Protein AF-0000000086309058 (afdb_homodimer)

Solvent-accessible surface area (backbone atoms only — not comparable to full-atom values): 75381 Å² total; per-residue (Å²): 137,78,82,68,70,73,54,48,58,54,45,46,50,48,50,49,50,50,54,49,48,40,56,73,66,66,54,76,49,73,66,54,52,53,54,48,50,54,53,50,32,55,50,50,37,69,68,34,66,71,39,37,28,34,67,67,49,37,52,69,58,46,55,52,45,70,68,36,86,83,51,68,81,82,51,60,49,77,54,26,38,40,49,54,39,48,9,33,72,66,66,26,56,67,34,36,52,54,45,43,73,74,41,58,76,58,50,71,47,48,17,72,19,75,52,42,22,34,42,31,33,60,47,42,18,44,71,67,64,36,62,66,53,43,51,53,41,50,73,74,64,40,70,48,55,75,52,44,36,75,11,64,61,42,35,93,46,102,78,48,88,50,61,47,60,30,40,44,61,29,36,22,49,64,74,51,48,65,69,55,39,52,51,41,48,73,66,55,32,60,81,81,50,56,36,98,65,29,41,35,48,64,44,42,36,62,73,43,86,59,56,70,54,31,51,52,47,47,52,54,52,50,55,56,47,57,75,64,63,58,95,66,56,78,71,69,52,47,24,74,85,65,43,23,38,59,42,44,20,41,58,70,24,37,56,68,61,33,50,51,54,51,60,69,62,38,45,78,73,50,56,58,48,45,34,32,36,35,36,36,66,40,72,58,42,43,57,85,88,30,88,79,4,38,53,52,42,38,55,61,46,84,51,72,52,18,55,57,48,50,73,36,88,63,50,34,59,50,51,53,50,50,34,73,74,44,37,58,58,56,50,52,51,51,47,53,53,48,52,52,50,54,49,42,44,50,53,42,57,76,64,52,62,67,36,70,56,61,90,84,54,84,81,41,95,39,50,54,68,47,43,41,78,50,54,72,84,70,46,66,76,52,69,71,30,51,56,42,48,53,37,49,50,51,45,49,52,46,26,52,52,48,48,65,58,50,53,57,53,47,63,68,69,30,65,67,46,31,66,67,30,68,60,62,45,32,68,48,54,48,41,49,46,51,27,28,51,46,50,52,49,46,52,51,35,53,75,69,66,54,90,60,57,62,57,53,50,23,52,35,39,35,38,52,44,56,45,57,60,58,60,35,57,80,35,85,82,43,23,38,52,51,45,47,52,51,50,39,46,70,64,47,46,46,57,49,52,51,54,48,49,54,52,50,51,56,52,36,54,58,51,43,69,59,45,70,78,46,64,54,82,74,41,59,58,50,49,41,71,72,43,27,47,51,42,51,52,37,42,51,74,56,34,41,74,83,90,70,63,82,90,48,94,66,64,67,64,57,55,53,50,52,50,51,46,44,47,49,43,50,53,46,50,47,48,49,46,44,51,53,49,29,53,51,50,53,57,47,62,72,44,33,70,59,47,38,51,45,29,47,50,36,52,41,52,52,49,59,69,72,44,59,62,85,83,54,67,82,80,63,43,66,20,54,90,56,75,63,42,95,41,38,30,42,75,46,77,45,78,49,70,52,70,57,49,55,49,44,48,47,45,45,46,47,50,46,45,61,63,60,49,69,79,70,71,76,77,77,72,79,76,77,78,73,81,72,80,84,80,75,68,91,70,83,133,141,75,82,63,67,72,54,44,60,58,44,48,47,49,48,47,49,49,50,49,49,39,49,74,64,67,54,80,50,72,67,55,52,55,49,48,48,54,48,49,30,55,40,50,36,69,69,35,68,69,39,36,29,34,66,68,50,37,51,69,58,47,55,53,44,70,69,36,86,84,50,67,80,80,50,61,48,79,54,26,38,40,50,53,38,47,8,32,52,66,68,26,56,68,36,36,51,55,45,44,72,74,43,57,74,56,52,73,46,46,17,71,19,75,50,41,20,33,41,30,33,61,48,42,17,44,47,56,65,36,61,68,52,42,51,53,41,51,73,74,63,40,69,49,55,74,52,44,38,73,10,62,63,44,34,90,46,100,79,48,85,49,63,47,62,30,39,44,62,29,37,22,50,62,74,52,47,64,69,55,38,52,50,41,48,73,65,56,34,62,82,81,50,55,37,98,64,29,42,36,48,62,43,41,33,62,72,43,88,58,56,70,54,29,51,53,48,48,51,54,50,50,54,56,47,58,72,65,63,58,96,65,57,78,72,68,50,48,23,73,87,65,42,23,40,58,43,44,19,40,57,71,24,38,55,66,60,33,48,51,56,52,59,69,64,37,43,78,73,52,76,56,85,44,35,34,38,36,37,36,66,40,72,57,43,44,57,86,87,30,89,78,4,38,54,53,42,40,53,61,44,82,52,71,52,19,55,56,50,50,72,33,88,63,50,33,59,50,51,52,49,50,35,74,74,44,37,58,59,56,52,51,51,49,46,52,52,48,52,50,50,53,49,42,44,52,51,42,61,75,65,52,62,68,36,71,55,61,90,84,55,82,79,41,95,84,55,82,78,59,65,38,77,49,55,71,84,72,47,63,76,55,70,70,30,52,55,41,48,52,37,50,50,50,44,50,52,48,25,50,51,49,50,64,55,48,53,58,50,46,64,68,68,31,66,68,47,32,68,65,28,70,61,61,43,32,68,47,54,50,40,48,47,50,26,28,50,45,50,51,49,46,53,51,34,52,75,69,66,53,89,61,55,66,61,52,52,53,53,33,54,54,37,52,60,57,45,56,60,60,58,33,54,79,34,86,82,44,23,40,49,53,46,48,52,52,48,39,46,70,65,48,46,48,55,51,51,53,53,47,50,47,50,48,51,16,49,36,55,20,51,43,58,59,44,71,29,35,49,53,80,76,42,74,59,50,49,41,71,70,44,26,46,51,44,50,54,37,41,53,75,56,78,40,60,66,89,71,64,71,75,40,72,66,64,68,59,59,56,52,51,52,51,51,49,46,46,48,44,47,53,45,49,48,38,48,48,54,29,55,48,50,53,52,51,52,57,48,62,72,44,32,68,62,49,40,51,45,29,46,52,37,52,40,53,52,49,59,69,72,45,59,62,84,83,54,67,83,81,62,44,68,20,55,89,73,74,63,42,95,41,38,31,43,79,45,79,44,77,50,70,56,72,61,54,54,50,46,51,51,48,48,50,50,51,46,49,65,68,61,63,64,84,76,82,75,85,86,79,86,89,84,90,81,84,93,84,96,84,92,86,94,76,88,136

Radius of gyration: 42.12 Å; Cα contacts (8 Å, |Δi|>4): 1662; chains: 2; bounding box: 104×128×110 Å

Sequence (1370 aa):
MALSLSRGAPRDINHWWSKLRCRLQNRKGWNEMFDETFFQQTQKIDETPLFLATKENNVGCIEKLLSCSSSNVFERGVLGETALHIAALNDNLEVAIALMDKVPELINEPMNSEFYQGLTALHIAVMNQNVNLVRELIKRGADVATPRVTGSHFQKWKGALLYYGEHILAFACCVGNEEIVSMVIKGGANIRAQDTFGNTVLHLLILQPMKNIACQMLDLLLSHDEEMEPSLPLDKVPNYRGLTPLKLAAKEGNIVIFQHLVNRRRVVQWNFGPLSSKIYDLTEIDSWSDDLSVLEIIASSQKKESRRILEVTPVQQLINLKWNLYGKYYFTVLLMIYLVYIGIFTLCCLFRPLKDVPVNYTDSPADKTIKIEKTLEESYVTYDDHLRLVGEIISVVGAILILLLEIPDILWVGPKRYFGQSALAGPFHVILIVFATLVIILCALRVSGCRGESDVMAICLVMGWCNCLYFTRGFQSLGPYMIMIQKIIFEDLYKFLWLSFIMIIAFSTGLWVVYMTQEVDSLPSFRSFRVTLFSELELSIGKIDLPVDQSLKTPPIVCVLHICFSVVTCVLLFNLLTATMADTQFRVSQEKDELWRVQVVATTLMLERRLPRRLWPRLGICGFLYGLGERWYLRVEERNDASVHKLRRYAEVFTKKLEEEPEKTDASDSHFSAPEKDRRHWTGHMALSLSRGAPRDINHWWSKLRCRLQNRKGWNEMFDETFFQQTQKIDETPLFLATKENNVGCIEKLLSCSSSNVFERGVLGETALHIAALNDNLEVAIALMDKVPELINEPMNSEFYQGLTALHIAVMNQNVNLVRELIKRGADVATPRVTGSHFQKWKGALLYYGEHILAFACCVGNEEIVSMVIKGGANIRAQDTFGNTVLHLLILQPMKNIACQMLDLLLSHDEEMEPSLPLDKVPNYRGLTPLKLAAKEGNIVIFQHLVNRRRVVQWNFGPLSSKIYDLTEIDSWSDDLSVLEIIASSQKKESRRILEVTPVQQLINLKWNLYGKYYFTVLLMIYLVYIGIFTLCCLFRPLKDVPVNYTDSPADKTIKIEKTLEESYVTYDDHLRLVGEIISVVGAILILLLEIPDILWVGPKRYFGQSALAGPFHVILIVFATLVIILCALRVSGCRGESDVMAICLVMGWCNCLYFTRGFQSLGPYMIMIQKIIFEDLYKFLWLSFIMIIAFSTGLWVVYMTQEVDSLPSFRSFRVTLFSELELSIGKIDLPVDQSLKTPPIVCVLHICFSVVTCVLLFNLLTATMADTQFRVSQEKDELWRVQVVATTLMLERRLPRRLWPRLGICGFLYGLGERWYLRVEERNDASVHKLRRYAEVFTKKLEEEPEKTDASDSHFSAPEKDRRHWTGH

Secondary structure (DSSP, 8-state):
---TTTTHHHHHHHHHHHHHHHHHTTPPPHHHHHHHHHHHHHHHHHH-HHHHHHHTT-HHHHHHHHHSTTS-TT---TTS--HHHHHHHTT-HHHHHHHHHH-GGGTTPPP-SSSSTT--HHHHHHHTT-HHHHHHHHHTT--SSS-B---GGGS--TT-S----SBHHHHHHHHT-HHHHHHHHHTT--TT---TT---HHHHHHTSS-HHHHHHHHHHHHHHHHHT--SS-GGG---TTS--HHHHHHHHT-HHHHHHHHHHH-EEEEEETTEEEEEEE-TTT-TTT-TT-HHHHHHH---HHHHGGGGSTTHHHHHHHHIIIIIHHHHHHHHHHHHHHHHHHHHHHHT--EEEPPTTS---TT--B-EEEPPHHHHS-SHHHHHHHHHHHHHHHHHHHHHHHHHHHHHHH-HHHHHH-GGGTHHHHHHHHHHHHHHHHHHHHHHHT-S-HHHHHHHHHHHHHHGGGGGGGGSTTTHHHHHHHHHIIIIIIHHHHHHHHHHHHHHHHHHHHHHTTS-TTT-GGGSSHHHHHHHHHHHHHT-S-----TTS---HHHHHHHHHHIIIIIIIIHHHHHHHHHHHHHHHHHTHHHHHHHHHHHHHHHHHHHS-TTTSPPPSEEGGGGTS-S-EEEEEEEE--THHHHHHHHHHHHHHHHHHS------------------------/----STTHHHHHHHHHHHHHHHHHTTPPPHHHHHHHHHHHHHHHHHH-HHHHHHHTT-HHHHHHHHHSTT--TT---TTS--HHHHHHHTT-HHHHHHHHHH-GGGTTPPP-SSSSTT--HHHHHHHTT-HHHHHHHHHTT--SSS-B---GGGS--TT-S----SBHHHHHHHHT-HHHHHHHHHTT--TT---TT---HHHHHHTSS-HHHHHHHHHHHHHHHHHT--SS-GGG---TTS--HHHHHHHHT-HHHHHHHHHHH-EEEEEETTEEEEEEE-TTTSTTT-TT-HHHHHHH---HHHHGGGGSTTHHHHHHHHIIIIIHHHHHHHHHHHHHHHHHHHHHHHT--EEEPPTT----TT----EEEPPHHHHS-SHHHHHHHHHHHHHHHHHHHHHHHHHHHHHHH-HHHHHH-GGGTHHHHHHHHHHHHHHHHHHHHHHHT-S-HHHHHHHHHHHHHHGGGGGGGGSTTTHHHHHHHHHIIIIIIHHHHHHHHHHHHHHHHHHHHHHTTB-TTT-GGGSSHHHHHHHHHHHHHT-S-----TTS---HHHHHHHHHHIIIIIIIIHHHHHHHHHHHHHHHHHTHHHHHHHHHHHHHHHHHHHS-TTTSPPPSEEGGGGTS-S-EEEEEEEE--HHHHHHHHHHHHHHHHHHH--S----------------------

InterPro domains:
  IPR002110 Ankyrin repeat [PF12796] (50-145)
  IPR002110 Ankyrin repeat [PF12796] (169-263)
  IPR002110 Ankyrin repeat [PR01415] (80-95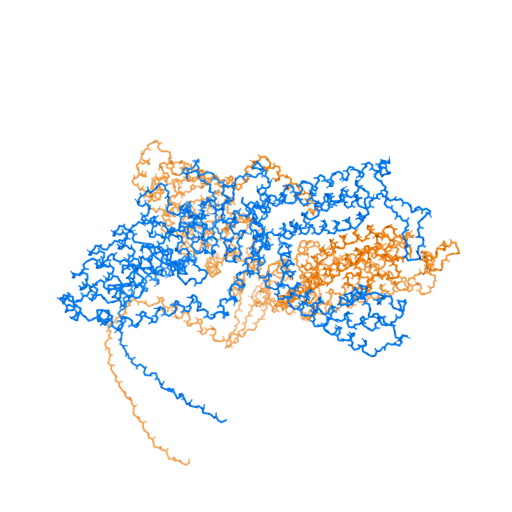)
  IPR002110 Ankyrin repeat [PR01415] (180-194)
  IPR002110 Ankyrin repeat [PS50088] (117-149)
  IPR002110 Ankyrin repeat [PS50088] (164-196)
  IPR002110 Ankyrin repeat [SM00248] (45-75)
  IPR002110 Ankyrin repeat [SM00248] (79-109)
  IPR002110 Ankyrin repeat [SM00248] (117-146)
  IPR002110 Ankyrin repeat [SM00248] (164-193)
  IPR002110 Ankyrin repeat [SM00248] (197-226)
  IPR002110 Ankyrin repeat [SM00248] (241-270)
  IPR008344 Transient receptor potential cation channel subfamily V member 5/6 [PR01765] (76-97)
  IPR008344 Transient receptor potential cation channel subfamily V member 5/6 [PR01765] (98-113)
  IPR008344 Transient receptor potential cation channel subfamily V member 5/6 [PR01765] (203-226)
  IPR008344 Transient receptor potential cation channel subfamily V member 5/6 [PR01765] (289-309)
  IPR008344 Transient receptor potential cation channel subfamily V member 5/6 [PR01765] (342-363)
  IPR008344 Transient receptor potential cation channel subfamily V member 5/6 [PR01765] (422-448)
  IPR008344 Transient receptor potential cation channel subfamily V member 5/6 [PR01765] (616-642)
  IPR024862 Transient receptor potential cation channel subfamily V [PTHR10582] (20-664)

Foldseek 3Di:
DPPCVVCVVVVVVVVVVVVVVCVVVVPDDPVRVVVVLVVQQVVQLCVQQLSVCLLVLPQVSNVVLLPDPPHDQCDATSQQDGSLLSNLLNVNQNNNLSSCVSPVVQLADFRPHLAFGQHGSLLSNLLVVVLNNNLSSLVSPHDQAPGFTPHPQQDDDDPRPHHQATGSLSSNQLSQDPSSNVVSVVSPYDQLDAHPQQDGSLLNLLVHPPVVSSLVSVVVSQVVQVVVVDPDRSQCRATPVRAGSLLSNLLVLVQSVNVSVQVVQKDWDDDDALKTKIKTFCPLQDCQVDVSRSLLSLLLHPDPSSLVNCVDPPNVVVLVCLCVPAVLVVLVVVLVVLVVLLVLLVVLLVPAAKDFDDPPPPDDVVDPDGIDHDAPVPQQDDPVSVVSVVSLVSNLVVLVVLLVLLVVVCVVSDVCSCVSDLLLVNVLSVLSNVLSVLSVVLVVCRNVVDPCSNVSSVSSSVSSVVSSLVSLLSPLVSNLVVSLVVCLVVPQVVVLCVVLVVLLVVLLVVLLVQCVPDDLPPFVCNNDSVSSSVSLVCVLVPNDDDRDDPVDDDDVVNVVSVVVSCCCRVPPSVVVSVVVSVVSVVVSVVCSVSSSSSSSSSSSSSVSVSDDCVSPDDDADQCPVVPPPRTGIDMDMDRHNCVVVVVVVVVVVVVVVVVPPPPPPPPPVPCPDDDPDDPDDPDDD/DDDCVVVPVVVVVVVVVVVVVCVVVVPDDPVRVVVVLVVQQVVVLCVQQLSVCLLVLPQVSNVVLLPDPVHDQCDATSQQDGSLLSNLQNVNQNNNLSSCVSPVVQLADFRPHLAFGQHGSLLSNLLVVVLNNNVSSLVSPHDQAPGFTPHPQQDDDDPRPHHQATGSLSSNQLSLDPSSNVVSVVSPYDQLDAHPQQDGSLLNLLVHPDVVSSLVSVVVSQVVQVVVVDPDRSQCRATPVRAGSLLSNLLVLVLSVNVSVFVVQKDWDDDDALKTKIKTFCPLQDCQVDVSRSLLSLLLHPDPSSLCNCVDPPNVVVLVVLCVPAVLVVLVVVLVVLVVLLVLLVVLLVPAAKDFDDPPPPDDVVDPDGIDHDAPVVQQDDPVSVVSVVSLVSNLVVLVVLCVLLVVVCVVSDVCSLVSDLLLVNVLSVLSNLLSVLSVVLVVCRNVVHPDSNVSSVSSSVSSVVSSLVSLLSPLVSNLVVSLVVCLVVPQVVVLVVVLVVLLVVLLVVLLVQCVPDDLPPFVCNNDSVSSSVSLVCVLVPNDDDRDDPVDDDDVVNVVSVVVSCCCRVVPSVVVSVVVSVVSVVVSVVCSVSSSSSSSSSSSSSVSVSDDCVSPDDDADQCPVVPPPRTGIDMDMDRRNCVVVVVVVVVVCVVVCVVPPDPCPDDDDDDDDDDDDDDDDDDDD

pLDDT: mean 84.38, std 16.3, range [17.42, 97.75]

Organism: NCBI:txid299321

Structure (mmCIF, N/CA/C/O backbone):
data_AF-0000000086309058-model_v1
#
loop_
_entity.id
_entity.type
_entity.pdbx_description
1 polymer 'Ion transport domain-containing protein'
#
loop_
_atom_site.group_PDB
_atom_site.id
_atom_site.type_symbol
_atom_site.label_atom_id
_atom_site.label_alt_id
_atom_site.label_comp_id
_atom_site.label_asym_id
_atom_site.label_entity_id
_atom_site.label_seq_id
_atom_site.pdbx_PDB_ins_code
_atom_site.Cartn_x
_atom_site.Cartn_y
_atom_site.Cartn_z
_atom_site.occupancy
_atom_site.B_iso_or_equiv
_atom_site.auth_seq_id
_atom_site.auth_comp_id
_atom_site.auth_asym_id
_atom_site.auth_atom_id
_atom_site.pdbx_PDB_model_num
ATOM 1 N N . MET A 1 1 ? -33.844 -5.328 22.656 1 24.88 1 MET A N 1
ATOM 2 C CA . MET A 1 1 ? -33.688 -4.484 21.469 1 24.88 1 MET A CA 1
ATOM 3 C C . MET A 1 1 ? -34 -5.258 20.203 1 24.88 1 MET A C 1
ATOM 5 O O . MET A 1 1 ? -33.219 -6.098 19.766 1 24.88 1 MET A O 1
ATOM 9 N N . ALA A 1 2 ? -35.406 -5.625 19.906 1 27.77 2 ALA A N 1
ATOM 10 C CA . ALA A 1 2 ? -36.094 -6.438 18.922 1 27.77 2 ALA A CA 1
ATOM 11 C C . ALA A 1 2 ? -35.656 -6.059 17.5 1 27.77 2 ALA A C 1
ATOM 13 O O . ALA A 1 2 ? -35.312 -4.902 17.234 1 27.77 2 ALA A O 1
ATOM 14 N N . LEU A 1 3 ? -35.219 -7.125 16.781 1 32.59 3 LEU A N 1
ATOM 15 C CA . LEU A 1 3 ? -34.719 -7.223 15.422 1 32.59 3 LEU A CA 1
ATOM 16 C C . LEU A 1 3 ? -35.562 -6.406 14.453 1 32.59 3 LEU A C 1
ATOM 18 O O . LEU A 1 3 ? -36.688 -6.758 14.172 1 32.59 3 LEU A O 1
ATOM 22 N N . SER A 1 4 ? -35.5 -5.09 14.539 1 35.72 4 SER A N 1
ATOM 23 C CA . SER A 1 4 ? -36.094 -4.086 13.648 1 35.72 4 SER A CA 1
ATOM 24 C C . SER A 1 4 ? -35.656 -4.336 12.203 1 35.72 4 SER A C 1
ATOM 26 O O . SER A 1 4 ? -35.812 -3.459 11.344 1 35.72 4 SER A O 1
ATOM 28 N N . LEU A 1 5 ? -34.906 -5.379 11.992 1 37.62 5 LEU A N 1
ATOM 29 C CA . LEU A 1 5 ? -34.438 -5.582 10.625 1 37.62 5 LEU A CA 1
ATOM 30 C C . LEU A 1 5 ? -35.625 -5.781 9.672 1 37.62 5 LEU A C 1
ATOM 32 O O . LEU A 1 5 ? -35.531 -5.434 8.484 1 37.62 5 LEU A O 1
ATOM 36 N N . SER A 1 6 ? -36.594 -6.559 10.062 1 40.53 6 SER A N 1
ATOM 37 C CA . SER A 1 6 ? -37.562 -7.051 9.102 1 40.53 6 SER A CA 1
ATOM 38 C C . SER A 1 6 ? -38.5 -5.926 8.617 1 40.53 6 SER A C 1
ATOM 40 O O . SER A 1 6 ? -39.312 -6.129 7.723 1 40.53 6 SER A O 1
ATOM 42 N N . ARG A 1 7 ? -38.562 -4.82 9.352 1 43.72 7 ARG A N 1
ATOM 43 C CA . ARG A 1 7 ? -39.625 -3.844 9.109 1 43.72 7 ARG A CA 1
ATOM 44 C C . ARG A 1 7 ? -39.219 -2.861 8.016 1 43.72 7 ARG A C 1
ATOM 46 O O . ARG A 1 7 ? -39.938 -1.905 7.734 1 43.72 7 ARG A O 1
ATOM 53 N N . GLY A 1 8 ? -38 -3.074 7.457 1 49.78 8 GLY A N 1
ATOM 54 C CA . GLY A 1 8 ? -37.625 -2.072 6.477 1 49.78 8 GLY A CA 1
ATOM 55 C C . GLY A 1 8 ? -38.344 -2.219 5.152 1 49.78 8 GLY A C 1
ATOM 56 O O . GLY A 1 8 ? -38.812 -1.23 4.586 1 49.78 8 GLY A O 1
ATOM 57 N N . ALA A 1 9 ? -38.469 -3.439 4.727 1 57.59 9 ALA A N 1
ATOM 58 C CA . ALA A 1 9 ? -39.094 -3.617 3.418 1 57.59 9 ALA A CA 1
ATOM 59 C C . ALA A 1 9 ? -40.562 -3.23 3.457 1 57.59 9 ALA A C 1
ATOM 61 O O . ALA A 1 9 ? -41.031 -2.5 2.586 1 57.59 9 ALA A O 1
ATOM 62 N N . PRO A 1 10 ? -41.125 -3.795 4.441 1 61.03 10 PRO A N 1
ATOM 63 C CA . PRO A 1 10 ? -42.531 -3.4 4.445 1 61.03 10 PRO A CA 1
ATOM 64 C C . PRO A 1 10 ? -42.719 -1.905 4.684 1 61.03 10 PRO A C 1
ATOM 66 O O . PRO A 1 10 ? -43.625 -1.298 4.117 1 61.03 10 PRO A O 1
ATOM 69 N N . ARG A 1 11 ? -41.844 -1.464 5.457 1 61.16 11 ARG A N 1
ATOM 70 C CA . ARG A 1 11 ? -41.969 -0.028 5.688 1 61.16 11 ARG A CA 1
ATOM 71 C C . ARG A 1 11 ? -41.656 0.76 4.422 1 61.16 11 ARG A C 1
ATOM 73 O O . ARG A 1 11 ? -42.312 1.763 4.129 1 61.16 11 ARG A O 1
ATOM 80 N N . ASP A 1 12 ? -40.719 0.145 3.773 1 69.31 12 ASP A N 1
ATOM 81 C CA . ASP A 1 12 ? -40.406 0.828 2.52 1 69.31 12 ASP A CA 1
ATOM 82 C C . ASP A 1 12 ? -41.562 0.684 1.528 1 69.31 12 ASP A C 1
ATOM 84 O O . ASP A 1 12 ? -41.906 1.629 0.809 1 69.31 12 ASP A O 1
ATOM 88 N N . ILE A 1 13 ? -42.125 -0.488 1.584 1 69.81 13 ILE A N 1
ATOM 89 C CA . ILE A 1 13 ? -43.281 -0.697 0.693 1 69.81 13 ILE A CA 1
ATOM 90 C C . ILE A 1 13 ? -44.438 0.194 1.122 1 69.81 13 ILE A C 1
ATOM 92 O O . ILE A 1 13 ? -45.125 0.778 0.279 1 69.81 13 ILE A O 1
ATOM 96 N N . ASN A 1 14 ? -44.562 0.19 2.373 1 71.38 14 ASN A N 1
ATOM 97 C CA . ASN A 1 14 ? -45.656 1.048 2.859 1 71.38 14 ASN A CA 1
ATOM 98 C C . ASN A 1 14 ? -45.375 2.52 2.559 1 71.38 14 ASN A C 1
ATOM 100 O O . ASN A 1 14 ? -46.281 3.273 2.227 1 71.38 14 ASN A O 1
ATOM 104 N N . HIS A 1 15 ? -44.188 2.869 2.73 1 75.44 15 HIS A N 1
ATOM 105 C CA . HIS A 1 15 ? -43.812 4.238 2.381 1 75.44 15 HIS A CA 1
ATOM 106 C C . HIS A 1 15 ? -44.031 4.5 0.893 1 75.44 15 HIS A C 1
ATOM 108 O O . HIS A 1 15 ? -44.531 5.551 0.508 1 75.44 15 HIS A O 1
ATOM 114 N N . TRP A 1 16 ? -43.719 3.504 0.163 1 74.12 16 TRP A N 1
ATOM 115 C CA . TRP A 1 16 ? -43.906 3.615 -1.277 1 74.12 16 TRP A CA 1
ATOM 116 C C . TRP A 1 16 ? -45.406 3.711 -1.608 1 74.12 16 TRP A C 1
ATOM 118 O O . TRP A 1 16 ? -45.812 4.523 -2.443 1 74.12 16 TRP A O 1
ATOM 128 N N . TRP A 1 17 ? -46.125 2.85 -0.936 1 74.5 17 TRP A N 1
ATOM 129 C CA . TRP A 1 17 ? -47.562 2.85 -1.176 1 74.5 17 TRP A CA 1
ATOM 130 C C . TRP A 1 17 ? -48.188 4.172 -0.739 1 74.5 17 TRP A C 1
ATOM 132 O O . TRP A 1 17 ? -49.062 4.707 -1.427 1 74.5 17 TRP A O 1
ATOM 142 N N . SER A 1 18 ? -47.781 4.711 0.276 1 76.81 18 SER A N 1
ATOM 143 C CA . SER A 1 18 ? -48.312 5.98 0.758 1 76.81 18 SER A CA 1
ATOM 144 C C . SER A 1 18 ? -47.938 7.129 -0.176 1 76.81 18 SER A C 1
ATOM 146 O O . SER A 1 18 ? -48.781 8.008 -0.436 1 76.81 18 SER A O 1
ATOM 148 N N . LYS A 1 19 ? -46.781 7.074 -0.676 1 75.69 19 LYS A N 1
ATOM 149 C CA . LYS A 1 19 ? -46.375 8.109 -1.618 1 75.69 19 LYS A CA 1
ATOM 150 C C . LYS A 1 19 ? -47.156 8.023 -2.916 1 75.69 19 LYS A C 1
ATOM 152 O O . LYS A 1 19 ? -47.531 9.055 -3.498 1 75.69 19 LYS A O 1
ATOM 157 N N . LEU A 1 20 ? -47.438 6.82 -3.25 1 77.5 20 LEU A N 1
ATOM 158 C CA . LEU A 1 20 ? -48.25 6.633 -4.453 1 77.5 20 LEU A CA 1
ATOM 159 C C . LEU A 1 20 ? -49.688 7.113 -4.227 1 77.5 20 LEU A C 1
ATOM 161 O O . LEU A 1 20 ? -50.281 7.73 -5.113 1 77.5 20 LEU A O 1
ATOM 165 N N . ARG A 1 21 ? -50.125 6.836 -3.127 1 75.5 21 ARG A N 1
ATOM 166 C CA . ARG A 1 21 ? -51.469 7.273 -2.787 1 75.5 21 ARG A CA 1
ATOM 167 C C . ARG A 1 21 ? -51.562 8.797 -2.725 1 75.5 21 ARG A C 1
ATOM 169 O O . ARG A 1 21 ? -52.531 9.391 -3.207 1 75.5 21 ARG A O 1
ATOM 176 N N . CYS A 1 22 ? -50.594 9.383 -2.125 1 76.75 22 CYS A N 1
ATOM 177 C CA . CYS A 1 22 ? -50.594 10.844 -2.031 1 76.75 22 CYS A CA 1
ATOM 178 C C . CYS A 1 22 ? -50.531 11.477 -3.416 1 76.75 22 CYS A C 1
ATOM 180 O O . CYS A 1 22 ? -51.156 12.508 -3.66 1 76.75 22 CYS A O 1
ATOM 182 N N . ARG A 1 23 ? -49.875 10.867 -4.324 1 73.12 23 ARG A N 1
ATOM 183 C CA . ARG A 1 23 ? -49.781 11.391 -5.684 1 73.12 23 ARG A CA 1
ATOM 184 C C . ARG A 1 23 ? -51.094 11.242 -6.441 1 73.12 23 ARG A C 1
ATOM 186 O O . ARG A 1 23 ? -51.438 12.109 -7.238 1 73.12 23 ARG A O 1
ATOM 193 N N . LEU A 1 24 ? -51.656 10.156 -6.066 1 75.69 24 LEU A N 1
ATOM 194 C CA . LEU A 1 24 ? -52.938 9.945 -6.723 1 75.69 24 LEU A CA 1
ATOM 195 C C . LEU A 1 24 ? -53.969 10.953 -6.227 1 75.69 24 LEU A C 1
ATOM 197 O O . LEU A 1 24 ? -54.844 11.367 -6.988 1 75.69 24 LEU A O 1
ATOM 201 N N . GLN A 1 25 ? -53.781 11.336 -5.027 1 80.12 25 GLN A N 1
ATOM 202 C CA . GLN A 1 25 ? -54.719 12.305 -4.465 1 80.12 25 GLN A CA 1
ATOM 203 C C . GLN A 1 25 ? -54.281 13.734 -4.746 1 80.12 25 GLN A C 1
ATOM 205 O O . GLN A 1 25 ? -54.969 14.688 -4.41 1 80.12 25 GLN A O 1
ATOM 210 N N . ASN A 1 26 ? -53.344 13.969 -5.598 1 72.62 26 ASN A N 1
ATOM 211 C CA . ASN A 1 26 ? -52.812 15.266 -6.008 1 72.62 26 ASN A CA 1
ATOM 212 C C . ASN A 1 26 ? -52.5 16.156 -4.809 1 72.62 26 ASN A C 1
ATOM 214 O O . ASN A 1 26 ? -52.812 17.344 -4.805 1 72.62 26 ASN A O 1
ATOM 218 N N . ARG A 1 27 ? -52.219 15.57 -3.752 1 71.88 27 ARG A N 1
ATOM 219 C CA . ARG A 1 27 ? -51.812 16.359 -2.594 1 71.88 27 ARG A CA 1
ATOM 220 C C . ARG A 1 27 ? -50.438 16.953 -2.789 1 71.88 27 ARG A C 1
ATOM 222 O O . ARG A 1 27 ? -49.562 16.312 -3.387 1 71.88 27 ARG A O 1
ATOM 229 N N . LYS A 1 28 ? -50.375 18.234 -2.584 1 73.62 28 LYS A N 1
ATOM 230 C CA . LYS A 1 28 ? -49.094 18.906 -2.738 1 73.62 28 LYS A CA 1
ATOM 231 C C . LYS A 1 28 ? -48.062 18.328 -1.785 1 73.62 28 LYS A C 1
ATOM 233 O O . LYS A 1 28 ? -48.375 17.953 -0.656 1 73.62 28 LYS A O 1
ATOM 238 N N . GLY A 1 29 ? -46.938 18.031 -2.311 1 70.31 29 GLY A N 1
ATOM 239 C CA . GLY A 1 29 ? -45.844 17.531 -1.497 1 70.31 29 GLY A CA 1
ATOM 240 C C . GLY A 1 29 ? -45.312 18.562 -0.522 1 70.31 29 GLY A C 1
ATOM 241 O O . GLY A 1 29 ? -45.562 19.75 -0.668 1 70.31 29 GLY A O 1
ATOM 242 N N . TRP A 1 30 ? -44.75 18.188 0.478 1 73 30 TRP A N 1
ATOM 243 C CA . TRP A 1 30 ? -44.156 19.047 1.516 1 73 30 TRP A CA 1
ATOM 244 C C . TRP A 1 30 ? -43.25 20.094 0.909 1 73 30 TRP A C 1
ATOM 246 O O . TRP A 1 30 ? -43.25 21.266 1.31 1 73 30 TRP A O 1
ATOM 256 N N . ASN A 1 31 ? -42.562 19.75 -0.087 1 77.5 31 ASN A N 1
ATOM 257 C CA . ASN A 1 31 ? -41.656 20.688 -0.715 1 77.5 31 ASN A CA 1
ATOM 258 C C . ASN A 1 31 ? -42.375 21.781 -1.485 1 77.5 31 ASN A C 1
ATOM 260 O O . ASN A 1 31 ? -41.969 22.922 -1.509 1 77.5 31 ASN A O 1
ATOM 264 N N . GLU A 1 32 ? -43.438 21.328 -2.049 1 78.94 32 GLU A N 1
ATOM 265 C CA . GLU A 1 32 ? -44.219 22.312 -2.793 1 78.94 32 GLU A CA 1
ATOM 266 C C . GLU A 1 32 ? -44.875 23.312 -1.852 1 78.94 32 GLU A C 1
ATOM 268 O O . GLU A 1 32 ? -44.938 24.5 -2.145 1 78.94 32 GLU A O 1
ATOM 273 N N . MET A 1 33 ? -45.375 22.812 -0.767 1 78.81 33 MET A N 1
ATOM 274 C CA . MET A 1 33 ? -45.969 23.688 0.233 1 78.81 33 MET A CA 1
ATOM 275 C C . MET A 1 33 ? -44.938 24.625 0.823 1 78.81 33 MET A C 1
ATOM 277 O O . MET A 1 33 ? -45.25 25.797 1.086 1 78.81 33 MET A O 1
ATOM 281 N N . PHE A 1 34 ? -43.844 24.172 0.978 1 81.12 34 PHE A N 1
ATOM 282 C CA . PHE A 1 34 ? -42.75 24.969 1.505 1 81.12 34 PHE A CA 1
ATOM 283 C C . PHE A 1 34 ? -42.375 26.078 0.532 1 81.12 34 PHE A C 1
ATOM 285 O O . PHE A 1 34 ? -42.188 27.234 0.937 1 81.12 34 PHE A O 1
ATOM 292 N N . ASP A 1 35 ? -42.375 25.781 -0.684 1 85.56 35 ASP A N 1
ATOM 293 C CA . ASP A 1 35 ? -42.031 26.781 -1.688 1 85.56 35 ASP A CA 1
ATOM 294 C C . ASP A 1 35 ? -43.125 27.844 -1.778 1 85.56 35 ASP A C 1
ATOM 296 O O . ASP A 1 35 ? -42.844 29.031 -1.963 1 85.56 35 ASP A O 1
ATOM 300 N N . GLU A 1 36 ? -44.312 27.375 -1.609 1 87 36 GLU A N 1
ATOM 301 C CA . GLU A 1 36 ? -45.438 28.297 -1.678 1 87 36 GLU A CA 1
ATOM 302 C C . GLU A 1 36 ? -45.406 29.281 -0.51 1 87 36 GLU A C 1
ATOM 304 O O . GLU A 1 36 ? -45.781 30.453 -0.663 1 87 36 GLU A O 1
ATOM 309 N N . THR A 1 37 ? -45 28.812 0.592 1 87 37 THR A N 1
ATOM 310 C CA . THR A 1 37 ? -44.906 29.672 1.771 1 87 37 THR A CA 1
ATOM 311 C C . THR A 1 37 ? -43.938 30.828 1.537 1 87 37 THR A C 1
ATOM 313 O O . THR A 1 37 ? -44.188 31.938 2.008 1 87 37 THR A O 1
ATOM 316 N N . PHE A 1 38 ? -42.969 30.641 0.806 1 88.62 38 PHE A N 1
ATOM 317 C CA . PHE A 1 38 ? -42 31.703 0.545 1 88.62 38 PHE A CA 1
ATOM 318 C C . PHE A 1 38 ? -42.531 32.719 -0.455 1 88.62 38 PHE A C 1
ATOM 320 O O . PHE A 1 38 ? -42.219 33.906 -0.381 1 88.62 38 PHE A O 1
ATOM 327 N N . PHE A 1 39 ? -43.438 32.188 -1.306 1 90 39 PHE A N 1
ATOM 328 C CA . PHE A 1 39 ? -44.094 33.125 -2.213 1 90 39 PHE A CA 1
ATOM 329 C C . PHE A 1 39 ? -45.094 34 -1.457 1 90 39 PHE A C 1
ATOM 331 O O . PHE A 1 39 ? -45.188 35.188 -1.719 1 90 39 PHE A O 1
ATOM 338 N N . GLN A 1 40 ? -45.656 33.406 -0.538 1 91.62 40 GLN A N 1
ATOM 339 C CA . GLN A 1 40 ? -46.594 34.156 0.304 1 91.62 40 GLN A CA 1
ATOM 340 C C . GLN A 1 40 ? -45.844 35.156 1.181 1 91.62 40 GLN A C 1
ATOM 342 O O . GLN A 1 40 ? -46.344 36.25 1.441 1 91.62 40 GLN A O 1
ATOM 347 N N . GLN A 1 41 ? -44.688 34.812 1.594 1 91 41 GLN A N 1
ATOM 348 C CA . GLN A 1 41 ? -43.875 35.719 2.412 1 91 41 GLN A CA 1
ATOM 349 C C . GLN A 1 41 ? -43.5 36.969 1.641 1 91 41 GLN A C 1
ATOM 351 O O . GLN A 1 41 ? -43.625 38.094 2.166 1 91 41 GLN A O 1
ATOM 356 N N . THR A 1 42 ? -43.094 36.781 0.424 1 91.06 42 THR A N 1
ATOM 357 C CA . THR A 1 42 ? -42.719 37.906 -0.406 1 91.06 42 THR A CA 1
ATOM 358 C C . THR A 1 42 ? -43.906 38.812 -0.671 1 91.06 42 THR A C 1
ATOM 360 O O . THR A 1 42 ? -43.781 40.031 -0.661 1 91.06 42 THR A O 1
ATOM 363 N N . GLN A 1 43 ? -45 38.219 -0.842 1 92.19 43 GLN A N 1
ATOM 364 C CA . GLN A 1 43 ? -46.219 38.969 -1.085 1 92.19 43 GLN A CA 1
ATOM 365 C C . GLN A 1 43 ? -46.625 39.781 0.151 1 92.19 43 GLN A C 1
ATOM 367 O O . GLN A 1 43 ? -46.969 40.938 0.051 1 92.19 43 GLN A O 1
ATOM 372 N N . LYS A 1 44 ? -46.562 39.219 1.233 1 92.75 44 LYS A N 1
ATOM 373 C CA . LYS A 1 44 ? -46.938 39.875 2.479 1 92.75 44 LYS A CA 1
ATOM 374 C C . LYS A 1 44 ? -46 41 2.818 1 92.75 44 LYS A C 1
ATOM 376 O O . LYS A 1 44 ? -46.406 42.031 3.352 1 92.75 44 LYS A O 1
ATOM 381 N N . ILE A 1 45 ? -44.719 40.875 2.574 1 92.06 45 ILE A N 1
ATOM 382 C CA . ILE A 1 45 ? -43.719 41.906 2.855 1 92.06 45 ILE A CA 1
ATOM 383 C C . ILE A 1 45 ? -43.969 43.125 1.975 1 92.06 45 ILE A C 1
ATOM 385 O O . ILE A 1 45 ? -43.844 44.281 2.43 1 92.06 45 ILE A O 1
ATOM 389 N N . ASP A 1 46 ? -44.5 42.875 0.779 1 91.31 46 ASP A N 1
ATOM 390 C CA . ASP A 1 46 ? -44.75 43.969 -0.16 1 91.31 46 ASP A CA 1
ATOM 391 C C . ASP A 1 46 ? -46.062 44.656 0.124 1 91.31 46 ASP A C 1
ATOM 393 O O . ASP A 1 46 ? -46.25 45.812 -0.206 1 91.31 46 ASP A O 1
ATOM 397 N N . GLU A 1 47 ? -46.969 43.938 0.761 1 91.12 47 GLU A N 1
ATOM 398 C CA . GLU A 1 47 ? -48.312 44.469 0.985 1 91.12 47 GLU A CA 1
ATOM 399 C C . GLU A 1 47 ? -48.406 45.188 2.332 1 91.12 47 GLU A C 1
ATOM 401 O O . GLU A 1 47 ? -49.25 46.062 2.521 1 91.12 47 GLU A O 1
ATOM 406 N N . THR A 1 48 ? -47.531 44.844 3.289 1 91.56 48 THR A N 1
ATOM 407 C CA . THR A 1 48 ? -47.562 45.469 4.609 1 91.56 48 THR A CA 1
ATOM 408 C C . THR A 1 48 ? -46.688 46.688 4.641 1 91.56 48 THR A C 1
ATOM 410 O O . THR A 1 48 ? -45.469 46.594 4.461 1 91.56 48 THR A O 1
ATOM 413 N N . PRO A 1 49 ? -47.188 47.875 4.926 1 89.62 49 PRO A N 1
ATOM 414 C CA . PRO A 1 49 ? -46.406 49.125 4.867 1 89.62 49 PRO A CA 1
ATOM 415 C C . PRO A 1 49 ? -45.188 49.094 5.777 1 89.62 49 PRO A C 1
ATOM 417 O O . PRO A 1 49 ? -44.125 49.562 5.379 1 89.62 49 PRO A O 1
ATOM 420 N N . LEU A 1 50 ? -45.375 48.625 7.012 1 91.88 50 LEU A N 1
ATOM 421 C CA . LEU A 1 50 ? -44.25 48.594 7.945 1 91.88 50 LEU A CA 1
ATOM 422 C C . LEU A 1 50 ? -43.094 47.719 7.391 1 91.88 50 LEU A C 1
ATOM 424 O O . LEU A 1 50 ? -41.938 48.125 7.457 1 91.88 50 LEU A O 1
ATOM 428 N N . PHE A 1 51 ? -43.406 46.625 6.848 1 94.19 51 PHE A N 1
ATOM 429 C CA . PHE A 1 51 ? -42.438 45.688 6.301 1 94.19 51 PHE A CA 1
ATOM 430 C C . PHE A 1 51 ? -41.781 46.281 5.039 1 94.19 51 PHE A C 1
ATOM 432 O O . PHE A 1 51 ? -40.594 46.156 4.844 1 94.19 51 PHE A O 1
ATOM 439 N N . LEU A 1 52 ? -42.562 46.875 4.207 1 92.69 52 LEU A N 1
ATOM 440 C CA . LEU A 1 52 ? -42.031 47.469 2.979 1 92.69 52 LEU A CA 1
ATOM 441 C C . LEU A 1 52 ? -41.094 48.625 3.293 1 92.69 52 LEU A C 1
ATOM 443 O O . LEU A 1 52 ? -40.031 48.75 2.658 1 92.69 52 LEU A O 1
ATOM 447 N N . ALA A 1 53 ? -41.469 49.406 4.238 1 93.06 53 ALA A N 1
ATOM 448 C CA . ALA A 1 53 ? -40.594 50.5 4.641 1 93.06 53 ALA A CA 1
ATOM 449 C C . ALA A 1 53 ? -39.281 50 5.203 1 93.06 53 ALA A C 1
ATOM 451 O O . ALA A 1 53 ? -38.219 50.625 4.996 1 93.06 53 ALA A O 1
ATOM 452 N N . THR A 1 54 ? -39.406 49 5.988 1 93.75 54 THR A N 1
ATOM 453 C CA . THR A 1 54 ? -38.188 48.375 6.559 1 93.75 54 THR A CA 1
ATOM 454 C C . THR A 1 54 ? -37.312 47.812 5.457 1 93.75 54 THR A C 1
ATOM 456 O O . THR A 1 54 ? -36.094 47.969 5.492 1 93.75 54 THR A O 1
ATOM 459 N N . LYS A 1 55 ? -37.906 47.125 4.473 1 93.81 55 LYS A N 1
ATOM 460 C CA . LYS A 1 55 ? -37.156 46.531 3.354 1 93.81 55 LYS A CA 1
ATOM 461 C C . LYS A 1 55 ? -36.469 47.594 2.516 1 93.81 55 LYS A C 1
ATOM 463 O O . LYS A 1 55 ? -35.344 47.406 2.064 1 93.81 55 LYS A O 1
ATOM 468 N N . GLU A 1 56 ? -37.062 48.719 2.363 1 93.44 56 GLU A N 1
ATOM 469 C CA . GLU A 1 56 ? -36.562 49.812 1.55 1 93.44 56 GLU A CA 1
ATOM 470 C C . GLU A 1 56 ? -35.656 50.719 2.371 1 93.44 56 GLU A C 1
ATOM 472 O O . GLU A 1 56 ? -35.094 51.688 1.851 1 93.44 56 GLU A O 1
ATOM 477 N N . ASN A 1 57 ? -35.406 50.406 3.576 1 93.69 57 ASN A N 1
ATOM 478 C CA . ASN A 1 57 ? -34.531 51.156 4.492 1 93.69 57 ASN A CA 1
ATOM 479 C C . ASN A 1 57 ? -34.969 52.594 4.629 1 93.69 57 ASN A C 1
ATOM 481 O O . ASN A 1 57 ? -34.125 53.5 4.602 1 93.69 57 ASN A O 1
ATOM 485 N N . ASN A 1 58 ? -36.281 52.812 4.629 1 92.88 58 ASN A N 1
ATOM 486 C CA . ASN A 1 58 ? -36.812 54.156 4.77 1 92.88 58 ASN A CA 1
ATOM 487 C C . ASN A 1 58 ? -37.062 54.531 6.234 1 92.88 58 ASN A C 1
ATOM 489 O O . ASN A 1 58 ? -38.125 54.219 6.777 1 92.88 58 ASN A O 1
ATOM 493 N N . VAL A 1 59 ? -36.188 55.312 6.863 1 93.62 59 VAL A N 1
ATOM 494 C CA . VAL A 1 59 ? -36.219 55.625 8.289 1 93.62 59 VAL A CA 1
ATOM 495 C C . VAL A 1 59 ? -37.375 56.594 8.562 1 93.62 59 VAL A C 1
ATOM 497 O O . VAL A 1 59 ? -38.094 56.469 9.57 1 93.62 59 VAL A O 1
ATOM 500 N N . GLY A 1 60 ? -37.625 57.531 7.711 1 91.88 60 GLY A N 1
ATOM 501 C CA . GLY A 1 60 ? -38.688 58.5 7.875 1 91.88 60 GLY A CA 1
ATOM 502 C C . GLY A 1 60 ? -40.062 57.875 7.918 1 91.88 60 GLY A C 1
ATOM 503 O O . GLY A 1 60 ? -40.875 58.188 8.789 1 91.88 60 GLY A O 1
ATOM 504 N N . CYS A 1 61 ? -40.219 57 6.977 1 91.19 61 CYS A N 1
ATOM 505 C CA . CYS A 1 61 ? -41.5 56.312 6.906 1 91.19 61 CYS A CA 1
ATOM 506 C C . CYS A 1 61 ? -41.75 55.438 8.141 1 91.19 61 CYS A C 1
ATOM 508 O O . CYS A 1 61 ? -42.875 55.344 8.633 1 91.19 61 CYS A O 1
ATOM 510 N N . ILE A 1 62 ? -40.781 54.844 8.695 1 91 62 ILE A N 1
ATOM 511 C CA . ILE A 1 62 ? -40.875 53.969 9.867 1 91 62 ILE A CA 1
ATOM 512 C C . ILE A 1 62 ? -41.25 54.812 11.094 1 91 62 ILE A C 1
ATOM 514 O O . ILE A 1 62 ? -42.094 54.406 11.891 1 91 62 ILE A O 1
ATOM 518 N N . GLU A 1 63 ? -40.688 56.031 11.258 1 90.12 63 GLU A N 1
ATOM 519 C CA . GLU A 1 63 ? -40.969 56.906 12.391 1 90.12 63 GLU A CA 1
ATOM 520 C C . GLU A 1 63 ? -42.438 57.375 12.359 1 90.12 63 GLU A C 1
ATOM 522 O O . GLU A 1 63 ? -43.094 57.469 13.398 1 90.12 63 GLU A O 1
ATOM 527 N N . LYS A 1 64 ? -42.844 57.562 11.164 1 89.44 64 LYS A N 1
ATOM 528 C CA . LYS A 1 64 ? -44.219 58 11.008 1 89.44 64 LYS A CA 1
ATOM 529 C C . LYS A 1 64 ? -45.188 56.875 11.328 1 89.44 64 LYS A C 1
ATOM 531 O O . LYS A 1 64 ? -46.188 57.062 11.992 1 89.44 64 LYS A O 1
ATOM 536 N N . LEU A 1 65 ? -44.844 55.781 10.859 1 89.88 65 LEU A N 1
ATOM 537 C CA . LEU A 1 65 ? -45.719 54.625 11.039 1 89.88 65 LEU A CA 1
ATOM 538 C C . LEU A 1 65 ? -45.75 54.188 12.5 1 89.88 65 LEU A C 1
ATOM 540 O O . LEU A 1 65 ? -46.781 53.719 13 1 89.88 65 LEU A O 1
ATOM 544 N N . LEU A 1 66 ? -44.656 54.312 13.25 1 87.69 66 LEU A N 1
ATOM 545 C CA . LEU A 1 66 ? -44.562 53.875 14.641 1 87.69 66 LEU A CA 1
ATOM 546 C C . LEU A 1 66 ? -45.281 54.875 15.555 1 87.69 66 LEU A C 1
ATOM 548 O O . LEU A 1 66 ? -45.688 54.5 16.656 1 87.69 66 LEU A O 1
ATOM 552 N N . SER A 1 67 ? -45.375 56.156 15.055 1 84.75 67 SER A N 1
ATOM 553 C CA . SER A 1 67 ? -46.062 57.156 15.852 1 84.75 67 SER A CA 1
ATOM 554 C C . SER A 1 67 ? -47.562 57.062 15.68 1 84.75 67 SER A C 1
ATOM 556 O O . SER A 1 67 ? -48.344 57.562 16.516 1 84.75 67 SER A O 1
ATOM 558 N N . CYS A 1 68 ? -47.844 56.406 14.594 1 81.88 68 CYS A N 1
ATOM 559 C CA . CYS A 1 68 ? -49.281 56.25 14.344 1 81.88 68 CYS A CA 1
ATOM 560 C C . CYS A 1 68 ? -49.875 55.156 15.203 1 81.88 68 CYS A C 1
ATOM 562 O O . CYS A 1 68 ? -49.312 54.062 15.289 1 81.88 68 CYS A O 1
ATOM 564 N N . SER A 1 69 ? -50.844 55.406 16.062 1 76.12 69 SER A N 1
ATOM 565 C CA . SER A 1 69 ? -51.5 54.469 17 1 76.12 69 SER A CA 1
ATOM 566 C C . SER A 1 69 ? -52.156 53.312 16.266 1 76.12 69 SER A C 1
ATOM 568 O O . SER A 1 69 ? -52.375 52.25 16.828 1 76.12 69 SER A O 1
ATOM 570 N N . SER A 1 70 ? -52.375 53.406 15.016 1 75.94 70 SER A N 1
ATOM 571 C CA . SER A 1 70 ? -53.125 52.375 14.289 1 75.94 70 SER A CA 1
ATOM 572 C C . SER A 1 70 ? -52.219 51.312 13.742 1 75.94 70 SER A C 1
ATOM 574 O O . SER A 1 70 ? -52.656 50.219 13.359 1 75.94 70 SER A O 1
ATOM 576 N N . SER A 1 71 ? -50.969 51.5 13.891 1 79.25 71 SER A N 1
ATOM 577 C CA . SER A 1 71 ? -50.031 50.531 13.297 1 79.25 71 SER A CA 1
ATOM 578 C C . SER A 1 71 ? -49.594 49.5 14.32 1 79.25 71 SER A C 1
ATOM 580 O O . SER A 1 71 ? -49.219 49.844 15.438 1 79.25 71 SER A O 1
ATOM 582 N N . ASN A 1 72 ? -49.906 48.281 14.047 1 84.69 72 ASN A N 1
ATOM 583 C CA . ASN A 1 72 ? -49.438 47.188 14.891 1 84.69 72 ASN A CA 1
ATOM 584 C C . ASN A 1 72 ? -47.969 46.875 14.68 1 84.69 72 ASN A C 1
ATOM 586 O O . ASN A 1 72 ? -47.594 46.281 13.68 1 84.69 72 ASN A O 1
ATOM 590 N N . VAL A 1 73 ? -47.188 47.312 15.609 1 84.69 73 VAL A N 1
ATOM 591 C CA . VAL A 1 73 ? -45.719 47.188 15.523 1 84.69 73 VAL A CA 1
ATOM 592 C C . VAL A 1 73 ? -45.312 45.719 15.68 1 84.69 73 VAL A C 1
ATOM 594 O O . VAL A 1 73 ? -44.25 45.312 15.203 1 84.69 73 VAL A O 1
ATOM 597 N N . PHE A 1 74 ? -46.125 44.875 16.219 1 85.94 74 PHE A N 1
ATOM 598 C CA . PHE A 1 74 ? -45.781 43.5 16.469 1 85.94 74 PHE A CA 1
ATOM 599 C C . PHE A 1 74 ? -46.406 42.594 15.43 1 85.94 74 PHE A C 1
ATOM 601 O O . PHE A 1 74 ? -46.594 41.375 15.664 1 85.94 74 PHE A O 1
ATOM 608 N N . GLU A 1 75 ? -46.719 43.219 14.281 1 88.06 75 GLU A N 1
ATOM 609 C CA . GLU A 1 75 ? -47.25 42.406 13.18 1 88.06 75 GLU A CA 1
ATOM 610 C C . GLU A 1 75 ? -46.219 41.406 12.688 1 88.06 75 GLU A C 1
ATOM 612 O O . GLU A 1 75 ? -45.031 41.719 12.586 1 88.06 75 GLU A O 1
ATOM 617 N N . ARG A 1 76 ? -46.688 40.125 12.492 1 91.5 76 ARG A N 1
ATOM 618 C CA . ARG A 1 76 ? -45.812 39.062 12.086 1 91.5 76 ARG A CA 1
ATOM 619 C C . ARG A 1 76 ? -46.031 38.688 10.625 1 91.5 76 ARG A C 1
ATOM 621 O O . ARG A 1 76 ? -47.156 38.781 10.125 1 91.5 76 ARG A O 1
ATOM 628 N N . GLY A 1 77 ? -45 38.375 9.992 1 91.31 77 GLY A N 1
ATOM 629 C CA . GLY A 1 77 ? -45.062 37.875 8.633 1 91.31 77 GLY A CA 1
ATOM 630 C C . GLY A 1 77 ? -45.531 36.406 8.555 1 91.31 77 GLY A C 1
ATOM 631 O O . GLY A 1 77 ? -46 35.844 9.547 1 91.31 77 GLY A O 1
ATOM 632 N N . VAL A 1 78 ? -45.406 35.844 7.371 1 91.19 78 VAL A N 1
ATOM 633 C CA . VAL A 1 78 ? -45.875 34.5 7.117 1 91.19 78 VAL A CA 1
ATOM 634 C C . VAL A 1 78 ? -45 33.5 7.875 1 91.19 78 VAL A C 1
ATOM 636 O O . VAL A 1 78 ? -45.469 32.469 8.359 1 91.19 78 VAL A O 1
ATOM 639 N N . LEU A 1 79 ? -43.75 33.781 7.953 1 91.5 79 LEU A N 1
ATOM 640 C CA . LEU A 1 79 ? -42.812 32.906 8.633 1 91.5 79 LEU A CA 1
ATOM 641 C C . LEU A 1 79 ? -42.656 33.312 10.094 1 91.5 79 LEU A C 1
ATOM 643 O O . LEU A 1 79 ? -41.781 32.781 10.789 1 91.5 79 LEU A O 1
ATOM 647 N N . GLY A 1 80 ? -43.406 34.25 10.5 1 91.06 80 GLY A N 1
ATOM 648 C CA . GLY A 1 80 ? -43.312 34.719 11.875 1 91.06 80 GLY A CA 1
ATOM 649 C C . GLY A 1 80 ? -42.281 35.781 12.07 1 91.06 80 GLY A C 1
ATOM 650 O O . GLY A 1 80 ? -41.844 36.031 13.195 1 91.06 80 GLY A O 1
ATOM 651 N N . GLU A 1 81 ? -41.844 36.375 11 1 93.81 81 GLU A N 1
ATOM 652 C CA . GLU A 1 81 ? -40.812 37.406 11.094 1 93.81 81 GLU A CA 1
ATOM 653 C C . GLU A 1 81 ? -41.375 38.75 11.508 1 93.81 81 GLU A C 1
ATOM 655 O O . GLU A 1 81 ? -42.531 39.031 11.195 1 93.81 81 GLU A O 1
ATOM 660 N N . THR A 1 82 ? -40.688 39.438 12.289 1 94.75 82 THR A N 1
ATOM 661 C CA . THR A 1 82 ? -41.031 40.812 12.664 1 94.75 82 THR A CA 1
ATOM 662 C C . THR A 1 82 ? -40.312 41.812 11.758 1 94.75 82 THR A C 1
ATOM 664 O O . THR A 1 82 ? -39.531 41.406 10.883 1 94.75 82 THR A O 1
ATOM 667 N N . ALA A 1 83 ? -40.656 43.062 11.969 1 94.19 83 ALA A N 1
ATOM 668 C CA . ALA A 1 83 ? -40.031 44.125 11.172 1 94.19 83 ALA A CA 1
ATOM 669 C C . ALA A 1 83 ? -38.5 44.156 11.391 1 94.19 83 ALA A C 1
ATOM 671 O O . ALA A 1 83 ? -37.75 44.406 10.461 1 94.19 83 ALA A O 1
ATOM 672 N N . LEU A 1 84 ? -38.094 43.844 12.625 1 95.5 84 LEU A N 1
ATOM 673 C CA . LEU A 1 84 ? -36.656 43.844 12.93 1 95.5 84 LEU A CA 1
ATOM 674 C C . LEU A 1 84 ? -35.938 42.719 12.203 1 95.5 84 LEU A C 1
ATOM 676 O O . LEU A 1 84 ? -34.812 42.875 11.75 1 95.5 84 LEU A O 1
ATOM 680 N N . HIS A 1 85 ? -36.562 41.562 12.094 1 96.25 85 HIS A N 1
ATOM 681 C CA . HIS A 1 85 ? -36 40.469 11.328 1 96.25 85 HIS A CA 1
ATOM 682 C C . HIS A 1 85 ? -35.781 40.844 9.867 1 96.25 85 HIS A C 1
ATOM 684 O O . HIS A 1 85 ? -34.75 40.531 9.281 1 96.25 85 HIS A O 1
ATOM 690 N N . ILE A 1 86 ? -36.75 41.5 9.305 1 94.75 86 ILE A N 1
ATOM 691 C CA . ILE A 1 86 ? -36.688 41.938 7.914 1 94.75 86 ILE A CA 1
ATOM 692 C C . ILE A 1 86 ? -35.562 42.969 7.738 1 94.75 86 ILE A C 1
ATOM 694 O O . ILE A 1 86 ? -34.812 42.938 6.742 1 94.75 86 ILE A O 1
ATOM 698 N N . ALA A 1 87 ? -35.406 43.812 8.703 1 95.88 87 ALA A N 1
ATOM 699 C CA . ALA A 1 87 ? -34.344 44.781 8.656 1 95.88 87 ALA A CA 1
ATOM 700 C C . ALA A 1 87 ? -32.969 44.062 8.688 1 95.88 87 ALA A C 1
ATOM 702 O O . ALA A 1 87 ? -32.062 44.438 7.93 1 95.88 87 ALA A O 1
ATOM 703 N N . ALA A 1 88 ? -32.812 43.156 9.555 1 95.94 88 ALA A N 1
ATOM 704 C CA . ALA A 1 88 ? -31.578 42.406 9.672 1 95.94 88 ALA A CA 1
ATOM 705 C C . ALA A 1 88 ? -31.312 41.562 8.414 1 95.94 88 ALA A C 1
ATOM 707 O O . ALA A 1 88 ? -30.172 41.5 7.957 1 95.94 88 ALA A O 1
ATOM 708 N N . LEU A 1 89 ? -32.344 40.969 7.82 1 95.19 89 LEU A N 1
ATOM 709 C CA . LEU A 1 89 ? -32.219 40.156 6.613 1 95.19 89 LEU A CA 1
ATOM 710 C C . LEU A 1 89 ? -31.719 41 5.445 1 95.19 89 LEU A C 1
ATOM 712 O O . LEU A 1 89 ? -30.953 40.5 4.613 1 95.19 89 LEU A O 1
ATOM 716 N N . ASN A 1 90 ? -32.125 42.188 5.438 1 94.44 90 ASN A N 1
ATOM 717 C CA . ASN A 1 90 ? -31.734 43.094 4.348 1 94.44 90 ASN A CA 1
ATOM 718 C C . ASN A 1 90 ? -30.547 43.969 4.734 1 94.44 90 ASN A C 1
ATOM 720 O O . ASN A 1 90 ? -30.188 44.875 4.008 1 94.44 90 ASN A O 1
ATOM 724 N N . ASP A 1 91 ? -29.938 43.75 5.848 1 94.44 91 ASP A N 1
ATOM 725 C CA . ASP A 1 91 ? -28.734 44.406 6.336 1 94.44 91 ASP A CA 1
ATOM 726 C C . ASP A 1 91 ? -28.938 45.906 6.453 1 94.44 91 ASP A C 1
ATOM 728 O O . ASP A 1 91 ? -28.062 46.719 6.094 1 94.44 91 ASP A O 1
ATOM 732 N N . ASN A 1 92 ? -30.156 46.281 6.785 1 94.88 92 ASN A N 1
ATOM 733 C CA . ASN A 1 92 ? -30.469 47.688 6.969 1 94.88 92 ASN A CA 1
ATOM 734 C C . ASN A 1 92 ? -30.203 48.125 8.398 1 94.88 92 ASN A C 1
ATOM 736 O O . ASN A 1 92 ? -31.062 47.969 9.281 1 94.88 92 ASN A O 1
ATOM 740 N N . LEU A 1 93 ? -29.094 48.75 8.617 1 95.94 93 LEU A N 1
ATOM 741 C CA . LEU A 1 93 ? -28.641 49.125 9.953 1 95.94 93 LEU A CA 1
ATOM 742 C C . LEU A 1 93 ? -29.453 50.281 10.5 1 95.94 93 LEU A C 1
ATOM 744 O O . LEU A 1 93 ? -29.891 50.281 11.656 1 95.94 93 LEU A O 1
ATOM 748 N N . GLU A 1 94 ? -29.781 51.312 9.672 1 95.38 94 GLU A N 1
ATOM 749 C CA . GLU A 1 94 ? -30.438 52.531 10.125 1 95.38 94 GLU A CA 1
ATOM 750 C C . GLU A 1 94 ? -31.859 52.25 10.586 1 95.38 94 GLU A C 1
ATOM 752 O O . GLU A 1 94 ? -32.25 52.688 11.672 1 95.38 94 GLU A O 1
ATOM 757 N N . VAL A 1 95 ? -32.531 51.562 9.727 1 95.56 95 VAL A N 1
ATOM 758 C CA . VAL A 1 95 ? -33.906 51.25 10.07 1 95.56 95 VAL A CA 1
ATOM 759 C C . VAL A 1 95 ? -33.938 50.344 11.289 1 95.56 95 VAL A C 1
ATOM 761 O O . VAL A 1 95 ? -34.844 50.469 12.125 1 95.56 95 VAL A O 1
ATOM 764 N N . ALA A 1 96 ? -33.031 49.438 11.422 1 96.56 96 ALA A N 1
ATOM 765 C CA . ALA A 1 96 ? -32.969 48.531 12.57 1 96.56 96 ALA A CA 1
ATOM 766 C C . ALA A 1 96 ? -32.75 49.312 13.867 1 96.56 96 ALA A C 1
ATOM 768 O O . ALA A 1 96 ? -33.406 49 14.875 1 96.56 96 ALA A O 1
ATOM 769 N N . ILE A 1 97 ? -31.875 50.344 13.82 1 95.56 97 ILE A N 1
ATOM 770 C CA . ILE A 1 97 ? -31.609 51.156 15 1 95.56 97 ILE A CA 1
ATOM 771 C C . ILE A 1 97 ? -32.875 51.938 15.383 1 95.56 97 ILE A C 1
ATOM 773 O O . ILE A 1 97 ? -33.25 52 16.562 1 95.56 97 ILE A O 1
ATOM 777 N N . ALA A 1 98 ? -33.562 52.438 14.383 1 93.81 98 ALA A N 1
ATOM 778 C CA . ALA A 1 98 ? -34.781 53.219 14.625 1 93.81 98 ALA A CA 1
ATOM 779 C C . ALA A 1 98 ? -35.844 52.312 15.266 1 93.81 98 ALA A C 1
ATOM 781 O O . ALA A 1 98 ? -36.531 52.75 16.203 1 93.81 98 ALA A O 1
ATOM 782 N N . LEU A 1 99 ? -35.938 51.188 14.805 1 94.31 99 LEU A N 1
ATOM 783 C CA . LEU A 1 99 ? -36.906 50.25 15.32 1 94.31 99 LEU A CA 1
ATOM 784 C C . LEU A 1 99 ? -36.594 49.844 16.75 1 94.31 99 LEU A C 1
ATOM 786 O O . LEU A 1 99 ? -37.469 49.781 17.609 1 94.31 99 LEU A O 1
ATOM 790 N N . MET A 1 100 ? -35.344 49.562 17.109 1 95.19 100 MET A N 1
ATOM 791 C CA . MET A 1 100 ? -34.938 49.125 18.422 1 95.19 100 MET A CA 1
ATOM 792 C C . MET A 1 100 ? -35.062 50.25 19.453 1 95.19 100 MET A C 1
ATOM 794 O O . MET A 1 100 ? -35.375 49.969 20.625 1 95.19 100 MET A O 1
ATOM 798 N N . ASP A 1 101 ? -34.875 51.531 19 1 92.94 101 ASP A N 1
ATOM 799 C CA . ASP A 1 101 ? -35.031 52.656 19.906 1 92.94 101 ASP A CA 1
ATOM 800 C C . ASP A 1 101 ? -36.469 52.906 20.281 1 92.94 101 ASP A C 1
ATOM 802 O O . ASP A 1 101 ? -36.781 53.219 21.422 1 92.94 101 ASP A O 1
ATOM 806 N N . LYS A 1 102 ? -37.344 52.656 19.312 1 90.75 102 LYS A N 1
ATOM 807 C CA . LYS A 1 102 ? -38.75 52.938 19.547 1 90.75 102 LYS A CA 1
ATOM 808 C C . LYS A 1 102 ? -39.438 51.781 20.219 1 90.75 102 LYS A C 1
ATOM 810 O O . LYS A 1 102 ? -40.344 51.969 21.047 1 90.75 102 LYS A O 1
ATOM 815 N N . VAL A 1 103 ? -39.094 50.531 19.797 1 92.88 103 VAL A N 1
ATOM 816 C CA . VAL A 1 103 ? -39.719 49.344 20.344 1 92.88 103 VAL A CA 1
ATOM 817 C C . VAL A 1 103 ? -38.656 48.344 20.766 1 92.88 103 VAL A C 1
ATOM 819 O O . VAL A 1 103 ? -38.438 47.344 20.078 1 92.88 103 VAL A O 1
ATOM 822 N N . PRO A 1 104 ? -38.094 48.438 21.938 1 93.19 104 PRO A N 1
ATOM 823 C CA . PRO A 1 104 ? -37 47.562 22.375 1 93.19 104 PRO A CA 1
ATOM 824 C C . PRO A 1 104 ? -37.469 46.125 22.578 1 93.19 104 PRO A C 1
ATOM 826 O O . PRO A 1 104 ? -36.656 45.219 22.594 1 93.19 104 PRO A O 1
ATOM 829 N N . GLU A 1 105 ? -38.75 45.906 22.656 1 92.06 105 GLU A N 1
ATOM 830 C CA . GLU A 1 105 ? -39.281 44.562 22.875 1 92.06 105 GLU A CA 1
ATOM 831 C C . GLU A 1 105 ? -39.062 43.656 21.656 1 92.06 105 GLU A C 1
ATOM 833 O O . GLU A 1 105 ? -39.094 42.438 21.75 1 92.06 105 GLU A O 1
ATOM 838 N N . LEU A 1 106 ? -38.75 44.25 20.547 1 94 106 LEU A N 1
ATOM 839 C CA . LEU A 1 106 ? -38.562 43.5 19.297 1 94 106 LEU A CA 1
ATOM 840 C C . LEU A 1 106 ? -37.188 42.844 19.266 1 94 106 LEU A C 1
ATOM 842 O O . LEU A 1 106 ? -36.938 41.938 18.469 1 94 106 LEU A O 1
ATOM 846 N N . ILE A 1 107 ? -36.281 43.25 20.094 1 95.06 107 ILE A N 1
ATOM 847 C CA . ILE A 1 107 ? -34.875 42.875 20.047 1 95.06 107 ILE A CA 1
ATOM 848 C C . ILE A 1 107 ? -34.75 41.375 20.281 1 95.06 107 ILE A C 1
ATOM 850 O O . ILE A 1 107 ? -34.031 40.688 19.562 1 95.06 107 ILE A O 1
ATOM 854 N N . ASN A 1 108 ? -35.438 40.75 21.188 1 94.44 108 ASN A N 1
ATOM 855 C CA . ASN A 1 108 ? -35.281 39.344 21.547 1 94.44 108 ASN A CA 1
ATOM 856 C C . ASN A 1 108 ? -36.5 38.531 21.109 1 94.44 108 ASN A C 1
ATOM 858 O O . ASN A 1 108 ? -36.688 37.406 21.578 1 94.44 108 ASN A O 1
ATOM 862 N N . GLU A 1 109 ? -37.312 39.031 20.172 1 93.5 109 GLU A N 1
ATOM 863 C CA . GLU A 1 109 ? -38.469 38.281 19.672 1 93.5 109 GLU A CA 1
ATOM 864 C C . GLU A 1 109 ? -38.031 37.281 18.609 1 93.5 109 GLU A C 1
ATOM 866 O O . GLU A 1 109 ? -37.438 37.656 17.594 1 93.5 109 GLU A O 1
ATOM 871 N N . PRO A 1 110 ? -38.281 35.938 18.828 1 94.31 110 PRO A N 1
ATOM 872 C CA . PRO A 1 110 ? -37.938 34.938 17.844 1 94.31 110 PRO A CA 1
ATOM 873 C C . PRO A 1 110 ? -39 34.75 16.766 1 94.31 110 PRO A C 1
ATOM 875 O O . PRO A 1 110 ? -40.156 35.219 16.938 1 94.31 110 PRO A O 1
ATOM 878 N N . MET A 1 111 ? -38.594 34.219 15.68 1 94.12 111 MET A N 1
ATOM 879 C CA . MET A 1 111 ? -39.562 33.844 14.664 1 94.12 111 MET A CA 1
ATOM 880 C C . MET A 1 111 ? -40.406 32.656 15.125 1 94.12 111 MET A C 1
ATOM 882 O O . MET A 1 111 ? -39.906 31.797 15.867 1 94.12 111 MET A O 1
ATOM 886 N N . ASN A 1 112 ? -41.688 32.594 14.82 1 88.62 112 ASN A N 1
ATOM 887 C CA . ASN A 1 112 ? -42.562 31.578 15.375 1 88.62 112 ASN A CA 1
ATOM 888 C C . ASN A 1 112 ? -43.062 30.609 14.305 1 88.62 112 ASN A C 1
ATOM 890 O O . ASN A 1 112 ? -44.031 29.859 14.531 1 88.62 112 ASN A O 1
ATOM 894 N N . SER A 1 113 ? -42.375 30.531 13.227 1 88.19 113 SER A N 1
ATOM 895 C CA . SER A 1 113 ? -42.781 29.547 12.219 1 88.19 113 SER A CA 1
ATOM 896 C C . SER A 1 113 ? -42.094 28.203 12.461 1 88.19 113 SER A C 1
ATOM 898 O O . SER A 1 113 ? -41.031 28.141 13.102 1 88.19 113 SER A O 1
ATOM 900 N N . GLU A 1 114 ? -42.688 27.188 12 1 86.31 114 GLU A N 1
ATOM 901 C CA . GLU A 1 114 ? -42.156 25.844 12.172 1 86.31 114 GLU A CA 1
ATOM 902 C C . GLU A 1 114 ? -40.812 25.688 11.5 1 86.31 114 GLU A C 1
ATOM 904 O O . GLU A 1 114 ? -39.938 24.984 12.008 1 86.31 114 GLU A O 1
ATOM 909 N N . PHE A 1 115 ? -40.5 26.484 10.523 1 85.19 115 PHE A N 1
ATOM 910 C CA . PHE A 1 115 ? -39.281 26.359 9.742 1 85.19 115 PHE A CA 1
ATOM 911 C C . PHE A 1 115 ? -38.156 27.172 10.367 1 85.19 115 PHE A C 1
ATOM 913 O O . PHE A 1 115 ? -37 26.781 10.297 1 85.19 115 PHE A O 1
ATOM 920 N N . TYR A 1 116 ? -38.594 28.266 10.945 1 90.19 116 TYR A N 1
ATOM 921 C CA . TYR A 1 116 ? -37.562 29.172 11.445 1 90.19 116 TYR A CA 1
ATOM 922 C C . TYR A 1 116 ? -37.75 29.453 12.93 1 90.19 116 TYR A C 1
ATOM 924 O O . TYR A 1 116 ? -37.375 30.531 13.414 1 90.19 116 TYR A O 1
ATOM 932 N N . GLN A 1 117 ? -38.219 28.438 13.602 1 91.81 117 GLN A N 1
ATOM 933 C CA . GLN A 1 117 ? -38.531 28.609 15.016 1 91.81 117 GLN A CA 1
ATOM 934 C C . GLN A 1 117 ? -37.281 28.938 15.82 1 91.81 117 GLN A C 1
ATOM 936 O O . GLN A 1 117 ? -36.25 28.266 15.68 1 91.81 117 GLN A O 1
ATOM 941 N N . GLY A 1 118 ? -37.344 30.062 16.562 1 92.81 118 GLY A N 1
ATOM 942 C CA . GLY A 1 118 ? -36.281 30.391 17.469 1 92.81 118 GLY A CA 1
ATOM 943 C C . GLY A 1 118 ? -35.281 31.375 16.891 1 92.81 118 GLY A C 1
ATOM 944 O O . GLY A 1 118 ? -34.406 31.891 17.609 1 92.81 118 GLY A O 1
ATOM 945 N N . LEU A 1 119 ? -35.406 31.703 15.594 1 94.56 119 LEU A N 1
ATOM 946 C CA . LEU A 1 119 ? -34.5 32.594 14.922 1 94.56 119 LEU A CA 1
ATOM 947 C C . LEU A 1 119 ? -34.688 34.031 15.383 1 94.56 119 LEU A C 1
ATOM 949 O O . LEU A 1 119 ? -35.812 34.562 15.367 1 94.56 119 LEU A O 1
ATOM 953 N N . THR A 1 120 ? -33.656 34.625 15.898 1 96 120 THR A N 1
ATOM 954 C CA . THR A 1 120 ? -33.719 36.031 16.344 1 96 120 THR A CA 1
ATOM 955 C C . THR A 1 120 ? -33 36.938 15.359 1 96 120 THR A C 1
ATOM 957 O O . THR A 1 120 ? -32.312 36.469 14.438 1 96 120 THR A O 1
ATOM 960 N N . ALA A 1 121 ? -33.188 38.219 15.562 1 96.25 121 ALA A N 1
ATOM 961 C CA . ALA A 1 121 ? -32.562 39.219 14.695 1 96.25 121 ALA A CA 1
ATOM 962 C C . ALA A 1 121 ? -31.031 39.125 14.828 1 96.25 121 ALA A C 1
ATOM 964 O O . ALA A 1 121 ? -30.297 39.375 13.859 1 96.25 121 ALA A O 1
ATOM 965 N N . LEU A 1 122 ? -30.594 38.75 16.016 1 96.44 122 LEU A N 1
ATOM 966 C CA . LEU A 1 122 ? -29.156 38.625 16.25 1 96.44 122 LEU A CA 1
ATOM 967 C C . LEU A 1 122 ? -28.578 37.469 15.438 1 96.44 122 LEU A C 1
ATOM 969 O O . LEU A 1 122 ? -27.5 37.594 14.859 1 96.44 122 LEU A O 1
ATOM 973 N N . HIS A 1 123 ? -29.266 36.344 15.383 1 96.31 123 HIS A N 1
ATOM 974 C CA . HIS A 1 123 ? -28.844 35.219 14.547 1 96.31 123 HIS A CA 1
ATOM 975 C C . HIS A 1 123 ? -28.625 35.656 13.109 1 96.31 123 HIS A C 1
ATOM 977 O O . HIS A 1 123 ? -27.625 35.312 12.484 1 96.31 123 HIS A O 1
ATOM 983 N N . ILE A 1 124 ? -29.547 36.406 12.594 1 96 124 ILE A N 1
ATOM 984 C CA . ILE A 1 124 ? -29.531 36.844 11.203 1 96 124 ILE A CA 1
ATOM 985 C C . ILE A 1 124 ? -28.359 37.781 10.984 1 96 124 ILE A C 1
ATOM 987 O O . ILE A 1 124 ? -27.641 37.688 9.992 1 96 124 ILE A O 1
ATOM 991 N N . ALA A 1 125 ? -28.219 38.688 11.891 1 97 125 ALA A N 1
ATOM 992 C CA . ALA A 1 125 ? -27.125 39.656 11.781 1 97 125 ALA A CA 1
ATOM 993 C C . ALA A 1 125 ? -25.766 38.969 11.789 1 97 125 ALA A C 1
ATOM 995 O O . ALA A 1 125 ? -24.859 39.344 11.055 1 97 125 ALA A O 1
ATOM 996 N N . VAL A 1 126 ? -25.625 38 12.625 1 96.12 126 VAL A N 1
ATOM 997 C CA . VAL A 1 126 ? -24.391 37.219 12.711 1 96.12 126 VAL A CA 1
ATOM 998 C C . VAL A 1 126 ? -24.156 36.469 11.406 1 96.12 126 VAL A C 1
ATOM 1000 O O . VAL A 1 126 ? -23.047 36.469 10.875 1 96.12 126 VAL A O 1
ATOM 1003 N N . MET A 1 127 ? -25.156 35.844 10.852 1 94.5 127 MET A N 1
ATOM 1004 C CA . MET A 1 127 ? -25.062 35.094 9.609 1 94.5 127 MET A CA 1
ATOM 1005 C C . MET A 1 127 ? -24.688 35.969 8.438 1 94.5 127 MET A C 1
ATOM 1007 O O . MET A 1 127 ? -23.922 35.562 7.562 1 94.5 127 MET A O 1
ATOM 1011 N N . ASN A 1 128 ? -25.219 37.188 8.5 1 95.88 128 ASN A N 1
ATOM 1012 C CA . ASN A 1 128 ? -24.922 38.125 7.434 1 95.88 128 ASN A CA 1
ATOM 1013 C C . ASN A 1 128 ? -23.609 38.844 7.668 1 95.88 128 ASN A C 1
ATOM 1015 O O . ASN A 1 128 ? -23.188 39.688 6.855 1 95.88 128 ASN A O 1
ATOM 1019 N N . GLN A 1 129 ? -22.969 38.656 8.758 1 94.75 129 GLN A N 1
ATOM 1020 C CA . GLN A 1 129 ? -21.672 39.188 9.117 1 94.75 129 GLN A CA 1
ATOM 1021 C C . GLN A 1 129 ? -21.703 40.719 9.164 1 94.75 129 GLN A C 1
ATOM 1023 O O . GLN A 1 129 ? -20.797 41.375 8.68 1 94.75 129 GLN A O 1
ATOM 1028 N N . ASN A 1 130 ? -22.859 41.188 9.547 1 96.12 130 ASN A N 1
ATOM 1029 C CA . ASN A 1 130 ? -22.984 42.625 9.773 1 96.12 130 ASN A CA 1
ATOM 1030 C C . ASN A 1 130 ? -22.484 43.031 11.156 1 96.12 130 ASN A C 1
ATOM 1032 O O . ASN A 1 130 ? -23.25 43.031 12.125 1 96.12 1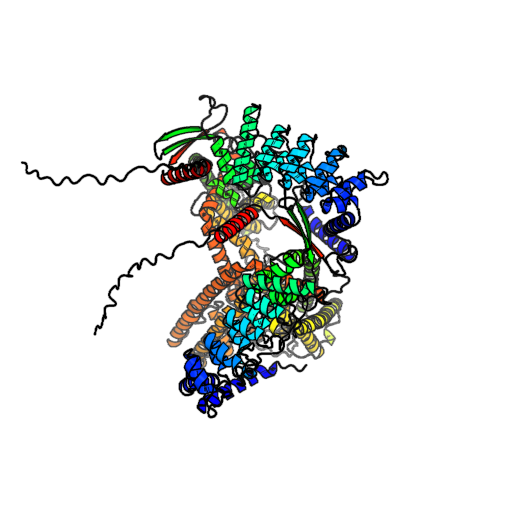30 ASN A O 1
ATOM 1036 N N . VAL A 1 131 ? -21.234 43.406 11.258 1 96.75 131 VAL A N 1
ATOM 1037 C CA . VAL A 1 131 ? -20.531 43.656 12.516 1 96.75 131 VAL A CA 1
ATOM 1038 C C . VAL A 1 131 ? -21.219 44.812 13.266 1 96.75 131 VAL A C 1
ATOM 1040 O O . VAL A 1 131 ? -21.422 44.719 14.477 1 96.75 131 VAL A O 1
ATOM 1043 N N . ASN A 1 132 ? -21.656 45.812 12.531 1 96.75 132 ASN A N 1
ATOM 1044 C CA . ASN A 1 132 ? -22.266 47 13.148 1 96.75 132 ASN A CA 1
ATOM 1045 C C . ASN A 1 132 ? -23.625 46.656 13.758 1 96.75 132 ASN A C 1
ATOM 1047 O O . ASN A 1 132 ? -23.938 47.094 14.875 1 96.75 132 ASN A O 1
ATOM 1051 N N . LEU A 1 133 ? -24.391 46 13.008 1 97.06 133 LEU A N 1
ATOM 1052 C CA . LEU A 1 133 ? -25.703 45.625 13.523 1 97.06 133 LEU A CA 1
ATOM 1053 C C . LEU A 1 133 ? -25.578 44.719 14.742 1 97.06 133 LEU A C 1
ATOM 1055 O O . LEU A 1 133 ? -26.344 44.844 15.695 1 97.06 133 LEU A O 1
ATOM 1059 N N . VAL A 1 134 ? -24.625 43.781 14.766 1 97.5 134 VAL A N 1
ATOM 1060 C CA . VAL A 1 134 ? -24.391 42.875 15.891 1 97.5 134 VAL A CA 1
ATOM 1061 C C . VAL A 1 134 ? -24 43.688 17.125 1 97.5 134 VAL A C 1
ATOM 1063 O O . VAL A 1 134 ? -24.516 43.438 18.219 1 97.5 134 VAL A O 1
ATOM 1066 N N . ARG A 1 135 ? -23.172 44.656 16.875 1 96.75 135 ARG A N 1
ATOM 1067 C CA . ARG A 1 135 ? -22.719 45.5 17.969 1 96.75 135 ARG A CA 1
ATOM 1068 C C . ARG A 1 135 ? -23.875 46.281 18.578 1 96.75 135 ARG A C 1
ATOM 1070 O O . ARG A 1 135 ? -24.031 46.344 19.797 1 96.75 135 ARG A O 1
ATOM 1077 N N . GLU A 1 136 ? -24.75 46.875 17.766 1 96.81 136 GLU A N 1
ATOM 1078 C CA . GLU A 1 136 ? -25.875 47.688 18.219 1 96.81 136 GLU A CA 1
ATOM 1079 C C . GLU A 1 136 ? -26.906 46.812 18.938 1 96.81 136 GLU A C 1
ATOM 1081 O O . GLU A 1 136 ? -27.5 47.219 19.938 1 96.81 136 GLU A O 1
ATOM 1086 N N . LEU A 1 137 ? -27.094 45.625 18.453 1 97.31 137 LEU A N 1
ATOM 1087 C CA . LEU A 1 137 ? -28.047 44.719 19.078 1 97.31 137 LEU A CA 1
ATOM 1088 C C . LEU A 1 137 ? -27.578 44.312 20.469 1 97.31 137 LEU A C 1
ATOM 1090 O O . LEU A 1 137 ? -28.344 44.375 21.438 1 97.31 137 LEU A O 1
ATOM 1094 N N . ILE A 1 138 ? -26.312 43.938 20.625 1 96.38 138 ILE A N 1
ATOM 1095 C CA . ILE A 1 138 ? -25.766 43.5 21.906 1 96.38 138 ILE A CA 1
ATOM 1096 C C . ILE A 1 138 ? -25.766 44.656 22.891 1 96.38 138 ILE A C 1
ATOM 1098 O O . ILE A 1 138 ? -26.141 44.5 24.062 1 96.38 138 ILE A O 1
ATOM 1102 N N . LYS A 1 139 ? -25.438 45.875 22.375 1 95.06 139 LYS A N 1
ATOM 1103 C CA . LYS A 1 139 ? -25.422 47.062 23.219 1 95.06 139 LYS A CA 1
ATOM 1104 C C . LYS A 1 139 ? -26.812 47.406 23.75 1 95.06 139 LYS A C 1
ATOM 1106 O O . LYS A 1 139 ? -26.953 47.906 24.859 1 95.06 139 LYS A O 1
ATOM 1111 N N . ARG A 1 140 ? -27.875 47.125 23 1 95.81 140 ARG A N 1
ATOM 1112 C CA . ARG A 1 140 ? -29.25 47.5 23.359 1 95.81 140 ARG A CA 1
ATOM 1113 C C . ARG A 1 140 ? -29.953 46.344 24.078 1 95.81 140 ARG A C 1
ATOM 1115 O O . ARG A 1 140 ? -31.172 46.375 24.25 1 95.81 140 ARG A O 1
ATOM 1122 N N . GLY A 1 141 ? -29.141 45.25 24.438 1 92.88 141 GLY A N 1
ATOM 1123 C CA . GLY A 1 141 ? -29.672 44.25 25.344 1 92.88 141 GLY A CA 1
ATOM 1124 C C . GLY A 1 141 ? -30.062 42.938 24.641 1 92.88 141 GLY A C 1
ATOM 1125 O O . GLY A 1 141 ? -30.891 42.188 25.141 1 92.88 141 GLY A O 1
ATOM 1126 N N . ALA A 1 142 ? -29.609 42.688 23.516 1 95.31 142 ALA A N 1
ATOM 1127 C CA . ALA A 1 142 ? -29.891 41.406 22.859 1 95.31 142 ALA A CA 1
ATOM 1128 C C . ALA A 1 142 ? -29.328 40.25 23.672 1 95.31 142 ALA A C 1
ATOM 1130 O O . ALA A 1 142 ? -28.203 40.312 24.203 1 95.31 142 ALA A O 1
ATOM 1131 N N . ASP A 1 143 ? -30.094 39.188 23.828 1 94 143 ASP A N 1
ATOM 1132 C CA . ASP A 1 143 ? -29.656 38 24.562 1 94 143 ASP A CA 1
ATOM 1133 C C . ASP A 1 143 ? -28.766 37.125 23.688 1 94 143 ASP A C 1
ATOM 1135 O O . ASP A 1 143 ? -29.234 36.562 22.688 1 94 143 ASP A O 1
ATOM 1139 N N . VAL A 1 144 ? -27.625 36.938 24.047 1 93.88 144 VAL A N 1
ATOM 1140 C CA . VAL A 1 144 ? -26.656 36.219 23.234 1 93.88 144 VAL A CA 1
ATOM 1141 C C . VAL A 1 144 ? -26.594 34.781 23.688 1 93.88 144 VAL A C 1
ATOM 1143 O O . VAL A 1 144 ? -26.203 33.875 22.922 1 93.88 144 VAL A O 1
ATOM 1146 N N . ALA A 1 145 ? -27.031 34.312 24.844 1 91 145 ALA A N 1
ATOM 1147 C CA . ALA A 1 145 ? -26.75 33.031 25.453 1 91 145 ALA A CA 1
ATOM 1148 C C . ALA A 1 145 ? -27.953 32.094 25.312 1 91 145 ALA A C 1
ATOM 1150 O O . ALA A 1 145 ? -27.797 30.906 25.031 1 91 145 ALA A O 1
ATOM 1151 N N . THR A 1 146 ? -29.141 32.531 25.281 1 88.94 146 THR A N 1
ATOM 1152 C CA . THR A 1 146 ? -30.297 31.672 25.531 1 88.94 146 THR A CA 1
ATOM 1153 C C . THR A 1 146 ? -31 31.312 24.234 1 88.94 146 THR A C 1
ATOM 1155 O O . THR A 1 146 ? -31.547 30.203 24.094 1 88.94 146 THR A O 1
ATOM 1158 N N . PRO A 1 147 ? -30.984 32.219 23.25 1 92.31 147 PRO A N 1
ATOM 1159 C CA . PRO A 1 147 ? -31.766 31.891 22.047 1 92.31 147 PRO A CA 1
ATOM 1160 C C . PRO A 1 147 ? -31.219 30.672 21.312 1 92.31 147 PRO A C 1
ATOM 1162 O O . PRO A 1 147 ? -30.016 30.531 21.156 1 92.31 147 PRO A O 1
ATOM 1165 N N . ARG A 1 148 ? -32.219 29.734 20.906 1 93.19 148 ARG A N 1
ATOM 1166 C CA . ARG A 1 148 ? -31.906 28.5 20.188 1 93.19 148 ARG A CA 1
ATOM 1167 C C . ARG A 1 148 ? -32.781 28.359 18.953 1 93.19 148 ARG A C 1
ATOM 1169 O O . ARG A 1 148 ? -34 28.547 19.016 1 93.19 148 ARG A O 1
ATOM 1176 N N . VAL A 1 149 ? -32.156 28.141 17.859 1 92.94 149 VAL A N 1
ATOM 1177 C CA . VAL A 1 149 ? -32.906 27.922 16.641 1 92.94 149 VAL A CA 1
ATOM 1178 C C . VAL A 1 149 ? -33.25 26.438 16.5 1 92.94 149 VAL A C 1
ATOM 1180 O O . VAL A 1 149 ? -32.344 25.594 16.359 1 92.94 149 VAL A O 1
ATOM 1183 N N . THR A 1 150 ? -34.438 26.016 16.562 1 89.62 150 THR A N 1
ATOM 1184 C CA . THR A 1 150 ? -34.875 24.625 16.531 1 89.62 150 THR A CA 1
ATOM 1185 C C . THR A 1 150 ? -35.75 24.359 15.312 1 89.62 150 THR A C 1
ATOM 1187 O O . THR A 1 150 ? -36.344 23.281 15.18 1 89.62 150 THR A O 1
ATOM 1190 N N . GLY A 1 151 ? -35.812 25.344 14.414 1 86.62 151 GLY A N 1
ATOM 1191 C CA . GLY A 1 151 ? -36.625 25.172 13.219 1 86.62 151 GLY A CA 1
ATOM 1192 C C . GLY A 1 151 ? -36.156 24.016 12.344 1 86.62 151 GLY A C 1
ATOM 1193 O O . GLY A 1 151 ? -35 23.656 12.367 1 86.62 151 GLY A O 1
ATOM 1194 N N . SER A 1 152 ? -36.938 23.469 11.562 1 82.88 152 SER A N 1
ATOM 1195 C CA . SER A 1 152 ? -36.656 22.281 10.75 1 82.88 152 SER A CA 1
ATOM 1196 C C . SER A 1 152 ? -35.656 22.609 9.641 1 82.88 152 SER A C 1
ATOM 1198 O O . SER A 1 152 ? -34.938 21.719 9.172 1 82.88 152 SER A O 1
ATOM 1200 N N . HIS A 1 153 ? -35.531 23.844 9.336 1 81.69 153 HIS A N 1
ATOM 1201 C CA . HIS A 1 153 ? -34.656 24.234 8.258 1 81.69 153 HIS A CA 1
ATOM 1202 C C . HIS A 1 153 ? -33.188 24.203 8.711 1 81.69 153 HIS A C 1
ATOM 1204 O O . HIS A 1 153 ? -32.281 24.141 7.879 1 81.69 153 HIS A O 1
ATOM 1210 N N . PHE A 1 154 ? -33.062 24.203 9.969 1 82.75 154 PHE A N 1
ATOM 1211 C CA . PHE A 1 154 ? -31.703 24.281 10.492 1 82.75 154 PHE A CA 1
ATOM 1212 C C . PHE A 1 154 ? -31.281 22.953 11.109 1 82.75 154 PHE A C 1
ATOM 1214 O O . PHE A 1 154 ? -30.219 22.844 11.711 1 82.75 154 PHE A O 1
ATOM 1221 N N . GLN A 1 155 ? -32.094 22 10.977 1 79.88 155 GLN A N 1
ATOM 1222 C CA . GLN A 1 155 ? -31.781 20.688 11.516 1 79.88 155 GLN A CA 1
ATOM 1223 C C . GLN A 1 155 ? -31.047 19.828 10.492 1 79.88 155 GLN A C 1
ATOM 1225 O O . GLN A 1 155 ? -31.047 20.141 9.297 1 79.88 155 GLN A O 1
ATOM 1230 N N . LYS A 1 156 ? -30.312 18.875 11.094 1 71.75 156 LYS A N 1
ATOM 1231 C CA . LYS A 1 156 ? -29.5 18 10.242 1 71.75 156 LYS A CA 1
ATOM 1232 C C . LYS A 1 156 ? -30.375 16.984 9.508 1 71.75 156 LYS A C 1
ATOM 1234 O O . LYS A 1 156 ? -31.016 16.141 10.133 1 71.75 156 LYS A O 1
ATOM 1239 N N . TRP A 1 157 ? -30.875 17.312 8.312 1 66.06 157 TRP A N 1
ATOM 1240 C CA . TRP A 1 157 ? -31.594 16.344 7.492 1 66.06 157 TRP A CA 1
ATOM 1241 C C . TRP A 1 157 ? -30.875 16.125 6.168 1 66.06 157 TRP A C 1
ATOM 1243 O O . TRP A 1 157 ? -29.984 16.891 5.793 1 66.06 157 TRP A O 1
ATOM 1253 N N . LYS A 1 158 ? -31.297 14.844 5.645 1 65.12 158 LYS A N 1
ATOM 1254 C CA . LYS A 1 158 ? -30.719 14.484 4.352 1 65.12 158 LYS A CA 1
ATOM 1255 C C . LYS A 1 158 ? -31.062 15.516 3.285 1 65.12 158 LYS A C 1
ATOM 1257 O O . LYS A 1 158 ? -32.25 15.812 3.064 1 65.12 158 LYS A O 1
ATOM 1262 N N . GLY A 1 159 ? -30.234 16.625 3.102 1 64.88 159 GLY A N 1
ATOM 1263 C CA . GLY A 1 159 ? -30.406 17.641 2.072 1 64.88 159 GLY A CA 1
ATOM 1264 C C . GLY A 1 159 ? -30.266 19.047 2.6 1 64.88 159 GLY A C 1
ATOM 1265 O O . GLY A 1 159 ? -30.422 20.016 1.851 1 64.88 159 GLY A O 1
ATOM 1266 N N . ALA A 1 160 ? -30.125 18.938 3.959 1 71.38 160 ALA A N 1
ATOM 1267 C CA . ALA A 1 160 ? -29.953 20.266 4.523 1 71.38 160 ALA A CA 1
ATOM 1268 C C . ALA A 1 160 ? -28.672 20.922 4.012 1 71.38 160 ALA A C 1
ATOM 1270 O O . ALA A 1 160 ? -27.641 20.266 3.881 1 71.38 160 ALA A O 1
ATOM 1271 N N . LEU A 1 161 ? -28.812 22.078 3.584 1 74.56 161 LEU A N 1
ATOM 1272 C CA . LEU A 1 161 ? -27.688 22.797 2.994 1 74.56 161 LEU A CA 1
ATOM 1273 C C . LEU A 1 161 ? -26.766 23.344 4.078 1 74.56 161 LEU A C 1
ATOM 1275 O O . LEU A 1 161 ? -25.578 23.547 3.832 1 74.56 161 LEU A O 1
ATOM 1279 N N . LEU A 1 162 ? -27.484 23.625 5.262 1 81.5 162 LEU A N 1
ATOM 1280 C CA . LEU A 1 162 ? -26.672 24.25 6.301 1 81.5 162 LEU A CA 1
ATOM 1281 C C . LEU A 1 162 ? -26.969 23.641 7.664 1 81.5 162 LEU A C 1
ATOM 1283 O O . LEU A 1 162 ? -28.125 23.359 7.988 1 81.5 162 LEU A O 1
ATOM 1287 N N . TYR A 1 163 ? -25.969 23.266 8.359 1 85.69 163 TYR A N 1
ATOM 1288 C CA . TYR A 1 163 ? -26.109 22.844 9.75 1 85.69 163 TYR A CA 1
ATOM 1289 C C . TYR A 1 163 ? -25.109 23.562 10.648 1 85.69 163 TYR A C 1
ATOM 1291 O O . TYR A 1 163 ? -23.953 23.172 10.742 1 85.69 163 TYR A O 1
ATOM 1299 N N . TYR A 1 164 ? -25.625 24.641 11.289 1 89.69 164 TYR A N 1
ATOM 1300 C CA . TYR A 1 164 ? -24.766 25.484 12.109 1 89.69 164 TYR A CA 1
ATOM 1301 C C . TYR A 1 164 ? -25.094 25.328 13.594 1 89.69 164 TYR A C 1
ATOM 1303 O O . TYR A 1 164 ? -24.672 26.141 14.414 1 89.69 164 TYR A O 1
ATOM 1311 N N . GLY A 1 165 ? -25.875 24.297 13.891 1 90.06 165 GLY A N 1
ATOM 1312 C CA . GLY A 1 165 ? -26.281 24.156 15.281 1 90.06 165 GLY A CA 1
ATOM 1313 C C . GLY A 1 165 ? -27.469 25.016 15.641 1 90.06 165 GLY A C 1
ATOM 1314 O O . GLY A 1 165 ? -28.312 25.328 14.789 1 90.06 165 GLY A O 1
ATOM 1315 N N . GLU A 1 166 ? -27.578 25.453 17.031 1 92.56 166 GLU A N 1
ATOM 1316 C CA . GLU A 1 166 ? -28.781 26.156 17.484 1 92.56 166 GLU A CA 1
ATOM 1317 C C . GLU A 1 166 ? -28.438 27.484 18.125 1 92.56 166 GLU A C 1
ATOM 1319 O O . GLU A 1 166 ? -29.234 28.438 18.094 1 92.56 166 GLU A O 1
ATOM 1324 N N . HIS A 1 167 ? -27.266 27.625 18.609 1 94.81 167 HIS A N 1
ATOM 1325 C CA . HIS A 1 167 ? -26.906 28.812 19.391 1 94.81 167 HIS A CA 1
ATOM 1326 C C . HIS A 1 167 ? -26.25 29.875 18.531 1 94.81 167 HIS A C 1
ATOM 1328 O O . HIS A 1 167 ? -25.703 29.562 17.469 1 94.81 167 HIS A O 1
ATOM 1334 N N . ILE A 1 168 ? -26.297 31.125 19.016 1 95.94 168 ILE A N 1
ATOM 1335 C CA . ILE A 1 168 ? -25.797 32.281 18.266 1 95.94 168 ILE A CA 1
ATOM 1336 C C . ILE A 1 168 ? -24.297 32.156 18.078 1 95.94 168 ILE A C 1
ATOM 1338 O O . ILE A 1 168 ? -23.766 32.406 16.984 1 95.94 168 ILE A O 1
ATOM 1342 N N . LEU A 1 169 ? -23.625 31.703 19.109 1 95.88 169 LEU A N 1
ATOM 1343 C CA . LEU A 1 169 ? -22.188 31.547 19.031 1 95.88 169 LEU A CA 1
ATOM 1344 C C . LEU A 1 169 ? -21.797 30.531 17.953 1 95.88 169 LEU A C 1
ATOM 1346 O O . LEU A 1 169 ? -20.812 30.734 17.234 1 95.88 169 LEU A O 1
ATOM 1350 N N . ALA A 1 170 ? -22.531 29.469 17.859 1 95.38 170 ALA A N 1
ATOM 1351 C CA . ALA A 1 170 ? -22.266 28.453 16.844 1 95.38 170 ALA A CA 1
ATOM 1352 C C . ALA A 1 170 ? -22.391 29.031 15.445 1 95.38 170 ALA A C 1
ATOM 1354 O O . ALA A 1 170 ? -21.562 28.766 14.578 1 95.38 170 ALA A O 1
ATOM 1355 N N . PHE A 1 171 ? -23.391 29.844 15.266 1 94.94 171 PHE A N 1
ATOM 1356 C CA . PHE A 1 171 ? -23.578 30.5 13.977 1 94.94 171 PHE A CA 1
ATOM 1357 C C . PHE A 1 171 ? -22.391 31.406 13.656 1 94.94 171 PHE A C 1
ATOM 1359 O O . PHE A 1 171 ? -21.875 31.391 12.531 1 94.94 171 PHE A O 1
ATOM 1366 N N . ALA A 1 172 ? -22.016 32.125 14.617 1 96.25 172 ALA A N 1
ATOM 1367 C CA . ALA A 1 172 ? -20.922 33.062 14.438 1 96.25 172 ALA A CA 1
ATOM 1368 C C . ALA A 1 172 ? -19.625 32.312 14.094 1 96.25 172 ALA A C 1
ATOM 1370 O O . ALA A 1 172 ? -18.891 32.719 13.188 1 96.25 172 ALA A O 1
ATOM 1371 N N . CYS A 1 173 ? -19.359 31.266 14.75 1 95.88 173 CYS A N 1
ATOM 1372 C CA . CYS A 1 173 ? -18.141 30.5 14.547 1 95.88 173 CYS A CA 1
ATOM 1373 C C . CYS A 1 173 ? -18.141 29.828 13.18 1 95.88 173 CYS A C 1
ATOM 1375 O O . CYS A 1 173 ? -17.094 29.734 12.523 1 95.88 173 CYS A O 1
ATOM 1377 N N . CYS A 1 174 ? -19.219 29.297 12.781 1 94.31 174 CYS A N 1
ATOM 1378 C CA . CYS A 1 174 ? -19.297 28.594 11.5 1 94.31 174 CYS A CA 1
ATOM 1379 C C . CYS A 1 174 ? -19.125 29.547 10.336 1 94.31 174 CYS A C 1
ATOM 1381 O O . CYS A 1 174 ? -18.562 29.188 9.305 1 94.31 174 CYS A O 1
ATOM 1383 N N . VAL A 1 175 ? -19.578 30.734 10.5 1 93.19 175 VAL A N 1
ATOM 1384 C CA . VAL A 1 175 ? -19.391 31.75 9.469 1 93.19 175 VAL A CA 1
ATOM 1385 C C . VAL A 1 175 ? -17.938 32.219 9.453 1 93.19 175 VAL A C 1
ATOM 1387 O O . VAL A 1 175 ? -17.375 32.469 8.383 1 93.19 175 VAL A O 1
ATOM 1390 N N . GLY A 1 176 ? -17.25 32.344 10.625 1 92.12 176 GLY A N 1
ATOM 1391 C CA . GLY A 1 176 ? -15.805 32.5 10.68 1 92.12 176 GLY A CA 1
ATOM 1392 C C . GLY A 1 176 ? -15.367 33.938 10.875 1 92.12 176 GLY A C 1
ATOM 1393 O O . GLY A 1 176 ? -14.234 34.281 10.539 1 92.12 176 GLY A O 1
ATOM 1394 N N . ASN A 1 177 ? -16.297 34.844 11.289 1 93.38 177 ASN A N 1
ATOM 1395 C CA . ASN A 1 177 ? -15.898 36.219 11.578 1 93.38 177 ASN A CA 1
ATOM 1396 C C . ASN A 1 177 ? -15.383 36.344 13.008 1 93.38 177 ASN A C 1
ATOM 1398 O O . ASN A 1 177 ? -16.156 36.312 13.961 1 93.38 177 ASN A O 1
ATOM 1402 N N . GLU A 1 178 ? -14.07 36.594 13.188 1 94.56 178 GLU A N 1
ATOM 1403 C CA . GLU A 1 178 ? -13.414 36.594 14.492 1 94.56 178 GLU A CA 1
ATOM 1404 C C . GLU A 1 178 ? -13.906 37.75 15.344 1 94.56 178 GLU A C 1
ATOM 1406 O O . GLU A 1 178 ? -14.055 37.625 16.562 1 94.56 178 GLU A O 1
ATOM 1411 N N . GLU A 1 179 ? -14.188 38.875 14.664 1 95.69 179 GLU A N 1
ATOM 1412 C CA . GLU A 1 179 ? -14.664 40.062 15.398 1 95.69 179 GLU A CA 1
ATOM 1413 C C . GLU A 1 179 ? -16.031 39.781 16.031 1 95.69 179 GLU A C 1
ATOM 1415 O O . GLU A 1 179 ? -16.25 40.094 17.188 1 95.69 179 GLU A O 1
ATOM 1420 N N . ILE A 1 180 ? -16.922 39.25 15.289 1 96.75 180 ILE A N 1
ATOM 1421 C CA . ILE A 1 180 ? -18.25 38.938 15.773 1 96.75 180 ILE A CA 1
ATOM 1422 C C . ILE A 1 180 ? -18.188 37.875 16.875 1 96.75 180 ILE A C 1
ATOM 1424 O O . ILE A 1 180 ? -18.875 37.969 17.891 1 96.75 180 ILE A O 1
ATOM 1428 N N . VAL A 1 181 ? -17.312 36.875 16.75 1 96.62 181 VAL A N 1
ATOM 1429 C CA . VAL A 1 181 ? -17.156 35.812 17.734 1 96.62 181 VAL A CA 1
ATOM 1430 C C . VAL A 1 181 ? -16.672 36.406 19.062 1 96.62 181 VAL A C 1
ATOM 1432 O O . VAL A 1 181 ? -17.203 36.062 20.109 1 96.62 181 VAL A O 1
ATOM 1435 N N . SER A 1 182 ? -15.711 37.281 18.938 1 95.12 182 SER A N 1
ATOM 1436 C CA . SER A 1 182 ? -15.188 37.906 20.156 1 95.12 182 SER A CA 1
ATOM 1437 C C . SER A 1 182 ? -16.25 38.75 20.859 1 95.12 182 SER A C 1
ATOM 1439 O O . SER A 1 182 ? -16.359 38.719 22.078 1 95.12 182 SER A O 1
ATOM 1441 N N . MET A 1 183 ? -17.156 39.438 20.062 1 95.75 183 MET A N 1
ATOM 1442 C CA . MET A 1 183 ? -18.219 40.25 20.625 1 95.75 183 MET A CA 1
ATOM 1443 C C . MET A 1 183 ? -19.266 39.406 21.328 1 95.75 183 MET A C 1
ATOM 1445 O O . MET A 1 183 ? -19.75 39.75 22.391 1 95.75 183 MET A O 1
ATOM 1449 N N . VAL A 1 184 ? -19.547 38.312 20.688 1 96.25 184 VAL A N 1
ATOM 1450 C CA . VAL A 1 184 ? -20.562 37.406 21.234 1 96.25 184 VAL A CA 1
ATOM 1451 C C . VAL A 1 184 ? -20.062 36.75 22.516 1 96.25 184 VAL A C 1
ATOM 1453 O O . VAL A 1 184 ? -20.812 36.594 23.484 1 96.25 184 VAL A O 1
ATOM 1456 N N . ILE A 1 185 ? -18.797 36.375 22.625 1 95.25 185 ILE A N 1
ATOM 1457 C CA . ILE A 1 185 ? -18.203 35.781 23.812 1 95.25 185 ILE A CA 1
ATOM 1458 C C . ILE A 1 185 ? -18.156 36.812 24.938 1 95.25 185 ILE A C 1
ATOM 1460 O O . ILE A 1 185 ? -18.516 36.5 26.078 1 95.25 185 ILE A O 1
ATOM 1464 N N . LYS A 1 186 ? -17.75 38.062 24.547 1 93.5 186 LYS A N 1
ATOM 1465 C CA . LYS A 1 186 ? -17.703 39.125 25.531 1 93.5 186 LYS A CA 1
ATOM 1466 C C . LYS A 1 186 ? -19.109 39.438 26.031 1 93.5 186 LYS A C 1
ATOM 1468 O O . LYS A 1 186 ? -19.281 39.906 27.172 1 93.5 186 LYS A O 1
ATOM 1473 N N . GLY A 1 187 ? -20.125 39.219 25.156 1 93.69 187 GLY A N 1
ATOM 1474 C CA . GLY A 1 187 ? -21.516 39.469 25.516 1 93.69 187 GLY A CA 1
ATOM 1475 C C . GLY A 1 187 ? -22.078 38.406 26.469 1 93.69 187 GLY A C 1
ATOM 1476 O O . GLY A 1 187 ? -23.188 38.562 26.969 1 93.69 187 GLY A O 1
ATOM 1477 N N . GLY A 1 188 ? -21.328 37.312 26.703 1 92.25 188 GLY A N 1
ATOM 1478 C CA . GLY A 1 188 ? -21.734 36.344 27.703 1 92.25 188 GLY A CA 1
ATOM 1479 C C . GLY A 1 188 ? -22.188 35.031 27.078 1 92.25 188 GLY A C 1
ATOM 1480 O O . GLY A 1 188 ? -22.938 34.281 27.703 1 92.25 188 GLY A O 1
ATOM 1481 N N . ALA A 1 189 ? -21.875 34.812 25.922 1 94.62 189 ALA A N 1
ATOM 1482 C CA . ALA A 1 189 ? -22.25 33.562 25.266 1 94.62 189 ALA A CA 1
ATOM 1483 C C . ALA A 1 189 ? -21.578 32.375 25.938 1 94.62 189 ALA A C 1
ATOM 1485 O O . ALA A 1 189 ? -20.438 32.469 26.391 1 94.62 189 ALA A O 1
ATOM 1486 N N . ASN A 1 190 ? -22.328 31.234 26.031 1 92.81 190 ASN A N 1
ATOM 1487 C CA . ASN A 1 190 ? -21.797 30 26.609 1 92.81 190 ASN A CA 1
ATOM 1488 C C . ASN A 1 190 ? -21 29.219 25.578 1 92.81 190 ASN A C 1
ATOM 1490 O O . ASN A 1 190 ? -21.562 28.641 24.656 1 92.81 190 ASN A O 1
ATOM 1494 N N . ILE A 1 191 ? -19.797 29.141 25.766 1 93.44 191 ILE A N 1
ATOM 1495 C CA . ILE A 1 191 ? -18.891 28.484 24.828 1 93.44 191 ILE A CA 1
ATOM 1496 C C . ILE A 1 191 ? -19.109 26.969 24.875 1 93.44 191 ILE A C 1
ATOM 1498 O O . ILE A 1 191 ? -18.812 26.281 23.891 1 93.44 191 ILE A O 1
ATOM 1502 N N . ARG A 1 192 ? -19.672 26.422 25.922 1 93.69 192 ARG A N 1
ATOM 1503 C CA . ARG A 1 192 ? -19.828 24.984 26.109 1 93.69 192 ARG A CA 1
ATOM 1504 C C . ARG A 1 192 ? -21.266 24.547 25.812 1 93.69 192 ARG A C 1
ATOM 1506 O O . ARG A 1 192 ? -21.641 23.406 26.109 1 93.69 192 ARG A O 1
ATOM 1513 N N . ALA A 1 193 ? -22.031 25.406 25.25 1 93.5 193 ALA A N 1
ATOM 1514 C CA . ALA A 1 193 ? -23.438 25.078 24.953 1 93.5 193 ALA A CA 1
ATOM 1515 C C . ALA A 1 193 ? -23.531 23.953 23.938 1 93.5 193 ALA A C 1
ATOM 1517 O O . ALA A 1 193 ? -22.734 23.906 22.984 1 93.5 193 ALA A O 1
ATOM 1518 N N . GLN A 1 194 ? -24.422 22.984 24.141 1 94.12 194 GLN A N 1
ATOM 1519 C CA . GLN A 1 194 ? -24.656 21.875 23.219 1 94.12 194 GLN A CA 1
ATOM 1520 C C . GLN A 1 194 ? -26.016 21.969 22.562 1 94.12 194 GLN A C 1
ATOM 1522 O O . GLN A 1 194 ? -26.969 22.453 23.172 1 94.12 194 GLN A O 1
ATOM 1527 N N . ASP A 1 195 ? -26.094 21.547 21.359 1 91.62 195 ASP A N 1
ATOM 1528 C CA . ASP A 1 195 ? -27.375 21.578 20.656 1 91.62 195 ASP A CA 1
ATOM 1529 C C . ASP A 1 195 ? -28.219 20.359 20.984 1 91.62 195 ASP A C 1
ATOM 1531 O O . ASP A 1 195 ? -27.922 19.625 21.922 1 91.62 195 ASP A O 1
ATOM 1535 N N . THR A 1 196 ? -29.344 20.125 20.25 1 89.88 196 THR A N 1
ATOM 1536 C CA . THR A 1 196 ? -30.328 19.078 20.516 1 89.88 196 THR A CA 1
ATOM 1537 C C . THR A 1 196 ? -29.703 17.703 20.312 1 89.88 196 THR A C 1
ATOM 1539 O O . THR A 1 196 ? -30.109 16.734 20.969 1 89.88 196 THR A O 1
ATOM 1542 N N . PHE A 1 197 ? -28.672 17.656 19.547 1 91.19 197 PHE A N 1
ATOM 1543 C CA . PHE A 1 197 ? -28.016 16.391 19.281 1 91.19 197 PHE A CA 1
ATOM 1544 C C . PHE A 1 197 ? -26.75 16.234 20.125 1 91.19 197 PHE A C 1
ATOM 1546 O O . PHE A 1 197 ? -26.031 15.242 20 1 91.19 197 PHE A O 1
ATOM 1553 N N . GLY A 1 198 ? -26.5 17.219 20.953 1 93.25 198 GLY A N 1
ATOM 1554 C CA . GLY A 1 198 ? -25.344 17.172 21.859 1 93.25 198 GLY A CA 1
ATOM 1555 C C . GLY A 1 198 ? -24.078 17.719 21.219 1 93.25 198 GLY A C 1
ATOM 1556 O O . GLY A 1 198 ? -22.984 17.547 21.766 1 93.25 198 GLY A O 1
ATOM 1557 N N . ASN A 1 199 ? -24.188 18.344 20.078 1 94.81 199 ASN A N 1
ATOM 1558 C CA . ASN A 1 199 ? -23.016 18.875 19.406 1 94.81 199 ASN A CA 1
ATOM 1559 C C . ASN A 1 199 ? -22.562 20.203 20.016 1 94.81 199 ASN A C 1
ATOM 1561 O O . ASN A 1 199 ? -23.391 21.094 20.266 1 94.81 199 ASN A O 1
ATOM 1565 N N . THR A 1 200 ? -21.328 20.25 20.359 1 96.56 200 THR A N 1
ATOM 1566 C CA . THR A 1 200 ? -20.734 21.516 20.75 1 96.56 200 THR A CA 1
ATOM 1567 C C . THR A 1 200 ? -20.328 22.312 19.516 1 96.56 200 THR A C 1
ATOM 1569 O O . THR A 1 200 ? -20.453 21.844 18.391 1 96.56 200 THR A O 1
ATOM 1572 N N . VAL A 1 201 ? -19.891 23.516 19.734 1 95.81 201 VAL A N 1
ATOM 1573 C CA . VAL A 1 201 ? -19.469 24.375 18.641 1 95.81 201 VAL A CA 1
ATOM 1574 C C . VAL A 1 201 ? -18.297 23.734 17.906 1 95.81 201 VAL A C 1
ATOM 1576 O O . VAL A 1 201 ? -18.172 23.859 16.672 1 95.81 201 VAL A O 1
ATOM 1579 N N . LEU A 1 202 ? -17.5 22.922 18.641 1 96.88 202 LEU A N 1
ATOM 1580 C CA . LEU A 1 202 ? -16.359 22.266 18.031 1 96.88 202 LEU A CA 1
ATOM 1581 C C . LEU A 1 202 ? -16.812 21.203 17.047 1 96.88 202 LEU A C 1
ATOM 1583 O O . LEU A 1 202 ? -16.25 21.062 15.961 1 96.88 202 LEU A O 1
ATOM 1587 N N . HIS A 1 203 ? -17.797 20.484 17.391 1 96.81 203 HIS A N 1
ATOM 1588 C CA . HIS A 1 203 ? -18.344 19.484 16.484 1 96.81 203 HIS A CA 1
ATOM 1589 C C . HIS A 1 203 ? -18.844 20.125 15.195 1 96.81 203 HIS A C 1
ATOM 1591 O O . HIS A 1 203 ? -18.609 19.594 14.102 1 96.81 203 HIS A O 1
ATOM 1597 N N . LEU A 1 204 ? -19.484 21.203 15.336 1 95.31 204 LEU A N 1
ATOM 1598 C CA . LEU A 1 204 ? -20.078 21.891 14.195 1 95.31 204 LEU A CA 1
ATOM 1599 C C . LEU A 1 204 ? -19 22.438 13.266 1 95.31 204 LEU A C 1
ATOM 1601 O O . LEU A 1 204 ? -19.172 22.453 12.047 1 95.31 204 LEU A O 1
ATOM 1605 N N . LEU A 1 205 ? -17.969 22.906 13.836 1 95.88 205 LEU A N 1
ATOM 1606 C CA . LEU A 1 205 ? -16.859 23.438 13.047 1 95.88 205 LEU A CA 1
ATOM 1607 C C . LEU A 1 205 ? -16.234 22.344 12.188 1 95.88 205 LEU A C 1
ATOM 1609 O O . LEU A 1 205 ? -15.75 22.609 11.086 1 95.88 205 LEU A O 1
ATOM 1613 N N . ILE A 1 206 ? -16.219 21.141 12.664 1 95.19 206 ILE A N 1
ATOM 1614 C CA . ILE A 1 206 ? -15.648 20.016 11.961 1 95.19 206 ILE A CA 1
ATOM 1615 C C . ILE A 1 206 ? -16.469 19.719 10.703 1 95.19 206 ILE A C 1
ATOM 1617 O O . ILE A 1 206 ? -15.922 19.266 9.695 1 95.19 206 ILE A O 1
ATOM 1621 N N . LEU A 1 207 ? -17.703 20.031 10.75 1 92.44 207 LEU A N 1
ATOM 1622 C CA . LEU A 1 207 ? -18.625 19.719 9.656 1 92.44 207 LEU A CA 1
ATOM 1623 C C . LEU A 1 207 ? -18.594 20.812 8.594 1 92.44 207 LEU A C 1
ATOM 1625 O O . LEU A 1 207 ? -19.219 20.688 7.543 1 92.44 207 LEU A O 1
ATOM 1629 N N . GLN A 1 208 ? -17.812 21.797 8.852 1 91.94 208 GLN A N 1
ATOM 1630 C CA . GLN A 1 208 ? -17.797 22.922 7.914 1 91.94 208 GLN A CA 1
ATOM 1631 C C . GLN A 1 208 ? -16.812 22.672 6.777 1 91.94 208 GLN A C 1
ATOM 1633 O O . GLN A 1 208 ? -15.805 21.969 6.961 1 91.94 208 GLN A O 1
ATOM 1638 N N . PRO A 1 209 ? -17 23.25 5.633 1 88.5 209 PRO A N 1
ATOM 1639 C CA . PRO A 1 209 ? -16.156 23 4.461 1 88.5 209 PRO A CA 1
ATOM 1640 C C . PRO A 1 209 ? -14.844 23.781 4.504 1 88.5 209 PRO A C 1
ATOM 1642 O O . PRO A 1 209 ? -13.828 23.328 3.959 1 88.5 209 PRO A O 1
ATOM 1645 N N . MET A 1 210 ? -14.906 24.953 5.137 1 90.81 210 MET A N 1
ATOM 1646 C CA . MET A 1 210 ? -13.695 25.75 5.207 1 90.81 210 MET A CA 1
ATOM 1647 C C . MET A 1 210 ? -12.836 25.344 6.395 1 90.81 210 MET A C 1
ATOM 1649 O O . MET A 1 210 ? -12.969 25.891 7.492 1 90.81 210 MET A O 1
ATOM 1653 N N . LYS A 1 211 ? -11.883 24.609 6.145 1 91.88 211 LYS A N 1
ATOM 1654 C CA . LYS A 1 211 ? -11.125 23.922 7.199 1 91.88 211 LYS A CA 1
ATOM 1655 C C . LYS A 1 211 ? -10.156 24.891 7.883 1 91.88 211 LYS A C 1
ATOM 1657 O O . LYS A 1 211 ? -9.977 24.828 9.102 1 91.88 211 LYS A O 1
ATOM 1662 N N . ASN A 1 212 ? -9.539 25.781 7.176 1 91.25 212 ASN A N 1
ATOM 1663 C CA . ASN A 1 212 ? -8.562 26.703 7.758 1 91.25 212 ASN A CA 1
ATOM 1664 C C . ASN A 1 212 ? -9.219 27.656 8.75 1 91.25 212 ASN A C 1
ATOM 1666 O O . ASN A 1 212 ? -8.68 27.906 9.828 1 91.25 212 ASN A O 1
ATOM 1670 N N . ILE A 1 213 ? -10.391 28.125 8.359 1 92.81 213 ILE A N 1
ATOM 1671 C CA . ILE A 1 213 ? -11.125 29.031 9.234 1 92.81 213 ILE A CA 1
ATOM 1672 C C . ILE A 1 213 ? -11.625 28.266 10.461 1 92.81 213 ILE A C 1
ATOM 1674 O O . ILE A 1 213 ? -11.617 28.797 11.578 1 92.81 213 ILE A O 1
ATOM 1678 N N . ALA A 1 214 ? -12 27.094 10.219 1 95.06 214 ALA A N 1
ATOM 1679 C CA . ALA A 1 214 ? -12.477 26.25 11.32 1 95.06 214 ALA A CA 1
ATOM 1680 C C . ALA A 1 214 ? -11.367 26.016 12.336 1 95.06 214 ALA A C 1
ATOM 1682 O O . ALA A 1 214 ? -11.609 26.031 13.547 1 95.06 214 ALA A O 1
ATOM 1683 N N . CYS A 1 215 ? -10.18 25.828 11.867 1 95 215 CYS A N 1
ATOM 1684 C CA . CYS A 1 215 ? -9.055 25.609 12.766 1 95 215 CYS A CA 1
ATOM 1685 C C . CYS A 1 215 ? -8.75 26.844 13.586 1 95 215 CYS A C 1
ATOM 1687 O O . CYS A 1 215 ? -8.469 26.75 14.789 1 95 215 CYS A O 1
ATOM 1689 N N . GLN A 1 216 ? -8.852 27.984 12.961 1 94.56 216 GLN A N 1
ATOM 1690 C CA . GLN A 1 216 ? -8.617 29.25 13.664 1 94.56 216 GLN A CA 1
ATOM 1691 C C . GLN A 1 216 ? -9.656 29.469 14.758 1 94.56 216 GLN A C 1
ATOM 1693 O O . GLN A 1 216 ? -9.32 29.844 15.875 1 94.56 216 GLN A O 1
ATOM 1698 N N . MET A 1 217 ? -10.883 29.188 14.398 1 95.56 217 MET A N 1
ATOM 1699 C CA . MET A 1 217 ? -11.961 29.359 15.367 1 95.56 217 MET A CA 1
ATOM 1700 C C . MET A 1 217 ? -11.82 28.359 16.516 1 95.56 217 MET A C 1
ATOM 1702 O O . MET A 1 217 ? -12.117 28.672 17.672 1 95.56 217 MET A O 1
ATOM 1706 N N . LEU A 1 218 ? -11.406 27.203 16.156 1 95.94 218 LEU A N 1
ATOM 1707 C CA . LEU A 1 218 ? -11.188 26.172 17.172 1 95.94 218 LEU A CA 1
ATOM 1708 C C . LEU A 1 218 ? -10.133 26.609 18.172 1 95.94 218 LEU A C 1
ATOM 1710 O O . LEU A 1 218 ? -10.336 26.484 19.391 1 95.94 218 LEU A O 1
ATOM 1714 N N . ASP A 1 219 ? -9.055 27.156 17.688 1 94.75 219 ASP A N 1
ATOM 1715 C CA . ASP A 1 219 ? -7.98 27.609 18.562 1 94.75 219 ASP A CA 1
ATOM 1716 C C . ASP A 1 219 ? -8.453 28.75 19.469 1 94.75 219 ASP A C 1
ATOM 1718 O O . ASP A 1 219 ? -8.109 28.797 20.656 1 94.75 219 ASP A O 1
ATOM 1722 N N . LEU A 1 220 ? -9.258 29.625 18.906 1 94.5 220 LEU A N 1
ATOM 1723 C CA . LEU A 1 220 ? -9.797 30.75 19.672 1 94.5 220 LEU A CA 1
ATOM 1724 C C . LEU A 1 220 ? -10.688 30.25 20.812 1 94.5 220 LEU A C 1
ATOM 1726 O O . LEU A 1 220 ? -10.547 30.703 21.953 1 94.5 220 LEU A O 1
ATOM 1730 N N . LEU A 1 221 ? -11.539 29.328 20.531 1 95.56 221 LEU A N 1
ATOM 1731 C CA . LEU A 1 221 ? -12.477 28.812 21.516 1 95.56 221 LEU A CA 1
ATOM 1732 C C . LEU A 1 221 ? -11.742 28.016 22.594 1 95.56 221 LEU A C 1
ATOM 1734 O O . LEU A 1 221 ? -12.062 28.125 23.781 1 95.56 221 LEU A O 1
ATOM 1738 N N . LEU A 1 222 ? -10.805 27.25 22.172 1 94.75 222 LEU A N 1
ATOM 1739 C CA . LEU A 1 222 ? -10.07 26.438 23.125 1 94.75 222 LEU A CA 1
ATOM 1740 C C . LEU A 1 222 ? -9.219 27.297 24.047 1 94.75 222 LEU A C 1
ATOM 1742 O O . LEU A 1 222 ? -9.047 26.984 25.219 1 94.75 222 LEU A O 1
ATOM 1746 N N . SER A 1 223 ? -8.641 28.375 23.484 1 93.06 223 SER A N 1
ATOM 1747 C CA . SER A 1 223 ? -7.887 29.297 24.312 1 93.06 223 SER A CA 1
ATOM 1748 C C . SER A 1 223 ? -8.773 29.922 25.375 1 93.06 223 SER A C 1
ATOM 1750 O O . SER A 1 223 ? -8.375 30.047 26.547 1 93.06 223 SER A O 1
ATOM 1752 N N . HIS A 1 224 ? -10.039 30.266 25.047 1 92.81 224 HIS A N 1
ATOM 1753 C CA . HIS A 1 224 ? -10.984 30.844 26 1 92.81 224 HIS A CA 1
ATOM 1754 C C . HIS A 1 224 ? -11.422 29.797 27.016 1 92.81 224 HIS A C 1
ATOM 1756 O O . HIS A 1 224 ? -11.625 30.125 28.188 1 92.81 224 HIS A O 1
ATOM 1762 N N . ASP A 1 225 ? -11.594 28.594 26.562 1 94.06 225 ASP A N 1
ATOM 1763 C CA . ASP A 1 225 ? -11.992 27.516 27.453 1 94.06 225 ASP A CA 1
ATOM 1764 C C . ASP A 1 225 ? -10.906 27.234 28.484 1 94.06 225 ASP A C 1
ATOM 1766 O O . ASP A 1 225 ? -11.211 26.969 29.656 1 94.06 225 ASP A O 1
ATOM 1770 N N . GLU A 1 226 ? -9.664 27.219 28.094 1 91 226 GLU A N 1
ATOM 1771 C CA . GLU A 1 226 ? -8.547 26.969 29 1 91 226 GLU A CA 1
ATOM 1772 C C . GLU A 1 226 ? -8.469 28.016 30.109 1 91 226 GLU A C 1
ATOM 1774 O O . GLU A 1 226 ? -8.133 27.703 31.25 1 91 226 GLU A O 1
ATOM 1779 N N . GLU A 1 227 ? -8.805 29.219 29.719 1 90.44 227 GLU A N 1
ATOM 1780 C CA . GLU A 1 227 ? -8.781 30.297 30.688 1 90.44 227 GLU A CA 1
ATOM 1781 C C . GLU A 1 227 ? -9.812 30.078 31.797 1 90.44 227 GLU A C 1
ATOM 1783 O O . GLU A 1 227 ? -9.602 30.469 32.938 1 90.44 227 GLU A O 1
ATOM 1788 N N . MET A 1 228 ? -10.805 29.359 31.484 1 89.94 228 MET A N 1
ATOM 1789 C CA . MET A 1 228 ? -11.875 29.109 32.438 1 89.94 228 MET A CA 1
ATOM 1790 C C . MET A 1 228 ? -11.555 27.891 33.312 1 89.94 228 MET A C 1
ATOM 1792 O O . MET A 1 228 ? -12.227 27.641 34.312 1 89.94 228 MET A O 1
ATOM 1796 N N . GLU A 1 229 ? -10.453 27.125 33.062 1 85.44 229 GLU A N 1
ATOM 1797 C CA . GLU A 1 229 ? -9.961 25.953 33.781 1 85.44 229 GLU A CA 1
ATOM 1798 C C . GLU A 1 229 ? -11.109 25.016 34.125 1 85.44 229 GLU A C 1
ATOM 1800 O O . GLU A 1 229 ? -11.352 24.734 35.312 1 85.44 229 GLU A O 1
ATOM 1805 N N . PRO A 1 230 ? -11.766 24.578 33.125 1 86.75 230 PRO A N 1
ATOM 1806 C CA . PRO A 1 230 ? -12.859 23.641 33.406 1 86.75 230 PRO A CA 1
ATOM 1807 C C . PRO A 1 230 ? -12.367 22.266 33.844 1 86.75 230 PRO A C 1
ATOM 1809 O O . PRO A 1 230 ? -11.188 21.953 33.688 1 86.75 230 PRO A O 1
ATOM 1812 N N . SER A 1 231 ? -13.234 21.406 34.375 1 87.44 231 SER A N 1
ATOM 1813 C CA . SER A 1 231 ? -12.906 20.047 34.812 1 87.44 231 SER A CA 1
ATOM 1814 C C . SER A 1 231 ? -12.664 19.141 33.594 1 87.44 231 SER A C 1
ATOM 1816 O O . SER A 1 231 ? -11.742 18.328 33.594 1 87.44 231 SER A O 1
ATOM 1818 N N . LEU A 1 232 ? -13.562 19.359 32.562 1 91.19 232 LEU A N 1
ATOM 1819 C CA . LEU A 1 232 ? -13.422 18.625 31.328 1 91.19 232 LEU A CA 1
ATOM 1820 C C . LEU A 1 232 ? -13.188 19.578 30.156 1 91.19 232 LEU A C 1
ATOM 1822 O O . LEU A 1 232 ? -14.031 20.438 29.875 1 91.19 232 LEU A O 1
ATOM 1826 N N . PRO A 1 233 ? -12.055 19.422 29.609 1 91.56 233 PRO A N 1
ATOM 1827 C CA . PRO A 1 233 ? -11.789 20.297 28.469 1 91.56 233 PRO A CA 1
ATOM 1828 C C . PRO A 1 233 ? -12.828 20.172 27.359 1 91.56 233 PRO A C 1
ATOM 1830 O O . PRO A 1 233 ? -13.391 19.094 27.156 1 91.56 233 PRO A O 1
ATOM 1833 N N . LEU A 1 234 ? -13.102 21.234 26.641 1 94.25 234 LEU A N 1
ATOM 1834 C CA . LEU A 1 234 ? -14.148 21.344 25.625 1 94.25 234 LEU A CA 1
ATOM 1835 C C . LEU A 1 234 ? -13.906 20.359 24.5 1 94.25 234 LEU A C 1
ATOM 1837 O O . LEU A 1 234 ? -14.852 19.859 23.875 1 94.25 234 LEU A O 1
ATOM 1841 N N . ASP A 1 235 ? -12.664 20.016 24.234 1 93.25 235 ASP A N 1
ATOM 1842 C CA . ASP A 1 235 ? -12.32 19.125 23.125 1 93.25 235 ASP A CA 1
ATOM 1843 C C . ASP A 1 235 ? -12.586 17.672 23.484 1 93.25 235 ASP A C 1
ATOM 1845 O O . ASP A 1 235 ? -12.523 16.781 22.609 1 93.25 235 ASP A O 1
ATOM 1849 N N . LYS A 1 236 ? -13.008 17.359 24.781 1 92.88 236 LYS A N 1
ATOM 1850 C CA . LYS A 1 236 ? -13.258 15.984 25.219 1 92.88 236 LYS A CA 1
ATOM 1851 C C . LYS A 1 236 ? -14.734 15.773 25.547 1 92.88 236 LYS A C 1
ATOM 1853 O O . LYS A 1 236 ? -15.125 14.695 26.016 1 92.88 236 LYS A O 1
ATOM 1858 N N . VAL A 1 237 ? -15.508 16.781 25.297 1 94.88 237 VAL A N 1
ATOM 1859 C CA . VAL A 1 237 ? -16.938 16.672 25.547 1 94.88 237 VAL A CA 1
ATOM 1860 C C . VAL A 1 237 ? -17.594 15.891 24.406 1 94.88 237 VAL A C 1
ATOM 1862 O O . VAL A 1 237 ? -17.516 16.297 23.234 1 94.88 237 VAL A O 1
ATOM 1865 N N . PRO A 1 238 ? -18.203 14.75 24.672 1 95.25 238 PRO A N 1
ATOM 1866 C CA . PRO A 1 238 ? -18.859 13.953 23.625 1 95.25 238 PRO A CA 1
ATOM 1867 C C . PRO A 1 238 ? -20.266 14.445 23.312 1 95.25 238 PRO A C 1
ATOM 1869 O O . PRO A 1 238 ? -20.891 15.133 24.125 1 95.25 238 PRO A O 1
ATOM 1872 N N . ASN A 1 239 ? -20.672 14.234 22.156 1 95.44 239 ASN A N 1
ATOM 1873 C CA . ASN A 1 239 ? -22.062 14.469 21.828 1 95.44 239 ASN A CA 1
ATOM 1874 C C . ASN A 1 239 ? -22.953 13.312 22.297 1 95.44 239 ASN A C 1
ATOM 1876 O O . ASN A 1 239 ? -22.5 12.422 23.016 1 95.44 239 ASN A O 1
ATOM 1880 N N . TYR A 1 240 ? -24.156 13.328 21.984 1 93.5 240 TYR A N 1
ATOM 1881 C CA . TYR A 1 240 ? -25.094 12.328 22.5 1 93.5 240 TYR A CA 1
ATOM 1882 C C . TYR A 1 240 ? -24.859 10.977 21.844 1 93.5 240 TYR A C 1
ATOM 1884 O O . TYR A 1 240 ? -25.312 9.945 22.359 1 93.5 240 TYR A O 1
ATOM 1892 N N . ARG A 1 241 ? -24.141 10.977 20.781 1 92.12 241 ARG A N 1
ATOM 1893 C CA . ARG A 1 241 ? -23.766 9.711 20.141 1 92.12 241 ARG A CA 1
ATOM 1894 C C . ARG A 1 241 ? -22.453 9.188 20.688 1 92.12 241 ARG A C 1
ATOM 1896 O O . ARG A 1 241 ? -21.938 8.164 20.234 1 92.12 241 ARG A O 1
ATOM 1903 N N . GLY A 1 242 ? -21.875 9.938 21.562 1 92.75 242 GLY A N 1
ATOM 1904 C CA . GLY A 1 242 ? -20.641 9.5 22.219 1 92.75 242 GLY A CA 1
ATOM 1905 C C . GLY A 1 242 ? -19.391 9.883 21.438 1 92.75 242 GLY A C 1
ATOM 1906 O O . GLY A 1 242 ? -18.312 9.367 21.703 1 92.75 242 GLY A O 1
ATOM 1907 N N . LEU A 1 243 ? -19.5 10.828 20.531 1 95.69 243 LEU A N 1
ATOM 1908 C CA . LEU A 1 243 ? -18.359 11.211 19.703 1 95.69 243 LEU A CA 1
ATOM 1909 C C . LEU A 1 243 ? -17.75 12.523 20.188 1 95.69 243 LEU A C 1
ATOM 1911 O O . LEU A 1 243 ? -18.453 13.531 20.312 1 95.69 243 LEU A O 1
ATOM 1915 N N . THR A 1 244 ? -16.531 12.469 20.5 1 96.62 244 THR A N 1
ATOM 1916 C CA . THR A 1 244 ? -15.797 13.695 20.781 1 96.62 244 THR A CA 1
ATOM 1917 C C . THR A 1 244 ? -15.43 14.406 19.484 1 96.62 244 THR A C 1
ATOM 1919 O O . THR A 1 244 ? -15.57 13.844 18.391 1 96.62 244 THR A O 1
ATOM 1922 N N . PRO A 1 245 ? -15.039 15.648 19.531 1 96.56 245 PRO A N 1
ATOM 1923 C CA . PRO A 1 245 ? -14.641 16.359 18.297 1 96.56 245 PRO A CA 1
ATOM 1924 C C . PRO A 1 245 ? -13.547 15.625 17.531 1 96.56 245 PRO A C 1
ATOM 1926 O O . PRO A 1 245 ? -13.602 15.562 16.297 1 96.56 245 PRO A O 1
ATOM 1929 N N . LEU A 1 246 ? -12.648 15.008 18.219 1 96.56 246 LEU A N 1
ATOM 1930 C CA . LEU A 1 246 ? -11.594 14.242 17.562 1 96.56 246 LEU A CA 1
ATOM 1931 C C . LEU A 1 246 ? -12.164 13.031 16.844 1 96.56 246 LEU A C 1
ATOM 1933 O O . LEU A 1 246 ? -11.812 12.758 15.688 1 96.56 246 LEU A O 1
ATOM 1937 N N . LYS A 1 247 ? -13.031 12.352 17.484 1 96.44 247 LYS A N 1
ATOM 1938 C CA . LYS A 1 247 ? -13.656 11.164 16.906 1 96.44 247 LYS A CA 1
ATOM 1939 C C . LYS A 1 247 ? -14.547 11.539 15.727 1 96.44 247 LYS A C 1
ATOM 1941 O O . LYS A 1 247 ? -14.602 10.82 14.727 1 96.44 247 LYS A O 1
ATOM 1946 N N . LEU A 1 248 ? -15.219 12.625 15.852 1 96.31 248 LEU A N 1
ATOM 1947 C CA . LEU A 1 248 ? -16.078 13.07 14.758 1 96.31 248 LEU A CA 1
ATOM 1948 C C . LEU A 1 248 ? -15.25 13.461 13.539 1 96.31 248 LEU A C 1
ATOM 1950 O O . LEU A 1 248 ? -15.641 13.188 12.406 1 96.31 248 LEU A O 1
ATOM 1954 N N . ALA A 1 249 ? -14.172 14.18 13.781 1 96.38 249 ALA A N 1
ATOM 1955 C CA . ALA A 1 249 ? -13.281 14.539 12.68 1 96.38 249 ALA A CA 1
ATOM 1956 C C . ALA A 1 249 ? -12.797 13.305 11.938 1 96.38 249 ALA A C 1
ATOM 1958 O O . ALA A 1 249 ? -12.695 13.312 10.711 1 96.38 249 ALA A O 1
ATOM 1959 N N . ALA A 1 250 ? -12.523 12.281 12.68 1 95.62 250 ALA A N 1
ATOM 1960 C CA . ALA A 1 250 ? -12.086 11.016 12.086 1 95.62 250 ALA A CA 1
ATOM 1961 C C . ALA A 1 250 ? -13.219 10.359 11.297 1 95.62 250 ALA A C 1
ATOM 1963 O O . ALA A 1 250 ? -13.008 9.867 10.188 1 95.62 250 ALA A O 1
ATOM 1964 N N . LYS A 1 251 ? -14.352 10.352 11.875 1 94.19 251 LYS A N 1
ATOM 1965 C CA . LYS A 1 251 ? -15.5 9.734 11.227 1 94.19 251 LYS A CA 1
ATOM 1966 C C . LYS A 1 251 ? -15.836 10.43 9.906 1 94.19 251 LYS A C 1
ATOM 1968 O O . LYS A 1 251 ? -16.125 9.773 8.906 1 94.19 251 LYS A O 1
ATOM 1973 N N . GLU A 1 252 ? -15.703 11.797 9.898 1 93.12 252 GLU A N 1
ATOM 1974 C CA . GLU A 1 252 ? -16.047 12.586 8.719 1 93.12 252 GLU A CA 1
ATOM 1975 C C . GLU A 1 252 ? -14.891 12.625 7.723 1 93.12 252 GLU A C 1
ATOM 1977 O O . GLU A 1 252 ? -15.055 13.055 6.582 1 93.12 252 GLU A O 1
ATOM 1982 N N . GLY A 1 253 ? -13.758 12.164 8.148 1 93.38 253 GLY A N 1
ATOM 1983 C CA . GLY A 1 253 ? -12.602 12.125 7.266 1 93.38 253 GLY A CA 1
ATOM 1984 C C . GLY A 1 253 ? -11.945 13.477 7.074 1 93.38 253 GLY A C 1
ATOM 1985 O O . GLY A 1 253 ? -11.438 13.781 5.992 1 93.38 253 GLY A O 1
ATOM 1986 N N . ASN A 1 254 ? -12.164 14.359 7.992 1 94.56 254 ASN A N 1
ATOM 1987 C CA . ASN A 1 254 ? -11.492 15.656 7.945 1 94.56 254 ASN A CA 1
ATOM 1988 C C . ASN A 1 254 ? -10.078 15.57 8.508 1 94.56 254 ASN A C 1
ATOM 1990 O O . ASN A 1 254 ? -9.867 15.781 9.703 1 94.56 254 ASN A O 1
ATOM 1994 N N . ILE A 1 255 ? -9.117 15.383 7.648 1 94 255 ILE A N 1
ATOM 1995 C CA . ILE A 1 255 ? -7.738 15.109 8.031 1 94 255 ILE A CA 1
ATOM 1996 C C . ILE A 1 255 ? -7.109 16.375 8.617 1 94 255 ILE A C 1
ATOM 1998 O O . ILE A 1 255 ? -6.336 16.297 9.578 1 94 255 ILE A O 1
ATOM 2002 N N . VAL A 1 256 ? -7.496 17.5 8.109 1 94.69 256 VAL A N 1
ATOM 2003 C CA . VAL A 1 256 ? -6.879 18.766 8.508 1 94.69 256 VAL A CA 1
ATOM 2004 C C . VAL A 1 256 ? -7.223 19.078 9.969 1 94.69 256 VAL A C 1
ATOM 2006 O O . VAL A 1 256 ? -6.332 19.328 10.781 1 94.69 256 VAL A O 1
ATOM 2009 N N . ILE A 1 257 ? -8.492 19.016 10.266 1 95.88 257 ILE A N 1
ATOM 2010 C CA . ILE A 1 257 ? -8.914 19.328 11.633 1 95.88 257 ILE A CA 1
ATOM 2011 C C . ILE A 1 257 ? -8.438 18.219 12.578 1 95.88 257 ILE A C 1
ATOM 2013 O O . ILE A 1 257 ? -8.062 18.5 13.719 1 95.88 257 ILE A O 1
ATOM 2017 N N . PHE A 1 258 ? -8.43 17.031 12.117 1 96.5 258 PHE A N 1
ATOM 2018 C CA . PHE A 1 258 ? -7.945 15.914 12.93 1 96.5 258 PHE A CA 1
ATOM 2019 C C . PHE A 1 258 ? -6.488 16.125 13.32 1 96.5 258 PHE A C 1
ATOM 2021 O O . PHE A 1 258 ? -6.137 16.016 14.5 1 96.5 258 PHE A O 1
ATOM 2028 N N . GLN A 1 259 ? -5.684 16.391 12.352 1 94.81 259 GLN A N 1
ATOM 2029 C CA . GLN A 1 259 ? -4.266 16.609 12.609 1 94.81 259 GLN A CA 1
ATOM 2030 C C . GLN A 1 259 ? -4.055 17.828 13.508 1 94.81 259 GLN A C 1
ATOM 2032 O O . GLN A 1 259 ? -3.17 17.828 14.367 1 94.81 259 GLN A O 1
ATOM 2037 N N . HIS A 1 260 ? -4.895 18.797 13.289 1 94.69 260 HIS A N 1
ATOM 2038 C CA . HIS A 1 260 ? -4.793 20 14.109 1 94.69 260 HIS A CA 1
ATOM 2039 C C . HIS A 1 260 ? -5.066 19.688 15.578 1 94.69 260 HIS A C 1
ATOM 2041 O O . HIS A 1 260 ? -4.34 20.172 16.453 1 94.69 260 HIS A O 1
ATOM 2047 N N . LEU A 1 261 ? -6.031 18.875 15.828 1 95.38 261 LEU A N 1
ATOM 2048 C CA . LEU A 1 261 ? -6.398 18.516 17.188 1 95.38 261 LEU A CA 1
ATOM 2049 C C . LEU A 1 261 ? -5.336 17.625 17.828 1 95.38 261 LEU A C 1
ATOM 2051 O O . LEU A 1 261 ? -4.988 17.797 19 1 95.38 261 LEU A O 1
ATOM 2055 N N . VAL A 1 262 ? -4.836 16.734 17.062 1 95.38 262 VAL A N 1
ATOM 2056 C CA . VAL A 1 262 ? -3.809 15.828 17.562 1 95.38 262 VAL A CA 1
ATOM 2057 C C . VAL A 1 262 ? -2.533 16.609 17.875 1 95.38 262 VAL A C 1
ATOM 2059 O O . VAL A 1 262 ? -1.883 16.375 18.891 1 95.38 262 VAL A O 1
ATOM 2062 N N . ASN A 1 263 ? -2.199 17.562 16.984 1 92.06 263 ASN A N 1
ATOM 2063 C CA . ASN A 1 263 ? -0.985 18.344 17.172 1 92.06 263 ASN A CA 1
ATOM 2064 C C . ASN A 1 263 ? -1.097 19.297 18.359 1 92.06 263 ASN A C 1
ATOM 2066 O O . ASN A 1 263 ? -0.091 19.625 18.984 1 92.06 263 ASN A O 1
ATOM 2070 N N . ARG A 1 264 ? -2.279 19.656 18.656 1 91.44 264 ARG A N 1
ATOM 2071 C CA . ARG A 1 264 ? -2.477 20.531 19.812 1 91.44 264 ARG A CA 1
ATOM 2072 C C . ARG A 1 264 ? -2.242 19.781 21.125 1 91.44 264 ARG A C 1
ATOM 2074 O O . ARG A 1 264 ? -1.808 20.359 22.109 1 91.44 264 ARG A O 1
ATOM 2081 N N . ARG A 1 265 ? -2.479 18.484 21.094 1 90.44 265 ARG A N 1
ATOM 2082 C CA . ARG A 1 265 ? -2.363 17.672 22.297 1 90.44 265 ARG A CA 1
ATOM 2083 C C . ARG A 1 265 ? -0.965 17.062 22.422 1 90.44 265 ARG A C 1
ATOM 2085 O O . ARG A 1 265 ? -0.628 16.469 23.453 1 90.44 265 ARG A O 1
ATOM 2092 N N . ARG A 1 266 ? -0.18 17.344 21.484 1 90.88 266 ARG A N 1
ATOM 2093 C CA . ARG A 1 266 ? 1.132 16.703 21.484 1 90.88 266 ARG A CA 1
ATOM 2094 C C . ARG A 1 266 ? 2.115 17.469 22.359 1 90.88 266 ARG A C 1
ATOM 2096 O O . ARG A 1 266 ? 1.934 18.672 22.594 1 90.88 266 ARG A O 1
ATOM 2103 N N . VAL A 1 267 ? 3.09 16.75 22.891 1 88.75 267 VAL A N 1
ATOM 2104 C CA . VAL A 1 267 ? 4.176 17.344 23.656 1 88.75 267 VAL A CA 1
ATOM 2105 C C . VAL A 1 267 ? 5.488 17.203 22.891 1 88.75 267 VAL A C 1
ATOM 2107 O O . VAL A 1 267 ? 5.879 16.094 22.531 1 88.75 267 VAL A O 1
ATOM 2110 N N . VAL A 1 268 ? 6.109 18.359 22.641 1 88.25 268 VAL A N 1
ATOM 2111 C CA . VAL A 1 268 ? 7.383 18.328 21.938 1 88.25 268 VAL A CA 1
ATOM 2112 C C . VAL A 1 268 ? 8.523 18.109 22.938 1 88.25 268 VAL A C 1
ATOM 2114 O O . VAL A 1 268 ? 8.672 18.859 23.891 1 88.25 268 VAL A O 1
ATOM 2117 N N . GLN A 1 269 ? 9.227 17.109 22.734 1 87 269 GLN A N 1
ATOM 2118 C CA . GLN A 1 269 ? 10.336 16.812 23.625 1 87 269 GLN A CA 1
ATOM 2119 C C . GLN A 1 269 ? 11.586 17.594 23.234 1 87 269 GLN A C 1
ATOM 2121 O O . GLN A 1 269 ? 12.125 18.344 24.047 1 87 269 GLN A O 1
ATOM 2126 N N . TRP A 1 270 ? 12.047 17.375 22.062 1 85.12 270 TRP A N 1
ATOM 2127 C CA . TRP A 1 270 ? 13.227 18.094 21.609 1 85.12 270 TRP A CA 1
ATOM 2128 C C . TRP A 1 270 ? 13.227 18.234 20.094 1 85.12 270 TRP A C 1
ATOM 2130 O O . TRP A 1 270 ? 12.5 17.531 19.391 1 85.12 270 TRP A O 1
ATOM 2140 N N . ASN A 1 271 ? 13.898 19.266 19.672 1 86.88 271 ASN A N 1
ATOM 2141 C CA . ASN A 1 271 ? 14.188 19.5 18.266 1 86.88 271 ASN A CA 1
ATOM 2142 C C . ASN A 1 271 ? 15.688 19.469 17.984 1 86.88 271 ASN A C 1
ATOM 2144 O O . ASN A 1 271 ? 16.469 20.141 18.672 1 86.88 271 ASN A O 1
ATOM 2148 N N . PHE A 1 272 ? 16.047 18.531 17.156 1 88 272 PHE A N 1
ATOM 2149 C CA . PHE A 1 272 ? 17.438 18.312 16.766 1 88 272 PHE A CA 1
ATOM 2150 C C . PHE A 1 272 ? 17.609 18.469 15.258 1 88 272 PHE A C 1
ATOM 2152 O O . PHE A 1 272 ? 17.562 17.484 14.516 1 88 272 PHE A O 1
ATOM 2159 N N . GLY A 1 273 ? 17.719 19.828 14.836 1 86 273 GLY A N 1
ATOM 2160 C CA . GLY A 1 273 ? 17.797 20.078 13.406 1 86 273 GLY A CA 1
ATOM 2161 C C . GLY A 1 273 ? 16.531 19.656 12.672 1 86 273 GLY A C 1
ATOM 2162 O O . GLY A 1 273 ? 15.438 20.141 12.969 1 86 273 GLY A O 1
ATOM 2163 N N . PRO A 1 274 ? 16.766 18.734 11.719 1 86.88 274 PRO A N 1
ATOM 2164 C CA . PRO A 1 274 ? 15.586 18.266 10.992 1 86.88 274 PRO A CA 1
ATOM 2165 C C . PRO A 1 274 ? 14.82 17.188 11.758 1 86.88 274 PRO A C 1
ATOM 2167 O O . PRO A 1 274 ? 13.711 16.812 11.359 1 86.88 274 PRO A O 1
ATOM 2170 N N . LEU A 1 275 ? 15.359 16.766 12.852 1 88 275 LEU A N 1
ATOM 2171 C CA . LEU A 1 275 ? 14.719 15.711 13.641 1 88 275 LEU A CA 1
ATOM 2172 C C . LEU A 1 275 ? 13.953 16.297 14.82 1 88 275 LEU A C 1
ATOM 2174 O O . LEU A 1 275 ? 14.414 17.25 15.453 1 88 275 LEU A O 1
ATOM 2178 N N . SER A 1 276 ? 12.773 15.828 14.891 1 89.81 276 SER A N 1
ATOM 2179 C CA . SER A 1 276 ? 11.992 16.219 16.062 1 89.81 276 SER A CA 1
ATOM 2180 C C . SER A 1 276 ? 11.359 15.008 16.734 1 89.81 276 SER A C 1
ATOM 2182 O O . SER A 1 276 ? 11.016 14.031 16.062 1 89.81 276 SER A O 1
ATOM 2184 N N . SER A 1 277 ? 11.445 15.023 18.031 1 90.75 277 SER A N 1
ATOM 2185 C CA . SER A 1 277 ? 10.789 13.984 18.812 1 90.75 277 SER A CA 1
ATOM 2186 C C . SER A 1 277 ? 9.547 14.523 19.5 1 90.75 277 SER A C 1
ATOM 2188 O O . SER A 1 277 ? 9.617 15.516 20.234 1 90.75 277 SER A O 1
ATOM 2190 N N . LYS A 1 278 ? 8.445 13.883 19.219 1 92.25 278 LYS A N 1
ATOM 2191 C CA . LYS A 1 278 ? 7.168 14.32 19.766 1 92.25 278 LYS A CA 1
ATOM 2192 C C . LYS A 1 278 ? 6.449 13.164 20.469 1 92.25 278 LYS A C 1
ATOM 2194 O O . LYS A 1 278 ? 6.582 12.008 20.062 1 92.25 278 LYS A O 1
ATOM 2199 N N . ILE A 1 279 ? 5.785 13.484 21.562 1 92.75 279 ILE A N 1
ATOM 2200 C CA . ILE A 1 279 ? 4.977 12.523 22.297 1 92.75 279 ILE A CA 1
ATOM 2201 C C . ILE A 1 279 ? 3.496 12.773 22.016 1 92.75 279 ILE A C 1
ATOM 2203 O O . ILE A 1 279 ? 2.996 13.883 22.203 1 92.75 279 ILE A O 1
ATOM 2207 N N . TYR A 1 280 ? 2.826 11.734 21.531 1 94 280 TYR A N 1
ATOM 2208 C CA . TYR A 1 280 ? 1.418 11.852 21.172 1 94 280 TYR A CA 1
ATOM 2209 C C . TYR A 1 280 ? 0.533 11.109 22.172 1 94 280 TYR A C 1
ATOM 2211 O O . TYR A 1 280 ? 0.878 10.016 22.625 1 94 280 TYR A O 1
ATOM 2219 N N . ASP A 1 281 ? -0.537 11.797 22.531 1 92.81 281 ASP A N 1
ATOM 2220 C CA . ASP A 1 281 ? -1.552 11.203 23.391 1 92.81 281 ASP A CA 1
ATOM 2221 C C . ASP A 1 281 ? -2.41 10.203 22.625 1 92.81 281 ASP A C 1
ATOM 2223 O O . ASP A 1 281 ? -3.012 10.547 21.609 1 92.81 281 ASP A O 1
ATOM 2227 N N . LEU A 1 282 ? -2.49 8.969 23.156 1 92.88 282 LEU A N 1
ATOM 2228 C CA . LEU A 1 282 ? -3.217 7.914 22.469 1 92.88 282 LEU A CA 1
ATOM 2229 C C . LEU A 1 282 ? -4.641 7.793 23 1 92.88 282 LEU A C 1
ATOM 2231 O O . LEU A 1 282 ? -5.41 6.949 22.531 1 92.88 282 LEU A O 1
ATOM 2235 N N . THR A 1 283 ? -4.969 8.758 23.797 1 91.12 283 THR A N 1
ATOM 2236 C CA . THR A 1 283 ? -6.316 8.695 24.344 1 91.12 283 THR A CA 1
ATOM 2237 C C . THR A 1 283 ? -7.363 8.875 23.25 1 91.12 283 THR A C 1
ATOM 2239 O O . THR A 1 283 ? -7.242 9.766 22.406 1 91.12 283 THR A O 1
ATOM 2242 N N . GLU A 1 284 ? -8.359 8.109 23.047 1 93.25 284 GLU A N 1
ATOM 2243 C CA . GLU A 1 284 ? -9.469 8.117 22.109 1 93.25 284 GLU A CA 1
ATOM 2244 C C . GLU A 1 284 ? -9.07 7.469 20.781 1 93.25 284 GLU A C 1
ATOM 2246 O O . GLU A 1 284 ? -9.93 7.172 19.953 1 93.25 284 GLU A O 1
ATOM 2251 N N . ILE A 1 285 ? -7.699 7.406 20.531 1 93.88 285 ILE A N 1
ATOM 2252 C CA . ILE A 1 285 ? -7.234 6.84 19.266 1 93.88 285 ILE A CA 1
ATOM 2253 C C . ILE A 1 285 ? -7.125 5.32 19.391 1 93.88 285 ILE A C 1
ATOM 2255 O O . ILE A 1 285 ? -7.594 4.582 18.531 1 93.88 285 ILE A O 1
ATOM 2259 N N . ASP A 1 286 ? -6.57 4.891 20.469 1 92.69 286 ASP A N 1
ATOM 2260 C CA . ASP A 1 286 ? -6.316 3.467 20.672 1 92.69 286 ASP A CA 1
ATOM 2261 C C . ASP A 1 286 ? -7.602 2.721 21.016 1 92.69 286 ASP A C 1
ATOM 2263 O O . ASP A 1 286 ? -8.477 3.26 21.703 1 92.69 286 ASP A O 1
ATOM 2267 N N . SER A 1 287 ? -7.699 1.506 20.609 1 89.12 287 SER A N 1
ATOM 2268 C CA . SER A 1 287 ? -8.898 0.689 20.781 1 89.12 287 SER A CA 1
ATOM 2269 C C . SER A 1 287 ? -8.852 -0.089 22.094 1 89.12 287 SER A C 1
ATOM 2271 O O . SER A 1 287 ? -9.867 -0.613 22.547 1 89.12 287 SER A O 1
ATOM 2273 N N . TRP A 1 288 ? -7.836 -0.123 22.812 1 83.69 288 TRP A N 1
ATOM 2274 C CA . TRP A 1 288 ? -7.688 -0.96 24 1 83.69 288 TRP A CA 1
ATOM 2275 C C . TRP A 1 288 ? -8.594 -0.473 25.125 1 83.69 288 TRP A C 1
ATOM 2277 O O . TRP A 1 288 ? -9.219 -1.277 25.812 1 83.69 288 TRP A O 1
ATOM 2287 N N . SER A 1 289 ? -8.672 0.818 25.281 1 80.12 289 SER A N 1
ATOM 2288 C CA . SER A 1 289 ? -9.422 1.338 26.422 1 80.12 289 SER A CA 1
ATOM 2289 C C . SER A 1 289 ? -10.797 1.84 26 1 80.12 289 SER A C 1
ATOM 2291 O O . SER A 1 289 ? -11.719 1.903 26.812 1 80.12 289 SER A O 1
ATOM 2293 N N . ASP A 1 290 ? -10.93 2.17 24.656 1 85.31 290 ASP A N 1
ATOM 2294 C CA . ASP A 1 290 ? -12.141 2.818 24.172 1 85.31 290 ASP A CA 1
ATOM 2295 C C . ASP A 1 290 ? -12.82 1.985 23.094 1 85.31 290 ASP A C 1
ATOM 2297 O O . ASP A 1 290 ? -12.219 1.716 22.047 1 85.31 290 ASP A O 1
ATOM 2301 N N . ASP A 1 291 ? -14.094 1.668 23.312 1 83.75 291 ASP A N 1
ATOM 2302 C CA . ASP A 1 291 ? -14.836 0.867 22.344 1 83.75 291 ASP A CA 1
ATOM 2303 C C . ASP A 1 291 ? -15.203 1.692 21.109 1 83.75 291 ASP A C 1
ATOM 2305 O O . ASP A 1 291 ? -15.469 1.139 20.047 1 83.75 291 ASP A O 1
ATOM 2309 N N . LEU A 1 292 ? -15.297 3 21.312 1 89.81 292 LEU A N 1
ATOM 2310 C CA . LEU A 1 292 ? -15.57 3.887 20.188 1 89.81 292 LEU A CA 1
ATOM 2311 C C . LEU A 1 292 ? -14.344 4.715 19.844 1 89.81 292 LEU A C 1
ATOM 2313 O O . LEU A 1 292 ? -14.43 5.934 19.688 1 89.81 292 LEU A O 1
ATOM 2317 N N . SER A 1 293 ? -13.281 3.982 19.719 1 93.62 293 SER A N 1
ATOM 2318 C CA . SER A 1 293 ? -12.023 4.652 19.391 1 93.62 293 SER A CA 1
ATOM 2319 C C . SER A 1 293 ? -11.977 5.059 17.922 1 93.62 293 SER A C 1
ATOM 2321 O O . SER A 1 293 ? -12.812 4.637 17.125 1 93.62 293 SER A O 1
ATOM 2323 N N . VAL A 1 294 ? -11.039 5.906 17.609 1 95.31 294 VAL A N 1
ATOM 2324 C CA . VAL A 1 294 ? -10.844 6.395 16.25 1 95.31 294 VAL A CA 1
ATOM 2325 C C . VAL A 1 294 ? -10.586 5.219 15.312 1 95.31 294 VAL A C 1
ATOM 2327 O O . VAL A 1 294 ? -11.109 5.184 14.195 1 95.31 294 VAL A O 1
ATOM 2330 N N . LEU A 1 295 ? -9.891 4.199 15.75 1 93.56 295 LEU A N 1
ATOM 2331 C CA . LEU A 1 295 ? -9.586 3.031 14.93 1 93.56 295 LEU A CA 1
ATOM 2332 C C . LEU A 1 295 ? -10.859 2.242 14.625 1 93.56 295 LEU A C 1
ATOM 2334 O O . LEU A 1 295 ? -11.07 1.809 13.484 1 93.56 295 LEU A O 1
ATOM 2338 N N . GLU A 1 296 ? -11.719 2.107 15.578 1 91.31 296 GLU A N 1
ATOM 2339 C CA . GLU A 1 296 ? -12.969 1.388 15.375 1 91.31 296 GLU A CA 1
ATOM 2340 C C . GLU A 1 296 ? -13.898 2.15 14.438 1 91.31 296 GLU A C 1
ATOM 2342 O O . GLU A 1 296 ? -14.586 1.547 13.602 1 91.31 296 GLU A O 1
ATOM 2347 N N . ILE A 1 297 ? -13.859 3.432 14.586 1 92.12 297 ILE A N 1
ATOM 2348 C CA . ILE A 1 297 ? -14.727 4.273 13.766 1 92.12 297 ILE A CA 1
ATOM 2349 C C . ILE A 1 297 ? -14.281 4.207 12.305 1 92.12 297 ILE A C 1
ATOM 2351 O O . ILE A 1 297 ? -15.117 4.086 11.406 1 92.12 297 ILE A O 1
ATOM 2355 N N . ILE A 1 298 ? -13.023 4.262 12.086 1 91.62 298 ILE A N 1
ATOM 2356 C CA . ILE A 1 298 ? -12.508 4.258 10.719 1 91.62 298 ILE A CA 1
ATOM 2357 C C . ILE A 1 298 ? -12.727 2.883 10.094 1 91.62 298 ILE A C 1
ATOM 2359 O O . ILE A 1 298 ? -13.039 2.781 8.906 1 91.62 298 ILE A O 1
ATOM 2363 N N . ALA A 1 299 ? -12.57 1.824 10.867 1 88.25 299 ALA A N 1
ATOM 2364 C CA . ALA A 1 299 ? -12.758 0.466 10.359 1 88.25 299 ALA A CA 1
ATOM 2365 C C . ALA A 1 299 ? -14.195 0.238 9.914 1 88.25 299 ALA A C 1
ATOM 2367 O O . ALA A 1 299 ? -14.453 -0.515 8.977 1 88.25 299 ALA A O 1
ATOM 2368 N N . SER A 1 300 ? -15.102 0.905 10.508 1 84.81 300 SER A N 1
ATOM 2369 C CA . SER A 1 300 ? -16.516 0.695 10.203 1 84.81 300 SER A CA 1
ATOM 2370 C C . SER A 1 300 ? -17.047 1.774 9.266 1 84.81 300 SER A C 1
ATOM 2372 O O . SER A 1 300 ? -18.188 1.702 8.812 1 84.81 300 SER A O 1
ATOM 2374 N N . SER A 1 301 ? -16.188 2.752 8.953 1 85.56 301 SER A N 1
ATOM 2375 C CA . SER A 1 301 ? -16.656 3.857 8.125 1 85.56 301 SER A CA 1
ATOM 2376 C C . SER A 1 301 ? -16.641 3.484 6.645 1 85.56 301 SER A C 1
ATOM 2378 O O . SER A 1 301 ? -15.773 2.744 6.191 1 85.56 301 SER A O 1
ATOM 2380 N N . GLN A 1 302 ? -17.625 3.953 5.891 1 82.12 302 GLN A N 1
ATOM 2381 C CA . GLN A 1 302 ? -17.734 3.693 4.461 1 82.12 302 GLN A CA 1
ATOM 2382 C C . GLN A 1 302 ? -17.141 4.844 3.65 1 82.12 302 GLN A C 1
ATOM 2384 O O . GLN A 1 302 ? -16.984 4.738 2.432 1 82.12 302 GLN A O 1
ATOM 2389 N N . LYS A 1 303 ? -16.734 5.875 4.367 1 85.81 303 LYS A N 1
ATOM 2390 C CA . LYS A 1 303 ? -16.203 7.035 3.662 1 85.81 303 LYS A CA 1
ATOM 2391 C C . LYS A 1 303 ? -14.742 6.828 3.285 1 85.81 303 LYS A C 1
ATOM 2393 O O . LYS A 1 303 ? -13.93 6.422 4.125 1 85.81 303 LYS A O 1
ATOM 2398 N N . LYS A 1 304 ? -14.398 7.074 2.084 1 86.19 304 LYS A N 1
ATOM 2399 C CA . LYS A 1 304 ? -13.031 6.922 1.585 1 86.19 304 LYS A CA 1
ATOM 2400 C C . LYS A 1 304 ? -12.086 7.918 2.256 1 86.19 304 LYS A C 1
ATOM 2402 O O . LYS A 1 304 ? -10.922 7.605 2.504 1 86.19 304 LYS A O 1
ATOM 2407 N N . GLU A 1 305 ? -12.602 9.07 2.664 1 88.94 305 GLU A N 1
ATOM 2408 C CA . GLU A 1 305 ? -11.773 10.117 3.252 1 88.94 305 GLU A CA 1
ATOM 2409 C C . GLU A 1 305 ? -11.312 9.727 4.652 1 88.94 305 GLU A C 1
ATOM 2411 O O . GLU A 1 305 ? -10.25 10.164 5.102 1 88.94 305 GLU A O 1
ATOM 2416 N N . SER A 1 306 ? -12.133 8.906 5.238 1 91 306 SER A N 1
ATOM 2417 C CA . SER A 1 306 ? -11.773 8.492 6.59 1 91 306 SER A CA 1
ATOM 2418 C C . SER A 1 306 ? -10.586 7.531 6.578 1 91 306 SER A C 1
ATOM 2420 O O . SER A 1 306 ? -9.82 7.465 7.543 1 91 306 SER A O 1
ATOM 2422 N N . ARG A 1 307 ? -10.383 6.875 5.496 1 90.94 307 ARG A N 1
ATOM 2423 C CA . ARG A 1 307 ? -9.297 5.91 5.391 1 90.94 307 ARG A CA 1
ATOM 2424 C C . ARG A 1 307 ? -7.941 6.617 5.355 1 90.94 307 ARG A C 1
ATOM 2426 O O . ARG A 1 307 ? -6.93 6.059 5.781 1 90.94 307 ARG A O 1
ATOM 2433 N N . ARG A 1 308 ? -7.965 7.816 4.957 1 92 308 ARG A N 1
ATOM 2434 C CA . ARG A 1 308 ? -6.723 8.57 4.824 1 92 308 ARG A CA 1
ATOM 2435 C C . ARG A 1 308 ? -6.164 8.953 6.191 1 92 308 ARG A C 1
ATOM 2437 O O . ARG A 1 308 ? -4.98 9.273 6.316 1 92 308 ARG A O 1
ATOM 2444 N N . ILE A 1 309 ? -7.016 8.875 7.168 1 94.81 309 ILE A N 1
ATOM 2445 C CA . ILE A 1 309 ? -6.594 9.219 8.523 1 94.81 309 ILE A CA 1
ATOM 2446 C C . ILE A 1 309 ? -5.602 8.172 9.031 1 94.81 309 ILE A C 1
ATOM 2448 O O . ILE A 1 309 ? -4.773 8.461 9.898 1 94.81 309 ILE A O 1
ATOM 2452 N N . LEU A 1 310 ? -5.625 6.992 8.406 1 93.88 310 LEU A N 1
ATOM 2453 C CA . LEU A 1 310 ? -4.758 5.906 8.844 1 93.88 310 LEU A CA 1
ATOM 2454 C C . LEU A 1 310 ? -3.314 6.16 8.422 1 93.88 310 LEU A C 1
ATOM 2456 O O . LEU A 1 310 ? -2.393 5.527 8.945 1 93.88 310 LEU A O 1
ATOM 2460 N N . GLU A 1 311 ? -3.125 7.137 7.582 1 92.38 311 GLU A N 1
ATOM 2461 C CA . GLU A 1 311 ? -1.775 7.449 7.121 1 92.38 311 GLU A CA 1
ATOM 2462 C C . GLU A 1 311 ? -1.161 8.578 7.941 1 92.38 311 GLU A C 1
ATOM 2464 O O . GLU A 1 311 ? 0.035 8.859 7.828 1 92.38 311 GLU A O 1
ATOM 2469 N N . VAL A 1 312 ? -1.914 9.102 8.789 1 92.94 312 VAL A N 1
ATOM 2470 C CA . VAL A 1 312 ? -1.446 10.258 9.547 1 92.94 312 VAL A CA 1
ATOM 2471 C C . VAL A 1 312 ? -0.778 9.797 10.836 1 92.94 312 VAL A C 1
ATOM 2473 O O . VAL A 1 312 ? -1.139 8.75 11.391 1 92.94 312 VAL A O 1
ATOM 2476 N N . THR A 1 313 ? 0.225 10.555 11.328 1 92.88 313 THR A N 1
ATOM 2477 C CA . THR A 1 313 ? 0.88 10.32 12.609 1 92.88 313 THR A CA 1
ATOM 2478 C C . THR A 1 313 ? 0.013 10.828 13.758 1 92.88 313 THR A C 1
ATOM 2480 O O . THR A 1 313 ? -0.581 11.906 13.664 1 92.88 313 THR A O 1
ATOM 2483 N N . PRO A 1 314 ? -0.172 10.016 14.695 1 94.62 314 PRO A N 1
ATOM 2484 C CA . PRO A 1 314 ? 0.509 8.812 15.188 1 94.62 314 PRO A CA 1
ATOM 2485 C C . PRO A 1 314 ? -0.276 7.535 14.914 1 94.62 314 PRO A C 1
ATOM 2487 O O . PRO A 1 314 ? 0.082 6.465 15.414 1 94.62 314 PRO A O 1
ATOM 2490 N N . VAL A 1 315 ? -1.338 7.66 14.141 1 95.06 315 VAL A N 1
ATOM 2491 C CA . VAL A 1 315 ? -2.221 6.52 13.914 1 95.06 315 VAL A CA 1
ATOM 2492 C C . VAL A 1 315 ? -1.484 5.441 13.125 1 95.06 315 VAL A C 1
ATOM 2494 O O . VAL A 1 315 ? -1.556 4.258 13.453 1 95.06 315 VAL A O 1
ATOM 2497 N N . GLN A 1 316 ? -0.762 5.855 12.156 1 94.12 316 GLN A N 1
ATOM 2498 C CA . GLN A 1 316 ? -0.031 4.914 11.32 1 94.12 316 GLN A CA 1
ATOM 2499 C C . GLN A 1 316 ? 0.992 4.129 12.133 1 94.12 316 GLN A C 1
ATOM 2501 O O . GLN A 1 316 ? 1.111 2.912 11.984 1 94.12 316 GLN A O 1
ATOM 2506 N N . GLN A 1 317 ? 1.727 4.816 12.977 1 92.44 317 GLN A N 1
ATOM 2507 C CA . GLN A 1 317 ? 2.748 4.168 13.789 1 92.44 317 GLN A CA 1
ATOM 2508 C C . GLN A 1 317 ? 2.119 3.199 14.789 1 92.44 317 GLN A C 1
ATOM 2510 O O . GLN A 1 317 ? 2.674 2.133 15.062 1 92.44 317 GLN A O 1
ATOM 2515 N N . LEU A 1 318 ? 1.022 3.641 15.297 1 93.25 318 LEU A N 1
ATOM 2516 C CA . LEU A 1 318 ? 0.336 2.775 16.25 1 93.25 318 LEU A CA 1
ATOM 2517 C C . LEU A 1 318 ? -0.115 1.48 15.586 1 93.25 318 LEU A C 1
ATOM 2519 O O . LEU A 1 318 ? 0.072 0.395 16.141 1 93.25 318 LEU A O 1
ATOM 2523 N N . ILE A 1 319 ? -0.658 1.556 14.43 1 93.62 319 ILE A N 1
ATOM 2524 C CA . ILE A 1 319 ? -1.157 0.383 13.727 1 93.62 319 ILE A CA 1
ATOM 2525 C C . ILE A 1 319 ? 0.01 -0.523 13.336 1 93.62 319 ILE A C 1
ATOM 2527 O O . ILE A 1 319 ? -0.082 -1.747 13.453 1 93.62 319 ILE A O 1
ATOM 2531 N N . ASN A 1 320 ? 1.051 0.068 12.844 1 91.06 320 ASN A N 1
ATOM 2532 C CA . ASN A 1 320 ? 2.223 -0.72 12.477 1 91.06 320 ASN A CA 1
ATOM 2533 C C . ASN A 1 320 ? 2.814 -1.44 13.688 1 91.06 320 ASN A C 1
ATOM 2535 O O . ASN A 1 320 ? 3.242 -2.592 13.578 1 91.06 320 ASN A O 1
ATOM 2539 N N . LEU A 1 321 ? 2.768 -0.76 14.805 1 90.25 321 LEU A N 1
ATOM 2540 C CA . LEU A 1 321 ? 3.285 -1.37 16.031 1 90.25 321 LEU A CA 1
ATOM 2541 C C . LEU A 1 321 ? 2.395 -2.523 16.469 1 90.25 321 LEU A C 1
ATOM 2543 O O . LEU A 1 321 ? 2.891 -3.604 16.812 1 90.25 321 LEU A O 1
ATOM 2547 N N . LYS A 1 322 ? 1.125 -2.336 16.5 1 91 322 LYS A N 1
ATOM 2548 C CA . LYS A 1 322 ? 0.193 -3.381 16.922 1 91 322 LYS A CA 1
ATOM 2549 C C . LYS A 1 322 ? 0.271 -4.59 15.992 1 91 322 LYS A C 1
ATOM 2551 O O . LYS A 1 322 ? 0.221 -5.734 16.453 1 91 322 LYS A O 1
ATOM 2556 N N . TRP A 1 323 ? 0.377 -4.375 14.711 1 91.69 323 TRP A N 1
ATOM 2557 C CA . TRP A 1 323 ? 0.386 -5.453 13.727 1 91.69 323 TRP A CA 1
ATOM 2558 C C . TRP A 1 323 ? 1.701 -6.223 13.773 1 91.69 323 TRP A C 1
ATOM 2560 O O . TRP A 1 323 ? 1.705 -7.457 13.773 1 91.69 323 TRP A O 1
ATOM 2570 N N . ASN A 1 324 ? 2.844 -5.555 13.891 1 87.06 324 ASN A N 1
ATOM 2571 C CA . ASN A 1 324 ? 4.152 -6.199 13.82 1 87.06 324 ASN A CA 1
ATOM 2572 C C . ASN A 1 324 ? 4.496 -6.902 15.133 1 87.06 324 ASN A C 1
ATOM 2574 O O . ASN A 1 324 ? 5.227 -7.895 15.133 1 87.06 324 ASN A O 1
ATOM 2578 N N . LEU A 1 325 ? 3.912 -6.391 16.188 1 85.38 325 LEU A N 1
ATOM 2579 C CA . LEU A 1 325 ? 4.234 -7 17.484 1 85.38 325 LEU A CA 1
ATOM 2580 C C . LEU A 1 325 ? 3.287 -8.156 17.781 1 85.38 325 LEU A C 1
ATOM 2582 O O . LEU A 1 325 ? 3.707 -9.18 18.328 1 85.38 325 LEU A O 1
ATOM 2586 N N . TYR A 1 326 ? 1.981 -8.008 17.438 1 86.94 326 TYR A N 1
ATOM 2587 C CA . TYR A 1 326 ? 1.018 -9.016 17.875 1 86.94 326 TYR A CA 1
ATOM 2588 C C . TYR A 1 326 ? 0.207 -9.539 16.703 1 86.94 326 TYR A C 1
ATOM 2590 O O . TYR A 1 326 ? 0.162 -10.75 16.453 1 86.94 326 TYR A O 1
ATOM 2598 N N . GLY A 1 327 ? -0.332 -8.711 15.922 1 88.75 327 GLY A N 1
ATOM 2599 C CA . GLY A 1 327 ? -1.302 -9.062 14.898 1 88.75 327 GLY A CA 1
ATOM 2600 C C . GLY A 1 327 ? -0.784 -10.102 13.922 1 88.75 327 GLY A C 1
ATOM 2601 O O . GLY A 1 327 ? -1.45 -11.109 13.672 1 88.75 327 GLY A O 1
ATOM 2602 N N . LYS A 1 328 ? 0.36 -9.938 13.414 1 88.44 328 LYS A N 1
ATOM 2603 C CA . LYS A 1 328 ? 0.923 -10.82 12.398 1 88.44 328 LYS A CA 1
ATOM 2604 C C . LYS A 1 328 ? 1.125 -12.227 12.938 1 88.44 328 LYS A C 1
ATOM 2606 O O . LYS A 1 328 ? 0.815 -13.211 12.266 1 88.44 328 LYS A O 1
ATOM 2611 N N . TYR A 1 329 ? 1.473 -12.398 14.188 1 86.62 329 TYR A N 1
ATOM 2612 C CA . TYR A 1 329 ? 1.783 -13.703 14.766 1 86.62 329 TYR A CA 1
ATOM 2613 C C . TYR A 1 329 ? 0.509 -14.438 15.164 1 86.62 329 TYR A C 1
ATOM 2615 O O . TYR A 1 329 ? 0.346 -15.617 14.852 1 86.62 329 TYR A O 1
ATOM 2623 N N . TYR A 1 330 ? -0.337 -13.766 15.82 1 89.19 330 TYR A N 1
ATOM 2624 C CA . TYR A 1 330 ? -1.576 -14.414 16.234 1 89.19 330 TYR A CA 1
ATOM 2625 C C . TYR A 1 330 ? -2.414 -14.805 15.023 1 89.19 330 TYR A C 1
ATOM 2627 O O . TYR A 1 330 ? -3.082 -15.844 15.031 1 89.19 330 TYR A O 1
ATOM 2635 N N . PHE A 1 331 ? -2.35 -14.086 14.016 1 92.44 331 PHE A N 1
ATOM 2636 C CA . PHE A 1 331 ? -3.123 -14.398 12.82 1 92.44 331 PHE A CA 1
ATOM 2637 C C . PHE A 1 331 ? -2.539 -15.602 12.102 1 92.44 331 PHE A C 1
ATOM 2639 O O . PHE A 1 331 ? -3.279 -16.438 11.562 1 92.44 331 PHE A O 1
ATOM 2646 N N . THR A 1 332 ? -1.238 -15.68 12.07 1 90.44 332 THR A N 1
ATOM 2647 C CA . THR A 1 332 ? -0.591 -16.844 11.461 1 90.44 332 THR A CA 1
ATOM 2648 C C . THR A 1 332 ? -0.888 -18.109 12.25 1 90.44 332 THR A C 1
ATOM 2650 O O . THR A 1 332 ? -1.072 -19.172 11.672 1 90.44 332 THR A O 1
ATOM 2653 N N . VAL A 1 333 ? -0.961 -17.938 13.57 1 90.19 333 VAL A N 1
ATOM 2654 C CA . VAL A 1 333 ? -1.311 -19.094 14.406 1 90.19 333 VAL A CA 1
ATOM 2655 C C . VAL A 1 333 ? -2.754 -19.5 14.133 1 90.19 333 VAL A C 1
ATOM 2657 O O . VAL A 1 333 ? -3.059 -20.703 14.047 1 90.19 333 VAL A O 1
ATOM 2660 N N . LEU A 1 334 ? -3.578 -18.547 13.945 1 92.62 334 LEU A N 1
ATOM 2661 C CA . LEU A 1 334 ? -4.973 -18.844 13.617 1 92.62 334 LEU A CA 1
ATOM 2662 C C . LEU A 1 334 ? -5.082 -19.547 12.273 1 92.62 334 LEU A C 1
ATOM 2664 O O . LEU A 1 334 ? -5.902 -20.453 12.109 1 92.62 334 LEU A O 1
ATOM 2668 N N . LEU A 1 335 ? -4.305 -19.188 11.305 1 93.94 335 LEU A N 1
ATOM 2669 C CA . LEU A 1 335 ? -4.277 -19.844 9.992 1 93.94 335 LEU A CA 1
ATOM 2670 C C . LEU A 1 335 ? -3.852 -21.297 10.117 1 93.94 335 LEU A C 1
ATOM 2672 O O . LEU A 1 335 ? -4.48 -22.188 9.531 1 93.94 335 LEU A O 1
ATOM 2676 N N . MET A 1 336 ? -2.854 -21.531 10.938 1 93.75 336 MET A N 1
ATOM 2677 C CA . MET A 1 336 ? -2.357 -22.891 11.109 1 93.75 336 MET A CA 1
ATOM 2678 C C . MET A 1 336 ? -3.396 -23.766 11.797 1 93.75 336 MET A C 1
ATOM 2680 O O . MET A 1 336 ? -3.604 -24.922 11.406 1 93.75 336 MET A O 1
ATOM 2684 N N . ILE A 1 337 ? -4.047 -23.156 12.75 1 94.56 337 ILE A N 1
ATOM 2685 C CA . ILE A 1 337 ? -5.086 -23.906 13.453 1 94.56 337 ILE A CA 1
ATOM 2686 C C . ILE A 1 337 ? -6.227 -24.234 12.492 1 94.56 337 ILE A C 1
ATOM 2688 O O . ILE A 1 337 ? -6.746 -25.344 12.492 1 94.56 337 ILE A O 1
ATOM 2692 N N . TYR A 1 338 ? -6.582 -23.344 11.68 1 95.38 338 TYR A N 1
ATOM 2693 C CA . TYR A 1 338 ? -7.676 -23.562 10.734 1 95.38 338 TYR A CA 1
ATOM 2694 C C . TYR A 1 338 ? -7.293 -24.594 9.688 1 95.38 338 TYR A C 1
ATOM 2696 O O . TYR A 1 338 ? -8.109 -25.438 9.312 1 95.38 338 TYR A O 1
ATOM 2704 N N . LEU A 1 339 ? -6.074 -24.547 9.211 1 94.62 339 LEU A N 1
ATOM 2705 C CA . LEU A 1 339 ? -5.617 -25.5 8.203 1 94.62 339 LEU A CA 1
ATOM 2706 C C . LEU A 1 339 ? -5.617 -26.922 8.766 1 94.62 339 LEU A C 1
ATOM 2708 O O . LEU A 1 339 ? -5.98 -27.859 8.07 1 94.62 339 LEU A O 1
ATOM 2712 N N . VAL A 1 340 ? -5.25 -27.031 10.039 1 95.81 340 VAL A N 1
ATOM 2713 C CA . VAL A 1 340 ? -5.285 -28.344 10.68 1 95.81 340 VAL A CA 1
ATOM 2714 C C . VAL A 1 340 ? -6.734 -28.797 10.844 1 95.81 340 VAL A C 1
ATOM 2716 O O . VAL A 1 340 ? -7.062 -29.953 10.562 1 95.81 340 VAL A O 1
ATOM 2719 N N . TYR A 1 341 ? -7.57 -27.906 11.203 1 96.38 341 TYR A N 1
ATOM 2720 C CA . TYR A 1 341 ? -8.977 -28.234 11.398 1 96.38 341 TYR A CA 1
ATOM 2721 C C . TYR A 1 341 ? -9.625 -28.672 10.086 1 96.38 341 TYR A C 1
ATOM 2723 O O . TYR A 1 341 ? -10.281 -29.719 10.031 1 96.38 341 TYR A O 1
ATOM 2731 N N . ILE A 1 342 ? -9.438 -27.938 9 1 95 342 ILE A N 1
ATOM 2732 C CA . ILE A 1 342 ? -10.07 -28.266 7.73 1 95 342 ILE A CA 1
ATOM 2733 C C . ILE A 1 342 ? -9.43 -29.516 7.141 1 95 342 ILE A C 1
ATOM 2735 O O . ILE A 1 342 ? -10.094 -30.297 6.457 1 95 342 ILE A O 1
ATOM 2739 N N . GLY A 1 343 ? -8.086 -29.703 7.461 1 94.5 343 GLY A N 1
ATOM 2740 C CA . GLY A 1 343 ? -7.438 -30.938 7.051 1 94.5 343 GLY A CA 1
ATOM 2741 C C . GLY A 1 343 ? -8.031 -32.188 7.699 1 94.5 343 GLY A C 1
ATOM 2742 O O . GLY A 1 343 ? -8.266 -33.188 7.031 1 94.5 343 GLY A O 1
ATOM 2743 N N . ILE A 1 344 ? -8.344 -32.062 8.945 1 95.25 344 ILE A N 1
ATOM 2744 C CA . ILE A 1 344 ? -8.961 -33.188 9.672 1 95.25 344 ILE A CA 1
ATOM 2745 C C . ILE A 1 344 ? -10.367 -33.438 9.133 1 95.25 344 ILE A C 1
ATOM 2747 O O . ILE A 1 344 ? -10.758 -34.594 8.914 1 95.25 344 ILE A O 1
ATOM 2751 N N . PHE A 1 345 ? -11.117 -32.375 8.906 1 95.62 345 PHE A N 1
ATOM 2752 C CA . PHE A 1 345 ? -12.469 -32.5 8.367 1 95.62 345 PHE A CA 1
ATOM 2753 C C . PHE A 1 345 ? -12.438 -33.156 6.996 1 95.62 345 PHE A C 1
ATOM 2755 O O . PHE A 1 345 ? -13.258 -34.031 6.707 1 95.62 345 PHE A O 1
ATOM 2762 N N . THR A 1 346 ? -11.516 -32.75 6.137 1 94 346 THR A N 1
ATOM 2763 C CA . THR A 1 346 ? -11.398 -33.312 4.793 1 94 346 THR A CA 1
ATOM 2764 C C . THR A 1 346 ? -11.039 -34.781 4.848 1 94 346 THR A C 1
ATOM 2766 O O . THR A 1 346 ? -11.594 -35.594 4.102 1 94 346 THR A O 1
ATOM 2769 N N . LEU A 1 347 ? -10.188 -35.188 5.773 1 92.56 347 LEU A N 1
ATOM 2770 C CA . LEU A 1 347 ? -9.797 -36.594 5.895 1 92.56 347 LEU A CA 1
ATOM 2771 C C . LEU A 1 347 ? -10.953 -37.438 6.395 1 92.56 347 LEU A C 1
ATOM 2773 O O . LEU A 1 347 ? -11.117 -38.594 5.965 1 92.56 347 LEU A O 1
ATOM 2777 N N . CYS A 1 348 ? -11.781 -36.875 7.281 1 92.88 348 CYS A N 1
ATOM 2778 C CA . CYS A 1 348 ? -12.945 -37.594 7.77 1 92.88 348 CYS A CA 1
ATOM 2779 C C . CYS A 1 348 ? -13.945 -37.844 6.641 1 92.88 348 CYS A C 1
ATOM 2781 O O . CYS A 1 348 ? -14.586 -38.906 6.59 1 92.88 348 CYS A O 1
ATOM 2783 N N . CYS A 1 349 ? -14.078 -36.906 5.715 1 91.31 349 CYS A N 1
ATOM 2784 C CA . CYS A 1 349 ? -15.023 -37.062 4.609 1 91.31 349 CYS A CA 1
ATOM 2785 C C . CYS A 1 349 ? -14.477 -38 3.553 1 91.31 349 CYS A C 1
ATOM 2787 O O . CYS A 1 349 ? -15.234 -38.75 2.938 1 91.31 349 CYS A O 1
ATOM 2789 N N . LEU A 1 350 ? -13.164 -38.031 3.348 1 89.62 350 LEU A N 1
ATOM 2790 C CA . LEU A 1 350 ? -12.562 -38.906 2.344 1 89.62 350 LEU A CA 1
ATOM 2791 C C . LEU A 1 350 ? -12.617 -40.375 2.779 1 89.62 350 LEU A C 1
ATOM 2793 O O . LEU A 1 350 ? -12.719 -41.281 1.941 1 89.62 350 LEU A O 1
ATOM 2797 N N . PHE A 1 351 ? -12.633 -40.562 4.117 1 89.94 351 PHE A N 1
ATOM 2798 C CA . PHE A 1 351 ? -12.688 -41.938 4.629 1 89.94 351 PHE A CA 1
ATOM 2799 C C . PHE A 1 351 ? -14.039 -42.219 5.262 1 89.94 351 PHE A C 1
ATOM 2801 O O . PHE A 1 351 ? -14.125 -42.969 6.25 1 89.94 351 PHE A O 1
ATOM 2808 N N . ARG A 1 352 ? -15.047 -41.688 4.629 1 89.5 352 ARG A N 1
ATOM 2809 C CA . ARG A 1 352 ? -16.391 -41.938 5.152 1 89.5 352 ARG A CA 1
ATOM 2810 C C . ARG A 1 352 ? -16.75 -43.406 5.102 1 89.5 352 ARG A C 1
ATOM 2812 O O . ARG A 1 352 ? -16.281 -44.125 4.23 1 89.5 352 ARG A O 1
ATOM 2819 N N . PRO A 1 353 ? -17.516 -43.875 6.102 1 89 353 PRO A N 1
ATOM 2820 C CA . PRO A 1 353 ? -17.891 -45.281 6.156 1 89 353 PRO A CA 1
ATOM 2821 C C . PRO A 1 353 ? -18.938 -45.656 5.094 1 89 353 PRO A C 1
ATOM 2823 O O . PRO A 1 353 ? -20.047 -45.125 5.098 1 89 353 PRO A O 1
ATOM 2826 N N . LEU A 1 354 ? -18.531 -46.562 4.117 1 89.38 354 LEU A N 1
ATOM 2827 C CA . LEU A 1 354 ? -19.391 -47.031 3.027 1 89.38 354 LEU A CA 1
ATOM 2828 C C . LEU A 1 354 ? -19.5 -48.531 3.008 1 89.38 354 LEU A C 1
ATOM 2830 O O . LEU A 1 354 ? -18.594 -49.219 3.482 1 89.38 354 LEU A O 1
ATOM 2834 N N . LYS A 1 355 ? -20.656 -49.031 2.648 1 87.5 355 LYS A N 1
ATOM 2835 C CA . LYS A 1 355 ? -20.875 -50.469 2.475 1 87.5 355 LYS A CA 1
ATOM 2836 C C . LYS A 1 355 ? -21.391 -50.781 1.068 1 87.5 355 LYS A C 1
ATOM 2838 O O . LYS A 1 355 ? -21.844 -49.875 0.355 1 87.5 355 LYS A O 1
ATOM 2843 N N . ASP A 1 356 ? -21.188 -51.969 0.563 1 87.75 356 ASP A N 1
ATOM 2844 C CA . ASP A 1 356 ? -21.641 -52.375 -0.758 1 87.75 356 ASP A CA 1
ATOM 2845 C C . ASP A 1 356 ? -23.156 -52.469 -0.812 1 87.75 356 ASP A C 1
ATOM 2847 O O . ASP A 1 356 ? -23.812 -52.719 0.208 1 87.75 356 ASP A O 1
ATOM 2851 N N . VAL A 1 357 ? -23.75 -52.156 -1.986 1 87.06 357 VAL A N 1
ATOM 2852 C CA . VAL A 1 357 ? -25.188 -52.188 -2.18 1 87.06 357 VAL A CA 1
ATOM 2853 C C . VAL A 1 357 ? -25.719 -53.594 -1.881 1 87.06 357 VAL A C 1
ATOM 2855 O O . VAL A 1 357 ? -25.094 -54.594 -2.248 1 87.06 357 VAL A O 1
ATOM 2858 N N . PRO A 1 358 ? -26.859 -53.469 -1.184 1 82.5 358 PRO A N 1
ATOM 2859 C CA . PRO A 1 358 ? -27.453 -54.781 -0.907 1 82.5 358 PRO A CA 1
ATOM 2860 C C . PRO A 1 358 ? -27.984 -55.469 -2.168 1 82.5 358 PRO A C 1
ATOM 2862 O O . PRO A 1 358 ? -28.125 -54.844 -3.213 1 82.5 358 PRO A O 1
ATOM 2865 N N . VAL A 1 359 ? -28.188 -56.719 -2.207 1 80.56 359 VAL A N 1
ATOM 2866 C CA . VAL A 1 359 ? -28.594 -57.562 -3.322 1 80.56 359 VAL A CA 1
ATOM 2867 C C . VAL A 1 359 ? -29.938 -57.094 -3.855 1 80.56 359 VAL A C 1
ATOM 2869 O O . VAL A 1 359 ? -30.203 -57.156 -5.059 1 80.56 359 VAL A O 1
ATOM 2872 N N . ASN A 1 360 ? -30.844 -56.438 -3.049 1 75.56 360 ASN A N 1
ATOM 2873 C CA . ASN A 1 360 ? -32.188 -56.031 -3.459 1 75.56 360 ASN A CA 1
ATOM 2874 C C . ASN A 1 360 ? -32.188 -54.625 -4.062 1 75.56 360 ASN A C 1
ATOM 2876 O O . ASN A 1 360 ? -33.25 -54.062 -4.262 1 75.56 360 ASN A O 1
ATOM 2880 N N . TYR A 1 361 ? -31.062 -54.188 -4.402 1 73.31 361 TYR A N 1
ATOM 2881 C CA . TYR A 1 361 ? -30.984 -52.844 -4.945 1 73.31 361 TYR A CA 1
ATOM 2882 C C . TYR A 1 361 ? -31.469 -52.812 -6.387 1 73.31 361 TYR A C 1
ATOM 2884 O O . TYR A 1 361 ? -31.156 -53.688 -7.18 1 73.31 361 TYR A O 1
ATOM 2892 N N . THR A 1 362 ? -32.562 -51.969 -6.664 1 68.62 362 THR A N 1
ATOM 2893 C CA . THR A 1 362 ? -33.156 -51.844 -7.988 1 68.62 362 THR A CA 1
ATOM 2894 C C . THR A 1 362 ? -32.094 -51.5 -9.031 1 68.62 362 THR A C 1
ATOM 2896 O O . THR A 1 362 ? -31.406 -50.5 -8.922 1 68.62 362 THR A O 1
ATOM 2899 N N . ASP A 1 363 ? -31.672 -52.5 -9.797 1 66.56 363 ASP A N 1
ATOM 2900 C CA . ASP A 1 363 ? -30.656 -52.375 -10.836 1 66.56 363 ASP A CA 1
ATOM 2901 C C . ASP A 1 363 ? -31.188 -51.625 -12.062 1 66.56 363 ASP A C 1
ATOM 2903 O O . ASP A 1 363 ? -32.031 -52.156 -12.781 1 66.56 363 ASP A O 1
ATOM 2907 N N . SER A 1 364 ? -31.344 -50.281 -11.953 1 73.5 364 SER A N 1
ATOM 2908 C CA . SER A 1 364 ? -31.656 -49.562 -13.18 1 73.5 364 SER A CA 1
ATOM 2909 C C . SER A 1 364 ? -30.391 -49.281 -13.977 1 73.5 364 SER A C 1
ATOM 2911 O O . SER A 1 364 ? -29.328 -49.031 -13.398 1 73.5 364 SER A O 1
ATOM 2913 N N . PRO A 1 365 ? -30.438 -49.5 -15.266 1 74.56 365 PRO A N 1
ATOM 2914 C CA . PRO A 1 365 ? -29.266 -49.25 -16.109 1 74.56 365 PRO A CA 1
ATOM 2915 C C . PRO A 1 365 ? -28.719 -47.812 -15.961 1 74.56 365 PRO A C 1
ATOM 2917 O O . PRO A 1 365 ? -27.531 -47.594 -16.156 1 74.56 365 PRO A O 1
ATOM 2920 N N . ALA A 1 366 ? -29.625 -47.031 -15.445 1 77.31 366 ALA A N 1
ATOM 2921 C CA . ALA A 1 366 ? -29.188 -45.625 -15.336 1 77.31 366 ALA A CA 1
ATOM 2922 C C . ALA A 1 366 ? -28.531 -45.375 -13.992 1 77.31 366 ALA A C 1
ATOM 2924 O O . ALA A 1 366 ? -27.781 -44.406 -13.844 1 77.31 366 ALA A O 1
ATOM 2925 N N . ASP A 1 367 ? -28.719 -46.312 -13.039 1 77.12 367 ASP A N 1
ATOM 2926 C CA . ASP A 1 367 ? -28.188 -46.094 -11.703 1 77.12 367 ASP A CA 1
ATOM 2927 C C . ASP A 1 367 ? -26.953 -46.969 -11.461 1 77.12 367 ASP A C 1
ATOM 2929 O O . ASP A 1 367 ? -27.047 -48.188 -11.32 1 77.12 367 ASP A O 1
ATOM 2933 N N . LYS A 1 368 ? -25.828 -46.469 -11.461 1 79.56 368 LYS A N 1
ATOM 2934 C CA . LYS A 1 368 ? -24.562 -47.188 -11.328 1 79.56 368 LYS A CA 1
ATOM 2935 C C . LYS A 1 368 ? -24 -47.031 -9.914 1 79.56 368 LYS A C 1
ATOM 2937 O O . LYS A 1 368 ? -22.781 -47.031 -9.727 1 79.56 368 LYS A O 1
ATOM 2942 N N . THR A 1 369 ? -24.891 -46.969 -8.906 1 81.12 369 THR A N 1
ATOM 2943 C CA . THR A 1 369 ? -24.438 -46.875 -7.523 1 81.12 369 THR A CA 1
ATOM 2944 C C . THR A 1 369 ? -23.984 -48.219 -7.004 1 81.12 369 THR A C 1
ATOM 2946 O O . THR A 1 369 ? -24.719 -49.219 -7.109 1 81.12 369 THR A O 1
ATOM 2949 N N . ILE A 1 370 ? -22.703 -48.375 -6.527 1 84.25 370 ILE A N 1
ATOM 2950 C CA . ILE A 1 370 ? -22.172 -49.625 -6.039 1 84.25 370 ILE A CA 1
ATOM 2951 C C . ILE A 1 370 ? -22.047 -49.594 -4.52 1 84.25 370 ILE A C 1
ATOM 2953 O O . ILE A 1 370 ? -22.062 -50.625 -3.859 1 84.25 370 ILE A O 1
ATOM 2957 N N . LYS A 1 371 ? -21.906 -48.375 -3.941 1 86.94 371 LYS A N 1
ATOM 2958 C CA . LYS A 1 371 ? -21.734 -48.281 -2.496 1 86.94 371 LYS A CA 1
ATOM 2959 C C . LYS A 1 371 ? -22.766 -47.344 -1.883 1 86.94 371 LYS A C 1
ATOM 2961 O O . LYS A 1 371 ? -23.172 -46.344 -2.51 1 86.94 371 LYS A O 1
ATOM 2966 N N . ILE A 1 372 ? -23.172 -47.719 -0.742 1 84.69 372 ILE A N 1
ATOM 2967 C CA . ILE A 1 372 ? -24.125 -46.875 -0.005 1 84.69 372 ILE A CA 1
ATOM 2968 C C . ILE A 1 372 ? -23.578 -46.594 1.392 1 84.69 372 ILE A C 1
ATOM 2970 O O . ILE A 1 372 ? -22.609 -47.219 1.826 1 84.69 372 ILE A O 1
ATOM 2974 N N . GLU A 1 373 ? -24.109 -45.562 2.092 1 88 373 GLU A N 1
ATOM 2975 C CA . GLU A 1 373 ? -23.672 -45.125 3.412 1 88 373 GLU A CA 1
ATOM 2976 C C . GLU A 1 373 ? -24.031 -46.156 4.484 1 88 373 GLU A C 1
ATOM 2978 O O . GLU A 1 373 ? -25.094 -46.781 4.438 1 88 373 GLU A O 1
ATOM 2983 N N . LYS A 1 374 ? -23.094 -46.438 5.344 1 88 374 LYS A N 1
ATOM 2984 C CA . LYS A 1 374 ? -23.344 -47.344 6.473 1 88 374 LYS A CA 1
ATOM 2985 C C . LYS A 1 374 ? -24.203 -46.656 7.535 1 88 374 LYS A C 1
ATOM 2987 O O . LYS A 1 374 ? -24.188 -45.438 7.656 1 88 374 LYS A O 1
ATOM 2992 N N . THR A 1 375 ? -24.922 -47.438 8.258 1 84.56 375 THR A N 1
ATOM 2993 C CA . THR A 1 375 ? -25.703 -46.906 9.383 1 84.56 375 THR A CA 1
ATOM 2994 C C . THR A 1 375 ? -24.781 -46.625 10.562 1 84.56 375 THR A C 1
ATOM 2996 O O . THR A 1 375 ? -23.609 -47 10.57 1 84.56 375 THR A O 1
ATOM 2999 N N . LEU A 1 376 ? -25.219 -45.844 11.578 1 85.12 376 LEU A N 1
ATOM 3000 C CA . LEU A 1 376 ? -24.453 -45.375 12.734 1 85.12 376 LEU A CA 1
ATOM 3001 C C . LEU A 1 376 ? -23.891 -46.562 13.531 1 85.12 376 LEU A C 1
ATOM 3003 O O . LEU A 1 376 ? -22.766 -46.5 14.016 1 85.12 376 LEU A O 1
ATOM 3007 N N . GLU A 1 377 ? -24.641 -47.656 13.602 1 83.56 377 GLU A N 1
ATOM 3008 C CA . GLU A 1 377 ? -24.266 -48.812 14.422 1 83.56 377 GLU A CA 1
ATOM 3009 C C . GLU A 1 377 ? -23.141 -49.594 13.773 1 83.56 377 GLU A C 1
ATOM 3011 O O . GLU A 1 377 ? -22.25 -50.125 14.461 1 83.56 377 GLU A O 1
ATOM 3016 N N . GLU A 1 378 ? -23.125 -49.531 12.492 1 86.25 378 GLU A N 1
ATOM 3017 C CA . GLU A 1 378 ? -22.156 -50.344 11.766 1 86.25 378 GLU A CA 1
ATOM 3018 C C . GLU A 1 378 ? -20.875 -49.562 11.484 1 86.25 378 GLU A C 1
ATOM 3020 O O . GLU A 1 378 ? -19.875 -50.125 11.062 1 86.25 378 GLU A O 1
ATOM 3025 N N . SER A 1 379 ? -20.875 -48.312 11.781 1 86.44 379 SER A N 1
ATOM 3026 C CA . SER A 1 379 ? -19.812 -47.438 11.281 1 86.44 379 SER A CA 1
ATOM 3027 C C . SER A 1 379 ? -18.609 -47.438 12.219 1 86.44 379 SER A C 1
ATOM 3029 O O . SER A 1 379 ? -17.484 -47.156 11.805 1 86.44 379 SER A O 1
ATOM 3031 N N . TYR A 1 380 ? -18.719 -47.812 13.461 1 87.88 380 TYR A N 1
ATOM 3032 C CA . TYR A 1 380 ? -17.609 -47.625 14.391 1 87.88 380 TYR A CA 1
ATOM 3033 C C . TYR A 1 380 ? -17.203 -48.969 15.023 1 87.88 380 TYR A C 1
ATOM 3035 O O . TYR A 1 380 ? -17.375 -49.156 16.219 1 87.88 380 TYR A O 1
ATOM 3043 N N . VAL A 1 381 ? -16.594 -49.875 14.211 1 87.5 381 VAL A N 1
ATOM 3044 C CA . VAL A 1 381 ? -16.25 -51.219 14.664 1 87.5 381 VAL A CA 1
ATOM 3045 C C . VAL A 1 381 ? -14.734 -51.406 14.664 1 87.5 381 VAL A C 1
ATOM 3047 O O . VAL A 1 381 ? -14.156 -51.875 15.648 1 87.5 381 VAL A O 1
ATOM 3050 N N . THR A 1 382 ? -13.992 -50.969 13.711 1 89.19 382 THR A N 1
ATOM 3051 C CA . THR A 1 382 ? -12.562 -51.188 13.547 1 89.19 382 THR A CA 1
ATOM 3052 C C . THR A 1 382 ? -11.766 -50.062 14.156 1 89.19 382 THR A C 1
ATOM 3054 O O . THR A 1 382 ? -12.328 -49.031 14.578 1 89.19 382 THR A O 1
ATOM 3057 N N . TYR A 1 383 ? -10.445 -50.188 14.297 1 88.75 383 TYR A N 1
ATOM 3058 C CA . TYR A 1 383 ? -9.539 -49.188 14.82 1 88.75 383 TYR A CA 1
ATOM 3059 C C . TYR A 1 383 ? -9.562 -47.938 13.961 1 88.75 383 TYR A C 1
ATOM 3061 O O . TYR A 1 383 ? -9.562 -46.812 14.477 1 88.75 383 TYR A O 1
ATOM 3069 N N . ASP A 1 384 ? -9.547 -48.188 12.68 1 89.25 384 ASP A N 1
ATOM 3070 C CA . ASP A 1 384 ? -9.602 -47.031 11.773 1 89.25 384 ASP A CA 1
ATOM 3071 C C . ASP A 1 384 ? -10.883 -46.219 11.969 1 89.25 384 ASP A C 1
ATOM 3073 O O . ASP A 1 384 ? -10.875 -45 11.836 1 89.25 384 ASP A O 1
ATOM 3077 N N . ASP A 1 385 ? -11.867 -46.875 12.469 1 91.38 385 ASP A N 1
ATOM 3078 C CA . ASP A 1 385 ? -13.141 -46.219 12.703 1 91.38 385 ASP A CA 1
ATOM 3079 C C . ASP A 1 385 ? -13.078 -45.344 13.961 1 91.38 385 ASP A C 1
ATOM 3081 O O . ASP A 1 385 ? -13.672 -44.281 14.008 1 91.38 385 ASP A O 1
ATOM 3085 N N . HIS A 1 386 ? -12.273 -45.812 14.898 1 91.44 386 HIS A N 1
ATOM 3086 C CA . HIS A 1 386 ? -12.164 -45.031 16.125 1 91.44 386 HIS A CA 1
ATOM 3087 C C . HIS A 1 386 ? -11.336 -43.75 15.883 1 91.44 386 HIS A C 1
ATOM 3089 O O . HIS A 1 386 ? -11.609 -42.719 16.469 1 91.44 386 HIS A O 1
ATOM 3095 N N . LEU A 1 387 ? -10.297 -43.906 15.055 1 91.69 387 LEU A N 1
ATOM 3096 C CA . LEU A 1 387 ? -9.523 -42.719 14.695 1 91.69 387 LEU A CA 1
ATOM 3097 C C . LEU A 1 387 ? -10.391 -41.719 13.953 1 91.69 387 LEU A C 1
ATOM 3099 O O . LEU A 1 387 ? -10.289 -40.5 14.195 1 91.69 387 LEU A O 1
ATOM 3103 N N . ARG A 1 388 ? -11.188 -42.156 13.07 1 93.44 388 ARG A N 1
ATOM 3104 C CA . ARG A 1 388 ? -12.117 -41.312 12.352 1 93.44 388 ARG A CA 1
ATOM 3105 C C . ARG A 1 388 ? -13.125 -40.656 13.305 1 93.44 388 ARG A C 1
ATOM 3107 O O . ARG A 1 388 ? -13.5 -39.5 13.141 1 93.44 388 ARG A O 1
ATOM 3114 N N . LEU A 1 389 ? -13.5 -41.438 14.32 1 92.81 389 LEU A N 1
ATOM 3115 C CA . LEU A 1 389 ? -14.438 -40.906 15.297 1 92.81 389 LEU A CA 1
ATOM 3116 C C . LEU A 1 389 ? -13.828 -39.719 16.062 1 92.81 389 LEU A C 1
ATOM 3118 O O . LEU A 1 389 ? -14.516 -38.75 16.328 1 92.81 389 LEU A O 1
ATOM 3122 N N . VAL A 1 390 ? -12.531 -39.844 16.422 1 94.25 390 VAL A N 1
ATOM 3123 C CA . VAL A 1 390 ? -11.859 -38.75 17.078 1 94.25 390 VAL A CA 1
ATOM 3124 C C . VAL A 1 390 ? -11.859 -37.5 16.172 1 94.25 390 VAL A C 1
ATOM 3126 O O . VAL A 1 390 ? -12.102 -36.375 16.625 1 94.25 390 VAL A O 1
ATOM 3129 N N . GLY A 1 391 ? -11.602 -37.719 14.914 1 95.25 391 GLY A N 1
ATOM 3130 C CA . GLY A 1 391 ? -11.641 -36.625 13.969 1 95.25 391 GLY A CA 1
ATOM 3131 C C . GLY A 1 391 ? -13.016 -36 13.836 1 95.25 391 GLY A C 1
ATOM 3132 O O . GLY A 1 391 ? -13.141 -34.781 13.711 1 95.25 391 GLY A O 1
ATOM 3133 N N . GLU A 1 392 ? -14.016 -36.812 13.836 1 95 392 GLU A N 1
ATOM 3134 C CA . GLU A 1 392 ? -15.383 -36.312 13.727 1 95 392 GLU A CA 1
ATOM 3135 C C . GLU A 1 392 ? -15.773 -35.5 14.961 1 95 392 GLU A C 1
ATOM 3137 O O . GLU A 1 392 ? -16.453 -34.5 14.852 1 95 392 GLU A O 1
ATOM 3142 N N . ILE A 1 393 ? -15.289 -35.938 16.078 1 94.75 393 ILE A N 1
ATOM 3143 C CA . ILE A 1 393 ? -15.578 -35.188 17.297 1 94.75 393 ILE A CA 1
ATOM 3144 C C . ILE A 1 393 ? -14.875 -33.844 17.266 1 94.75 393 ILE A C 1
ATOM 3146 O O . ILE A 1 393 ? -15.461 -32.812 17.625 1 94.75 393 ILE A O 1
ATOM 3150 N N . ILE A 1 394 ? -13.68 -33.844 16.828 1 95.38 394 ILE A N 1
ATOM 3151 C CA . ILE A 1 394 ? -12.93 -32.594 16.719 1 95.38 394 ILE A CA 1
ATOM 3152 C C . ILE A 1 394 ? -13.641 -31.656 15.742 1 95.38 394 ILE A C 1
ATOM 3154 O O . ILE A 1 394 ? -13.695 -30.438 15.969 1 95.38 394 ILE A O 1
ATOM 3158 N N . SER A 1 395 ? -14.164 -32.219 14.641 1 96.25 395 SER A N 1
ATOM 3159 C CA . SER A 1 395 ? -14.852 -31.406 13.641 1 96.25 395 SER A CA 1
ATOM 3160 C C . SER A 1 395 ? -16.125 -30.797 14.203 1 96.25 395 SER A C 1
ATOM 3162 O O . SER A 1 395 ? -16.438 -29.625 13.953 1 96.25 395 SER A O 1
ATOM 3164 N N . VAL A 1 396 ? -16.828 -31.531 14.984 1 96.12 396 VAL A N 1
ATOM 3165 C CA . VAL A 1 396 ? -18.094 -31.031 15.531 1 96.12 396 VAL A CA 1
ATOM 3166 C C . VAL A 1 396 ? -17.797 -30.031 16.656 1 96.12 396 VAL A C 1
ATOM 3168 O O . VAL A 1 396 ? -18.438 -28.969 16.719 1 96.12 396 VAL A O 1
ATOM 3171 N N . VAL A 1 397 ? -16.844 -30.281 17.516 1 96.19 397 VAL A N 1
ATOM 3172 C CA . VAL A 1 397 ? -16.484 -29.344 18.562 1 96.19 397 VAL A CA 1
ATOM 3173 C C . VAL A 1 397 ? -15.938 -28.062 17.953 1 96.19 397 VAL A C 1
ATOM 3175 O O . VAL A 1 397 ? -16.25 -26.953 18.422 1 96.19 397 VAL A O 1
ATOM 3178 N N . GLY A 1 398 ? -15.148 -28.281 17 1 95.81 398 GLY A N 1
ATOM 3179 C CA . GLY A 1 398 ? -14.656 -27.109 16.297 1 95.81 398 GLY A CA 1
ATOM 3180 C C . GLY A 1 398 ? -15.758 -26.25 15.695 1 95.81 398 GLY A C 1
ATOM 3181 O O . GLY A 1 398 ? -15.695 -25.031 15.742 1 95.81 398 GLY A O 1
ATOM 3182 N N . ALA A 1 399 ? -16.688 -26.859 15.086 1 96.94 399 ALA A N 1
ATOM 3183 C CA . ALA A 1 399 ? -17.812 -26.141 14.5 1 96.94 399 ALA A CA 1
ATOM 3184 C C . ALA A 1 399 ? -18.578 -25.359 15.578 1 96.94 399 ALA A C 1
ATOM 3186 O O . ALA A 1 399 ? -18.984 -24.219 15.359 1 96.94 399 ALA A O 1
ATOM 3187 N N . ILE A 1 400 ? -18.75 -25.922 16.719 1 95.81 400 ILE A N 1
ATOM 3188 C CA . ILE A 1 400 ? -19.438 -25.266 17.828 1 95.81 400 ILE A CA 1
ATOM 3189 C C . ILE A 1 400 ? -18.625 -24.078 18.312 1 95.81 400 ILE A C 1
ATOM 3191 O O . ILE A 1 400 ? -19.172 -23 18.547 1 95.81 400 ILE A O 1
ATOM 3195 N N . LEU A 1 401 ? -17.359 -24.25 18.422 1 93.88 401 LEU A N 1
ATOM 3196 C CA . LEU A 1 401 ? -16.484 -23.156 18.859 1 93.88 401 LEU A CA 1
ATOM 3197 C C . LEU A 1 401 ? -16.516 -22.016 17.844 1 93.88 401 LEU A C 1
ATOM 3199 O O . LEU A 1 401 ? -16.484 -20.844 18.234 1 93.88 401 LEU A O 1
ATOM 3203 N N . ILE A 1 402 ? -16.562 -22.375 16.594 1 94.19 402 ILE A N 1
ATOM 3204 C CA . ILE A 1 402 ? -16.625 -21.359 15.562 1 94.19 402 ILE A CA 1
ATOM 3205 C C . ILE A 1 402 ? -17.906 -20.547 15.695 1 94.19 402 ILE A C 1
ATOM 3207 O O . ILE A 1 402 ? -17.906 -19.328 15.602 1 94.19 402 ILE A O 1
ATOM 3211 N N . LEU A 1 403 ? -19 -21.172 15.922 1 94.19 403 LEU A N 1
ATOM 3212 C CA . LEU A 1 403 ? -20.281 -20.5 16.047 1 94.19 403 LEU A CA 1
ATOM 3213 C C . LEU A 1 403 ? -20.312 -19.625 17.297 1 94.19 403 LEU A C 1
ATOM 3215 O O . LEU A 1 403 ? -20.844 -18.5 17.281 1 94.19 403 LEU A O 1
ATOM 3219 N N . LEU A 1 404 ? -19.672 -20.031 18.359 1 92.19 404 LEU A N 1
ATOM 3220 C CA . LEU A 1 404 ? -19.641 -19.266 19.609 1 92.19 404 LEU A CA 1
ATOM 3221 C C . LEU A 1 404 ? -18.781 -18.016 19.469 1 92.19 404 LEU A C 1
ATOM 3223 O O . LEU A 1 404 ? -19.047 -17 20.109 1 92.19 404 LEU A O 1
ATOM 3227 N N . LEU A 1 405 ? -17.859 -18.109 18.641 1 88.44 405 LEU A N 1
ATOM 3228 C CA . LEU A 1 405 ? -16.953 -16.969 18.484 1 88.44 405 LEU A CA 1
ATOM 3229 C C . LEU A 1 405 ? -17.469 -16.016 17.406 1 88.44 405 LEU A C 1
ATOM 3231 O O . LEU A 1 405 ? -17.344 -14.797 17.547 1 88.44 405 LEU A O 1
ATOM 3235 N N . GLU A 1 406 ? -18.094 -16.516 16.359 1 88.94 406 GLU A N 1
ATOM 3236 C CA . GLU A 1 406 ? -18.438 -15.711 15.195 1 88.94 406 GLU A CA 1
ATOM 3237 C C . GLU A 1 406 ? -19.781 -15 15.398 1 88.94 406 GLU A C 1
ATOM 3239 O O . GLU A 1 406 ? -19.938 -13.844 14.992 1 88.94 406 GLU A O 1
ATOM 3244 N N . ILE A 1 407 ? -20.703 -15.562 16.016 1 86.75 407 ILE A N 1
ATOM 3245 C CA . ILE A 1 407 ? -22.047 -15.008 16.094 1 86.75 407 ILE A CA 1
ATOM 3246 C C . ILE A 1 407 ? -22.031 -13.75 16.969 1 86.75 407 ILE A C 1
ATOM 3248 O O . ILE A 1 407 ? -22.547 -12.703 16.578 1 86.75 407 ILE A O 1
ATOM 3252 N N . PRO A 1 408 ? -21.328 -13.727 18.109 1 83.75 408 PRO A N 1
ATOM 3253 C CA . PRO A 1 408 ? -21.297 -12.484 18.891 1 83.75 408 PRO A CA 1
ATOM 3254 C C . PRO A 1 408 ? -20.547 -11.359 18.172 1 83.75 408 PRO A C 1
ATOM 3256 O O . PRO A 1 408 ? -20.891 -10.188 18.312 1 83.75 408 PRO A O 1
ATOM 3259 N N . ASP A 1 409 ? -19.594 -11.68 17.469 1 81.31 409 ASP A N 1
ATOM 3260 C CA . ASP A 1 409 ? -18.828 -10.68 16.734 1 81.31 409 ASP A CA 1
ATOM 3261 C C . ASP A 1 409 ? -19.688 -9.977 15.695 1 81.31 409 ASP A C 1
ATOM 3263 O O . ASP A 1 409 ? -19.594 -8.758 15.523 1 81.31 409 ASP A O 1
ATOM 3267 N N . ILE A 1 410 ? -20.5 -10.688 14.977 1 81.19 410 ILE A N 1
ATOM 3268 C CA . ILE A 1 410 ? -21.359 -10.102 13.961 1 81.19 410 ILE A CA 1
ATOM 3269 C C . ILE A 1 410 ? -22.422 -9.234 14.625 1 81.19 410 ILE A C 1
ATOM 3271 O O . ILE A 1 410 ? -22.812 -8.188 14.086 1 81.19 410 ILE A O 1
ATOM 3275 N N . LEU A 1 411 ? -22.812 -9.656 15.781 1 80.25 411 LEU A N 1
ATOM 3276 C CA . LEU A 1 411 ? -23.828 -8.906 16.5 1 80.25 411 LEU A CA 1
ATOM 3277 C C . LEU A 1 411 ? -23.25 -7.629 17.094 1 80.25 411 LEU A C 1
ATOM 3279 O O . LEU A 1 411 ? -23.938 -6.613 17.203 1 80.25 411 LEU A O 1
ATOM 3283 N N . TRP A 1 412 ? -22.031 -7.68 17.422 1 75.75 412 TRP A N 1
ATOM 3284 C CA . TRP A 1 412 ? -21.359 -6.516 17.984 1 75.75 412 TRP A CA 1
ATOM 3285 C C . TRP A 1 412 ? -21.156 -5.434 16.938 1 75.75 412 TRP A C 1
ATOM 3287 O O . TRP A 1 412 ? -21.422 -4.258 17.188 1 75.75 412 TRP A O 1
ATOM 3297 N N . VAL A 1 413 ? -20.688 -5.73 15.789 1 75.06 413 VAL A N 1
ATOM 3298 C CA . VAL A 1 413 ? -20.406 -4.754 14.742 1 75.06 413 VAL A CA 1
ATOM 3299 C C . VAL A 1 413 ? -21.688 -4.383 14.023 1 75.06 413 VAL A C 1
ATOM 3301 O O . VAL A 1 413 ? -21.859 -3.242 13.578 1 75.06 413 VAL A O 1
ATOM 3304 N N . GLY A 1 414 ? -22.672 -5.133 13.953 1 74.12 414 GLY A N 1
ATOM 3305 C CA . GLY A 1 414 ? -23.891 -4.898 13.195 1 74.12 414 GLY A CA 1
ATOM 3306 C C . GLY A 1 414 ? -23.844 -5.453 11.781 1 74.12 414 GLY A C 1
ATOM 3307 O O . GLY A 1 414 ? -22.828 -5.301 11.094 1 74.12 414 GLY A O 1
ATOM 3308 N N . PRO A 1 415 ? -24.797 -6.113 11.352 1 75.44 415 PRO A N 1
ATOM 3309 C CA . PRO A 1 415 ? -24.797 -6.762 10.039 1 75.44 415 PRO A CA 1
ATOM 3310 C C . PRO A 1 415 ? -24.688 -5.766 8.891 1 75.44 415 PRO A C 1
ATOM 3312 O O . PRO A 1 415 ? -24.062 -6.062 7.867 1 75.44 415 PRO A O 1
ATOM 3315 N N . LYS A 1 416 ? -25.219 -4.531 9.109 1 73.25 416 LYS A N 1
ATOM 3316 C CA . LYS A 1 416 ? -25.172 -3.549 8.031 1 73.25 416 LYS A CA 1
ATOM 3317 C C . LYS A 1 416 ? -23.734 -3.055 7.805 1 73.25 416 LYS A C 1
ATOM 3319 O O . LYS A 1 416 ? -23.312 -2.881 6.664 1 73.25 416 LYS A O 1
ATOM 3324 N N . ARG A 1 417 ? -23.094 -2.98 8.852 1 74.31 417 ARG A N 1
ATOM 3325 C CA . ARG A 1 417 ? -21.719 -2.516 8.75 1 74.31 417 ARG A CA 1
ATOM 3326 C C . ARG A 1 417 ? -20.797 -3.633 8.273 1 74.31 417 ARG A C 1
ATOM 3328 O O . ARG A 1 417 ? -19.875 -3.393 7.492 1 74.31 417 ARG A O 1
ATOM 3335 N N . TYR A 1 418 ? -21.234 -4.723 8.586 1 74 418 TYR A N 1
ATOM 3336 C CA . TYR A 1 418 ? -20.406 -5.879 8.281 1 74 418 TYR A CA 1
ATOM 3337 C C . TYR A 1 418 ? -20.438 -6.195 6.789 1 74 418 TYR A C 1
ATOM 3339 O O . TYR A 1 418 ? -19.422 -6.559 6.203 1 74 418 TYR A O 1
ATOM 3347 N N . PHE A 1 419 ? -21.531 -5.98 6.152 1 73.19 419 PHE A N 1
ATOM 3348 C CA . PHE A 1 419 ? -21.672 -6.309 4.738 1 73.19 419 PHE A CA 1
ATOM 3349 C C . PHE A 1 419 ? -21.453 -5.07 3.875 1 73.19 419 PHE A C 1
ATOM 3351 O O . PHE A 1 419 ? -21.25 -5.184 2.664 1 73.19 419 PHE A O 1
ATOM 3358 N N . GLY A 1 420 ? -21.469 -4.008 4.582 1 69.56 420 GLY A N 1
ATOM 3359 C CA . GLY A 1 420 ? -21.312 -2.781 3.818 1 69.56 420 GLY A CA 1
ATOM 3360 C C . GLY A 1 420 ? -19.859 -2.445 3.52 1 69.56 420 GLY A C 1
ATOM 3361 O O . GLY A 1 420 ? -19.562 -1.789 2.52 1 69.56 420 GLY A O 1
ATOM 3362 N N . GLN A 1 421 ? -19 -2.959 4.371 1 76.69 421 GLN A N 1
ATOM 3363 C CA . GLN A 1 421 ? -17.578 -2.664 4.18 1 76.69 421 GLN A CA 1
ATOM 3364 C C . GLN A 1 421 ? -16.797 -3.918 3.783 1 76.69 421 GLN A C 1
ATOM 3366 O O . GLN A 1 421 ? -16.719 -4.875 4.555 1 76.69 421 GLN A O 1
ATOM 3371 N N . SER A 1 422 ? -16.312 -3.896 2.613 1 76.88 422 SER A N 1
ATOM 3372 C CA . SER A 1 422 ? -15.594 -5.051 2.074 1 76.88 422 SER A CA 1
ATOM 3373 C C . SER A 1 422 ? -14.344 -5.355 2.887 1 76.88 422 SER A C 1
ATOM 3375 O O . SER A 1 422 ? -13.891 -6.5 2.928 1 76.88 422 SER A O 1
ATOM 3377 N N . ALA A 1 423 ? -13.906 -4.309 3.545 1 78.5 423 ALA A N 1
ATOM 3378 C CA . ALA A 1 423 ? -12.664 -4.504 4.285 1 78.5 423 ALA A CA 1
ATOM 3379 C C . ALA A 1 423 ? -12.898 -5.324 5.551 1 78.5 423 ALA A C 1
ATOM 3381 O O . ALA A 1 423 ? -11.961 -5.883 6.121 1 78.5 423 ALA A O 1
ATOM 3382 N N . LEU A 1 424 ? -14.133 -5.426 6.016 1 77.06 424 LEU A N 1
ATOM 3383 C CA . LEU A 1 424 ? -14.445 -6.184 7.223 1 77.06 424 LEU A CA 1
ATOM 3384 C C . LEU A 1 424 ? -14.664 -7.66 6.898 1 77.06 424 LEU A C 1
ATOM 3386 O O . LEU A 1 424 ? -14.75 -8.492 7.805 1 77.06 424 LEU A O 1
ATOM 3390 N N . ALA A 1 425 ? -14.547 -8.078 5.652 1 79.88 425 ALA A N 1
ATOM 3391 C CA . ALA A 1 425 ? -14.641 -9.477 5.227 1 79.88 425 ALA A CA 1
ATOM 3392 C C . ALA A 1 425 ? -15.945 -10.102 5.695 1 79.88 425 ALA A C 1
ATOM 3394 O O . ALA A 1 425 ? -15.953 -11.227 6.211 1 79.88 425 ALA A O 1
ATOM 3395 N N . GLY A 1 426 ? -17.078 -9.422 5.504 1 79.81 426 GLY A N 1
ATOM 3396 C CA . GLY A 1 426 ? -18.391 -9.914 5.922 1 79.81 426 GLY A CA 1
ATOM 3397 C C . GLY A 1 426 ? -18.75 -11.234 5.273 1 79.81 426 GLY A C 1
ATOM 3398 O O . GLY A 1 426 ? -19.172 -12.172 5.957 1 79.81 426 GLY A O 1
ATOM 3399 N N . PRO A 1 427 ? -18.469 -11.391 3.979 1 85.94 427 PRO A N 1
ATOM 3400 C CA . PRO A 1 427 ? -18.859 -12.633 3.293 1 85.94 427 PRO A CA 1
ATOM 3401 C C . PRO A 1 427 ? -18.094 -13.852 3.818 1 85.94 427 PRO A C 1
ATOM 3403 O O . PRO A 1 427 ? -18.656 -14.945 3.883 1 85.94 427 PRO A O 1
ATOM 3406 N N . PHE A 1 428 ? -16.938 -13.75 4.266 1 88.44 428 PHE A N 1
ATOM 3407 C CA . PHE A 1 428 ? -16.172 -14.891 4.754 1 88.44 428 PHE A CA 1
ATOM 3408 C C . PHE A 1 428 ? -16.688 -15.344 6.117 1 88.44 428 PHE A C 1
ATOM 3410 O O . PHE A 1 428 ? -16.688 -16.531 6.418 1 88.44 428 PHE A O 1
ATOM 3417 N N . HIS A 1 429 ? -17.094 -14.352 6.848 1 88.56 429 HIS A N 1
ATOM 3418 C CA . HIS A 1 429 ? -17.672 -14.734 8.133 1 88.56 429 HIS A CA 1
ATOM 3419 C C . HIS A 1 429 ? -19 -15.461 7.949 1 88.56 429 HIS A C 1
ATOM 3421 O O . HIS A 1 429 ? -19.312 -16.391 8.695 1 88.56 429 HIS A O 1
ATOM 3427 N N . VAL A 1 430 ? -19.688 -15.094 6.949 1 88.56 430 VAL A N 1
ATOM 3428 C CA . VAL A 1 430 ? -20.938 -15.789 6.656 1 88.56 430 VAL A CA 1
ATOM 3429 C C . VAL A 1 430 ? -20.656 -17.188 6.148 1 88.56 430 VAL A C 1
ATOM 3431 O O . VAL A 1 430 ? -21.328 -18.156 6.527 1 88.56 430 VAL A O 1
ATOM 3434 N N . ILE A 1 431 ? -19.656 -17.344 5.281 1 91.81 431 ILE A N 1
ATOM 3435 C CA . ILE A 1 431 ? -19.266 -18.656 4.762 1 91.81 431 ILE A CA 1
ATOM 3436 C C . ILE A 1 431 ? -18.844 -19.562 5.914 1 91.81 431 ILE A C 1
ATOM 3438 O O . ILE A 1 431 ? -19.188 -20.75 5.938 1 91.81 431 ILE A O 1
ATOM 3442 N N . LEU A 1 432 ? -18.203 -18.984 6.883 1 92.56 432 LEU A N 1
ATOM 3443 C CA . LEU A 1 432 ? -17.734 -19.75 8.023 1 92.56 432 LEU A CA 1
ATOM 3444 C C . LEU A 1 432 ? -18.891 -20.188 8.906 1 92.56 432 LEU A C 1
ATOM 3446 O O . LEU A 1 432 ? -18.922 -21.312 9.398 1 92.56 432 LEU A O 1
ATOM 3450 N N . ILE A 1 433 ? -19.828 -19.312 9.047 1 92.25 433 ILE A N 1
ATOM 3451 C CA . ILE A 1 433 ? -21 -19.625 9.844 1 92.25 433 ILE A CA 1
ATOM 3452 C C . ILE A 1 433 ? -21.828 -20.703 9.141 1 92.25 433 ILE A C 1
ATOM 3454 O O . ILE A 1 433 ? -22.312 -21.641 9.773 1 92.25 433 ILE A O 1
ATOM 3458 N N . VAL A 1 434 ? -22 -20.531 7.863 1 94.38 434 VAL A N 1
ATOM 3459 C CA . VAL A 1 434 ? -22.75 -21.531 7.094 1 94.38 434 VAL A CA 1
ATOM 3460 C C . VAL A 1 434 ? -22.031 -22.875 7.148 1 94.38 434 VAL A C 1
ATOM 3462 O O . VAL A 1 434 ? -22.672 -23.922 7.324 1 94.38 434 VAL A O 1
ATOM 3465 N N . PHE A 1 435 ? -20.75 -22.875 7 1 95.56 435 PHE A N 1
ATOM 3466 C CA . PHE A 1 435 ? -19.969 -24.094 7.086 1 95.56 435 PHE A CA 1
ATOM 3467 C C . PHE A 1 435 ? -20.172 -24.781 8.43 1 95.56 435 PHE A C 1
ATOM 3469 O O . PHE A 1 435 ? -20.453 -25.984 8.492 1 95.56 435 PHE A O 1
ATOM 3476 N N . ALA A 1 436 ? -20.047 -23.984 9.555 1 96.06 436 ALA A N 1
ATOM 3477 C CA . ALA A 1 436 ? -20.172 -24.547 10.891 1 96.06 436 ALA A CA 1
ATOM 3478 C C . ALA A 1 436 ? -21.578 -25.078 11.133 1 96.06 436 ALA A C 1
ATOM 3480 O O . ALA A 1 436 ? -21.75 -26.141 11.742 1 96.06 436 ALA A O 1
ATOM 3481 N N . THR A 1 437 ? -22.562 -24.406 10.609 1 95.94 437 THR A N 1
ATOM 3482 C CA . THR A 1 437 ? -23.938 -24.875 10.758 1 95.94 437 THR A CA 1
ATOM 3483 C C . THR A 1 437 ? -24.156 -26.156 9.961 1 95.94 437 THR A C 1
ATOM 3485 O O . THR A 1 437 ? -24.844 -27.062 10.422 1 95.94 437 THR A O 1
ATOM 3488 N N . LEU A 1 438 ? -23.578 -26.203 8.773 1 96.06 438 LEU A N 1
ATOM 3489 C CA . LEU A 1 438 ? -23.734 -27.391 7.938 1 96.06 438 LEU A CA 1
ATOM 3490 C C . LEU A 1 438 ? -23.047 -28.594 8.578 1 96.06 438 LEU A C 1
ATOM 3492 O O . LEU A 1 438 ? -23.516 -29.719 8.438 1 96.06 438 LEU A O 1
ATOM 3496 N N . VAL A 1 439 ? -21.984 -28.391 9.297 1 96 439 VAL A N 1
ATOM 3497 C CA . VAL A 1 439 ? -21.297 -29.484 9.984 1 96 439 VAL A CA 1
ATOM 3498 C C . VAL A 1 439 ? -22.188 -30.031 11.102 1 96 439 VAL A C 1
ATOM 3500 O O . VAL A 1 439 ? -22.266 -31.25 11.297 1 96 439 VAL A O 1
ATOM 3503 N N . ILE A 1 440 ? -22.891 -29.141 11.773 1 95.38 440 ILE A N 1
ATOM 3504 C CA . ILE A 1 440 ? -23.797 -29.562 12.836 1 95.38 440 ILE A CA 1
ATOM 3505 C C . ILE A 1 440 ? -24.984 -30.312 12.234 1 95.38 440 ILE A C 1
ATOM 3507 O O . ILE A 1 440 ? -25.438 -31.328 12.766 1 95.38 440 ILE A O 1
ATOM 3511 N N . ILE A 1 441 ? -25.469 -29.797 11.109 1 95.25 441 ILE A N 1
ATOM 3512 C CA . ILE A 1 441 ? -26.562 -30.469 10.422 1 95.25 441 ILE A CA 1
ATOM 3513 C C . ILE A 1 441 ? -26.109 -31.844 9.938 1 95.25 441 ILE A C 1
ATOM 3515 O O . ILE A 1 441 ? -26.875 -32.812 9.977 1 95.25 441 ILE A O 1
ATOM 3519 N N . LEU A 1 442 ? -24.891 -31.891 9.445 1 94.88 442 LEU A N 1
ATOM 3520 C CA . LEU A 1 442 ? -24.328 -33.156 9.008 1 94.88 442 LEU A CA 1
ATOM 3521 C C . LEU A 1 442 ? -24.297 -34.188 10.156 1 94.88 442 LEU A C 1
ATOM 3523 O O . LEU A 1 442 ? -24.625 -35.344 9.961 1 94.88 442 LEU A O 1
ATOM 3527 N N . CYS A 1 443 ? -23.984 -33.719 11.367 1 92.62 443 CYS A N 1
ATOM 3528 C CA . CYS A 1 443 ? -23.984 -34.594 12.547 1 92.62 443 CYS A CA 1
ATOM 3529 C C . CYS A 1 443 ? -25.406 -35.031 12.883 1 92.62 443 CYS A C 1
ATOM 3531 O O . CYS A 1 443 ? -25.625 -36.219 13.172 1 92.62 443 CYS A O 1
ATOM 3533 N N . ALA A 1 444 ? -26.359 -34.188 12.719 1 93.12 444 ALA A N 1
ATOM 3534 C CA . ALA A 1 444 ? -27.766 -34.531 13 1 93.12 444 ALA A CA 1
ATOM 3535 C C . ALA A 1 444 ? -28.297 -35.531 11.977 1 93.12 444 ALA A C 1
ATOM 3537 O O . ALA A 1 444 ? -29.047 -36.438 12.328 1 93.12 444 ALA A O 1
ATOM 3538 N N . LEU A 1 445 ? -27.859 -35.312 10.75 1 92.25 445 LEU A N 1
ATOM 3539 C CA . LEU A 1 445 ? -28.312 -36.219 9.703 1 92.25 445 LEU A CA 1
ATOM 3540 C C . LEU A 1 445 ? -27.703 -37.594 9.906 1 92.25 445 LEU A C 1
ATOM 3542 O O . LEU A 1 445 ? -28.375 -38.625 9.672 1 92.25 445 LEU A O 1
ATOM 3546 N N . ARG A 1 446 ? -26.531 -37.688 10.336 1 90.38 446 ARG A N 1
ATOM 3547 C CA . ARG A 1 446 ? -25.875 -38.969 10.578 1 90.38 446 ARG A CA 1
ATOM 3548 C C . ARG A 1 446 ? -26.531 -39.719 11.75 1 90.38 446 ARG A C 1
ATOM 3550 O O . ARG A 1 446 ? -26.719 -40.938 11.688 1 90.38 446 ARG A O 1
ATOM 3557 N N . VAL A 1 447 ? -26.938 -39 12.797 1 89.62 447 VAL A N 1
ATOM 3558 C CA . VAL A 1 447 ? -27.531 -39.594 13.977 1 89.62 447 VAL A CA 1
ATOM 3559 C C . VAL A 1 447 ? -28.969 -40.031 13.656 1 89.62 447 VAL A C 1
ATOM 3561 O O . VAL A 1 447 ? -29.406 -41.094 14.109 1 89.62 447 VAL A O 1
ATOM 3564 N N . SER A 1 448 ? -29.672 -39.312 12.766 1 89.81 448 SER A N 1
ATOM 3565 C CA . SER A 1 448 ? -31.062 -39.656 12.438 1 89.81 448 SER A CA 1
ATOM 3566 C C . SER A 1 448 ? -31.141 -40.719 11.352 1 89.81 448 SER A C 1
ATOM 3568 O O . SER A 1 448 ? -32.188 -41.344 11.172 1 89.81 448 SER A O 1
ATOM 3570 N N . GLY A 1 449 ? -30.109 -40.938 10.539 1 84.25 449 GLY A N 1
ATOM 3571 C CA . GLY A 1 449 ? -30.094 -41.938 9.477 1 84.25 449 GLY A CA 1
ATOM 3572 C C . GLY A 1 449 ? -30.828 -41.469 8.219 1 84.25 449 GLY A C 1
ATOM 3573 O O . GLY A 1 449 ? -31.25 -42.312 7.418 1 84.25 449 GLY A O 1
ATOM 3574 N N . CYS A 1 450 ? -31.062 -40.219 8.086 1 82.81 450 CYS A N 1
ATOM 3575 C CA . CYS A 1 450 ? -31.766 -39.688 6.922 1 82.81 450 CYS A CA 1
ATOM 3576 C C . CYS A 1 450 ? -30.844 -39.625 5.707 1 82.81 450 CYS A C 1
ATOM 3578 O O . CYS A 1 450 ? -29.625 -39.594 5.852 1 82.81 450 CYS A O 1
ATOM 3580 N N . ARG A 1 451 ? -31.516 -39.656 4.504 1 84.12 451 ARG A N 1
ATOM 3581 C CA . ARG A 1 451 ? -30.766 -39.594 3.246 1 84.12 451 ARG A CA 1
ATOM 3582 C C . ARG A 1 451 ? -30.281 -38.156 2.959 1 84.12 451 ARG A C 1
ATOM 3584 O O . ARG A 1 451 ? -30.844 -37.188 3.461 1 84.12 451 ARG A O 1
ATOM 3591 N N . GLY A 1 452 ? -29.078 -37.938 2.361 1 86.88 452 GLY A N 1
ATOM 3592 C CA . GLY A 1 452 ? -28.578 -36.625 1.942 1 86.88 452 GLY A CA 1
ATOM 3593 C C . GLY A 1 452 ? -27.297 -36.25 2.625 1 86.88 452 GLY A C 1
ATOM 3594 O O . GLY A 1 452 ? -26.922 -35.062 2.621 1 86.88 452 GLY A O 1
ATOM 3595 N N . GLU A 1 453 ? -26.688 -37.156 3.293 1 88.81 453 GLU A N 1
ATOM 3596 C CA . GLU A 1 453 ? -25.422 -36.875 3.98 1 88.81 453 GLU A CA 1
ATOM 3597 C C . GLU A 1 453 ? -24.328 -36.5 2.99 1 88.81 453 GLU A C 1
ATOM 3599 O O . GLU A 1 453 ? -23.531 -35.594 3.254 1 88.81 453 GLU A O 1
ATOM 3604 N N . SER A 1 454 ? -24.328 -37.156 1.854 1 88.94 454 SER A N 1
ATOM 3605 C CA . SER A 1 454 ? -23.281 -36.938 0.871 1 88.94 454 SER A CA 1
ATOM 3606 C C . SER A 1 454 ? -23.391 -35.531 0.259 1 88.94 454 SER A C 1
ATOM 3608 O O . SER A 1 454 ? -22.375 -34.875 0 1 88.94 454 SER A O 1
ATOM 3610 N N . ASP A 1 455 ? -24.625 -35.062 0.091 1 90.81 455 ASP A N 1
ATOM 3611 C CA . ASP A 1 455 ? -24.844 -33.75 -0.496 1 90.81 455 ASP A CA 1
ATOM 3612 C C . ASP A 1 455 ? -24.359 -32.656 0.446 1 90.81 455 ASP A C 1
ATOM 3614 O O . ASP A 1 455 ? -23.672 -31.719 0.02 1 90.81 455 ASP A O 1
ATOM 3618 N N . VAL A 1 456 ? -24.672 -32.781 1.686 1 92.12 456 VAL A N 1
ATOM 3619 C CA . VAL A 1 456 ? -24.297 -31.781 2.668 1 92.12 456 VAL A CA 1
ATOM 3620 C C . VAL A 1 456 ? -22.781 -31.797 2.877 1 92.12 456 VAL A C 1
ATOM 3622 O O . VAL A 1 456 ? -22.156 -30.75 3.041 1 92.12 456 VAL A O 1
ATOM 3625 N N . MET A 1 457 ? -22.172 -33 2.84 1 93.31 457 MET A N 1
ATOM 3626 C CA . MET A 1 457 ? -20.719 -33.125 2.98 1 93.31 457 MET A CA 1
ATOM 3627 C C . MET A 1 457 ? -20 -32.406 1.848 1 93.31 457 MET A C 1
ATOM 3629 O O . MET A 1 457 ? -19 -31.719 2.078 1 93.31 457 MET A O 1
ATOM 3633 N N . ALA A 1 458 ? -20.531 -32.562 0.634 1 92.31 458 ALA A N 1
ATOM 3634 C CA . ALA A 1 458 ? -19.906 -31.906 -0.524 1 92.31 458 ALA A CA 1
ATOM 3635 C C . ALA A 1 458 ? -19.953 -30.391 -0.396 1 92.31 458 ALA A C 1
ATOM 3637 O O . ALA A 1 458 ? -18.953 -29.719 -0.658 1 92.31 458 ALA A O 1
ATOM 3638 N N . ILE A 1 459 ? -21 -29.844 0.073 1 93.12 459 ILE A N 1
ATOM 3639 C CA . ILE A 1 459 ? -21.125 -28.391 0.216 1 93.12 459 ILE A CA 1
ATOM 3640 C C . ILE A 1 459 ? -20.219 -27.906 1.351 1 93.12 459 ILE A C 1
ATOM 3642 O O . ILE A 1 459 ? -19.625 -26.844 1.256 1 93.12 459 ILE A O 1
ATOM 3646 N N . CYS A 1 460 ? -20.109 -28.672 2.406 1 94 460 CYS A N 1
ATOM 3647 C CA . CYS A 1 460 ? -19.25 -28.312 3.533 1 94 460 CYS A CA 1
ATOM 3648 C C . CYS A 1 460 ? -17.797 -28.219 3.102 1 94 460 CYS A C 1
ATOM 3650 O O . CYS A 1 460 ? -17.078 -27.297 3.506 1 94 460 CYS A O 1
ATOM 3652 N N . LEU A 1 461 ? -17.406 -29.156 2.295 1 93 461 LEU A N 1
ATOM 3653 C CA . LEU A 1 461 ? -16.016 -29.156 1.86 1 93 461 LEU A CA 1
ATOM 3654 C C . LEU A 1 461 ? -15.711 -27.938 0.988 1 93 461 LEU A C 1
ATOM 3656 O O . LEU A 1 461 ? -14.664 -27.312 1.14 1 93 461 LEU A O 1
ATOM 3660 N N . VAL A 1 462 ? -16.641 -27.641 0.106 1 92.88 462 VAL A N 1
ATOM 3661 C CA . VAL A 1 462 ? -16.438 -26.484 -0.76 1 92.88 462 VAL A CA 1
ATOM 3662 C C . VAL A 1 462 ? -16.391 -25.203 0.08 1 92.88 462 VAL A C 1
ATOM 3664 O O . VAL A 1 462 ? -15.492 -24.375 -0.081 1 92.88 462 VAL A O 1
ATOM 3667 N N . MET A 1 463 ? -17.281 -25.094 0.981 1 93.38 463 MET A N 1
ATOM 3668 C CA . MET A 1 463 ? -17.344 -23.891 1.806 1 93.38 463 MET A CA 1
ATOM 3669 C C . MET A 1 463 ? -16.156 -23.828 2.762 1 93.38 463 MET A C 1
ATOM 3671 O O . MET A 1 463 ? -15.617 -22.75 3.01 1 93.38 463 MET A O 1
ATOM 3675 N N . GLY A 1 464 ? -15.797 -24.953 3.332 1 93.75 464 GLY A N 1
ATOM 3676 C CA . GLY A 1 464 ? -14.672 -24.984 4.25 1 93.75 464 GLY A CA 1
ATOM 3677 C C . GLY A 1 464 ? -13.367 -24.562 3.602 1 93.75 464 GLY A C 1
ATOM 3678 O O . GLY A 1 464 ? -12.617 -23.766 4.168 1 93.75 464 GLY A O 1
ATOM 3679 N N . TRP A 1 465 ? -13.07 -25.016 2.49 1 92.44 465 TRP A N 1
ATOM 3680 C CA . TRP A 1 465 ? -11.828 -24.672 1.803 1 92.44 465 TRP A CA 1
ATOM 3681 C C . TRP A 1 465 ? -11.883 -23.25 1.253 1 92.44 465 TRP A C 1
ATOM 3683 O O . TRP A 1 465 ? -10.859 -22.562 1.186 1 92.44 465 TRP A O 1
ATOM 3693 N N . CYS A 1 466 ? -13.016 -22.797 0.839 1 90.38 466 CYS A N 1
ATOM 3694 C CA . CYS A 1 466 ? -13.156 -21.422 0.368 1 90.38 466 CYS A CA 1
ATOM 3695 C C . CYS A 1 466 ? -12.828 -20.438 1.479 1 90.38 466 CYS A C 1
ATOM 3697 O O . CYS A 1 466 ? -12.344 -19.328 1.214 1 90.38 466 CYS A O 1
ATOM 3699 N N . ASN A 1 467 ? -13.039 -20.875 2.688 1 92.38 467 ASN A N 1
ATOM 3700 C CA . ASN A 1 467 ? -12.766 -19.984 3.807 1 92.38 467 ASN A CA 1
ATOM 3701 C C . ASN A 1 467 ? -11.266 -19.797 4.035 1 92.38 467 ASN A C 1
ATOM 3703 O O . ASN A 1 467 ? -10.852 -18.922 4.785 1 92.38 467 ASN A O 1
ATOM 3707 N N . CYS A 1 468 ? -10.469 -20.562 3.432 1 90.88 468 CYS A N 1
ATOM 3708 C CA . CYS A 1 468 ? -9.023 -20.359 3.506 1 90.88 468 CYS A CA 1
ATOM 3709 C C . CYS A 1 468 ? -8.625 -19.031 2.885 1 90.88 468 CYS A C 1
ATOM 3711 O O . CYS A 1 468 ? -7.59 -18.469 3.238 1 90.88 468 CYS A O 1
ATOM 3713 N N . LEU A 1 469 ? -9.523 -18.547 2.055 1 90.06 469 LEU A N 1
ATOM 3714 C CA . LEU A 1 469 ? -9.258 -17.266 1.399 1 90.06 469 LEU A CA 1
ATOM 3715 C C . LEU A 1 469 ? -9.336 -16.125 2.396 1 90.06 469 LEU A C 1
ATOM 3717 O O . LEU A 1 469 ? -8.766 -15.055 2.166 1 90.06 469 LEU A O 1
ATOM 3721 N N . TYR A 1 470 ? -10.008 -16.312 3.529 1 91.56 470 TYR A N 1
ATOM 3722 C CA . TYR A 1 470 ? -10.078 -15.305 4.578 1 91.56 470 TYR A CA 1
ATOM 3723 C C . TYR A 1 470 ? -8.68 -14.938 5.078 1 91.56 470 TYR A C 1
ATOM 3725 O O . TYR A 1 470 ? -8.406 -13.773 5.379 1 91.56 470 TYR A O 1
ATOM 3733 N N . PHE A 1 471 ? -7.801 -15.859 5.094 1 91.75 471 PHE A N 1
ATOM 3734 C CA . PHE A 1 471 ? -6.508 -15.68 5.742 1 91.75 471 PHE A CA 1
ATOM 3735 C C . PHE A 1 471 ? -5.516 -15.016 4.797 1 91.75 471 PHE A C 1
ATOM 3737 O O . PHE A 1 471 ? -4.387 -14.719 5.184 1 91.75 471 PHE A O 1
ATOM 3744 N N . THR A 1 472 ? -5.891 -14.812 3.584 1 89.12 472 THR A N 1
ATOM 3745 C CA . THR A 1 472 ? -5.035 -14.047 2.686 1 89.12 472 THR A CA 1
ATOM 3746 C C . THR A 1 472 ? -4.93 -12.594 3.146 1 89.12 472 THR A C 1
ATOM 3748 O O . THR A 1 472 ? -4.023 -11.867 2.73 1 89.12 472 THR A O 1
ATOM 3751 N N . ARG A 1 473 ? -5.75 -12.211 4.09 1 89.06 473 ARG A N 1
ATOM 3752 C CA . ARG A 1 473 ? -5.789 -10.852 4.625 1 89.06 473 ARG A CA 1
ATOM 3753 C C . ARG A 1 473 ? -4.527 -10.547 5.422 1 89.06 473 ARG A C 1
ATOM 3755 O O . ARG A 1 473 ? -4.227 -9.383 5.695 1 89.06 473 ARG A O 1
ATOM 3762 N N . GLY A 1 474 ? -3.803 -11.555 5.82 1 87.81 474 GLY A N 1
ATOM 3763 C CA . GLY A 1 474 ? -2.598 -11.359 6.613 1 87.81 474 GLY A CA 1
ATOM 3764 C C . GLY A 1 474 ? -1.379 -11.023 5.773 1 87.81 474 GLY A C 1
ATOM 3765 O O . GLY A 1 474 ? -0.337 -10.641 6.309 1 87.81 474 GLY A O 1
ATOM 3766 N N . PHE A 1 475 ? -1.642 -11.086 4.445 1 89 475 PHE A N 1
ATOM 3767 C CA . PHE A 1 475 ? -0.508 -10.852 3.557 1 89 475 PHE A CA 1
ATOM 3768 C C . PHE A 1 475 ? -0.718 -9.578 2.738 1 89 475 PHE A C 1
ATOM 3770 O O . PHE A 1 475 ? -1.796 -9.367 2.18 1 89 475 PHE A O 1
ATOM 3777 N N . GLN A 1 476 ? 0.292 -8.805 2.686 1 87.25 476 GLN A N 1
ATOM 3778 C CA . GLN A 1 476 ? 0.194 -7.5 2.047 1 87.25 476 GLN A CA 1
ATOM 3779 C C . GLN A 1 476 ? -0.076 -7.641 0.551 1 87.25 476 GLN A C 1
ATOM 3781 O O . GLN A 1 476 ? -0.768 -6.809 -0.04 1 87.25 476 GLN A O 1
ATOM 3786 N N . SER A 1 477 ? 0.399 -8.711 -0.1 1 85.31 477 SER A N 1
ATOM 3787 C CA . SER A 1 477 ? 0.236 -8.859 -1.542 1 85.31 477 SER A CA 1
ATOM 3788 C C . SER A 1 477 ? -1.115 -9.477 -1.884 1 85.31 477 SER A C 1
ATOM 3790 O O . SER A 1 477 ? -1.702 -9.164 -2.922 1 85.31 477 SER A O 1
ATOM 3792 N N . LEU A 1 478 ? -1.707 -10.219 -0.981 1 88 478 LEU A N 1
ATOM 3793 C CA . LEU A 1 478 ? -2.922 -10.969 -1.29 1 88 478 LEU A CA 1
ATOM 3794 C C . LEU A 1 478 ? -4.145 -10.297 -0.674 1 88 478 LEU A C 1
ATOM 3796 O O . LEU A 1 478 ? -5.266 -10.469 -1.161 1 88 478 LEU A O 1
ATOM 3800 N N . GLY A 1 479 ? -3.908 -9.531 0.307 1 86.88 479 GLY A N 1
ATOM 3801 C CA . GLY A 1 479 ? -5.035 -8.93 1.003 1 86.88 479 GLY A CA 1
ATOM 3802 C C . GLY A 1 479 ? -5.902 -8.07 0.102 1 86.88 479 GLY A C 1
ATOM 3803 O O . GLY A 1 479 ? -7.082 -8.367 -0.099 1 86.88 479 GLY A O 1
ATOM 3804 N N . PRO A 1 480 ? -5.32 -7.051 -0.454 1 87.38 480 PRO A N 1
ATOM 3805 C CA . PRO A 1 480 ? -6.113 -6.199 -1.34 1 87.38 480 PRO A CA 1
ATOM 3806 C C . PRO A 1 480 ? -6.656 -6.953 -2.553 1 87.38 480 PRO A C 1
ATOM 3808 O O . PRO A 1 480 ? -7.699 -6.582 -3.098 1 87.38 480 PRO A O 1
ATOM 3811 N N . TYR A 1 481 ? -5.992 -8.039 -2.932 1 87.94 481 TYR A N 1
ATOM 3812 C CA . TYR A 1 481 ? -6.457 -8.867 -4.043 1 87.94 481 TYR A CA 1
ATOM 3813 C C . TYR A 1 481 ? -7.785 -9.531 -3.705 1 87.94 481 TYR A C 1
ATOM 3815 O O . TYR A 1 481 ? -8.656 -9.664 -4.566 1 87.94 481 TYR A O 1
ATOM 3823 N N . MET A 1 482 ? -7.926 -9.945 -2.562 1 90.12 482 MET A N 1
ATOM 3824 C CA . MET A 1 482 ? -9.172 -10.57 -2.135 1 90.12 482 MET A CA 1
ATOM 3825 C C . MET A 1 482 ? -10.305 -9.547 -2.086 1 90.12 482 MET A C 1
ATOM 3827 O O . MET A 1 482 ? -11.453 -9.867 -2.398 1 90.12 482 MET A O 1
ATOM 3831 N N . ILE A 1 483 ? -9.938 -8.305 -1.634 1 89 483 ILE A N 1
ATOM 3832 C CA . ILE A 1 483 ? -10.953 -7.254 -1.648 1 89 483 ILE A CA 1
ATOM 3833 C C . ILE A 1 483 ? -11.375 -6.969 -3.086 1 89 483 ILE A C 1
ATOM 3835 O O . ILE A 1 483 ? -12.555 -6.723 -3.354 1 89 483 ILE A O 1
ATOM 3839 N N . MET A 1 484 ? -10.422 -7.023 -3.979 1 89.88 484 MET A N 1
ATOM 3840 C CA . MET A 1 484 ? -10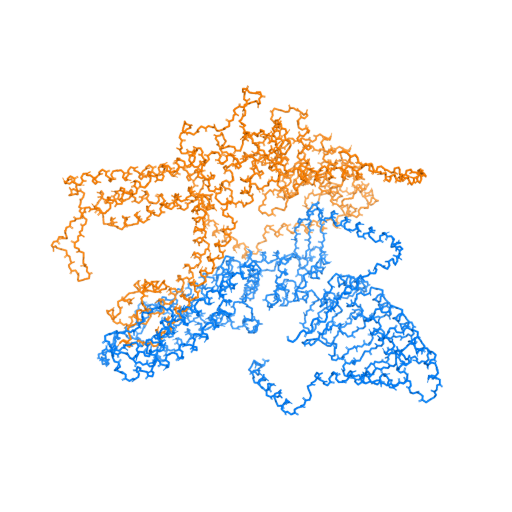.719 -6.848 -5.398 1 89.88 484 MET A CA 1
ATOM 3841 C C . MET A 1 484 ? -11.688 -7.914 -5.887 1 89.88 484 MET A C 1
ATOM 3843 O O . MET A 1 484 ? -12.664 -7.605 -6.578 1 89.88 484 MET A O 1
ATOM 3847 N N . ILE A 1 485 ? -11.477 -9.148 -5.516 1 89.31 485 ILE A N 1
ATOM 3848 C CA . ILE A 1 485 ? -12.336 -10.258 -5.922 1 89.31 485 ILE A CA 1
ATOM 3849 C C . ILE A 1 485 ? -13.734 -10.055 -5.352 1 89.31 485 ILE A C 1
ATOM 3851 O O . ILE A 1 485 ? -14.734 -10.258 -6.051 1 89.31 485 ILE A O 1
ATOM 3855 N N . GLN A 1 486 ? -13.812 -9.648 -4.168 1 88.81 486 GLN A N 1
ATOM 3856 C CA . GLN A 1 486 ? -15.109 -9.414 -3.541 1 88.81 486 GLN A CA 1
ATOM 3857 C C . GLN A 1 486 ? -15.859 -8.289 -4.242 1 88.81 486 GLN A C 1
ATOM 3859 O O . GLN A 1 486 ? -17.062 -8.398 -4.496 1 88.81 486 GLN A O 1
ATOM 3864 N N . LYS A 1 487 ? -15.172 -7.219 -4.5 1 88.5 487 LYS A N 1
ATOM 3865 C CA . LYS A 1 487 ? -15.812 -6.105 -5.191 1 88.5 487 LYS A CA 1
ATOM 3866 C C . LYS A 1 487 ? -16.281 -6.516 -6.582 1 88.5 487 LYS A C 1
ATOM 3868 O O . LYS A 1 487 ? -17.359 -6.105 -7.031 1 88.5 487 LYS A O 1
ATOM 3873 N N . ILE A 1 488 ? -15.5 -7.293 -7.262 1 91.06 488 ILE A N 1
ATOM 3874 C CA . ILE A 1 488 ? -15.852 -7.762 -8.594 1 91.06 488 ILE A CA 1
ATOM 3875 C C . ILE A 1 488 ? -17.094 -8.656 -8.523 1 91.06 488 ILE A C 1
ATOM 3877 O O . ILE A 1 488 ? -17.969 -8.586 -9.391 1 91.06 488 ILE A O 1
ATOM 3881 N N . ILE A 1 489 ? -17.188 -9.492 -7.512 1 89.12 489 ILE A N 1
ATOM 3882 C CA . ILE A 1 489 ? -18.328 -10.391 -7.352 1 89.12 489 ILE A CA 1
ATOM 3883 C C . ILE A 1 489 ? -19.594 -9.578 -7.102 1 89.12 489 ILE A C 1
ATOM 3885 O O . ILE A 1 489 ? -20.625 -9.828 -7.715 1 89.12 489 ILE A O 1
ATOM 3889 N N . PHE A 1 490 ? -19.547 -8.484 -6.328 1 87.25 490 PHE A N 1
ATOM 3890 C CA . PHE A 1 490 ? -20.75 -7.766 -5.895 1 87.25 490 PHE A CA 1
ATOM 3891 C C . PHE A 1 490 ? -21.094 -6.652 -6.879 1 87.25 490 PHE A C 1
ATOM 3893 O O . PHE A 1 490 ? -22.25 -6.234 -6.965 1 87.25 490 PHE A O 1
ATOM 3900 N N . GLU A 1 491 ? -20.125 -6.199 -7.602 1 87 491 GLU A N 1
ATOM 3901 C CA . GLU A 1 491 ? -20.422 -5.07 -8.484 1 87 491 GLU A CA 1
ATOM 3902 C C . GLU A 1 491 ? -20.531 -5.523 -9.938 1 87 491 GLU A C 1
ATOM 3904 O O . GLU A 1 491 ? -21.391 -5.027 -10.68 1 87 491 GLU A O 1
ATOM 3909 N N . ASP A 1 492 ? -19.703 -6.473 -10.297 1 89.88 492 ASP A N 1
ATOM 3910 C CA . ASP A 1 492 ? -19.641 -6.816 -11.711 1 89.88 492 ASP A CA 1
ATOM 3911 C C . ASP A 1 492 ? -20.281 -8.172 -11.984 1 89.88 492 ASP A C 1
ATOM 3913 O O . ASP A 1 492 ? -21.188 -8.281 -12.82 1 89.88 492 ASP A O 1
ATOM 3917 N N . LEU A 1 493 ? -19.906 -9.195 -11.266 1 90.12 493 LEU A N 1
ATOM 3918 C CA . LEU A 1 493 ? -20.359 -10.562 -11.531 1 90.12 493 LEU A CA 1
ATOM 3919 C C . LEU A 1 493 ? -21.859 -10.695 -11.312 1 90.12 493 LEU A C 1
ATOM 3921 O O . LEU A 1 493 ? -22.531 -11.43 -12.047 1 90.12 493 LEU A O 1
ATOM 3925 N N . TYR A 1 494 ? -22.328 -9.984 -10.328 1 89.44 494 TYR A N 1
ATOM 3926 C CA . TYR A 1 494 ? -23.75 -10.094 -10.047 1 89.44 494 TYR A CA 1
ATOM 3927 C C . TYR A 1 494 ? -24.578 -9.578 -11.219 1 89.44 494 TYR A C 1
ATOM 3929 O O . TYR A 1 494 ? -25.594 -10.172 -11.586 1 89.44 494 TYR A O 1
ATOM 3937 N N . LYS A 1 495 ? -24.312 -8.461 -11.828 1 88.81 495 LYS A N 1
ATOM 3938 C CA . LYS A 1 495 ? -25 -7.949 -13 1 88.81 495 LYS A CA 1
ATOM 3939 C C . LYS A 1 495 ? -24.922 -8.93 -14.164 1 88.81 495 LYS A C 1
ATOM 3941 O O . LYS A 1 495 ? -25.906 -9.156 -14.867 1 88.81 495 LYS A O 1
ATOM 3946 N N . PHE A 1 496 ? -23.766 -9.484 -14.297 1 90.69 496 PHE A N 1
ATOM 3947 C CA . PHE A 1 496 ? -23.547 -10.453 -15.367 1 90.69 496 PHE A CA 1
ATOM 3948 C C . PHE A 1 496 ? -24.406 -11.688 -15.164 1 90.69 496 PHE A C 1
ATOM 3950 O O . PHE A 1 496 ? -25.016 -12.188 -16.109 1 90.69 496 PHE A O 1
ATOM 3957 N N . LEU A 1 497 ? -24.406 -12.242 -13.898 1 90.06 497 LEU A N 1
ATOM 3958 C CA . LEU A 1 497 ? -25.188 -13.445 -13.602 1 90.06 497 LEU A CA 1
ATOM 3959 C C . LEU A 1 497 ? -26.672 -13.195 -13.812 1 90.06 497 LEU A C 1
ATOM 3961 O O . LEU A 1 497 ? -27.391 -14.07 -14.297 1 90.06 497 LEU A O 1
ATOM 3965 N N . TRP A 1 498 ? -27.062 -11.969 -13.484 1 88.56 498 TRP A N 1
ATOM 3966 C CA . TRP A 1 498 ? -28.469 -11.625 -13.664 1 88.56 498 TRP A CA 1
ATOM 3967 C C . TRP A 1 498 ? -28.828 -11.547 -15.141 1 88.56 498 TRP A C 1
ATOM 3969 O O . TRP A 1 498 ? -29.828 -12.109 -15.578 1 88.56 498 TRP A O 1
ATOM 3979 N N . LEU A 1 499 ? -28.062 -10.867 -15.875 1 88.56 499 LEU A N 1
ATOM 3980 C CA . LEU A 1 499 ? -28.297 -10.758 -17.312 1 88.56 499 LEU A CA 1
ATOM 3981 C C . LEU A 1 499 ? -28.203 -12.125 -17.984 1 88.56 499 LEU A C 1
ATOM 3983 O O . LEU A 1 499 ? -29 -12.445 -18.859 1 88.56 499 LEU A O 1
ATOM 3987 N N . SER A 1 500 ? -27.25 -12.984 -17.578 1 90.81 500 SER A N 1
ATOM 3988 C CA . SER A 1 500 ? -27.094 -14.328 -18.141 1 90.81 500 SER A CA 1
ATOM 3989 C C . SER A 1 500 ? -28.297 -15.211 -17.781 1 90.81 500 SER A C 1
ATOM 3991 O O . SER A 1 500 ? -28.734 -16.031 -18.594 1 90.81 500 SER A O 1
ATOM 3993 N N . PHE A 1 501 ? -28.75 -14.992 -16.531 1 91.12 501 PHE A N 1
ATOM 3994 C CA . PHE A 1 501 ? -29.891 -15.781 -16.094 1 91.12 501 PHE A CA 1
ATOM 3995 C C . PHE A 1 501 ? -31.109 -15.492 -16.969 1 91.12 501 PHE A C 1
ATOM 3997 O O . PHE A 1 501 ? -31.812 -16.422 -17.391 1 91.12 501 PHE A O 1
ATOM 4004 N N . ILE A 1 502 ? -31.328 -14.258 -17.266 1 89 502 ILE A N 1
ATOM 4005 C CA . ILE A 1 502 ? -32.469 -13.867 -18.109 1 89 502 ILE A CA 1
ATOM 4006 C C . ILE A 1 502 ? -32.281 -14.438 -19.516 1 89 502 ILE A C 1
ATOM 4008 O O . ILE A 1 502 ? -33.219 -14.984 -20.094 1 89 502 ILE A O 1
ATOM 4012 N N . MET A 1 503 ? -31.109 -14.32 -20.047 1 90.69 503 MET A N 1
ATOM 4013 C CA . MET A 1 503 ? -30.859 -14.797 -21.406 1 90.69 503 MET A CA 1
ATOM 4014 C C . MET A 1 503 ? -30.938 -16.312 -21.469 1 90.69 503 MET A C 1
ATOM 4016 O O . MET A 1 503 ? -31.469 -16.875 -22.438 1 90.69 503 MET A O 1
ATOM 4020 N N . ILE A 1 504 ? -30.469 -17.047 -20.438 1 92.12 504 ILE A N 1
ATOM 4021 C CA . ILE A 1 504 ? -30.484 -18.5 -20.438 1 92.12 504 ILE A CA 1
ATOM 4022 C C . ILE A 1 504 ? -31.922 -19 -20.328 1 92.12 504 ILE A C 1
ATOM 4024 O O . ILE A 1 504 ? -32.312 -19.969 -21 1 92.12 504 ILE A O 1
ATOM 4028 N N . ILE A 1 505 ? -32.688 -18.281 -19.516 1 90.5 505 ILE A N 1
ATOM 4029 C CA . ILE A 1 505 ? -34.094 -18.672 -19.391 1 90.5 505 ILE A CA 1
ATOM 4030 C C . ILE A 1 505 ? -34.812 -18.422 -20.719 1 90.5 505 ILE A C 1
ATOM 4032 O O . ILE A 1 505 ? -35.594 -19.25 -21.188 1 90.5 505 ILE A O 1
ATOM 4036 N N . ALA A 1 506 ? -34.625 -17.266 -21.359 1 89.44 506 ALA A N 1
ATOM 4037 C CA . ALA A 1 506 ? -35.25 -16.906 -22.609 1 89.44 506 ALA A CA 1
ATOM 40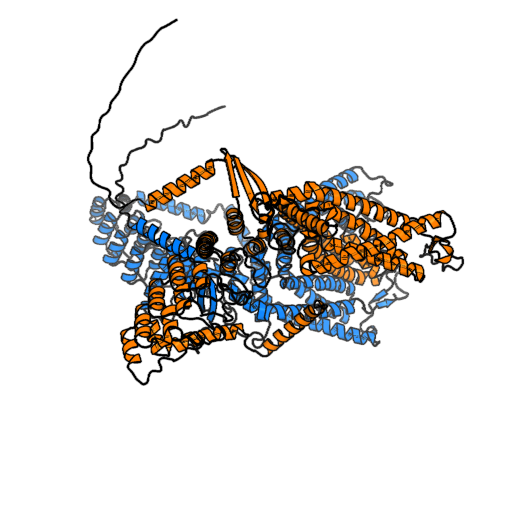38 C C . ALA A 1 506 ? -34.938 -17.922 -23.703 1 89.44 506 ALA A C 1
ATOM 4040 O O . ALA A 1 506 ? -35.844 -18.453 -24.344 1 89.44 506 ALA A O 1
ATOM 4041 N N . PHE A 1 507 ? -33.688 -18.359 -23.859 1 91 507 PHE A N 1
ATOM 4042 C CA . PHE A 1 507 ? -33.281 -19.234 -24.953 1 91 507 PHE A CA 1
ATOM 4043 C C . PHE A 1 507 ? -33.562 -20.688 -24.625 1 91 507 PHE A C 1
ATOM 4045 O O . PHE A 1 507 ? -33.875 -21.484 -25.516 1 91 507 PHE A O 1
ATOM 4052 N N . SER A 1 508 ? -33.469 -21.062 -23.297 1 92.12 508 SER A N 1
ATOM 4053 C CA . SER A 1 508 ? -33.781 -22.422 -22.922 1 92.12 508 SER A CA 1
ATOM 4054 C C . SER A 1 508 ? -35.281 -22.734 -23.141 1 92.12 508 SER A C 1
ATOM 4056 O O . SER A 1 508 ? -35.625 -23.828 -23.594 1 92.12 508 SER A O 1
ATOM 4058 N N . THR A 1 509 ? -36.094 -21.75 -22.828 1 90.75 509 THR A N 1
ATOM 4059 C CA . THR A 1 509 ? -37.531 -21.953 -23.047 1 90.75 509 THR A CA 1
ATOM 4060 C C . THR A 1 509 ? -37.844 -22.016 -24.547 1 90.75 509 THR A C 1
ATOM 4062 O O . THR A 1 509 ? -38.656 -22.812 -24.984 1 90.75 509 THR A O 1
ATOM 4065 N N . GLY A 1 510 ? -37.188 -21.172 -25.297 1 87.88 510 GLY A N 1
ATOM 4066 C CA . GLY A 1 510 ? -37.375 -21.219 -26.734 1 87.88 510 GLY A CA 1
ATOM 4067 C C . GLY A 1 510 ? -36.938 -22.531 -27.359 1 87.88 510 GLY A C 1
ATOM 4068 O O . GLY A 1 510 ? -37.625 -23.078 -28.203 1 87.88 510 GLY A O 1
ATOM 4069 N N . LEU A 1 511 ? -35.812 -23.094 -26.984 1 89.25 511 LEU A N 1
ATOM 4070 C CA . LEU A 1 511 ? -35.281 -24.344 -27.516 1 89.25 511 LEU A CA 1
ATOM 4071 C C . LEU A 1 511 ? -36.125 -25.531 -27.031 1 89.25 511 LEU A C 1
ATOM 4073 O O . LEU A 1 511 ? -36.344 -26.5 -27.766 1 89.25 511 LEU A O 1
ATOM 4077 N N . TRP A 1 512 ? -36.562 -25.391 -25.766 1 88.69 512 TRP A N 1
ATOM 4078 C CA . TRP A 1 512 ? -37.312 -26.5 -25.188 1 88.69 512 TRP A CA 1
ATOM 4079 C C . TRP A 1 512 ? -38.656 -26.703 -25.922 1 88.69 512 TRP A C 1
ATOM 4081 O O . TRP A 1 512 ? -39.094 -27.844 -26.062 1 88.69 512 TRP A O 1
ATOM 4091 N N . VAL A 1 513 ? -39.25 -25.656 -26.453 1 86 513 VAL A N 1
ATOM 4092 C CA . VAL A 1 513 ? -40.5 -25.766 -27.188 1 86 513 VAL A CA 1
ATOM 4093 C C . VAL A 1 513 ? -40.344 -26.656 -28.406 1 86 513 VAL A C 1
ATOM 4095 O O . VAL A 1 513 ? -41.25 -27.406 -28.781 1 86 513 VAL A O 1
ATOM 4098 N N . VAL A 1 514 ? -39.156 -26.703 -28.938 1 82.31 514 VAL A N 1
ATOM 4099 C CA . VAL A 1 514 ? -38.875 -27.516 -30.109 1 82.31 514 VAL A CA 1
ATOM 4100 C C . VAL A 1 514 ? -38.531 -28.938 -29.688 1 82.31 514 VAL A C 1
ATOM 4102 O O . VAL A 1 514 ? -39.062 -29.906 -30.219 1 82.31 514 VAL A O 1
ATOM 4105 N N . TYR A 1 515 ? -37.719 -29.109 -28.688 1 85.56 515 TYR A N 1
ATOM 4106 C CA . TYR A 1 515 ? -37.156 -30.406 -28.328 1 85.56 515 TYR A CA 1
ATOM 4107 C C . TYR A 1 515 ? -38.156 -31.219 -27.5 1 85.56 515 TYR A C 1
ATOM 4109 O O . TYR A 1 515 ? -38 -32.438 -27.359 1 85.56 515 TYR A O 1
ATOM 4117 N N . MET A 1 516 ? -39.188 -30.547 -27.031 1 84.38 516 MET A N 1
ATOM 4118 C CA . MET A 1 516 ? -40.188 -31.281 -26.281 1 84.38 516 MET A CA 1
ATOM 4119 C C . MET A 1 516 ? -40.938 -32.25 -27.188 1 84.38 516 MET A C 1
ATOM 4121 O O . MET A 1 516 ? -41.531 -33.219 -26.703 1 84.38 516 MET A O 1
ATOM 4125 N N . THR A 1 517 ? -40.812 -32.031 -28.531 1 81.5 517 THR A N 1
ATOM 4126 C CA . THR A 1 517 ? -41.531 -32.875 -29.484 1 81.5 517 THR A CA 1
ATOM 4127 C C . THR A 1 517 ? -40.656 -34 -30 1 81.5 517 THR A C 1
ATOM 4129 O O . THR A 1 517 ? -41.094 -34.875 -30.719 1 81.5 517 THR A O 1
ATOM 4132 N N . GLN A 1 518 ? -39.438 -34.031 -29.594 1 80.44 518 GLN A N 1
ATOM 4133 C CA . GLN A 1 518 ? -38.5 -35.031 -30.078 1 80.44 518 GLN A CA 1
ATOM 4134 C C . GLN A 1 518 ? -38.375 -36.188 -29.094 1 80.44 518 GLN A C 1
ATOM 4136 O O . GLN A 1 518 ? -38.844 -36.094 -27.953 1 80.44 518 GLN A O 1
ATOM 4141 N N . GLU A 1 519 ? -37.75 -37.219 -29.609 1 80.25 519 GLU A N 1
ATOM 4142 C CA . GLU A 1 519 ? -37.531 -38.375 -28.75 1 80.25 519 GLU A CA 1
ATOM 4143 C C . GLU A 1 519 ? -36.562 -38.062 -27.625 1 80.25 519 GLU A C 1
ATOM 4145 O O . GLU A 1 519 ? -35.531 -37.438 -27.844 1 80.25 519 GLU A O 1
ATOM 4150 N N . VAL A 1 520 ? -36.875 -38.531 -26.453 1 77.5 520 VAL A N 1
ATOM 4151 C CA . VAL A 1 520 ? -36.156 -38.219 -25.219 1 77.5 520 VAL A CA 1
ATOM 4152 C C . VAL A 1 520 ? -34.719 -38.688 -25.312 1 77.5 520 VAL A C 1
ATOM 4154 O O . VAL A 1 520 ? -33.812 -38 -24.828 1 77.5 520 VAL A O 1
ATOM 4157 N N . ASP A 1 521 ? -34.406 -39.75 -26 1 76.75 521 ASP A N 1
ATOM 4158 C CA . ASP A 1 521 ? -33.062 -40.344 -25.953 1 76.75 521 ASP A CA 1
ATOM 4159 C C . ASP A 1 521 ? -32.25 -39.938 -27.203 1 76.75 521 ASP A C 1
ATOM 4161 O O . ASP A 1 521 ? -31.109 -40.375 -27.344 1 76.75 521 ASP A O 1
ATOM 4165 N N . SER A 1 522 ? -32.844 -39.031 -27.984 1 76.75 522 SER A N 1
ATOM 4166 C CA . SER A 1 522 ? -32.125 -38.656 -29.188 1 76.75 522 SER A CA 1
ATOM 4167 C C . SER A 1 522 ? -30.984 -37.719 -28.875 1 76.75 522 SER A C 1
ATOM 4169 O O . SER A 1 522 ? -29.875 -37.875 -29.406 1 76.75 522 SER A O 1
ATOM 4171 N N . LEU A 1 523 ? -31.328 -36.812 -28.031 1 81.25 523 LEU A N 1
ATOM 4172 C CA . LEU A 1 523 ? -30.297 -35.906 -27.578 1 81.25 523 LEU A CA 1
ATOM 4173 C C . LEU A 1 523 ? -30.297 -35.781 -26.062 1 81.25 523 LEU A C 1
ATOM 4175 O O . LEU A 1 523 ? -31.109 -35.062 -25.5 1 81.25 523 LEU A O 1
ATOM 4179 N N . PRO A 1 524 ? -29.266 -36.406 -25.5 1 82.25 524 PRO A N 1
ATOM 4180 C CA . PRO A 1 524 ? -29.234 -36.469 -24.047 1 82.25 524 PRO A CA 1
ATOM 4181 C C . PRO A 1 524 ? -29.125 -35.062 -23.406 1 82.25 524 PRO A C 1
ATOM 4183 O O . PRO A 1 524 ? -29.562 -34.875 -22.281 1 82.25 524 PRO A O 1
ATOM 4186 N N . SER A 1 525 ? -28.75 -34.094 -24.109 1 85.44 525 SER A N 1
ATOM 4187 C CA . SER A 1 525 ? -28.562 -32.75 -23.562 1 85.44 525 SER A CA 1
ATOM 4188 C C . SER A 1 525 ? -29.875 -32 -23.484 1 85.44 525 SER A C 1
ATOM 4190 O O . SER A 1 525 ? -29.953 -30.953 -22.828 1 85.44 525 SER A O 1
ATOM 4192 N N . PHE A 1 526 ? -30.969 -32.531 -24.172 1 84.5 526 PHE A N 1
ATOM 4193 C CA . PHE A 1 526 ? -32.281 -31.859 -24.172 1 84.5 526 PHE A CA 1
ATOM 4194 C C . PHE A 1 526 ? -33.375 -32.812 -23.734 1 84.5 526 PHE A C 1
ATOM 4196 O O . PHE A 1 526 ? -34.5 -32.75 -24.234 1 84.5 526 PHE A O 1
ATOM 4203 N N . ARG A 1 527 ? -33 -33.781 -22.812 1 84.56 527 ARG A N 1
ATOM 4204 C CA . ARG A 1 527 ? -33.938 -34.812 -22.375 1 84.56 527 ARG A CA 1
ATOM 4205 C C . ARG A 1 527 ? -35.062 -34.188 -21.516 1 84.56 527 ARG A C 1
ATOM 4207 O O . ARG A 1 527 ? -36.219 -34.594 -21.625 1 84.56 527 ARG A O 1
ATOM 4214 N N . SER A 1 528 ? -34.719 -33.344 -20.641 1 86.38 528 SER A N 1
ATOM 4215 C CA . SER A 1 528 ? -35.656 -32.625 -19.781 1 86.38 528 SER A CA 1
ATOM 4216 C C . SER A 1 528 ? -35.344 -31.141 -19.734 1 86.38 528 SER A C 1
ATOM 4218 O O . SER A 1 528 ? -34.312 -30.703 -20.203 1 86.38 528 SER A O 1
ATOM 4220 N N . PHE A 1 529 ? -36.375 -30.406 -19.312 1 87.56 529 PHE A N 1
ATOM 4221 C CA . PHE A 1 529 ? -36.188 -28.969 -19.25 1 87.56 529 PHE A CA 1
ATOM 4222 C C . PHE A 1 529 ? -35.031 -28.625 -18.297 1 87.56 529 PHE A C 1
ATOM 4224 O O . PHE A 1 529 ? -34.281 -27.703 -18.562 1 87.56 529 PHE A O 1
ATOM 4231 N N . ARG A 1 530 ? -34.938 -29.328 -17.172 1 86.5 530 ARG A N 1
ATOM 4232 C CA . ARG A 1 530 ? -33.875 -29.094 -16.219 1 86.5 530 ARG A CA 1
ATOM 4233 C C . ARG A 1 530 ? -32.5 -29.344 -16.875 1 86.5 530 ARG A C 1
ATOM 4235 O O . ARG A 1 530 ? -31.562 -28.562 -16.688 1 86.5 530 ARG A O 1
ATOM 4242 N N . VAL A 1 531 ? -32.406 -30.359 -17.656 1 88.38 531 VAL A N 1
ATOM 4243 C CA . VAL A 1 531 ? -31.156 -30.703 -18.328 1 88.38 531 VAL A CA 1
ATOM 4244 C C . VAL A 1 531 ? -30.859 -29.688 -19.422 1 88.38 531 VAL A C 1
ATOM 4246 O O . VAL A 1 531 ? -29.703 -29.359 -19.672 1 88.38 531 VAL A O 1
ATOM 4249 N N . THR A 1 532 ? -32.031 -29.219 -20.078 1 87.19 532 THR A N 1
ATOM 4250 C CA . THR A 1 532 ? -31.844 -28.188 -21.094 1 87.19 532 THR A CA 1
ATOM 4251 C C . THR A 1 532 ? -31.266 -26.922 -20.484 1 87.19 532 THR A C 1
ATOM 4253 O O . THR A 1 532 ? -30.375 -26.297 -21.062 1 87.19 532 THR A O 1
ATOM 4256 N N . LEU A 1 533 ? -31.766 -26.562 -19.328 1 89.31 533 LEU A N 1
ATOM 4257 C CA . LEU A 1 533 ? -31.266 -25.375 -18.625 1 89.31 533 LEU A CA 1
ATOM 4258 C C . LEU A 1 533 ? -29.797 -25.547 -18.266 1 89.31 533 LEU A C 1
ATOM 4260 O O . LEU A 1 533 ? -29 -24.625 -18.438 1 89.31 533 LEU A O 1
ATOM 4264 N N . PHE A 1 534 ? -29.406 -26.688 -17.812 1 88.75 534 PHE A N 1
ATOM 4265 C CA . PHE A 1 534 ? -28.031 -26.984 -17.406 1 88.75 534 PHE A CA 1
ATOM 4266 C C . PHE A 1 534 ? -27.109 -26.984 -18.625 1 88.75 534 PHE A C 1
ATOM 4268 O O . PHE A 1 534 ? -26.016 -26.422 -18.578 1 88.75 534 PHE A O 1
ATOM 4275 N N . SER A 1 535 ? -27.547 -27.578 -19.672 1 88.12 535 SER A N 1
ATOM 4276 C CA . SER A 1 535 ? -26.734 -27.641 -20.875 1 88.12 535 SER A CA 1
ATOM 4277 C C . SER A 1 535 ? -26.516 -26.25 -21.469 1 88.12 535 SER A C 1
ATOM 4279 O O . SER A 1 535 ? -25.422 -25.938 -21.953 1 88.12 535 SER A O 1
ATOM 4281 N N . GLU A 1 536 ? -27.594 -25.453 -21.438 1 88.56 536 GLU A N 1
ATOM 4282 C CA . GLU A 1 536 ? -27.453 -24.109 -21.969 1 88.56 536 GLU A CA 1
ATOM 4283 C C . GLU A 1 536 ? -26.516 -23.266 -21.094 1 88.56 536 GLU A C 1
ATOM 4285 O O . GLU A 1 536 ? -25.781 -22.406 -21.609 1 88.56 536 GLU A O 1
ATOM 4290 N N . LEU A 1 537 ? -26.547 -23.438 -19.828 1 88.19 537 LEU A N 1
ATOM 4291 C CA . LEU A 1 537 ? -25.641 -22.734 -18.938 1 88.19 537 LEU A CA 1
ATOM 4292 C C . LEU A 1 537 ? -24.188 -23.125 -19.203 1 88.19 537 LEU A C 1
ATOM 4294 O O . LEU A 1 537 ? -23.312 -22.266 -19.297 1 88.19 537 LEU A O 1
ATOM 4298 N N . GLU A 1 538 ? -23.938 -24.406 -19.375 1 88.19 538 GLU A N 1
ATOM 4299 C CA . GLU A 1 538 ? -22.578 -24.891 -19.625 1 88.19 538 GLU A CA 1
ATOM 4300 C C . GLU A 1 538 ? -22.094 -24.469 -21.016 1 88.19 538 GLU A C 1
ATOM 4302 O O . GLU A 1 538 ? -20.906 -24.234 -21.219 1 88.19 538 GLU A O 1
ATOM 4307 N N . LEU A 1 539 ? -23.031 -24.422 -21.891 1 86.38 539 LEU A N 1
ATOM 4308 C CA . LEU A 1 539 ? -22.672 -23.938 -23.219 1 86.38 539 LEU A CA 1
ATOM 4309 C C . LEU A 1 539 ? -22.281 -22.469 -23.188 1 86.38 539 LEU A C 1
ATOM 4311 O O . LEU A 1 539 ? -21.344 -22.047 -23.859 1 86.38 539 LEU A O 1
ATOM 4315 N N . SER A 1 540 ? -22.984 -21.766 -22.391 1 86.31 540 SER A N 1
ATOM 4316 C CA . SER A 1 540 ? -22.719 -20.328 -22.297 1 86.31 540 SER A CA 1
ATOM 4317 C C . SER A 1 540 ? -21.328 -20.062 -21.719 1 86.31 540 SER A C 1
ATOM 4319 O O . SER A 1 540 ? -20.672 -19.109 -22.109 1 86.31 540 SER A O 1
ATOM 4321 N N . ILE A 1 541 ? -20.891 -20.953 -20.844 1 86.38 541 ILE A N 1
ATOM 4322 C CA . ILE A 1 541 ? -19.578 -20.766 -20.219 1 86.38 541 ILE A CA 1
ATOM 4323 C C . ILE A 1 541 ? -18.5 -21.391 -21.094 1 86.38 541 ILE A C 1
ATOM 4325 O O . ILE A 1 541 ? -17.312 -21.062 -20.984 1 86.38 541 ILE A O 1
ATOM 4329 N N . GLY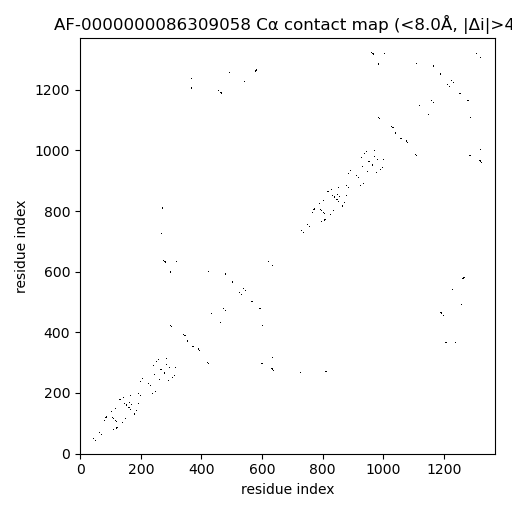 A 1 542 ? -18.844 -22.156 -22.031 1 78.19 542 GLY A N 1
ATOM 4330 C CA . GLY A 1 542 ? -17.922 -22.734 -22.984 1 78.19 542 GLY A CA 1
ATOM 4331 C C . GLY A 1 542 ? -17.344 -24.062 -22.547 1 78.19 542 GLY A C 1
ATOM 4332 O O . GLY A 1 542 ? -16.25 -24.453 -22.953 1 78.19 542 GLY A O 1
ATOM 4333 N N . LYS A 1 543 ? -18.062 -24.781 -21.688 1 81.56 543 LYS A N 1
ATOM 4334 C CA . LYS A 1 543 ? -17.531 -26.016 -21.141 1 81.56 543 LYS A CA 1
ATOM 4335 C C . LYS A 1 543 ? -18 -27.234 -21.953 1 81.56 543 LYS A C 1
ATOM 4337 O O . LYS A 1 543 ? -17.469 -28.328 -21.797 1 81.56 543 LYS A O 1
ATOM 4342 N N . ILE A 1 544 ? -19.031 -27.047 -22.703 1 80.62 544 ILE A N 1
ATOM 4343 C CA . ILE A 1 544 ? -19.484 -28.125 -23.562 1 80.62 544 ILE A CA 1
ATOM 4344 C C . ILE A 1 544 ? -19.562 -27.641 -25.016 1 80.62 544 ILE A C 1
ATOM 4346 O O . ILE A 1 544 ? -19.656 -26.438 -25.266 1 80.62 544 ILE A O 1
ATOM 4350 N N . ASP A 1 545 ? -19.391 -28.625 -25.875 1 78.56 545 ASP A N 1
ATOM 4351 C CA . ASP A 1 545 ? -19.594 -28.312 -27.281 1 78.56 545 ASP A CA 1
ATOM 4352 C C . ASP A 1 545 ? -21.078 -28.25 -27.641 1 78.56 545 ASP A C 1
ATOM 4354 O O . ASP A 1 545 ? -21.922 -28.781 -26.906 1 78.56 545 ASP A O 1
ATOM 4358 N N . LEU A 1 546 ? -21.375 -27.375 -28.594 1 76.56 546 LEU A N 1
ATOM 4359 C CA . LEU A 1 546 ? -22.766 -27.266 -29.047 1 76.56 546 LEU A CA 1
ATOM 4360 C C . LEU A 1 546 ? -23.359 -28.641 -29.344 1 76.56 546 LEU A C 1
ATOM 4362 O O . LEU A 1 546 ? -22.844 -29.375 -30.172 1 76.56 546 LEU A O 1
ATOM 4366 N N . PRO A 1 547 ? -24.359 -29 -28.406 1 80.56 547 PRO A N 1
ATOM 4367 C CA . PRO A 1 547 ? -24.953 -30.328 -28.562 1 80.56 547 PRO A CA 1
ATOM 4368 C C . PRO A 1 547 ? -25.891 -30.422 -29.766 1 80.56 547 PRO A C 1
ATOM 4370 O O . PRO A 1 547 ? -27.109 -30.484 -29.594 1 80.56 547 PRO A O 1
ATOM 4373 N N . VAL A 1 548 ? -25.469 -30.172 -30.906 1 72.06 548 VAL A N 1
ATOM 4374 C CA . VAL A 1 548 ? -26.266 -30.328 -32.125 1 72.06 548 VAL A CA 1
ATOM 4375 C C . VAL A 1 548 ? -25.734 -31.5 -32.938 1 72.06 548 VAL A C 1
ATOM 4377 O O . VAL A 1 548 ? -24.531 -31.578 -33.219 1 72.06 548 VAL A O 1
ATOM 4380 N N . ASP A 1 549 ? -26.531 -32.5 -32.969 1 71 549 ASP A N 1
ATOM 4381 C CA . ASP A 1 549 ? -26.219 -33.625 -33.844 1 71 549 ASP A CA 1
ATOM 4382 C C . ASP A 1 549 ? -26.719 -33.406 -35.281 1 71 549 ASP A C 1
ATOM 4384 O O . ASP A 1 549 ? -27.922 -33.375 -35.5 1 71 549 ASP A O 1
ATOM 4388 N N . GLN A 1 550 ? -25.969 -33.25 -36.219 1 70.81 550 GLN A N 1
ATOM 4389 C CA . GLN A 1 550 ? -26.312 -32.938 -37.594 1 70.81 550 GLN A CA 1
ATOM 4390 C C . GLN A 1 550 ? -26.922 -34.125 -38.312 1 70.81 550 GLN A C 1
ATOM 4392 O O . GLN A 1 550 ? -27.469 -34 -39.406 1 70.81 550 GLN A O 1
ATOM 4397 N N . SER A 1 551 ? -26.844 -35.281 -37.656 1 71.75 551 SER A N 1
ATOM 4398 C CA . SER A 1 551 ? -27.438 -36.469 -38.25 1 71.75 551 SER A CA 1
ATOM 4399 C C . SER A 1 551 ? -28.953 -36.469 -38.062 1 71.75 551 SER A C 1
ATOM 4401 O O . SER A 1 551 ? -29.672 -37.156 -38.812 1 71.75 551 SER A O 1
ATOM 4403 N N . LEU A 1 552 ? -29.344 -35.594 -37.25 1 77.38 552 LEU A N 1
ATOM 4404 C CA . LEU A 1 552 ? -30.766 -35.5 -37 1 77.38 552 LEU A CA 1
ATOM 4405 C C . LEU A 1 552 ? -31.359 -34.281 -37.719 1 77.38 552 LEU A C 1
ATOM 4407 O O . LEU A 1 552 ? -30.672 -33.25 -37.875 1 77.38 552 LEU A O 1
ATOM 4411 N N . LYS A 1 553 ? -32.5 -34.5 -38.281 1 75.56 553 LYS A N 1
ATOM 4412 C CA . LYS A 1 553 ? -33.188 -33.375 -38.906 1 75.56 553 LYS A CA 1
ATOM 4413 C C . LYS A 1 553 ? -33.688 -32.375 -37.875 1 75.56 553 LYS A C 1
ATOM 4415 O O . LYS A 1 553 ? -34.531 -32.688 -37.031 1 75.56 553 LYS A O 1
ATOM 4420 N N . THR A 1 554 ? -33.062 -31.281 -37.75 1 77.5 554 THR A N 1
ATOM 4421 C CA . THR A 1 554 ? -33.438 -30.219 -36.812 1 77.5 554 THR A CA 1
ATOM 4422 C C . THR A 1 554 ? -33.969 -29 -37.562 1 77.5 554 THR A C 1
ATOM 4424 O O . THR A 1 554 ? -33.469 -28.641 -38.594 1 77.5 554 THR A O 1
ATOM 4427 N N . PRO A 1 555 ? -35.062 -28.516 -37.094 1 79.38 555 PRO A N 1
ATOM 4428 C CA . PRO A 1 555 ? -35.625 -27.312 -37.719 1 79.38 555 PRO A CA 1
ATOM 4429 C C . PRO A 1 555 ? -34.625 -26.156 -37.719 1 79.38 555 PRO A C 1
ATOM 4431 O O . PRO A 1 555 ? -33.812 -26.016 -36.812 1 79.38 555 PRO A O 1
ATOM 4434 N N . PRO A 1 556 ? -34.625 -25.359 -38.781 1 82.12 556 PRO A N 1
ATOM 4435 C CA . PRO A 1 556 ? -33.688 -24.25 -38.938 1 82.12 556 PRO A CA 1
ATOM 4436 C C . PRO A 1 556 ? -33.781 -23.234 -37.812 1 82.12 556 PRO A C 1
ATOM 4438 O O . PRO A 1 556 ? -32.812 -22.562 -37.5 1 82.12 556 PRO A O 1
ATOM 4441 N N . ILE A 1 557 ? -34.875 -23.172 -37.156 1 84.88 557 ILE A N 1
ATOM 4442 C CA . ILE A 1 557 ? -35.062 -22.219 -36.094 1 84.88 557 ILE A CA 1
ATOM 4443 C C . ILE A 1 557 ? -34.094 -22.547 -34.938 1 84.88 557 ILE A C 1
ATOM 4445 O O . ILE A 1 557 ? -33.625 -21.641 -34.25 1 84.88 557 ILE A O 1
ATOM 4449 N N . VAL A 1 558 ? -33.844 -23.797 -34.75 1 86.81 558 VAL A N 1
ATOM 4450 C CA . VAL A 1 558 ? -32.938 -24.203 -33.688 1 86.81 558 VAL A CA 1
ATOM 4451 C C . VAL A 1 558 ? -31.516 -23.672 -34 1 86.81 558 VAL A C 1
ATOM 4453 O O . VAL A 1 558 ? -30.828 -23.203 -33.062 1 86.81 558 VAL A O 1
ATOM 4456 N N . CYS A 1 559 ? -31.156 -23.656 -35.281 1 83.94 559 CYS A N 1
ATOM 4457 C CA . CYS A 1 559 ? -29.844 -23.125 -35.656 1 83.94 559 CYS A CA 1
ATOM 4458 C C . CYS A 1 559 ? -29.781 -21.625 -35.406 1 83.94 559 CYS A C 1
ATOM 4460 O O . CYS A 1 559 ? -28.766 -21.125 -34.906 1 83.94 559 CYS A O 1
ATOM 4462 N N . VAL A 1 560 ? -30.844 -20.953 -35.719 1 85.62 560 VAL A N 1
ATOM 4463 C CA . VAL A 1 560 ? -30.875 -19.5 -35.531 1 85.62 560 VAL A CA 1
ATOM 4464 C C . VAL A 1 560 ? -30.812 -19.188 -34.031 1 85.62 560 VAL A C 1
ATOM 4466 O O . VAL A 1 560 ? -30.094 -18.266 -33.594 1 85.62 560 VAL A O 1
ATOM 4469 N N . LEU A 1 561 ? -31.484 -19.953 -33.25 1 89 561 LEU A N 1
ATOM 4470 C CA . LEU A 1 561 ? -31.516 -19.719 -31.797 1 89 561 LEU A CA 1
ATOM 4471 C C . LEU A 1 561 ? -30.141 -19.969 -31.188 1 89 561 LEU A C 1
ATOM 4473 O O . LEU A 1 561 ? -29.688 -19.203 -30.328 1 89 561 LEU A O 1
ATOM 4477 N N . HIS A 1 562 ? -29.469 -21 -31.609 1 89.12 562 HIS A N 1
ATOM 4478 C CA . HIS A 1 562 ? -28.141 -21.297 -31.094 1 89.12 562 HIS A CA 1
ATOM 4479 C C . HIS A 1 562 ? -27.141 -20.203 -31.469 1 89.12 562 HIS A C 1
ATOM 4481 O O . HIS A 1 562 ? -26.297 -19.828 -30.672 1 89.12 562 HIS A O 1
ATOM 4487 N N . ILE A 1 563 ? -27.266 -19.703 -32.688 1 86.88 563 ILE A N 1
ATOM 4488 C CA . ILE A 1 563 ? -26.359 -18.656 -33.125 1 86.88 563 ILE A CA 1
ATOM 4489 C C . ILE A 1 563 ? -26.609 -17.375 -32.312 1 86.88 563 ILE A C 1
ATOM 4491 O O . ILE A 1 563 ? -25.672 -16.734 -31.859 1 86.88 563 ILE A O 1
ATOM 4495 N N . CYS A 1 564 ? -27.828 -17.031 -32.188 1 86.62 564 CYS A N 1
ATOM 4496 C CA . CYS A 1 564 ? -28.188 -15.836 -31.422 1 86.62 564 CYS A CA 1
ATOM 4497 C C . CYS A 1 564 ? -27.734 -15.977 -29.969 1 86.62 564 CYS A C 1
ATOM 4499 O O . CYS A 1 564 ? -27.219 -15.023 -29.375 1 86.62 564 CYS A O 1
ATOM 4501 N N . PHE A 1 565 ? -27.875 -17.109 -29.453 1 90.19 565 PHE A N 1
ATOM 4502 C CA . PHE A 1 565 ? -27.469 -17.375 -28.078 1 90.19 565 PHE A CA 1
ATOM 4503 C C . PHE A 1 565 ? -25.953 -17.203 -27.922 1 90.19 565 PHE A C 1
ATOM 4505 O O . PHE A 1 565 ? -25.5 -16.562 -26.969 1 90.19 565 PHE A O 1
ATOM 4512 N N . SER A 1 566 ? -25.25 -17.734 -28.875 1 88.44 566 SER A N 1
ATOM 4513 C CA . SER A 1 566 ? -23.797 -17.672 -28.812 1 88.44 566 SER A CA 1
ATOM 4514 C C . SER A 1 566 ? -23.297 -16.234 -28.969 1 88.44 566 SER A C 1
ATOM 4516 O O . SER A 1 566 ? -22.344 -15.82 -28.297 1 88.44 566 SER A O 1
ATOM 4518 N N . VAL A 1 567 ? -23.953 -15.484 -29.766 1 85.81 567 VAL A N 1
ATOM 4519 C CA . VAL A 1 567 ? -23.531 -14.102 -29.984 1 85.81 567 VAL A CA 1
ATOM 4520 C C . VAL A 1 567 ? -23.844 -13.266 -28.75 1 85.81 567 VAL A C 1
ATOM 4522 O O . VAL A 1 567 ? -23 -12.477 -28.297 1 85.81 567 VAL A O 1
ATOM 4525 N N . VAL A 1 568 ? -24.922 -13.477 -28.188 1 87.31 568 VAL A N 1
ATOM 4526 C CA . VAL A 1 568 ? -25.344 -12.648 -27.062 1 87.31 568 VAL A CA 1
ATOM 4527 C C . VAL A 1 568 ? -24.578 -13.047 -25.812 1 87.31 568 VAL A C 1
ATOM 4529 O O . VAL A 1 568 ? -24.031 -12.195 -25.109 1 87.31 568 VAL A O 1
ATOM 4532 N N . THR A 1 569 ? -24.453 -14.344 -25.531 1 87.69 569 THR A N 1
ATOM 4533 C CA . THR A 1 569 ? -23.875 -14.766 -24.25 1 87.69 569 THR A CA 1
ATOM 4534 C C . THR A 1 569 ? -22.344 -14.859 -24.359 1 87.69 569 THR A C 1
ATOM 4536 O O . THR A 1 569 ? -21.625 -14.344 -23.5 1 87.69 569 THR A O 1
ATOM 4539 N N . CYS A 1 570 ? -21.766 -15.469 -25.375 1 81 570 CYS A N 1
ATOM 4540 C CA . CYS A 1 570 ? -20.328 -15.727 -25.453 1 81 570 CYS A CA 1
ATOM 4541 C C . CYS A 1 570 ? -19.578 -14.484 -25.922 1 81 570 CYS A C 1
ATOM 4543 O O . CYS A 1 570 ? -18.516 -14.172 -25.406 1 81 570 CYS A O 1
ATOM 4545 N N . VAL A 1 571 ? -20.203 -13.758 -26.859 1 80.5 571 VAL A N 1
ATOM 4546 C CA . VAL A 1 571 ? -19.453 -12.641 -27.438 1 80.5 571 VAL A CA 1
ATOM 4547 C C . VAL A 1 571 ? -19.781 -11.359 -26.672 1 80.5 571 VAL A C 1
ATOM 4549 O O . VAL A 1 571 ? -18.859 -10.672 -26.203 1 80.5 571 VAL A O 1
ATOM 4552 N N . LEU A 1 572 ? -20.953 -11.078 -26.422 1 82.62 572 LEU A N 1
ATOM 4553 C CA . LEU A 1 572 ? -21.328 -9.789 -25.859 1 82.62 572 LEU A CA 1
ATOM 4554 C C . LEU A 1 572 ? -21.188 -9.805 -24.344 1 82.62 572 LEU A C 1
ATOM 4556 O O . LEU A 1 572 ? -20.438 -9 -23.781 1 82.62 572 LEU A O 1
ATOM 4560 N N . LEU A 1 573 ? -21.828 -10.703 -23.703 1 88.88 573 LEU A N 1
ATOM 4561 C CA . LEU A 1 573 ? -21.906 -10.656 -22.25 1 88.88 573 LEU A CA 1
ATOM 4562 C C . LEU A 1 573 ? -20.562 -10.984 -21.609 1 88.88 573 LEU A C 1
ATOM 4564 O O . LEU A 1 573 ? -20.141 -10.328 -20.656 1 88.88 573 LEU A O 1
ATOM 4568 N N . PHE A 1 574 ? -19.812 -11.93 -22.172 1 88.56 574 PHE A N 1
ATOM 4569 C CA . PHE A 1 574 ? -18.531 -12.305 -21.578 1 88.56 574 PHE A CA 1
ATOM 4570 C C . PHE A 1 574 ? -17.484 -11.227 -21.812 1 88.56 574 PHE A C 1
ATOM 4572 O O . PHE A 1 574 ? -16.672 -10.945 -20.938 1 88.56 574 PHE A O 1
ATOM 4579 N N . ASN A 1 575 ? -17.547 -10.625 -22.922 1 84.19 575 ASN A N 1
ATOM 4580 C CA . ASN A 1 575 ? -16.609 -9.539 -23.203 1 84.19 575 ASN A CA 1
ATOM 4581 C C . ASN A 1 575 ? -16.922 -8.297 -22.391 1 84.19 575 ASN A C 1
ATOM 4583 O O . ASN A 1 575 ? -16.016 -7.57 -21.969 1 84.19 575 ASN A O 1
ATOM 4587 N N . LEU A 1 576 ? -18.156 -8.086 -22.25 1 85.19 576 LEU A N 1
ATOM 4588 C CA . LEU A 1 576 ? -18.547 -6.973 -21.391 1 85.19 576 LEU A CA 1
ATOM 4589 C C . LEU A 1 576 ? -18.109 -7.211 -19.953 1 85.19 576 LEU A C 1
ATOM 4591 O O . LEU A 1 576 ? -17.656 -6.285 -19.266 1 85.19 576 LEU A O 1
ATOM 4595 N N . LEU A 1 577 ? -18.188 -8.375 -19.5 1 89.31 577 LEU A N 1
ATOM 4596 C CA . LEU A 1 577 ? -17.75 -8.711 -18.156 1 89.31 577 LEU A CA 1
ATOM 4597 C C . LEU A 1 577 ? -16.25 -8.516 -18 1 89.31 577 LEU A C 1
ATOM 4599 O O . LEU A 1 577 ? -15.781 -7.945 -17.016 1 89.31 577 LEU A O 1
ATOM 4603 N N . THR A 1 578 ? -15.5 -8.953 -19 1 87.75 578 THR A N 1
ATOM 4604 C CA . THR A 1 578 ? -14.047 -8.812 -18.953 1 87.75 578 THR A CA 1
ATOM 4605 C C . THR A 1 578 ? -13.648 -7.34 -18.938 1 87.75 578 THR A C 1
ATOM 4607 O O . THR A 1 578 ? -12.734 -6.949 -18.203 1 87.75 578 THR A O 1
ATOM 4610 N N . ALA A 1 579 ? -14.383 -6.543 -19.625 1 85 579 ALA A N 1
ATOM 4611 C CA . ALA A 1 579 ? -14.078 -5.117 -19.688 1 85 579 ALA A CA 1
ATOM 4612 C C . ALA A 1 579 ? -14.406 -4.434 -18.359 1 85 579 ALA A C 1
ATOM 4614 O O . ALA A 1 579 ? -13.633 -3.609 -17.875 1 85 579 ALA A O 1
ATOM 4615 N N . THR A 1 580 ? -15.531 -4.777 -17.859 1 88.94 580 THR A N 1
ATOM 4616 C CA . THR A 1 580 ? -15.93 -4.152 -16.594 1 88.94 580 THR A CA 1
ATOM 4617 C C . THR A 1 580 ? -15.023 -4.605 -15.461 1 88.94 580 THR A C 1
ATOM 4619 O O . THR A 1 580 ? -14.703 -3.824 -14.562 1 88.94 580 THR A O 1
ATOM 4622 N N . MET A 1 581 ? -14.672 -5.852 -15.531 1 91.25 581 MET A N 1
ATOM 4623 C CA . MET A 1 581 ? -13.773 -6.363 -14.508 1 91.25 581 MET A CA 1
ATOM 4624 C C . MET A 1 581 ? -12.414 -5.676 -14.586 1 91.25 581 MET A C 1
ATOM 4626 O O . MET A 1 581 ? -11.789 -5.41 -13.555 1 91.25 581 MET A O 1
ATOM 4630 N N . ALA A 1 582 ? -11.922 -5.398 -15.742 1 88.94 582 ALA A N 1
ATOM 4631 C CA . ALA A 1 582 ? -10.656 -4.695 -15.914 1 88.94 582 ALA A CA 1
ATOM 4632 C C . ALA A 1 582 ? -10.727 -3.283 -15.344 1 88.94 582 ALA A C 1
ATOM 4634 O O . ALA A 1 582 ? -9.766 -2.803 -14.742 1 88.94 582 ALA A O 1
ATOM 4635 N N . ASP A 1 583 ? -11.805 -2.645 -15.547 1 88.75 583 ASP A N 1
ATOM 4636 C CA . ASP A 1 583 ? -11.992 -1.298 -15.016 1 88.75 583 ASP A CA 1
ATOM 4637 C C . ASP A 1 583 ? -12 -1.305 -13.492 1 88.75 583 ASP A C 1
ATOM 4639 O O . ASP A 1 583 ? -11.352 -0.466 -12.859 1 88.75 583 ASP A O 1
ATOM 4643 N N . THR A 1 584 ? -12.688 -2.209 -12.977 1 90.38 584 THR A N 1
ATOM 4644 C CA . THR A 1 584 ? -12.742 -2.314 -11.523 1 90.38 584 THR A CA 1
ATOM 4645 C C . THR A 1 584 ? -11.375 -2.668 -10.953 1 90.38 584 THR A C 1
ATOM 4647 O O . THR A 1 584 ? -10.969 -2.135 -9.914 1 90.38 584 THR A O 1
ATOM 4650 N N . GLN A 1 585 ? -10.758 -3.582 -11.633 1 89.19 585 GLN A N 1
ATOM 4651 C CA . GLN A 1 585 ? -9.422 -3.953 -11.188 1 89.19 585 GLN A CA 1
ATOM 4652 C C . GLN A 1 585 ? -8.484 -2.748 -11.195 1 89.19 585 GLN A C 1
ATOM 4654 O O . GLN A 1 585 ? -7.68 -2.576 -10.281 1 89.19 585 GLN A O 1
ATOM 4659 N N . PHE A 1 586 ? -8.57 -1.925 -12.156 1 88.06 586 PHE A N 1
ATOM 4660 C CA . PHE A 1 586 ? -7.723 -0.74 -12.258 1 88.06 586 PHE A CA 1
ATOM 4661 C C . PHE A 1 586 ? -8.031 0.244 -11.141 1 88.06 586 PHE A C 1
ATOM 4663 O O . PHE A 1 586 ? -7.117 0.792 -10.516 1 88.06 586 PHE A O 1
ATOM 4670 N N . ARG A 1 587 ? -9.211 0.435 -10.859 1 88 587 ARG A N 1
ATOM 4671 C CA . ARG A 1 587 ? -9.633 1.354 -9.805 1 88 587 ARG A CA 1
ATOM 4672 C C . ARG A 1 587 ? -9.148 0.884 -8.438 1 88 587 ARG A C 1
ATOM 4674 O O . ARG A 1 587 ? -8.625 1.677 -7.656 1 88 587 ARG A O 1
ATOM 4681 N N . VAL A 1 588 ? -9.305 -0.331 -8.203 1 88.62 588 VAL A N 1
ATOM 4682 C CA . VAL A 1 588 ? -8.945 -0.876 -6.898 1 88.62 588 VAL A CA 1
ATOM 4683 C C . VAL A 1 588 ? -7.43 -0.92 -6.758 1 88.62 588 VAL A C 1
ATOM 4685 O O . VAL A 1 588 ? -6.895 -0.726 -5.664 1 88.62 588 VAL A O 1
ATOM 4688 N N . SER A 1 589 ? -6.719 -1.172 -7.82 1 88.25 589 SER A N 1
ATOM 4689 C CA . SER A 1 589 ? -5.262 -1.238 -7.781 1 88.25 589 SER A CA 1
ATOM 4690 C C . SER A 1 589 ? -4.656 0.111 -7.41 1 88.25 589 SER A C 1
ATOM 4692 O O . SER A 1 589 ? -3.574 0.172 -6.82 1 88.25 589 SER A O 1
ATOM 4694 N N . GLN A 1 590 ? -5.438 1.164 -7.594 1 87.31 590 GLN A N 1
ATOM 4695 C CA . GLN A 1 590 ? -4.953 2.494 -7.242 1 87.31 590 GLN A CA 1
ATOM 4696 C C . GLN A 1 590 ? -5.086 2.75 -5.746 1 87.31 590 GLN A C 1
ATOM 4698 O O . GLN A 1 590 ? -4.316 3.523 -5.172 1 87.31 590 GLN A O 1
ATOM 4703 N N . GLU A 1 591 ? -6 2.088 -5.133 1 89.19 591 GLU A N 1
ATOM 4704 C CA . GLU A 1 591 ? -6.23 2.266 -3.703 1 89.19 591 GLU A CA 1
ATOM 4705 C C . GLU A 1 591 ? -5.75 1.053 -2.912 1 89.19 591 GLU A C 1
ATOM 4707 O O . GLU A 1 591 ? -6.25 0.777 -1.82 1 89.19 591 GLU A O 1
ATOM 4712 N N . LYS A 1 592 ? -4.836 0.351 -3.451 1 88.88 592 LYS A N 1
ATOM 4713 C CA . LYS A 1 592 ? -4.43 -0.924 -2.867 1 88.88 592 LYS A CA 1
ATOM 4714 C C . LYS A 1 592 ? -3.797 -0.722 -1.492 1 88.88 592 LYS A C 1
ATOM 4716 O O . LYS A 1 592 ? -4.094 -1.462 -0.552 1 88.88 592 LYS A O 1
ATOM 4721 N N . ASP A 1 593 ? -2.979 0.353 -1.28 1 89.81 593 ASP A N 1
ATOM 4722 C CA . ASP A 1 593 ? -2.277 0.574 -0.019 1 89.81 593 ASP A CA 1
ATOM 4723 C C . ASP A 1 593 ? -3.242 1.023 1.075 1 89.81 593 ASP A C 1
ATOM 4725 O O . ASP A 1 593 ? -3.133 0.59 2.225 1 89.81 593 ASP A O 1
ATOM 4729 N N . GLU A 1 594 ? -4.18 1.826 0.687 1 90.06 594 GLU A N 1
ATOM 4730 C CA . GLU A 1 594 ? -5.176 2.279 1.651 1 90.06 594 GLU A CA 1
ATOM 4731 C C . GLU A 1 594 ? -6.07 1.128 2.105 1 90.06 594 GLU A C 1
ATOM 4733 O O . GLU A 1 594 ? -6.387 1.011 3.291 1 90.06 594 GLU A O 1
ATOM 4738 N N . LEU A 1 595 ? -6.387 0.322 1.18 1 90.19 595 LEU A N 1
ATOM 4739 C CA . LEU A 1 595 ? -7.266 -0.798 1.501 1 90.19 595 LEU A CA 1
ATOM 4740 C C . LEU A 1 595 ? -6.551 -1.816 2.381 1 90.19 595 LEU A C 1
ATOM 4742 O O . LEU A 1 595 ? -7.16 -2.414 3.27 1 90.19 595 LEU A O 1
ATOM 4746 N N . TRP A 1 596 ? -5.34 -2.002 2.172 1 91.44 596 TRP A N 1
ATOM 4747 C CA . TRP A 1 596 ? -4.551 -2.906 3 1 91.44 596 TRP A CA 1
ATOM 4748 C C . TRP A 1 596 ? -4.5 -2.418 4.441 1 91.44 596 TRP A C 1
ATOM 4750 O O . TRP A 1 596 ? -4.652 -3.207 5.379 1 91.44 596 TRP A O 1
ATOM 4760 N N . ARG A 1 597 ? -4.332 -1.168 4.605 1 92.5 597 ARG A N 1
ATOM 4761 C CA . ARG A 1 597 ? -4.25 -0.615 5.953 1 92.5 597 ARG A CA 1
ATOM 4762 C C . ARG A 1 597 ? -5.566 -0.791 6.699 1 92.5 597 ARG A C 1
ATOM 4764 O O . ARG A 1 597 ? -5.574 -1.12 7.887 1 92.5 597 ARG A O 1
ATOM 4771 N N . VAL A 1 598 ? -6.652 -0.524 6.02 1 92.06 598 VAL A N 1
ATOM 4772 C CA . VAL A 1 598 ? -7.953 -0.692 6.66 1 92.06 598 VAL A CA 1
ATOM 4773 C C . VAL A 1 598 ? -8.156 -2.158 7.035 1 92.06 598 VAL A C 1
ATOM 4775 O O . VAL A 1 598 ? -8.711 -2.461 8.094 1 92.06 598 VAL A O 1
ATOM 4778 N N . GLN A 1 599 ? -7.695 -3.02 6.16 1 91.88 599 GLN A N 1
ATOM 4779 C CA . GLN A 1 599 ? -7.828 -4.449 6.43 1 91.88 599 GLN A CA 1
ATOM 4780 C C . GLN A 1 599 ? -6.996 -4.855 7.645 1 91.88 599 GLN A C 1
ATOM 4782 O O . GLN A 1 599 ? -7.445 -5.656 8.469 1 91.88 599 GLN A O 1
ATOM 4787 N N . VAL A 1 600 ? -5.852 -4.344 7.723 1 93.06 600 VAL A N 1
ATOM 4788 C CA . VAL A 1 600 ? -4.977 -4.641 8.852 1 93.06 600 VAL A CA 1
ATOM 4789 C C . VAL A 1 600 ? -5.613 -4.145 10.148 1 93.06 600 VAL A C 1
ATOM 4791 O O . VAL A 1 600 ? -5.582 -4.836 11.164 1 93.06 600 VAL A O 1
ATOM 4794 N N . VAL A 1 601 ? -6.199 -2.961 10.039 1 93.69 601 VAL A N 1
ATOM 4795 C CA . VAL A 1 601 ? -6.84 -2.404 11.227 1 93.69 601 VAL A CA 1
ATOM 4796 C C . VAL A 1 601 ? -8.031 -3.27 11.625 1 93.69 601 VAL A C 1
ATOM 4798 O O . VAL A 1 601 ? -8.203 -3.605 12.797 1 93.69 601 VAL A O 1
ATOM 4801 N N . ALA A 1 602 ? -8.828 -3.648 10.68 1 91.25 602 ALA A N 1
ATOM 4802 C CA . ALA A 1 602 ? -10.008 -4.469 10.953 1 91.25 602 ALA A CA 1
ATOM 4803 C C . ALA A 1 602 ? -9.609 -5.812 11.562 1 91.25 602 ALA A C 1
ATOM 4805 O O . ALA A 1 602 ? -10.25 -6.289 12.5 1 91.25 602 ALA A O 1
ATOM 4806 N N . THR A 1 603 ? -8.594 -6.465 11.008 1 92.38 603 THR A N 1
ATOM 4807 C CA . THR A 1 603 ? -8.133 -7.754 11.516 1 92.38 603 THR A CA 1
ATOM 4808 C C . THR A 1 603 ? -7.543 -7.605 12.914 1 92.38 603 THR A C 1
ATOM 4810 O O . THR A 1 603 ? -7.758 -8.461 13.781 1 92.38 603 THR A O 1
ATOM 4813 N N . THR A 1 604 ? -6.789 -6.496 13.141 1 92.69 604 THR A N 1
ATOM 4814 C CA . THR A 1 604 ? -6.191 -6.254 14.453 1 92.69 604 THR A CA 1
ATOM 4815 C C . THR A 1 604 ? -7.27 -6.051 15.508 1 92.69 604 THR A C 1
ATOM 4817 O O . THR A 1 604 ? -7.168 -6.586 16.609 1 92.69 604 THR A O 1
ATOM 4820 N N . LEU A 1 605 ? -8.297 -5.332 15.164 1 90.88 605 LEU A N 1
ATOM 4821 C CA . LEU A 1 605 ? -9.383 -5.086 16.109 1 90.88 605 LEU A CA 1
ATOM 4822 C C . LEU A 1 605 ? -10.133 -6.375 16.422 1 90.88 605 LEU A C 1
ATOM 4824 O O . LEU A 1 605 ? -10.531 -6.609 17.562 1 90.88 605 LEU A O 1
ATOM 4828 N N . MET A 1 606 ? -10.336 -7.191 15.453 1 89.25 606 MET A N 1
ATOM 4829 C CA . MET A 1 606 ? -11.008 -8.477 15.672 1 89.25 606 MET A CA 1
ATOM 4830 C C . MET A 1 606 ? -10.188 -9.367 16.594 1 89.25 606 MET A C 1
ATOM 4832 O O . MET A 1 606 ? -10.734 -9.992 17.5 1 89.25 606 MET A O 1
ATOM 4836 N N . LEU A 1 607 ? -8.898 -9.43 16.422 1 90.44 607 LEU A N 1
ATOM 4837 C CA . LEU A 1 607 ? -8.031 -10.25 17.25 1 90.44 607 LEU A CA 1
ATOM 4838 C C . LEU A 1 607 ? -7.98 -9.719 18.688 1 90.44 607 LEU A C 1
ATOM 4840 O O . LEU A 1 607 ? -7.953 -10.5 19.641 1 90.44 607 LEU A O 1
ATOM 4844 N N . GLU A 1 608 ? -7.949 -8.383 18.75 1 89.44 608 GLU A N 1
ATOM 4845 C CA . GLU A 1 608 ? -7.922 -7.762 20.078 1 89.44 608 GLU A CA 1
ATOM 4846 C C . GLU A 1 608 ? -9.18 -8.102 20.875 1 89.44 608 GLU A C 1
ATOM 4848 O O . GLU A 1 608 ? -9.125 -8.258 22.094 1 89.44 608 GLU A O 1
ATOM 4853 N N . ARG A 1 609 ? -10.281 -8.25 20.234 1 85.38 609 ARG A N 1
ATOM 4854 C CA . ARG A 1 609 ? -11.539 -8.57 20.891 1 85.38 609 ARG A CA 1
ATOM 4855 C C . ARG A 1 609 ? -11.609 -10.055 21.25 1 85.38 609 ARG A C 1
ATOM 4857 O O . ARG A 1 609 ? -12.164 -10.422 22.297 1 85.38 609 ARG A O 1
ATOM 4864 N N . ARG A 1 610 ? -11.016 -10.852 20.438 1 87.5 610 ARG A N 1
ATOM 4865 C CA . ARG A 1 610 ? -11.133 -12.297 20.594 1 87.5 610 ARG A CA 1
ATOM 4866 C C . ARG A 1 610 ? -10.133 -12.812 21.625 1 87.5 610 ARG A C 1
ATOM 4868 O O . ARG A 1 610 ? -10.383 -13.812 22.297 1 87.5 610 ARG A O 1
ATOM 4875 N N . LEU A 1 611 ? -9.047 -12.18 21.859 1 88.19 611 LEU A N 1
ATOM 4876 C CA . LEU A 1 611 ? -7.996 -12.656 22.75 1 88.19 611 LEU A CA 1
ATOM 4877 C C . LEU A 1 611 ? -8.109 -12.008 24.125 1 88.19 611 LEU A C 1
ATOM 4879 O O . LEU A 1 611 ? -8.547 -10.859 24.234 1 88.19 611 LEU A O 1
ATOM 4883 N N . PRO A 1 612 ? -7.695 -12.781 25.078 1 87.06 612 PRO A N 1
ATOM 4884 C CA . PRO A 1 612 ? -7.691 -12.195 26.422 1 87.06 612 PRO A CA 1
ATOM 4885 C C . PRO A 1 612 ? -6.668 -11.07 26.578 1 87.06 612 PRO A C 1
ATOM 4887 O O . PRO A 1 612 ? -5.672 -11.039 25.844 1 87.06 612 PRO A O 1
ATOM 4890 N N . ARG A 1 613 ? -6.867 -10.203 27.453 1 85.19 613 ARG A N 1
ATOM 4891 C CA . ARG A 1 613 ? -6.07 -9 27.656 1 85.19 613 ARG A CA 1
ATOM 4892 C C . ARG A 1 613 ? -4.656 -9.352 28.109 1 85.19 613 ARG A C 1
ATOM 4894 O O . ARG A 1 613 ? -3.713 -8.594 27.859 1 85.19 613 ARG A O 1
ATOM 4901 N N . ARG A 1 614 ? -4.5 -10.508 28.594 1 83 614 ARG A N 1
ATOM 4902 C CA . ARG A 1 614 ? -3.174 -10.914 29.047 1 83 614 ARG A CA 1
ATOM 4903 C C . ARG A 1 614 ? -2.244 -11.164 27.859 1 83 614 ARG A C 1
ATOM 4905 O O . ARG A 1 614 ? -1.037 -10.938 27.953 1 83 614 ARG A O 1
ATOM 4912 N N . LEU A 1 615 ? -2.879 -11.578 26.797 1 85.62 615 LEU A N 1
ATOM 4913 C CA . LEU A 1 615 ? -2.092 -11.891 25.609 1 85.62 615 LEU A CA 1
ATOM 4914 C C . LEU A 1 615 ? -1.943 -10.664 24.719 1 85.62 615 LEU A C 1
ATOM 4916 O O . LEU A 1 615 ? -1.129 -10.656 23.797 1 85.62 615 LEU A O 1
ATOM 4920 N N . TRP A 1 616 ? -2.74 -9.656 25.031 1 86.44 616 TRP A N 1
ATOM 4921 C CA . TRP A 1 616 ? -2.689 -8.422 24.25 1 86.44 616 TRP A CA 1
ATOM 4922 C C . TRP A 1 616 ? -2.59 -7.203 25.172 1 86.44 616 TRP A C 1
ATOM 4924 O O . TRP A 1 616 ? -3.57 -6.48 25.359 1 86.44 616 TRP A O 1
ATOM 4934 N N . PRO A 1 617 ? -1.358 -6.941 25.516 1 84.31 617 PRO A N 1
ATOM 4935 C CA . PRO A 1 617 ? -1.2 -5.812 26.438 1 84.31 617 PRO A CA 1
ATOM 4936 C C . PRO A 1 617 ? -1.31 -4.461 25.75 1 84.31 617 PRO A C 1
ATOM 4938 O O . PRO A 1 617 ? -1.124 -4.375 24.531 1 84.31 617 PRO A O 1
ATOM 4941 N N . ARG A 1 618 ? -1.627 -3.482 26.594 1 84.69 618 ARG A N 1
ATOM 4942 C CA . ARG A 1 618 ? -1.766 -2.121 26.078 1 84.69 618 ARG A CA 1
ATOM 4943 C C . ARG A 1 618 ? -0.413 -1.55 25.672 1 84.69 618 ARG A C 1
ATOM 4945 O O . ARG A 1 618 ? 0.581 -1.726 26.375 1 84.69 618 ARG A O 1
ATOM 4952 N N . LEU A 1 619 ? -0.407 -0.93 24.484 1 85.12 619 LEU A N 1
ATOM 4953 C CA . LEU A 1 619 ? 0.827 -0.356 23.969 1 85.12 619 LEU A CA 1
ATOM 4954 C C . LEU A 1 619 ? 0.969 1.104 24.375 1 85.12 619 LEU A C 1
ATOM 4956 O O . LEU A 1 619 ? -0.029 1.777 24.641 1 85.12 619 LEU A O 1
ATOM 4960 N N . GLY A 1 620 ? 2.135 1.525 24.438 1 85.44 620 GLY A N 1
ATOM 4961 C CA . GLY A 1 620 ? 2.422 2.896 24.828 1 85.44 620 GLY A CA 1
ATOM 4962 C C . GLY A 1 620 ? 2.965 3.008 26.25 1 85.44 620 GLY A C 1
ATOM 4963 O O . GLY A 1 620 ? 3.086 2.004 26.953 1 85.44 620 GLY A O 1
ATOM 4964 N N . ILE A 1 621 ? 3.342 4.203 26.625 1 87.44 621 ILE A N 1
ATOM 4965 C CA . ILE A 1 621 ? 3.912 4.469 27.938 1 87.44 621 ILE A CA 1
ATOM 4966 C C . ILE A 1 621 ? 2.92 5.266 28.781 1 87.44 621 ILE A C 1
ATOM 4968 O O . ILE A 1 621 ? 2.334 6.242 28.297 1 87.44 621 ILE A O 1
ATOM 4972 N N . CYS A 1 622 ? 2.746 4.773 29.969 1 86.81 622 CYS A N 1
ATOM 4973 C CA . CYS A 1 622 ? 1.854 5.469 30.891 1 86.81 622 CYS A CA 1
ATOM 4974 C C . CYS A 1 622 ? 2.482 6.766 31.391 1 86.81 622 CYS A C 1
ATOM 4976 O O . CYS A 1 622 ? 3.609 6.762 31.891 1 86.81 622 CYS A O 1
ATOM 4978 N N . GLY A 1 623 ? 1.817 7.781 31.219 1 86 623 GLY A N 1
ATOM 4979 C CA . GLY A 1 623 ? 2.342 9.094 31.562 1 86 623 GLY A CA 1
ATOM 4980 C C . GLY A 1 623 ? 2.355 9.375 33.031 1 86 623 GLY A C 1
ATOM 4981 O O . GLY A 1 623 ? 3.01 10.32 33.5 1 86 623 GLY A O 1
ATOM 4982 N N . PHE A 1 624 ? 1.779 8.508 33.844 1 85 624 PHE A N 1
ATOM 4983 C CA . PHE A 1 624 ? 1.625 8.773 35.281 1 85 624 PHE A CA 1
ATOM 4984 C C . PHE A 1 624 ? 2.984 8.859 35.938 1 85 624 PHE A C 1
ATOM 4986 O O . PHE A 1 624 ? 3.213 9.75 36.781 1 85 624 PHE A O 1
ATOM 4993 N N . LEU A 1 625 ? 3.908 8.07 35.594 1 82.44 625 LEU A N 1
ATOM 4994 C CA . LEU A 1 625 ? 5.215 8.016 36.25 1 82.44 625 LEU A CA 1
ATOM 4995 C C . LEU A 1 625 ? 6.094 9.18 35.812 1 82.44 625 LEU A C 1
ATOM 4997 O O . LEU A 1 625 ? 7.07 9.516 36.469 1 82.44 625 LEU A O 1
ATOM 5001 N N . TYR A 1 626 ? 5.566 9.953 34.812 1 83.62 626 TYR A N 1
ATOM 5002 C CA . TYR A 1 626 ? 6.434 10.984 34.25 1 83.62 626 TYR A CA 1
ATOM 5003 C C . TYR A 1 626 ? 5.777 12.359 34.344 1 83.62 626 TYR A C 1
ATOM 5005 O O . TYR A 1 626 ? 6.18 13.289 33.625 1 83.62 626 TYR A O 1
ATOM 5013 N N . GLY A 1 627 ? 4.762 12.406 35 1 79.75 627 GLY A N 1
ATOM 5014 C CA . GLY A 1 627 ? 4.121 13.688 35.281 1 79.75 627 GLY A CA 1
ATOM 5015 C C . GLY A 1 627 ? 3.191 14.125 34.156 1 79.75 627 GLY A C 1
ATOM 5016 O O . GLY A 1 627 ? 2.898 15.312 34.031 1 79.75 627 GLY A O 1
ATOM 5017 N N . LEU A 1 628 ? 2.824 13.266 33.281 1 84.06 628 LEU A N 1
ATOM 5018 C CA . LEU A 1 628 ? 1.962 13.617 32.188 1 84.06 628 LEU A CA 1
ATOM 5019 C C . LEU A 1 628 ? 0.533 13.141 32.406 1 84.06 628 LEU A C 1
ATOM 5021 O O . LEU A 1 628 ? -0.264 13.062 31.469 1 84.06 628 LEU A O 1
ATOM 5025 N N . GLY A 1 629 ? 0.228 12.805 33.562 1 82.38 629 GLY A N 1
ATOM 5026 C CA . GLY A 1 629 ? -1.132 12.391 33.875 1 82.38 629 GLY A CA 1
ATOM 5027 C C . GLY A 1 629 ? -1.389 10.922 33.625 1 82.38 629 GLY A C 1
ATOM 5028 O O . GLY A 1 629 ? -0.464 10.172 33.312 1 82.38 629 GLY A O 1
ATOM 5029 N N . GLU A 1 630 ? -2.641 10.453 33.781 1 84 630 GLU A N 1
ATOM 5030 C CA . GLU A 1 630 ? -3.025 9.055 33.594 1 84 630 GLU A CA 1
ATOM 5031 C C . GLU A 1 630 ? -3.418 8.766 32.156 1 84 630 GLU A C 1
ATOM 5033 O O . GLU A 1 630 ? -4.566 8.422 31.875 1 84 630 GLU A O 1
ATOM 5038 N N . ARG A 1 631 ? -2.559 9.117 31.344 1 88 631 ARG A N 1
ATOM 5039 C CA . ARG A 1 631 ? -2.785 8.883 29.922 1 88 631 ARG A CA 1
ATOM 5040 C C . ARG A 1 631 ? -1.632 8.094 29.297 1 88 631 ARG A C 1
ATOM 5042 O O . ARG A 1 631 ? -0.574 7.953 29.922 1 88 631 ARG A O 1
ATOM 5049 N N . TRP A 1 632 ? -1.951 7.457 28.203 1 90.19 632 TRP A N 1
ATOM 5050 C CA . TRP A 1 632 ? -0.943 6.68 27.484 1 90.19 632 TRP A CA 1
ATOM 5051 C C . TRP A 1 632 ? -0.391 7.457 26.297 1 90.19 632 TRP A C 1
ATOM 5053 O O . TRP A 1 632 ? -1.142 8.133 25.594 1 90.19 632 TRP A O 1
ATOM 5063 N N . TYR A 1 633 ? 0.916 7.363 26.125 1 91.88 633 TYR A N 1
ATOM 5064 C CA . TYR A 1 633 ? 1.586 8.18 25.109 1 91.88 633 TYR A CA 1
ATOM 5065 C C . TYR A 1 633 ? 2.443 7.312 24.203 1 91.88 633 TYR A C 1
ATOM 5067 O O . TYR A 1 633 ? 2.871 6.223 24.578 1 91.88 633 TYR A O 1
ATOM 5075 N N . LEU A 1 634 ? 2.574 7.781 23.016 1 92 634 LEU A N 1
ATOM 5076 C CA . LEU A 1 634 ? 3.473 7.188 22.031 1 92 634 LEU A CA 1
ATOM 5077 C C . LEU A 1 634 ? 4.477 8.211 21.516 1 92 634 LEU A C 1
ATOM 5079 O O . LEU A 1 634 ? 4.102 9.336 21.156 1 92 634 LEU A O 1
ATOM 5083 N N . ARG A 1 635 ? 5.723 7.871 21.578 1 92.06 635 ARG A N 1
ATOM 5084 C CA . ARG A 1 635 ? 6.781 8.75 21.094 1 92.06 635 ARG A CA 1
ATOM 5085 C C . ARG A 1 635 ? 7.074 8.5 19.625 1 92.06 635 ARG A C 1
ATOM 5087 O O . ARG A 1 635 ? 7.219 7.355 19.203 1 92.06 635 ARG A O 1
ATOM 5094 N N . VAL A 1 636 ? 7.059 9.539 18.828 1 90.56 636 VAL A N 1
ATOM 5095 C CA . VAL A 1 636 ? 7.344 9.43 17.406 1 90.56 636 VAL A CA 1
ATOM 5096 C C . VAL A 1 636 ? 8.43 10.43 17.016 1 90.56 636 VAL A C 1
ATOM 5098 O O . VAL A 1 636 ? 8.383 11.594 17.406 1 90.56 636 VAL A O 1
ATOM 5101 N N . GLU A 1 637 ? 9.414 9.875 16.281 1 89.19 637 GLU A N 1
ATOM 5102 C CA . GLU A 1 637 ? 10.453 10.734 15.719 1 89.19 637 GLU A CA 1
ATOM 5103 C C . GLU A 1 637 ? 10.188 11.039 14.25 1 89.19 637 GLU A C 1
ATOM 5105 O O . GLU A 1 637 ? 9.875 10.133 13.469 1 89.19 637 GLU A O 1
ATOM 5110 N N . GLU A 1 638 ? 10.164 12.281 13.922 1 87.06 638 GLU A N 1
ATOM 5111 C CA . GLU A 1 638 ? 9.875 12.688 12.547 1 87.06 638 GLU A CA 1
ATOM 5112 C C . GLU A 1 638 ? 10.992 13.555 11.984 1 87.06 638 GLU A C 1
ATOM 5114 O O . GLU A 1 638 ? 11.688 14.242 12.727 1 87.06 638 GLU A O 1
ATOM 5119 N N . ARG A 1 639 ? 11.203 13.352 10.672 1 86.75 639 ARG A N 1
ATOM 5120 C CA . ARG A 1 639 ? 12.164 14.188 9.961 1 86.75 639 ARG A CA 1
ATOM 5121 C C . ARG A 1 639 ? 11.445 15.266 9.148 1 86.75 639 ARG A C 1
ATOM 5123 O O . ARG A 1 639 ? 10.539 14.961 8.367 1 86.75 639 ARG A O 1
ATOM 5130 N N . ASN A 1 640 ? 11.625 16.469 9.492 1 77.88 640 ASN A N 1
ATOM 5131 C CA . ASN A 1 640 ? 11.07 17.594 8.742 1 77.88 640 ASN A CA 1
ATOM 5132 C C . ASN A 1 640 ? 12.156 18.391 8.039 1 77.88 640 ASN A C 1
ATOM 5134 O O . ASN A 1 640 ? 13.055 18.938 8.688 1 77.88 640 ASN A O 1
ATOM 5138 N N . ASP A 1 641 ? 12.414 18.188 6.727 1 65.31 641 ASP A N 1
ATOM 5139 C CA . ASP A 1 641 ? 13.438 18.922 5.992 1 65.31 641 ASP A CA 1
ATOM 5140 C C . ASP A 1 641 ? 13.07 20.406 5.859 1 65.31 641 ASP A C 1
ATOM 5142 O O . ASP A 1 641 ? 11.891 20.734 5.73 1 65.31 641 ASP A O 1
ATOM 5146 N N . ALA A 1 642 ? 13.828 21.219 6.492 1 55.69 642 ALA A N 1
ATOM 5147 C CA . ALA A 1 642 ? 13.758 22.656 6.648 1 55.69 642 ALA A CA 1
ATOM 5148 C C . ALA A 1 642 ? 13.273 23.328 5.363 1 55.69 642 ALA A C 1
ATOM 5150 O O . ALA A 1 642 ? 12.773 24.453 5.395 1 55.69 642 ALA A O 1
ATOM 5151 N N . SER A 1 643 ? 13.656 22.812 4.27 1 50.62 643 SER A N 1
ATOM 5152 C CA . SER A 1 643 ? 13.312 23.656 3.129 1 50.62 643 SER A CA 1
ATOM 5153 C C . SER A 1 643 ? 11.844 24.047 3.158 1 50.62 643 SER A C 1
ATOM 5155 O O . SER A 1 643 ? 11.469 25.141 2.693 1 50.62 643 SER A O 1
ATOM 5157 N N . VAL A 1 644 ? 11.078 23.266 3.781 1 47.41 644 VAL A N 1
ATOM 5158 C CA . VAL A 1 644 ? 9.656 23.594 3.934 1 47.41 644 VAL A CA 1
ATOM 5159 C C . VAL A 1 644 ? 9.484 24.688 4.973 1 47.41 644 VAL A C 1
ATOM 5161 O O . VAL A 1 644 ? 8.625 25.562 4.824 1 47.41 644 VAL A O 1
ATOM 5164 N N . HIS A 1 645 ? 10.336 24.75 5.945 1 45 645 HIS A N 1
ATOM 5165 C CA . HIS A 1 645 ? 10.219 25.828 6.914 1 45 645 HIS A CA 1
ATOM 5166 C C . HIS A 1 645 ? 10.641 27.156 6.309 1 45 645 HIS A C 1
ATOM 5168 O O . HIS A 1 645 ? 10.023 28.188 6.578 1 45 645 HIS A O 1
ATOM 5174 N N . LYS A 1 646 ? 11.75 27.203 5.566 1 46.59 646 LYS A N 1
ATOM 5175 C CA . LYS A 1 646 ? 12.102 28.453 4.898 1 46.59 646 LYS A CA 1
ATOM 5176 C C . LYS A 1 646 ? 11.016 28.875 3.91 1 46.59 646 LYS A C 1
ATOM 5178 O O . LYS A 1 646 ? 10.68 30.062 3.814 1 46.59 646 LYS A O 1
ATOM 5183 N N . LEU A 1 647 ? 10.438 27.953 3.262 1 44.5 647 LEU A N 1
ATOM 5184 C CA . LEU A 1 647 ? 9.312 28.312 2.402 1 44.5 647 LEU A CA 1
ATOM 5185 C C . LEU A 1 647 ? 8.125 28.797 3.23 1 44.5 647 LEU A C 1
ATOM 5187 O O . LEU A 1 647 ? 7.414 29.719 2.836 1 44.5 647 LEU A O 1
ATOM 5191 N N . ARG A 1 648 ? 8 28.312 4.355 1 43.59 648 ARG A N 1
ATOM 5192 C CA . ARG A 1 648 ? 6.957 28.781 5.262 1 43.59 648 ARG A CA 1
ATOM 5193 C C . ARG A 1 648 ? 7.312 30.156 5.844 1 43.59 648 ARG A C 1
ATOM 5195 O O . ARG A 1 648 ? 6.449 31.016 5.969 1 43.59 648 ARG A O 1
ATOM 5202 N N . ARG A 1 649 ? 8.531 30.328 6.203 1 45.44 649 ARG A N 1
ATOM 5203 C CA . ARG A 1 649 ? 8.938 31.656 6.652 1 45.44 649 ARG A CA 1
ATOM 5204 C C . ARG A 1 649 ? 8.836 32.688 5.52 1 45.44 649 ARG A C 1
ATOM 5206 O O . ARG A 1 649 ? 8.398 33.812 5.73 1 45.44 649 ARG A O 1
ATOM 5213 N N . TYR A 1 650 ? 9.25 32.25 4.348 1 43.69 650 TYR A N 1
ATOM 5214 C CA . TYR A 1 650 ? 9.047 33.156 3.211 1 43.69 650 TYR A CA 1
ATOM 5215 C C . TYR A 1 650 ? 7.566 33.312 2.918 1 43.69 650 TYR A C 1
ATOM 5217 O O . TYR A 1 650 ? 7.117 34.438 2.617 1 43.69 650 TYR A O 1
ATOM 5225 N N . ALA A 1 651 ? 6.82 32.281 3.037 1 43.44 651 ALA A N 1
ATOM 5226 C CA . ALA A 1 651 ? 5.371 32.406 2.91 1 43.44 651 ALA A CA 1
ATOM 5227 C C . ALA A 1 651 ? 4.801 33.25 4.043 1 43.44 651 ALA A C 1
ATOM 5229 O O . ALA A 1 651 ? 3.887 34.062 3.83 1 43.44 651 ALA A O 1
ATOM 5230 N N . GLU A 1 652 ? 5.328 33.094 5.137 1 45.94 652 GLU A N 1
ATOM 5231 C CA . GLU A 1 652 ? 4.926 33.969 6.23 1 45.94 652 GLU A CA 1
ATOM 5232 C C . GLU A 1 652 ? 5.414 35.406 6.008 1 45.94 652 GLU A C 1
ATOM 5234 O O . GLU A 1 652 ? 4.688 36.375 6.277 1 45.94 652 GLU A O 1
ATOM 5239 N N . VAL A 1 653 ? 6.668 35.562 5.535 1 47.62 653 VAL A N 1
ATOM 5240 C CA . VAL A 1 653 ? 7.164 36.906 5.219 1 47.62 653 VAL A CA 1
ATOM 5241 C C . VAL A 1 653 ? 6.422 37.438 4.004 1 47.62 653 VAL A C 1
ATOM 5243 O O . VAL A 1 653 ? 6.07 38.625 3.967 1 47.62 653 VAL A O 1
ATOM 5246 N N . PHE A 1 654 ? 6.199 36.625 3.078 1 42.72 654 PHE A N 1
ATOM 5247 C CA . PHE A 1 654 ? 5.41 37.062 1.936 1 42.72 654 PHE A CA 1
ATOM 5248 C C . PHE A 1 654 ? 3.971 37.344 2.352 1 42.72 654 PHE A C 1
ATOM 5250 O O . PHE A 1 654 ? 3.355 38.281 1.865 1 42.72 654 PHE A O 1
ATOM 5257 N N . THR A 1 655 ? 3.498 36.469 3.148 1 43.22 655 THR A N 1
ATOM 5258 C CA . THR A 1 655 ? 2.162 36.719 3.664 1 43.22 655 THR A CA 1
ATOM 5259 C C . THR A 1 655 ? 2.184 37.938 4.602 1 43.22 655 THR A C 1
ATOM 5261 O O . THR A 1 655 ? 1.25 38.75 4.605 1 43.22 655 THR A O 1
ATOM 5264 N N . LYS A 1 656 ? 3.264 38.062 5.402 1 47.16 656 LYS A N 1
ATOM 5265 C CA . LYS A 1 656 ? 3.381 39.281 6.195 1 47.16 656 LYS A CA 1
ATOM 5266 C C . LYS A 1 656 ? 3.627 40.5 5.305 1 47.16 656 LYS A C 1
ATOM 5268 O O . LYS A 1 656 ? 3.117 41.594 5.574 1 47.16 656 LYS A O 1
ATOM 5273 N N . LYS A 1 657 ? 4.488 40.344 4.293 1 46.09 657 LYS A N 1
ATOM 5274 C CA . LYS A 1 657 ? 4.695 41.469 3.389 1 46.09 657 LYS A CA 1
ATOM 5275 C C . LYS A 1 657 ? 3.441 41.781 2.572 1 46.09 657 LYS A C 1
ATOM 5277 O O . LYS A 1 657 ? 3.162 42.906 2.24 1 46.09 657 LYS A O 1
ATOM 5282 N N . LEU A 1 658 ? 2.721 40.719 2.174 1 40.03 658 LEU A N 1
ATOM 5283 C CA . LEU A 1 658 ? 1.446 41.031 1.536 1 40.03 658 LEU A CA 1
ATOM 5284 C C . LEU A 1 658 ? 0.524 41.75 2.496 1 40.03 658 LEU A C 1
ATOM 5286 O O . LEU A 1 658 ? -0.355 42.5 2.066 1 40.03 658 LEU A O 1
ATOM 5290 N N . GLU A 1 659 ? 0.688 41.406 3.768 1 38.19 659 GLU A N 1
ATOM 5291 C CA . GLU A 1 659 ? -0.159 42.125 4.707 1 38.19 659 GLU A CA 1
ATOM 5292 C C . GLU A 1 659 ? 0.35 43.562 4.914 1 38.19 659 GLU A C 1
ATOM 5294 O O . GLU A 1 659 ? -0.42 44.438 5.273 1 38.19 659 GLU A O 1
ATOM 5299 N N . GLU A 1 660 ? 1.733 43.688 4.914 1 38.78 660 GLU A N 1
ATOM 5300 C CA . GLU A 1 660 ? 2.172 45.062 5.176 1 38.78 660 GLU A CA 1
ATOM 5301 C C . GLU A 1 660 ? 2.074 45.906 3.916 1 38.78 660 GLU A C 1
ATOM 5303 O O . GLU A 1 660 ? 2.455 47.094 3.928 1 38.78 660 GLU A O 1
ATOM 5308 N N . GLU A 1 661 ? 2.082 45.25 2.727 1 36.22 661 GLU A N 1
ATOM 5309 C CA . GLU A 1 661 ? 1.946 46.25 1.664 1 36.22 661 GLU A CA 1
ATOM 5310 C C . GLU A 1 661 ? 0.643 47.031 1.801 1 36.22 661 GLU A C 1
ATOM 5312 O O . GLU A 1 661 ? -0.44 46.438 1.82 1 36.22 661 GLU A O 1
ATOM 5317 N N . PRO A 1 662 ? 0.744 48.156 2.482 1 32.84 662 PRO A N 1
ATOM 5318 C CA . PRO A 1 662 ? -0.437 49.031 2.504 1 32.84 662 PRO A CA 1
ATOM 5319 C C . PRO A 1 662 ? -1.131 49.125 1.146 1 32.84 662 PRO A C 1
ATOM 5321 O O . PRO A 1 662 ? -0.469 49.062 0.107 1 32.84 662 PRO A O 1
ATOM 5324 N N . GLU A 1 663 ? -2.305 48.531 1.069 1 32.22 663 GLU A N 1
ATOM 5325 C CA . GLU A 1 663 ? -3.293 48.625 -0.003 1 32.22 663 GLU A CA 1
ATOM 5326 C C . GLU A 1 663 ? -3.297 50 -0.653 1 32.22 663 GLU A C 1
ATOM 5328 O O . GLU A 1 663 ? -4.211 50.781 -0.427 1 32.22 663 GLU A O 1
ATOM 5333 N N . LYS A 1 664 ? -2.172 50.781 -0.593 1 33.19 664 LYS A N 1
ATOM 5334 C CA . LYS A 1 664 ? -2.527 52.062 -1.212 1 33.19 664 LYS A CA 1
ATOM 5335 C C . LYS A 1 664 ? -2.848 51.875 -2.693 1 33.19 664 LYS A C 1
ATOM 5337 O O . LYS A 1 664 ? -2.072 52.312 -3.555 1 33.19 664 LYS A O 1
ATOM 5342 N N . THR A 1 665 ? -3.057 50.688 -3.18 1 28.91 665 THR A N 1
ATOM 5343 C CA . THR A 1 665 ? -3.307 50.781 -4.613 1 28.91 665 THR A CA 1
ATOM 5344 C C . THR A 1 665 ? -4.539 51.656 -4.887 1 28.91 665 THR A C 1
ATOM 5346 O O . THR A 1 665 ? -5.625 51.375 -4.379 1 28.91 665 THR A O 1
ATOM 5349 N N . ASP A 1 666 ? -4.367 52.969 -5.066 1 24.53 666 ASP A N 1
ATOM 5350 C CA . ASP A 1 666 ? -5.348 53.875 -5.629 1 24.53 666 ASP A CA 1
ATOM 5351 C C . ASP A 1 666 ? -6.062 53.281 -6.824 1 24.53 666 ASP A C 1
ATOM 5353 O O . ASP A 1 666 ? -5.43 52.656 -7.68 1 24.53 666 ASP A O 1
ATOM 5357 N N . ALA A 1 667 ? -7.336 52.969 -6.625 1 28.25 667 ALA A N 1
ATOM 5358 C CA . ALA A 1 667 ? -8.453 52.531 -7.449 1 28.25 667 ALA A CA 1
ATOM 5359 C C . ALA A 1 667 ? -8.539 53.312 -8.75 1 28.25 667 ALA A C 1
ATOM 5361 O O . ALA A 1 667 ? -9.344 54.25 -8.867 1 28.25 667 ALA A O 1
ATOM 5362 N N . SER A 1 668 ? -7.473 53.844 -9.375 1 24.16 668 SER A N 1
ATOM 5363 C CA . SER A 1 668 ? -7.934 54.5 -10.578 1 24.16 668 SER A CA 1
ATOM 5364 C C . SER A 1 668 ? -8.648 53.531 -11.516 1 24.16 668 SER A C 1
ATOM 5366 O O . SER A 1 668 ? -8.133 52.469 -11.812 1 24.16 668 SER A O 1
ATOM 5368 N N . ASP A 1 669 ? -10.039 53.594 -11.5 1 23.23 669 ASP A N 1
ATOM 5369 C CA . ASP A 1 669 ? -11.18 53.031 -12.203 1 23.23 669 ASP A CA 1
ATOM 5370 C C . ASP A 1 669 ? -10.969 53.062 -13.719 1 23.23 669 ASP A C 1
ATOM 5372 O O . ASP A 1 669 ? -11.836 53.562 -14.453 1 23.23 669 ASP A O 1
ATOM 5376 N N . SER A 1 670 ? -9.781 53.031 -14.273 1 23.7 670 SER A N 1
ATOM 5377 C CA . SER A 1 670 ? -9.914 53.219 -15.719 1 23.7 670 SER A CA 1
ATOM 5378 C C . SER A 1 670 ? -10.75 52.125 -16.344 1 23.7 670 SER A C 1
ATOM 5380 O O . SER A 1 670 ? -10.562 50.938 -16.031 1 23.7 670 SER A O 1
ATOM 5382 N N . HIS A 1 671 ? -12.023 52.438 -16.766 1 22.42 671 HIS A N 1
ATOM 5383 C CA . HIS A 1 671 ? -13.18 51.875 -17.453 1 22.42 671 HIS A CA 1
ATOM 5384 C C . HIS A 1 671 ? -12.758 51.125 -18.703 1 22.42 671 HIS A C 1
ATOM 5386 O O . HIS A 1 671 ? -12.375 51.719 -19.703 1 22.42 671 HIS A O 1
ATOM 5392 N N . PHE A 1 672 ? -11.859 50.125 -18.656 1 22.84 672 PHE A N 1
ATOM 5393 C CA . PHE A 1 672 ? -11.633 49.469 -19.922 1 22.84 672 PHE A CA 1
ATOM 5394 C C . PHE A 1 672 ? -12.922 48.812 -20.438 1 22.84 672 PHE A C 1
ATOM 5396 O O . PHE A 1 672 ? -13.555 48.031 -19.734 1 22.84 672 PHE A O 1
ATOM 5403 N N . SER A 1 673 ? -13.664 49.562 -21.359 1 20.55 673 SER A N 1
ATOM 5404 C CA . SER A 1 673 ? -14.883 49.281 -22.109 1 20.55 673 SER A CA 1
ATOM 5405 C C . SER A 1 673 ? -14.797 47.906 -22.812 1 20.55 673 SER A C 1
ATOM 5407 O O . SER A 1 673 ? -13.781 47.594 -23.438 1 20.55 673 SER A O 1
ATOM 5409 N N . ALA A 1 674 ? -15.367 46.875 -22.203 1 23.98 674 ALA A N 1
ATOM 5410 C CA . ALA A 1 674 ? -15.609 45.531 -22.734 1 23.98 674 ALA A CA 1
ATOM 5411 C C . ALA A 1 674 ? -16.25 45.625 -24.125 1 23.98 674 ALA A C 1
ATOM 5413 O O . ALA A 1 674 ? -17.25 46.344 -24.312 1 23.98 674 ALA A O 1
ATOM 5414 N N . PRO A 1 675 ? -15.5 45.469 -25.188 1 22.52 675 PRO A N 1
ATOM 5415 C CA . PRO A 1 675 ? -16.172 45.5 -26.5 1 22.52 675 PRO A CA 1
ATOM 5416 C C . PRO A 1 675 ? -17.391 44.562 -26.547 1 22.52 675 PRO A C 1
ATOM 5418 O O . PRO A 1 675 ? -17.469 43.594 -25.812 1 22.52 675 PRO A O 1
ATOM 5421 N N . GLU A 1 676 ? -18.609 45.031 -26.906 1 20.56 676 GLU A N 1
ATOM 5422 C CA . GLU A 1 676 ? -19.984 44.594 -27.172 1 20.56 676 GLU A CA 1
ATOM 5423 C C . GLU A 1 676 ? -20 43.469 -28.172 1 20.56 676 GLU A C 1
ATOM 5425 O O . GLU A 1 676 ? -21.062 42.906 -28.469 1 20.56 676 GLU A O 1
ATOM 5430 N N . LYS A 1 677 ? -19.047 42.625 -28.406 1 20.64 677 LYS A N 1
ATOM 5431 C CA . LYS A 1 677 ? -19.375 42 -29.688 1 20.64 677 LYS A CA 1
ATOM 5432 C C . LYS A 1 677 ? -20.766 41.375 -29.656 1 20.64 677 LYS A C 1
ATOM 5434 O O . LYS A 1 677 ? -21.281 41.062 -28.578 1 20.64 677 LYS A O 1
ATOM 5439 N N . ASP A 1 678 ? -21.328 41.062 -30.922 1 20.53 678 ASP A N 1
ATOM 5440 C CA . ASP A 1 678 ? -22.516 40.812 -31.734 1 20.53 678 ASP A CA 1
ATOM 5441 C C . ASP A 1 678 ? -23.141 39.438 -31.406 1 20.53 678 ASP A C 1
ATOM 5443 O O . ASP A 1 678 ? -22.469 38.406 -31.5 1 20.53 678 ASP A O 1
ATOM 5447 N N . ARG A 1 679 ? -24.016 39.344 -30.438 1 20.81 679 ARG A N 1
ATOM 5448 C CA . ARG A 1 679 ? -25 38.281 -30.234 1 20.81 679 ARG A CA 1
ATOM 5449 C C . ARG A 1 679 ? -25.781 38 -31.516 1 20.81 679 ARG A C 1
ATOM 5451 O O . ARG A 1 679 ? -26.812 38.625 -31.75 1 20.81 679 ARG A O 1
ATOM 5458 N N . ARG A 1 680 ? -25.312 38.031 -32.781 1 21.66 680 ARG A N 1
ATOM 5459 C CA . ARG A 1 680 ? -26.328 37.812 -33.812 1 21.66 680 ARG A CA 1
ATOM 5460 C C . ARG A 1 680 ? -27.109 36.562 -33.562 1 21.66 680 ARG A C 1
ATOM 5462 O O . ARG A 1 680 ? -26.625 35.625 -32.906 1 21.66 680 ARG A O 1
ATOM 5469 N N . HIS A 1 681 ? -28.484 36.719 -33.906 1 22.45 681 HIS A N 1
ATOM 5470 C CA . HIS A 1 681 ? -29.797 36.062 -34.031 1 22.45 681 HIS A CA 1
ATOM 5471 C C . HIS A 1 681 ? -29.703 34.844 -34.938 1 22.45 681 HIS A C 1
ATOM 5473 O O . HIS A 1 681 ? -30.734 34.188 -35.219 1 22.45 681 HIS A O 1
ATOM 5479 N N . TRP A 1 682 ? -28.688 34.031 -35.188 1 22.45 682 TRP A N 1
ATOM 5480 C CA . TRP A 1 682 ? -29.031 33.188 -36.312 1 22.45 682 TRP A CA 1
ATOM 5481 C C . TRP A 1 682 ? -30.312 32.406 -36.062 1 22.45 682 TRP A C 1
ATOM 5483 O O . TRP A 1 682 ? -30.438 31.734 -35.031 1 22.45 682 TRP A O 1
ATOM 5493 N N . THR A 1 683 ? -31.625 32.906 -36.625 1 22.14 683 THR A N 1
ATOM 5494 C CA . THR A 1 683 ? -33 32.562 -36.938 1 22.14 683 THR A CA 1
ATOM 5495 C C . THR A 1 683 ? -33.094 31.203 -37.625 1 22.14 683 THR A C 1
ATOM 5497 O O . THR A 1 683 ? -34.156 30.562 -37.625 1 22.14 683 THR A O 1
ATOM 5500 N N . GLY A 1 684 ? -32.25 30.656 -38.531 1 21 684 GLY A N 1
ATOM 5501 C CA . GLY A 1 684 ? -32.938 30.016 -39.656 1 21 684 GLY A CA 1
ATOM 5502 C C . GLY A 1 684 ? -34 29.047 -39.188 1 21 684 GLY A C 1
ATOM 5503 O O . GLY A 1 684 ? -34 28.578 -38.062 1 21 684 GLY A O 1
ATOM 5504 N N . HIS A 1 685 ? -34.906 28.812 -40.281 1 21.78 685 HIS A N 1
ATOM 5505 C CA . HIS A 1 685 ? -35.75 27.938 -41.094 1 21.78 685 HIS A CA 1
ATOM 5506 C C . HIS A 1 685 ? -35.125 26.562 -41.219 1 21.78 685 HIS A C 1
ATOM 5508 O O . HIS A 1 685 ? -33.906 26.422 -41.312 1 21.78 685 HIS A O 1
ATOM 5514 N N . MET B 1 1 ? 32.5 -19.625 2.211 1 22.72 1 MET B N 1
ATOM 5515 C CA . MET B 1 1 ? 31.375 -18.688 2.318 1 22.72 1 MET B CA 1
ATOM 5516 C C . MET B 1 1 ? 30.047 -19.391 2.119 1 22.72 1 MET B C 1
ATOM 5518 O O . MET B 1 1 ? 29.578 -19.547 0.986 1 22.72 1 MET B O 1
ATOM 5522 N N . ALA B 1 2 ? 29.656 -20.469 2.98 1 30.27 2 ALA B N 1
ATOM 5523 C CA . ALA B 1 2 ? 28.672 -21.531 3.094 1 30.27 2 ALA B CA 1
ATOM 5524 C C . ALA B 1 2 ? 27.25 -20.984 3.062 1 30.27 2 ALA B C 1
ATOM 5526 O O . ALA B 1 2 ? 27.031 -19.797 3.322 1 30.27 2 ALA B O 1
ATOM 5527 N N . LEU B 1 3 ? 26.344 -21.922 2.713 1 32.16 3 LEU B N 1
ATOM 5528 C CA . LEU B 1 3 ? 24.922 -21.984 2.383 1 32.16 3 LEU B CA 1
ATOM 5529 C C . LEU B 1 3 ? 24.094 -21.297 3.463 1 32.16 3 LEU B C 1
ATOM 5531 O O . LEU B 1 3 ? 23.828 -21.891 4.516 1 32.16 3 LEU B O 1
ATOM 5535 N N . SER B 1 4 ? 24.391 -20.078 3.748 1 34.22 4 SER B N 1
ATOM 5536 C CA . SER B 1 4 ? 23.656 -19.219 4.664 1 34.22 4 SER B CA 1
ATOM 5537 C C . SER B 1 4 ? 22.172 -19.188 4.312 1 34.22 4 SER B C 1
ATOM 5539 O O . SER B 1 4 ? 21.406 -18.422 4.91 1 34.22 4 SER B O 1
ATOM 5541 N N . LEU B 1 5 ? 21.859 -19.719 3.186 1 38.84 5 LEU B N 1
ATOM 5542 C CA . LEU B 1 5 ? 20.469 -19.672 2.758 1 38.84 5 LEU B CA 1
ATOM 5543 C C . LEU B 1 5 ? 19.578 -20.484 3.697 1 38.84 5 LEU B C 1
ATOM 5545 O O . LEU B 1 5 ? 18.391 -20.172 3.867 1 38.84 5 LEU B O 1
ATOM 5549 N N . SER B 1 6 ? 20.031 -21.703 4.035 1 41.22 6 SER B N 1
ATOM 5550 C CA . SER B 1 6 ? 19.203 -22.656 4.77 1 41.22 6 SER B CA 1
ATOM 5551 C C . SER B 1 6 ? 18.844 -22.125 6.156 1 41.22 6 SER B C 1
ATOM 5553 O O . SER B 1 6 ? 17.984 -22.672 6.836 1 41.22 6 SER B O 1
ATOM 5555 N N . ARG B 1 7 ? 19.672 -21.25 6.586 1 45.88 7 ARG B N 1
ATOM 5556 C CA . ARG B 1 7 ? 19.594 -20.844 7.98 1 45.88 7 ARG B CA 1
ATOM 5557 C C . ARG B 1 7 ? 18.531 -19.75 8.156 1 45.88 7 ARG B C 1
ATOM 5559 O O . ARG B 1 7 ? 18.312 -19.281 9.273 1 45.88 7 ARG B O 1
ATOM 5566 N N . GLY B 1 8 ? 17.891 -19.297 7.055 1 50.81 8 GLY B N 1
ATOM 5567 C CA . GLY B 1 8 ? 17.016 -18.141 7.188 1 50.81 8 GLY B CA 1
ATOM 5568 C C . GLY B 1 8 ? 15.633 -18.516 7.691 1 50.81 8 GLY B C 1
ATOM 5569 O O . GLY B 1 8 ? 15.078 -17.828 8.555 1 50.81 8 GLY B O 1
ATOM 5570 N N . ALA B 1 9 ? 15.062 -19.578 7.078 1 59.31 9 ALA B N 1
ATOM 5571 C CA . ALA B 1 9 ? 13.711 -19.922 7.508 1 59.31 9 ALA B CA 1
ATOM 5572 C C . ALA B 1 9 ? 13.695 -20.375 8.969 1 59.31 9 ALA B C 1
ATOM 5574 O O . ALA B 1 9 ? 12.867 -19.922 9.758 1 59.31 9 ALA B O 1
ATOM 5575 N N . PRO B 1 10 ? 14.586 -21.281 9.211 1 59.06 10 PRO B N 1
ATOM 5576 C CA . PRO B 1 10 ? 14.547 -21.656 10.625 1 59.06 10 PRO B CA 1
ATOM 5577 C C . PRO B 1 10 ? 14.891 -20.484 11.547 1 59.06 10 PRO B C 1
ATOM 5579 O O . PRO B 1 10 ? 14.352 -20.375 12.648 1 59.06 10 PRO B O 1
ATOM 5582 N N . ARG B 1 11 ? 15.719 -19.672 11.047 1 62.06 11 ARG B N 1
ATOM 5583 C CA . ARG B 1 11 ? 16.047 -18.5 11.852 1 62.06 11 ARG B CA 1
ATOM 5584 C C . ARG B 1 11 ? 14.859 -17.562 11.969 1 62.06 11 ARG B C 1
ATOM 5586 O O . ARG B 1 11 ? 14.617 -16.984 13.023 1 62.06 11 ARG B O 1
ATOM 5593 N N . ASP B 1 12 ? 14.156 -17.641 10.82 1 70.31 12 ASP B N 1
ATOM 5594 C CA . ASP B 1 12 ? 12.969 -16.781 10.875 1 70.31 12 ASP B CA 1
ATOM 5595 C C . ASP B 1 12 ? 11.914 -17.375 11.812 1 70.31 12 ASP B C 1
ATOM 5597 O O . ASP B 1 12 ? 11.258 -16.641 12.555 1 70.31 12 ASP B O 1
ATOM 5601 N N . ILE B 1 13 ? 11.875 -18.672 11.781 1 68.88 13 ILE B N 1
ATOM 5602 C CA . ILE B 1 13 ? 10.906 -19.328 12.664 1 68.88 13 ILE B CA 1
ATOM 5603 C C . ILE B 1 13 ? 11.359 -19.172 14.117 1 68.88 13 ILE B C 1
ATOM 5605 O O . ILE B 1 13 ? 10.539 -18.938 15.008 1 68.88 13 ILE B O 1
ATOM 5609 N N . ASN B 1 14 ? 12.656 -19.375 14.258 1 67.94 14 ASN B N 1
ATOM 5610 C CA . ASN B 1 14 ? 13.164 -19.188 15.609 1 67.94 14 ASN B CA 1
ATOM 5611 C C . ASN B 1 14 ? 13.008 -17.75 16.078 1 67.94 14 ASN B C 1
ATOM 5613 O O . ASN B 1 14 ? 12.711 -17.484 17.25 1 67.94 14 ASN B O 1
ATOM 5617 N N . HIS B 1 15 ? 13.203 -16.906 15.133 1 72.94 15 HIS B N 1
ATOM 5618 C CA . HIS B 1 15 ? 13.008 -15.5 15.477 1 72.94 15 HIS B CA 1
ATOM 5619 C C . HIS B 1 15 ? 11.547 -15.211 15.781 1 72.94 15 HIS B C 1
ATOM 5621 O O . HIS B 1 15 ? 11.242 -14.508 16.75 1 72.94 15 HIS B O 1
ATOM 5627 N N . TRP B 1 16 ? 10.812 -15.938 15.055 1 71.25 16 TRP B N 1
ATOM 5628 C CA . TRP B 1 16 ? 9.383 -15.781 15.289 1 71.25 16 TRP B CA 1
ATOM 5629 C C . TRP B 1 16 ? 8.992 -16.359 16.641 1 71.25 16 TRP B C 1
ATOM 5631 O O . TRP B 1 16 ? 8.234 -15.742 17.406 1 71.25 16 TRP B O 1
ATOM 5641 N N . TRP B 1 17 ? 9.523 -17.5 16.922 1 69 17 TRP B N 1
ATOM 5642 C CA . TRP B 1 17 ? 9.211 -18.172 18.172 1 69 17 TRP B CA 1
ATOM 5643 C C . TRP B 1 17 ? 9.75 -17.375 19.359 1 69 17 TRP B C 1
ATOM 5645 O O . TRP B 1 17 ? 9.086 -17.25 20.391 1 69 17 TRP B O 1
ATOM 5655 N N . SER B 1 18 ? 10.852 -16.781 19.172 1 72.81 18 SER B N 1
ATOM 5656 C CA . SER B 1 18 ? 11.422 -15.992 20.25 1 72.81 18 SER B CA 1
ATOM 5657 C C . SER B 1 18 ? 10.641 -14.711 20.484 1 72.81 18 SER B C 1
ATOM 5659 O O . SER B 1 18 ? 10.445 -14.289 21.625 1 72.81 18 SER B O 1
ATOM 5661 N N . LYS B 1 19 ? 10.188 -14.281 19.406 1 73.19 19 LYS B N 1
ATOM 5662 C CA . LYS B 1 19 ? 9.391 -13.062 19.547 1 73.19 19 LYS B CA 1
ATOM 5663 C C . LYS B 1 19 ? 8.055 -13.344 20.219 1 73.19 19 LYS B C 1
ATOM 5665 O O . LYS B 1 19 ? 7.598 -12.562 21.047 1 73.19 19 LYS B O 1
ATOM 5670 N N . LEU B 1 20 ? 7.566 -14.461 19.906 1 72.75 20 LEU B N 1
ATOM 5671 C CA . LEU B 1 20 ? 6.309 -14.844 20.547 1 72.75 20 LEU B CA 1
ATOM 5672 C C . LEU B 1 20 ? 6.516 -15.148 22.031 1 72.75 20 LEU B C 1
ATOM 5674 O O . LEU B 1 20 ? 5.684 -14.789 22.859 1 72.75 20 LEU B O 1
ATOM 5678 N N . ARG B 1 21 ? 7.547 -15.789 22.297 1 71.94 21 ARG B N 1
ATOM 5679 C CA . ARG B 1 21 ? 7.855 -16.109 23.672 1 71.94 21 ARG B CA 1
ATOM 5680 C C . ARG B 1 21 ? 8.102 -14.852 24.5 1 71.94 21 ARG B C 1
ATOM 5682 O O . ARG B 1 21 ? 7.641 -14.742 25.625 1 71.94 21 ARG B O 1
ATOM 5689 N N . CYS B 1 22 ? 8.836 -13.938 23.891 1 71.75 22 CYS B N 1
ATOM 5690 C CA . CYS B 1 22 ? 9.109 -12.68 24.578 1 71.75 22 CYS B CA 1
ATOM 5691 C C . CYS B 1 22 ? 7.816 -11.922 24.844 1 71.75 22 CYS B C 1
ATOM 5693 O O . CYS B 1 22 ? 7.66 -11.305 25.906 1 71.75 22 CYS B O 1
ATOM 5695 N N . ARG B 1 23 ? 6.988 -12.195 24.016 1 70.38 23 ARG B N 1
ATOM 5696 C CA . ARG B 1 23 ? 5.723 -11.484 24.156 1 70.38 23 ARG B CA 1
ATOM 5697 C C . ARG B 1 23 ? 4.836 -12.141 25.203 1 70.38 23 ARG B C 1
ATOM 5699 O O . ARG B 1 23 ? 4.137 -11.453 25.953 1 70.38 23 ARG B O 1
ATOM 5706 N N . LEU B 1 24 ? 4.961 -13.391 25.141 1 71.94 24 LEU B N 1
ATOM 5707 C CA . LEU B 1 24 ? 4.184 -14.102 26.141 1 71.94 24 LEU B CA 1
ATOM 5708 C C . LEU B 1 24 ? 4.699 -13.789 27.547 1 71.94 24 LEU B C 1
ATOM 5710 O O . LEU B 1 24 ? 3.932 -13.789 28.516 1 71.94 24 LEU B O 1
ATOM 5714 N N . GLN B 1 25 ? 6.008 -13.438 27.516 1 71.44 25 GLN B N 1
ATOM 5715 C CA . GLN B 1 25 ? 6.59 -13.102 28.812 1 71.44 25 GLN B CA 1
ATOM 5716 C C . GLN B 1 25 ? 6.473 -11.609 29.094 1 71.44 25 GLN B C 1
ATOM 5718 O O . GLN B 1 25 ? 6.879 -11.141 30.156 1 71.44 25 GLN B O 1
ATOM 5723 N N . ASN B 1 26 ? 5.695 -10.914 28.375 1 66.38 26 ASN B N 1
ATOM 5724 C CA . ASN B 1 26 ? 5.449 -9.484 28.547 1 66.38 26 ASN B CA 1
ATOM 5725 C C . ASN B 1 26 ? 6.758 -8.703 28.672 1 66.38 26 ASN B C 1
ATOM 5727 O O . ASN B 1 26 ? 6.871 -7.816 29.516 1 66.38 26 ASN B O 1
ATOM 5731 N N . ARG B 1 27 ? 7.805 -9.18 28 1 67.5 27 ARG B N 1
ATOM 5732 C CA . ARG B 1 27 ? 9.047 -8.414 28.031 1 67.5 27 ARG B CA 1
ATOM 5733 C C . ARG B 1 27 ? 8.969 -7.211 27.094 1 67.5 27 ARG B C 1
ATOM 5735 O O . ARG B 1 27 ? 8.359 -7.285 26.031 1 67.5 27 ARG B O 1
ATOM 5742 N N . LYS B 1 28 ? 9.414 -6.078 27.688 1 71.88 28 LYS B N 1
ATOM 5743 C CA . LYS B 1 28 ? 9.406 -4.848 26.906 1 71.88 28 LYS B CA 1
ATOM 5744 C C . LYS B 1 28 ? 10.391 -4.93 25.734 1 71.88 28 LYS B C 1
ATOM 5746 O O . LYS B 1 28 ? 11.477 -5.496 25.875 1 71.88 28 LYS B O 1
ATOM 5751 N N . GLY B 1 29 ? 9.938 -4.629 24.547 1 70.19 29 GLY B N 1
ATOM 5752 C CA . GLY B 1 29 ? 10.805 -4.586 23.391 1 70.19 29 GLY B CA 1
ATOM 5753 C C . GLY B 1 29 ? 11.82 -3.463 23.438 1 70.19 29 GLY B C 1
ATOM 5754 O O . GLY B 1 29 ? 11.719 -2.566 24.281 1 70.19 29 GLY B O 1
ATOM 5755 N N . TRP B 1 30 ? 12.898 -3.568 22.688 1 71.5 30 TRP B N 1
ATOM 5756 C CA . TRP B 1 30 ? 13.969 -2.578 22.625 1 71.5 30 TRP B CA 1
ATOM 5757 C C . TRP B 1 30 ? 13.406 -1.194 22.312 1 71.5 30 TRP B C 1
ATOM 5759 O O . TRP B 1 30 ? 13.828 -0.2 22.906 1 71.5 30 TRP B O 1
ATOM 5769 N N . ASN B 1 31 ? 12.43 -1.146 21.516 1 74.88 31 ASN B N 1
ATOM 5770 C CA . ASN B 1 31 ? 11.852 0.14 21.141 1 74.88 31 ASN B CA 1
ATOM 5771 C C . ASN B 1 31 ? 11.102 0.776 22.297 1 74.88 31 ASN B C 1
ATOM 5773 O O . ASN B 1 31 ? 11.125 1.997 22.469 1 74.88 31 ASN B O 1
ATOM 5777 N N . GLU B 1 32 ? 10.5 -0.053 23.062 1 77.19 32 GLU B N 1
ATOM 5778 C CA . GLU B 1 32 ? 9.773 0.471 24.219 1 77.19 32 GLU B CA 1
ATOM 5779 C C . GLU B 1 32 ? 10.727 0.998 25.281 1 77.19 32 GLU B C 1
ATOM 5781 O O . GLU B 1 32 ? 10.461 2.021 25.922 1 77.19 32 GLU B O 1
ATOM 5786 N N . MET B 1 33 ? 11.852 0.276 25.391 1 77.94 33 MET B N 1
ATOM 5787 C CA . MET B 1 33 ? 12.852 0.732 26.359 1 77.94 33 MET B CA 1
ATOM 5788 C C . MET B 1 33 ? 13.484 2.045 25.906 1 77.94 33 MET B C 1
ATOM 5790 O O . MET B 1 33 ? 13.758 2.922 26.719 1 77.94 33 MET B O 1
ATOM 5794 N N . PHE B 1 34 ? 13.602 2.096 24.641 1 80.31 34 PHE B N 1
ATOM 5795 C CA . PHE B 1 34 ? 14.164 3.311 24.062 1 80.31 34 PHE B CA 1
ATOM 5796 C C . PHE B 1 34 ? 13.219 4.488 24.266 1 80.31 34 PHE B C 1
ATOM 5798 O O . PHE B 1 34 ? 13.648 5.586 24.625 1 80.31 34 PHE B O 1
ATOM 5805 N N . ASP B 1 35 ? 12.016 4.281 24.172 1 83.69 35 ASP B N 1
ATOM 5806 C CA . ASP B 1 35 ? 11.031 5.348 24.359 1 83.69 35 ASP B CA 1
ATOM 5807 C C . ASP B 1 35 ? 10.922 5.734 25.828 1 83.69 35 ASP B C 1
ATOM 5809 O O . ASP B 1 35 ? 10.773 6.914 26.156 1 83.69 35 ASP B O 1
ATOM 5813 N N . GLU B 1 36 ? 11.055 4.773 26.641 1 85 36 GLU B N 1
ATOM 5814 C CA . GLU B 1 36 ? 10.977 5.043 28.078 1 85 36 GLU B CA 1
ATOM 5815 C C . GLU B 1 36 ? 12.156 5.895 28.547 1 85 36 GLU B C 1
ATOM 5817 O O . GLU B 1 36 ? 12.016 6.727 29.438 1 85 36 GLU B O 1
ATOM 5822 N N . THR B 1 37 ? 13.273 5.648 27.891 1 86.25 37 THR B N 1
ATOM 5823 C CA . THR B 1 37 ? 14.461 6.418 28.25 1 86.25 37 THR B CA 1
ATOM 5824 C C . THR B 1 37 ? 14.258 7.898 27.953 1 86.25 37 THR B C 1
ATOM 5826 O O . THR B 1 37 ? 14.727 8.758 28.703 1 86.25 37 THR B O 1
ATOM 5829 N N . PHE B 1 38 ? 13.547 8.18 26.969 1 87.31 38 PHE B N 1
ATOM 5830 C CA . PHE B 1 38 ? 13.328 9.578 26.609 1 87.31 38 PHE B CA 1
ATOM 5831 C C . PHE B 1 38 ? 12.328 10.227 27.562 1 87.31 38 PHE B C 1
ATOM 5833 O O . PHE B 1 38 ? 12.406 11.43 27.828 1 87.31 38 PHE B O 1
ATOM 5840 N N . PHE B 1 39 ? 11.43 9.406 28.094 1 87.88 39 PHE B N 1
ATOM 5841 C CA . PHE B 1 39 ? 10.516 9.922 29.109 1 87.88 39 PHE B CA 1
ATOM 5842 C C . PHE B 1 39 ? 11.25 10.219 30.406 1 87.88 39 PHE B C 1
ATOM 5844 O O . PHE B 1 39 ? 10.992 11.242 31.047 1 87.88 39 PHE B O 1
ATOM 5851 N N . GLN B 1 40 ? 12.156 9.336 30.625 1 88.5 40 GLN B N 1
ATOM 5852 C CA . GLN B 1 40 ? 12.969 9.547 31.828 1 88.5 40 GLN B CA 1
ATOM 5853 C C . GLN B 1 40 ? 13.867 10.773 31.672 1 88.5 40 GLN B C 1
ATOM 5855 O O . GLN B 1 40 ? 14.109 11.492 32.656 1 88.5 40 GLN B O 1
ATOM 5860 N N . GLN B 1 41 ? 14.289 10.984 30.469 1 88.75 41 GLN B N 1
ATOM 5861 C CA . GLN B 1 41 ? 15.125 12.156 30.203 1 88.75 41 GLN B CA 1
ATOM 5862 C C . GLN B 1 41 ? 14.359 13.445 30.469 1 88.75 41 GLN B C 1
ATOM 5864 O O . GLN B 1 41 ? 14.875 14.359 31.125 1 88.75 41 GLN B O 1
ATOM 5869 N N . THR B 1 42 ? 13.172 13.492 29.969 1 86.25 42 THR B N 1
ATOM 5870 C CA . THR B 1 42 ? 12.359 14.695 30.141 1 86.25 42 THR B CA 1
ATOM 5871 C C . THR B 1 42 ? 12.039 14.914 31.625 1 86.25 42 THR B C 1
ATOM 5873 O O . THR B 1 42 ? 12.031 16.062 32.094 1 86.25 42 THR B O 1
ATOM 5876 N N . GLN B 1 43 ? 11.859 13.867 32.312 1 88 43 GLN B N 1
ATOM 5877 C CA . GLN B 1 43 ? 11.578 13.961 33.75 1 88 43 GLN B CA 1
ATOM 5878 C C . GLN B 1 43 ? 12.797 14.461 34.5 1 88 43 GLN B C 1
ATOM 5880 O O . GLN B 1 43 ? 12.68 15.336 35.375 1 88 43 GLN B O 1
ATOM 5885 N N . LYS B 1 44 ? 13.914 13.93 34.188 1 90.31 44 LYS B N 1
ATOM 5886 C CA . LYS B 1 44 ? 15.133 14.32 34.906 1 90.31 44 LYS B CA 1
ATOM 5887 C C . LYS B 1 44 ? 15.484 15.781 34.594 1 90.31 44 LYS B C 1
ATOM 5889 O O . LYS B 1 44 ? 15.977 16.484 35.469 1 90.31 44 LYS B O 1
ATOM 5894 N N . ILE B 1 45 ? 15.234 16.219 33.406 1 90.06 45 ILE B N 1
ATOM 5895 C CA . ILE B 1 45 ? 15.523 17.609 33.031 1 90.06 45 ILE B CA 1
ATOM 5896 C C . ILE B 1 45 ? 14.609 18.547 33.812 1 90.06 45 ILE B C 1
ATOM 5898 O O . ILE B 1 45 ? 15.055 19.609 34.25 1 90.06 45 ILE B O 1
ATOM 5902 N N . ASP B 1 46 ? 13.406 18.109 34.094 1 87.81 46 ASP B N 1
ATOM 5903 C CA . ASP B 1 46 ? 12.445 18.953 34.781 1 87.81 46 ASP B CA 1
ATOM 5904 C C . ASP B 1 46 ? 12.68 18.906 36.312 1 87.81 46 ASP B C 1
ATOM 5906 O O . ASP B 1 46 ? 12.328 19.859 37.031 1 87.81 46 ASP B O 1
ATOM 5910 N N . GLU B 1 47 ? 13.367 17.828 36.781 1 89.12 47 GLU B N 1
ATOM 5911 C CA . GLU B 1 47 ? 13.555 17.656 38.219 1 89.12 47 GLU B CA 1
ATOM 5912 C C . GLU B 1 47 ? 14.891 18.234 38.656 1 89.12 47 GLU B C 1
ATOM 5914 O O . GLU B 1 47 ? 15.047 18.594 39.844 1 89.12 47 GLU B O 1
ATOM 5919 N N . THR B 1 48 ? 15.875 18.312 37.75 1 91.19 48 THR B N 1
ATOM 5920 C CA . THR B 1 48 ? 17.188 18.844 38.094 1 91.19 48 THR B CA 1
ATOM 5921 C C . THR B 1 48 ? 17.234 20.359 37.938 1 91.19 48 THR B C 1
ATOM 5923 O O . THR B 1 48 ? 17.078 20.859 36.812 1 91.19 48 THR B O 1
ATOM 5926 N N . PRO B 1 49 ? 17.5 21.109 38.938 1 90.88 49 PRO B N 1
ATOM 5927 C CA . PRO B 1 49 ? 17.453 22.578 38.906 1 90.88 49 PRO B CA 1
ATOM 5928 C C . PRO B 1 49 ? 18.391 23.156 37.844 1 90.88 49 PRO B C 1
ATOM 5930 O O . PRO B 1 49 ? 18.016 24.078 37.125 1 90.88 49 PRO B O 1
ATOM 5933 N N . LEU B 1 50 ? 19.609 22.625 37.75 1 92.69 50 LEU B N 1
ATOM 5934 C CA . LEU B 1 50 ? 20.562 23.125 36.781 1 92.69 50 LEU B CA 1
ATOM 5935 C C . LEU B 1 50 ? 20.031 22.938 35.344 1 92.69 50 LEU B C 1
ATOM 5937 O O . LEU B 1 50 ? 20.125 23.859 34.531 1 92.69 50 LEU B O 1
ATOM 5941 N N . PHE B 1 51 ? 19.484 21.812 35.094 1 94.06 51 PHE B N 1
ATOM 5942 C CA . PHE B 1 51 ? 18.953 21.516 33.781 1 94.06 51 PHE B CA 1
ATOM 5943 C C . PHE B 1 51 ? 17.719 22.344 33.469 1 94.06 51 PHE B C 1
ATOM 5945 O O . PHE B 1 51 ? 17.547 22.844 32.344 1 94.06 51 PHE B O 1
ATOM 5952 N N . LEU B 1 52 ? 16.875 22.484 34.438 1 93.06 52 LEU B N 1
ATOM 5953 C CA . LEU B 1 52 ? 15.656 23.281 34.25 1 93.06 52 LEU B CA 1
ATOM 5954 C C . LEU B 1 52 ? 15.984 24.734 33.969 1 93.06 52 LEU B C 1
ATOM 5956 O O . LEU B 1 52 ? 15.383 25.359 33.094 1 93.06 52 LEU B O 1
ATOM 5960 N N . ALA B 1 53 ? 16.938 25.266 34.719 1 93.69 53 ALA B N 1
ATOM 5961 C CA . ALA B 1 53 ? 17.359 26.641 34.5 1 93.69 53 ALA B CA 1
ATOM 5962 C C . ALA B 1 53 ? 17.969 26.844 33.125 1 93.69 53 ALA B C 1
ATOM 5964 O O . ALA B 1 53 ? 17.781 27.891 32.5 1 93.69 53 ALA B O 1
ATOM 5965 N N . THR B 1 54 ? 18.703 25.844 32.656 1 93.81 54 THR B N 1
ATOM 5966 C CA . THR B 1 54 ? 19.297 25.906 31.344 1 93.81 54 THR B CA 1
ATOM 5967 C C . THR B 1 54 ? 18.219 25.844 30.266 1 93.81 54 THR B C 1
ATOM 5969 O O . THR B 1 54 ? 18.281 26.578 29.281 1 93.81 54 THR B O 1
ATOM 5972 N N . LYS B 1 55 ? 17.234 25 30.469 1 92.75 55 LYS B N 1
ATOM 5973 C CA . LYS B 1 55 ? 16.141 24.859 29.516 1 92.75 55 LYS B CA 1
ATOM 5974 C C . LYS B 1 55 ? 15.305 26.125 29.422 1 92.75 55 LYS B C 1
ATOM 5976 O O . LYS B 1 55 ? 14.891 26.516 28.328 1 92.75 55 LYS B O 1
ATOM 5981 N N . GLU B 1 56 ? 15.141 26.812 30.5 1 92.75 56 GLU B N 1
ATOM 5982 C CA . GLU B 1 56 ? 14.32 28.031 30.547 1 92.75 56 GLU B CA 1
ATOM 5983 C C . GLU B 1 56 ? 15.148 29.266 30.219 1 92.75 56 GLU B C 1
ATOM 5985 O O . GLU B 1 56 ? 14.633 30.391 30.234 1 92.75 56 GLU B O 1
ATOM 5990 N N . ASN B 1 57 ? 16.375 29.109 29.859 1 94 57 ASN B N 1
ATOM 5991 C CA . ASN B 1 57 ? 17.297 30.172 29.484 1 94 57 ASN B CA 1
ATOM 5992 C C . ASN B 1 57 ? 17.406 31.234 30.578 1 94 57 ASN B C 1
ATOM 5994 O O . ASN B 1 57 ? 17.359 32.438 30.281 1 94 57 ASN B O 1
ATOM 5998 N N . ASN B 1 58 ? 17.422 30.766 31.859 1 93.94 58 ASN B N 1
ATOM 5999 C CA . ASN B 1 58 ? 17.547 31.672 33 1 93.94 58 ASN B CA 1
ATOM 6000 C C . ASN B 1 58 ? 19 31.844 33.438 1 93.94 58 ASN B C 1
ATOM 6002 O O . ASN B 1 58 ? 19.531 31.062 34.219 1 93.94 58 ASN B O 1
ATOM 6006 N N . VAL B 1 59 ? 19.672 32.938 33.031 1 94.12 59 VAL B N 1
ATOM 6007 C CA . VAL B 1 59 ? 21.094 33.156 33.281 1 94.12 59 VAL B CA 1
ATOM 6008 C C . VAL B 1 59 ? 21.328 33.438 34.75 1 94.12 59 VAL B C 1
ATOM 6010 O O . VAL B 1 59 ? 22.312 33 35.344 1 94.12 59 VAL B O 1
ATOM 6013 N N . GLY B 1 60 ? 20.391 34.125 35.375 1 92.56 60 GLY B N 1
ATOM 6014 C CA . GLY B 1 60 ? 20.516 34.469 36.781 1 92.56 60 GLY B CA 1
ATOM 6015 C C . GLY B 1 60 ? 20.547 33.25 37.688 1 92.56 60 GLY B C 1
ATOM 6016 O O . GLY B 1 60 ? 21.406 33.125 38.562 1 92.56 60 GLY B O 1
ATOM 6017 N N . CYS B 1 61 ? 19.703 32.406 37.375 1 92.44 61 CYS B N 1
ATOM 6018 C CA . CYS B 1 61 ? 19.609 31.203 38.156 1 92.44 61 CYS B CA 1
ATOM 6019 C C . CYS B 1 61 ? 20.844 30.328 37.969 1 92.44 61 CYS B C 1
ATOM 6021 O O . CYS B 1 61 ? 21.328 29.703 38.906 1 92.44 61 CYS B O 1
ATOM 6023 N N . ILE B 1 62 ? 21.438 30.297 36.812 1 92.06 62 ILE B N 1
ATOM 6024 C CA . ILE B 1 62 ? 22.609 29.484 36.5 1 92.06 62 ILE B CA 1
ATOM 6025 C C . ILE B 1 62 ? 23.828 30.016 37.281 1 92.06 62 ILE B C 1
ATOM 6027 O O . ILE B 1 62 ? 24.594 29.234 37.844 1 92.06 62 ILE B O 1
ATOM 6031 N N . GLU B 1 63 ? 23.969 31.312 37.406 1 91.31 63 GLU B N 1
ATOM 6032 C CA . GLU B 1 63 ? 25.094 31.938 38.094 1 91.31 63 GLU B CA 1
ATOM 6033 C C . GLU B 1 63 ? 25.016 31.641 39.594 1 91.31 63 GLU B C 1
ATOM 6035 O O . GLU B 1 63 ? 26.047 31.375 40.25 1 91.31 63 GLU B O 1
ATOM 6040 N N . LYS B 1 64 ? 23.844 31.594 40.031 1 91 64 LYS B N 1
ATOM 6041 C CA . LYS B 1 64 ? 23.656 31.297 41.438 1 91 64 LYS B CA 1
ATOM 6042 C C . LYS B 1 64 ? 23.953 29.844 41.75 1 91 64 LYS B C 1
ATOM 6044 O O . LYS B 1 64 ? 24.609 29.531 42.75 1 91 64 LYS B O 1
ATOM 6049 N N . LEU B 1 65 ? 23.547 29.047 40.906 1 91.19 65 LEU B N 1
ATOM 6050 C CA . LEU B 1 65 ? 23.719 27.609 41.125 1 91.19 65 LEU B CA 1
ATOM 6051 C C . LEU B 1 65 ? 25.188 27.203 40.969 1 91.19 65 LEU B C 1
ATOM 6053 O O . LEU B 1 65 ? 25.656 26.312 41.688 1 91.19 65 LEU B O 1
ATOM 6057 N N . LEU B 1 66 ? 25.891 27.844 40.062 1 88.44 66 LEU B N 1
ATOM 6058 C CA . LEU B 1 66 ? 27.297 27.516 39.844 1 88.44 66 LEU B CA 1
ATOM 6059 C C . LEU B 1 66 ? 28.188 28.031 40.969 1 88.44 66 LEU B C 1
ATOM 6061 O O . LEU B 1 66 ? 29.281 27.5 41.188 1 88.44 66 LEU B O 1
ATOM 6065 N N . SER B 1 67 ? 27.656 29.078 41.656 1 86.44 67 SER B N 1
ATOM 6066 C CA . SER B 1 67 ? 28.438 29.625 42.75 1 86.44 67 SER B CA 1
ATOM 6067 C C . SER B 1 67 ? 28.234 28.812 44.031 1 86.44 67 SER B C 1
ATOM 6069 O O . SER B 1 67 ? 29.062 28.875 44.938 1 86.44 67 SER B O 1
ATOM 6071 N N . CYS B 1 68 ? 27.172 28.078 43.938 1 84 68 CYS B N 1
ATOM 6072 C CA . CYS B 1 68 ? 26.906 27.266 45.094 1 84 68 CYS B CA 1
ATOM 6073 C C . CYS B 1 68 ? 27.75 26 45.094 1 84 68 CYS B C 1
ATOM 6075 O O . CYS B 1 68 ? 27.844 25.328 44.062 1 84 68 CYS B O 1
ATOM 6077 N N . SER B 1 69 ? 28.547 25.703 46.125 1 77.56 69 SER B N 1
ATOM 6078 C CA . SER B 1 69 ? 29.469 24.562 46.219 1 77.56 69 SER B CA 1
ATOM 6079 C C . SER B 1 69 ? 28.719 23.234 46.25 1 77.56 69 SER B C 1
ATOM 6081 O O . SER B 1 69 ? 29.281 22.203 45.906 1 77.56 69 SER B O 1
ATOM 6083 N N . SER B 1 70 ? 27.438 23.234 46.438 1 79.06 70 SER B N 1
ATOM 6084 C CA . SER B 1 70 ? 26.703 21.984 46.594 1 79.06 70 SER B CA 1
ATOM 6085 C C . SER B 1 70 ? 26.172 21.5 45.25 1 79.06 70 SER B C 1
ATOM 6087 O O . SER B 1 70 ? 25.781 20.344 45.094 1 79.06 70 SER B O 1
ATOM 6089 N N . SER B 1 71 ? 26.328 22.328 44.25 1 81.12 71 SER B N 1
ATOM 6090 C CA . SER B 1 71 ? 25.781 21.938 42.938 1 81.12 71 SER B CA 1
ATOM 6091 C C . SER B 1 71 ? 26.812 21.234 42.094 1 81.12 71 SER B C 1
ATOM 6093 O O . SER B 1 71 ? 27.953 21.703 41.969 1 81.12 71 SER B O 1
ATOM 6095 N N . ASN B 1 72 ? 26.531 20.016 41.781 1 85.81 72 ASN B N 1
ATOM 6096 C CA . ASN B 1 72 ? 27.391 19.266 40.875 1 85.81 72 ASN B CA 1
ATOM 6097 C C . ASN B 1 72 ? 27.219 19.719 39.438 1 85.81 72 ASN B C 1
ATOM 6099 O O . ASN B 1 72 ? 26.234 19.375 38.781 1 85.81 72 ASN B O 1
ATOM 6103 N N . VAL B 1 73 ? 28.141 20.438 39 1 85.88 73 VAL B N 1
ATOM 6104 C CA . VAL B 1 73 ? 28.094 21.031 37.656 1 85.88 73 VAL B CA 1
ATOM 6105 C C . VAL B 1 73 ? 28.266 19.953 36.594 1 85.88 73 VAL B C 1
ATOM 6107 O O . VAL B 1 73 ? 27.828 20.109 35.438 1 85.88 73 VAL B O 1
ATOM 6110 N N . PHE B 1 74 ? 28.797 18.844 36.938 1 86.06 74 PHE B N 1
ATOM 6111 C CA . PHE B 1 74 ? 29.062 17.797 35.969 1 86.06 74 PHE B CA 1
ATOM 6112 C C . PHE B 1 74 ? 28 16.703 36.062 1 86.06 74 PHE B C 1
ATOM 6114 O O . PHE B 1 74 ? 28.234 15.562 35.625 1 86.06 74 PHE B O 1
ATOM 6121 N N . GLU B 1 75 ? 26.891 17.125 36.594 1 89 75 GLU B N 1
ATOM 6122 C CA . GLU B 1 75 ? 25.781 16.172 36.625 1 89 75 GLU B CA 1
ATOM 6123 C C . GLU B 1 75 ? 25.312 15.805 35.219 1 89 75 GLU B C 1
ATOM 6125 O O . GLU B 1 75 ? 25.234 16.672 34.344 1 89 75 GLU B O 1
ATOM 6130 N N . ARG B 1 76 ? 25.109 14.492 35 1 91.88 76 ARG B N 1
ATOM 6131 C CA . ARG B 1 76 ? 24.734 14 33.688 1 91.88 76 ARG B CA 1
ATOM 6132 C C . ARG B 1 76 ? 23.266 13.57 33.688 1 91.88 76 ARG B C 1
ATOM 6134 O O . ARG B 1 76 ? 22.734 13.133 34.688 1 91.88 76 ARG B O 1
ATOM 6141 N N . GLY B 1 77 ? 22.688 13.844 32.594 1 91.5 77 GLY B N 1
ATOM 6142 C CA . GLY B 1 77 ? 21.328 13.383 32.406 1 91.5 77 GLY B CA 1
ATOM 6143 C C . GLY B 1 77 ? 21.25 11.898 32.094 1 91.5 77 GLY B C 1
ATOM 6144 O O . GLY B 1 77 ? 22.234 11.172 32.25 1 91.5 77 GLY B O 1
ATOM 6145 N N . VAL B 1 78 ? 20.078 11.445 31.75 1 90.88 78 VAL B N 1
ATOM 6146 C CA . VAL B 1 78 ? 19.812 10.031 31.516 1 90.88 78 VAL B CA 1
ATOM 6147 C C . VAL B 1 78 ? 20.562 9.562 30.266 1 90.88 78 VAL B C 1
ATOM 6149 O O . VAL B 1 78 ? 21.031 8.422 30.203 1 90.88 78 VAL B O 1
ATOM 6152 N N . LEU B 1 79 ? 20.672 10.461 29.266 1 91.06 79 LEU B N 1
ATOM 6153 C CA . LEU B 1 79 ? 21.359 10.117 28.031 1 91.06 79 LEU B CA 1
ATOM 6154 C C . LEU B 1 79 ? 22.828 10.555 28.078 1 91.06 79 LEU B C 1
ATOM 6156 O O . LEU B 1 79 ? 23.531 10.531 27.062 1 91.06 79 LEU B O 1
ATOM 6160 N N . GLY B 1 80 ? 23.234 10.984 29.203 1 91.69 80 GLY B N 1
ATOM 6161 C CA . GLY B 1 80 ? 24.609 11.43 29.375 1 91.69 80 GLY B CA 1
ATOM 6162 C C . GLY B 1 80 ? 24.812 12.875 28.969 1 91.69 80 GLY B C 1
ATOM 6163 O O . GLY B 1 80 ? 25.953 13.289 28.703 1 91.69 80 GLY B O 1
ATOM 6164 N N . GLU B 1 81 ? 23.75 13.586 28.859 1 93.81 81 GLU B N 1
ATOM 6165 C CA . GLU B 1 81 ? 23.875 14.977 28.453 1 93.81 81 GLU B CA 1
ATOM 6166 C C . GLU B 1 81 ? 24.266 15.867 29.625 1 93.81 81 GLU B C 1
ATOM 6168 O O . GLU B 1 81 ? 23.938 15.578 30.766 1 93.81 81 GLU B O 1
ATOM 6173 N N . THR B 1 82 ? 25.031 16.844 29.391 1 94.94 82 THR B N 1
ATOM 6174 C CA . THR B 1 82 ? 25.406 17.875 30.344 1 94.94 82 THR B CA 1
ATOM 6175 C C . THR B 1 82 ? 24.516 19.109 30.188 1 94.94 82 THR B C 1
ATOM 6177 O O . THR B 1 82 ? 23.672 19.156 29.297 1 94.94 82 THR B O 1
ATOM 6180 N N . ALA B 1 83 ? 24.719 20.031 31.062 1 94.69 83 ALA B N 1
ATOM 6181 C CA . ALA B 1 83 ? 23.922 21.266 31.016 1 94.69 83 ALA B CA 1
ATOM 6182 C C . ALA B 1 83 ? 24.188 22.016 29.719 1 94.69 83 ALA B C 1
ATOM 6184 O O . ALA B 1 83 ? 23.266 22.625 29.156 1 94.69 83 ALA B O 1
ATOM 6185 N N . LEU B 1 84 ? 25.422 21.938 29.203 1 95.88 84 LEU B N 1
ATOM 6186 C CA . LEU B 1 84 ? 25.75 22.641 27.969 1 95.88 84 LEU B CA 1
ATOM 6187 C C . LEU B 1 84 ? 25.047 22 26.766 1 95.88 84 LEU B C 1
ATOM 6189 O O . LEU B 1 84 ? 24.625 22.703 25.844 1 95.88 84 LEU B O 1
ATOM 6193 N N . HIS B 1 85 ? 24.922 20.688 26.781 1 96.25 85 HIS B N 1
ATOM 6194 C CA . HIS B 1 85 ? 24.172 20 25.734 1 96.25 85 HIS B CA 1
ATOM 6195 C C . HIS B 1 85 ? 22.719 20.469 25.703 1 96.25 85 HIS B C 1
ATOM 6197 O O . HIS B 1 85 ? 22.156 20.703 24.641 1 96.25 85 HIS B O 1
ATOM 6203 N N . ILE B 1 86 ? 22.141 20.609 26.875 1 94.69 86 ILE B N 1
ATOM 6204 C CA . ILE B 1 86 ? 20.75 21.031 27 1 94.69 86 ILE B CA 1
ATOM 6205 C C . ILE B 1 86 ? 20.594 22.469 26.5 1 94.69 86 ILE B C 1
ATOM 6207 O O . ILE B 1 86 ? 19.625 22.797 25.828 1 94.69 86 ILE B O 1
ATOM 6211 N N . ALA B 1 87 ? 21.547 23.297 26.797 1 95.69 87 ALA B N 1
ATOM 6212 C CA . ALA B 1 87 ? 21.531 24.672 26.312 1 95.69 87 ALA B CA 1
ATOM 6213 C C . ALA B 1 87 ? 21.594 24.734 24.797 1 95.69 87 ALA B C 1
ATOM 6215 O O . ALA B 1 87 ? 20.859 25.5 24.172 1 95.69 87 ALA B O 1
ATOM 6216 N N . ALA B 1 88 ? 22.438 23.938 24.234 1 95.62 88 ALA B N 1
ATOM 6217 C CA . ALA B 1 88 ? 22.594 23.891 22.781 1 95.62 88 ALA B CA 1
ATOM 6218 C C . ALA B 1 88 ? 21.344 23.344 22.125 1 95.62 88 ALA B C 1
ATOM 6220 O O . ALA B 1 88 ? 20.922 23.828 21.062 1 95.62 88 ALA B O 1
ATOM 6221 N N . LEU B 1 89 ? 20.766 22.312 22.75 1 94 89 LEU B N 1
ATOM 6222 C CA . LEU B 1 89 ? 19.578 21.672 22.219 1 94 89 LEU B CA 1
ATOM 6223 C C . LEU B 1 89 ? 18.406 22.656 22.156 1 94 89 LEU B C 1
ATOM 6225 O O . LEU B 1 89 ? 17.594 22.594 21.234 1 94 89 LEU B O 1
ATOM 6229 N N . ASN B 1 90 ? 18.328 23.531 23.109 1 93 90 ASN B N 1
ATOM 6230 C CA . ASN B 1 90 ? 17.25 24.5 23.172 1 93 90 ASN B CA 1
ATOM 6231 C C . ASN B 1 90 ? 17.641 25.828 22.547 1 93 90 ASN B C 1
ATOM 6233 O O . ASN B 1 90 ? 16.891 26.812 22.641 1 93 90 ASN B O 1
ATOM 6237 N N . ASP B 1 91 ? 18.797 25.922 21.938 1 93.06 91 ASP B N 1
ATOM 6238 C CA . ASP B 1 91 ? 19.281 27.094 21.219 1 93.06 91 ASP B CA 1
ATOM 6239 C C . ASP B 1 91 ? 19.391 28.297 22.156 1 93.06 91 ASP B C 1
ATOM 6241 O O . ASP B 1 91 ? 19.047 29.422 21.766 1 93.06 91 ASP B O 1
ATOM 6245 N N . ASN B 1 92 ? 19.75 28.031 23.391 1 94.56 92 ASN B N 1
ATOM 6246 C CA . ASN B 1 92 ? 19.922 29.109 24.359 1 94.56 92 ASN B CA 1
ATOM 6247 C C . ASN B 1 92 ? 21.359 29.609 24.391 1 94.56 92 ASN B C 1
ATOM 6249 O O . ASN B 1 92 ? 22.219 29.031 25.047 1 94.56 92 ASN B O 1
ATOM 6253 N N . LEU B 1 93 ? 21.609 30.688 23.703 1 95.62 93 LEU B N 1
ATOM 6254 C CA . LEU B 1 93 ? 22.953 31.219 23.516 1 95.62 93 LEU B CA 1
ATOM 6255 C C . LEU B 1 93 ? 23.469 31.828 24.812 1 95.62 93 LEU B C 1
ATOM 6257 O O . LEU B 1 93 ? 24.609 31.578 25.219 1 95.62 93 LEU B O 1
ATOM 6261 N N . GLU B 1 94 ? 22.609 32.562 25.547 1 95.69 94 GLU B N 1
ATOM 6262 C CA . GLU B 1 94 ? 23.031 33.312 26.719 1 95.69 94 GLU B CA 1
ATOM 6263 C C . GLU B 1 94 ? 23.469 32.375 27.844 1 95.69 94 GLU B C 1
ATOM 6265 O O . GLU B 1 94 ? 24.531 32.562 28.438 1 95.69 94 GLU B O 1
ATOM 6270 N N . VAL B 1 95 ? 22.656 31.422 28.031 1 96.06 95 VAL B N 1
ATOM 6271 C CA . VAL B 1 95 ? 22.969 30.484 29.094 1 96.06 95 VAL B CA 1
ATOM 6272 C C . VAL B 1 95 ? 24.188 29.656 28.719 1 96.06 95 VAL B C 1
ATOM 6274 O O . VAL B 1 95 ? 25 29.312 29.578 1 96.06 95 VAL B O 1
ATOM 6277 N N . ALA B 1 96 ? 24.344 29.312 27.453 1 96.81 96 ALA B N 1
ATOM 6278 C CA . ALA B 1 96 ? 25.5 28.547 26.984 1 96.81 96 ALA B CA 1
ATOM 6279 C C . ALA B 1 96 ? 26.797 29.312 27.219 1 96.81 96 ALA B C 1
ATOM 6281 O O . ALA B 1 96 ? 27.781 28.719 27.672 1 96.81 96 ALA B O 1
ATOM 6282 N N . ILE B 1 97 ? 26.797 30.609 26.984 1 96 97 ILE B N 1
ATOM 6283 C CA . ILE B 1 97 ? 27.969 31.438 27.172 1 96 97 ILE B CA 1
ATOM 6284 C C . ILE B 1 97 ? 28.312 31.5 28.656 1 96 97 ILE B C 1
ATOM 6286 O O . ILE B 1 97 ? 29.484 31.359 29.047 1 96 97 ILE B O 1
ATOM 6290 N N . ALA B 1 98 ? 27.297 31.656 29.484 1 94.56 98 ALA B N 1
ATOM 6291 C CA . ALA B 1 98 ? 27.516 31.719 30.922 1 94.56 98 ALA B CA 1
ATOM 6292 C C . ALA B 1 98 ? 28.125 30.406 31.438 1 94.56 98 ALA B C 1
ATOM 6294 O O . ALA B 1 98 ? 29.047 30.438 32.281 1 94.56 98 ALA B O 1
ATOM 6295 N N . LEU B 1 99 ? 27.688 29.344 30.938 1 94.94 99 LEU B N 1
ATOM 6296 C CA . LEU B 1 99 ? 28.188 28.047 31.344 1 94.94 99 LEU B CA 1
ATOM 6297 C C . LEU B 1 99 ? 29.625 27.844 30.891 1 94.94 99 LEU B C 1
ATOM 6299 O O . LEU B 1 99 ? 30.469 27.359 31.656 1 94.94 99 LEU B O 1
ATOM 6303 N N . MET B 1 100 ? 29.953 28.219 29.688 1 95.69 100 MET B N 1
ATOM 6304 C CA . MET B 1 100 ? 31.281 28.031 29.125 1 95.69 100 MET B CA 1
ATOM 6305 C C . MET B 1 100 ? 32.312 28.922 29.828 1 95.69 100 MET B C 1
ATOM 6307 O O . MET B 1 100 ? 33.469 28.531 29.984 1 95.69 100 MET B O 1
ATOM 6311 N N . ASP B 1 101 ? 31.859 30.094 30.281 1 93.69 101 ASP B N 1
ATOM 6312 C CA . ASP B 1 101 ? 32.781 31.016 30.969 1 93.69 101 ASP B CA 1
ATOM 6313 C C . ASP B 1 101 ? 33.094 30.516 32.375 1 93.69 101 ASP B C 1
ATOM 6315 O O . ASP B 1 101 ? 34.25 30.625 32.812 1 93.69 101 ASP B O 1
ATOM 6319 N N . LYS B 1 102 ? 32.156 29.906 32.969 1 91.62 102 LYS B N 1
ATOM 6320 C CA . LYS B 1 102 ? 32.344 29.484 34.375 1 91.62 102 LYS B CA 1
ATOM 6321 C C . LYS B 1 102 ? 33 28.094 34.406 1 91.62 102 LYS B C 1
ATOM 6323 O O . LYS B 1 102 ? 33.812 27.828 35.312 1 91.62 102 LYS B O 1
ATOM 6328 N N . VAL B 1 103 ? 32.562 27.234 33.531 1 93.44 103 VAL B N 1
ATOM 6329 C CA . VAL B 1 103 ? 33.125 25.891 33.5 1 93.44 103 VAL B CA 1
ATOM 6330 C C . VAL B 1 103 ? 33.562 25.516 32.094 1 93.44 103 VAL B C 1
ATOM 6332 O O . VAL B 1 103 ? 32.875 24.766 31.406 1 93.44 103 VAL B O 1
ATOM 6335 N N . PRO 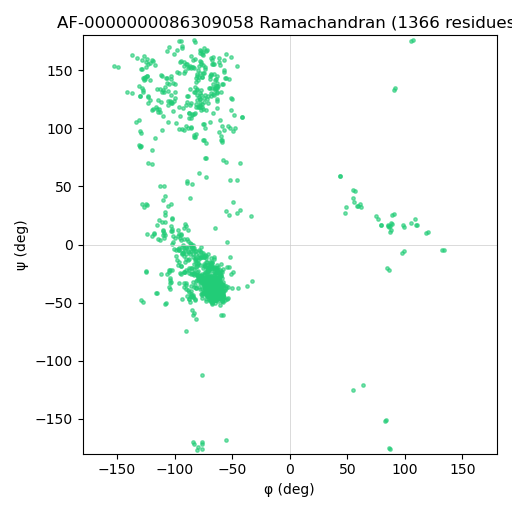B 1 104 ? 34.719 25.859 31.672 1 94 104 PRO B N 1
ATOM 6336 C CA . PRO B 1 104 ? 35.188 25.609 30.297 1 94 104 PRO B CA 1
ATOM 6337 C C . PRO B 1 104 ? 35.375 24.125 30.016 1 94 104 PRO B C 1
ATOM 6339 O O . PRO B 1 104 ? 35.406 23.719 28.844 1 94 104 PRO B O 1
ATOM 6342 N N . GLU B 1 105 ? 35.406 23.297 31.016 1 92.56 105 GLU B N 1
ATOM 6343 C CA . GLU B 1 105 ? 35.594 21.859 30.828 1 92.56 105 GLU B CA 1
ATOM 6344 C C . GLU B 1 105 ? 34.375 21.219 30.156 1 92.56 105 GLU B C 1
ATOM 6346 O O . GLU B 1 105 ? 34.5 20.125 29.594 1 92.56 105 GLU B O 1
ATOM 6351 N N . LEU B 1 106 ? 33.312 21.859 30.141 1 94.62 106 LEU B N 1
ATOM 6352 C CA . LEU B 1 106 ? 32.062 21.328 29.578 1 94.62 106 LEU B CA 1
ATOM 6353 C C . LEU B 1 106 ? 32.062 21.438 28.062 1 94.62 106 LEU B C 1
ATOM 6355 O O . LEU B 1 106 ? 31.266 20.766 27.391 1 94.62 106 LEU B O 1
ATOM 6359 N N . ILE B 1 107 ? 32.938 22.219 27.484 1 95.75 107 ILE B N 1
ATOM 6360 C CA . ILE B 1 107 ? 32.906 22.562 26.078 1 95.75 107 ILE B CA 1
ATOM 6361 C C . ILE B 1 107 ? 33.125 21.312 25.234 1 95.75 107 ILE B C 1
ATOM 6363 O O . ILE B 1 107 ? 32.438 21.078 24.234 1 95.75 107 ILE B O 1
ATOM 6367 N N . ASN B 1 108 ? 34.062 20.469 25.578 1 94.81 108 ASN B N 1
ATOM 6368 C CA . ASN B 1 108 ? 34.406 19.312 24.766 1 94.81 108 ASN B CA 1
ATOM 6369 C C . ASN B 1 108 ? 33.938 18 25.406 1 94.81 108 ASN B C 1
ATOM 6371 O O . ASN B 1 108 ? 34.406 16.922 25.016 1 94.81 108 ASN B O 1
ATOM 6375 N N . GLU B 1 109 ? 32.969 18.062 26.344 1 94.12 109 GLU B N 1
ATOM 6376 C CA . GLU B 1 109 ? 32.438 16.859 26.969 1 94.12 109 GLU B CA 1
ATOM 6377 C C . GLU B 1 109 ? 31.391 16.188 26.078 1 94.12 109 GLU B C 1
ATOM 6379 O O . GLU B 1 109 ? 30.391 16.812 25.734 1 94.12 109 GLU B O 1
ATOM 6384 N N . PRO B 1 110 ? 31.625 14.961 25.641 1 94.31 110 PRO B N 1
ATOM 6385 C CA . PRO B 1 110 ? 30.625 14.266 24.828 1 94.31 110 PRO B CA 1
ATOM 6386 C C . PRO B 1 110 ? 29.531 13.602 25.672 1 94.31 110 PRO B C 1
ATOM 6388 O O . PRO B 1 110 ? 29.703 13.43 26.875 1 94.31 110 PRO B O 1
ATOM 6391 N N . MET B 1 111 ? 28.453 13.344 25.062 1 94.44 111 MET B N 1
ATOM 6392 C CA . MET B 1 111 ? 27.422 12.539 25.719 1 94.44 111 MET B CA 1
ATOM 6393 C C . MET B 1 111 ? 27.891 11.094 25.891 1 94.44 111 MET B C 1
ATOM 6395 O O . MET B 1 111 ? 28.641 10.578 25.062 1 94.44 111 MET B O 1
ATOM 6399 N N . ASN B 1 112 ? 27.516 10.383 26.969 1 89.25 112 ASN B N 1
ATOM 6400 C CA . ASN B 1 112 ? 28.062 9.062 27.281 1 89.25 112 ASN B CA 1
ATOM 6401 C C . ASN B 1 112 ? 27 7.984 27.219 1 89.25 112 ASN B C 1
ATOM 6403 O O . ASN B 1 112 ? 27.203 6.867 27.703 1 89.25 112 ASN B O 1
ATOM 6407 N N . SER B 1 113 ? 25.938 8.25 26.625 1 88.75 113 SER B N 1
ATOM 6408 C CA . SER B 1 113 ? 24.922 7.215 26.484 1 88.75 113 SER B CA 1
ATOM 6409 C C . SER B 1 113 ? 25.156 6.371 25.234 1 88.75 113 SER B C 1
ATOM 6411 O O . SER B 1 113 ? 25.797 6.828 24.281 1 88.75 113 SER B O 1
ATOM 6413 N N . GLU B 1 114 ? 24.734 5.168 25.234 1 86.62 114 GLU B N 1
ATOM 6414 C CA . GLU B 1 114 ? 24.891 4.246 24.125 1 86.62 114 GLU B CA 1
ATOM 6415 C C . GLU B 1 114 ? 24.219 4.781 22.859 1 86.62 114 GLU B C 1
ATOM 6417 O O . GLU B 1 114 ? 24.719 4.594 21.75 1 86.62 114 GLU B O 1
ATOM 6422 N N . PHE B 1 115 ? 23.297 5.641 23 1 85.5 115 PHE B N 1
ATOM 6423 C CA . PHE B 1 115 ? 22.516 6.121 21.859 1 85.5 115 PHE B CA 1
ATOM 6424 C C . PHE B 1 115 ? 23.156 7.379 21.266 1 85.5 115 PHE B C 1
ATOM 6426 O O . PHE B 1 115 ? 23.094 7.598 20.047 1 85.5 115 PHE B O 1
ATOM 6433 N N . TYR B 1 116 ? 23.734 8.141 22.094 1 90.25 116 TYR B N 1
ATOM 6434 C CA . TYR B 1 116 ? 24.25 9.422 21.641 1 90.25 116 TYR B CA 1
ATOM 6435 C C . TYR B 1 116 ? 25.734 9.555 21.984 1 90.25 116 TYR B C 1
ATOM 6437 O O . TYR B 1 116 ? 26.234 10.664 22.203 1 90.25 116 TYR B O 1
ATOM 6445 N N . GLN B 1 117 ? 26.375 8.438 21.906 1 92.19 117 GLN B N 1
ATOM 6446 C CA . GLN B 1 117 ? 27.797 8.422 22.266 1 92.19 117 GLN B CA 1
ATOM 6447 C C . GLN B 1 117 ? 28.609 9.305 21.328 1 92.19 117 GLN B C 1
ATOM 6449 O O . GLN B 1 117 ? 28.469 9.211 20.109 1 92.19 117 GLN B O 1
ATOM 6454 N N . GLY B 1 118 ? 29.312 10.258 21.953 1 93.5 118 GLY B N 1
ATOM 6455 C CA . GLY B 1 118 ? 30.25 11.055 21.172 1 93.5 118 GLY B CA 1
ATOM 6456 C C . GLY B 1 118 ? 29.672 12.406 20.766 1 93.5 118 GLY B C 1
ATOM 6457 O O . GLY B 1 118 ? 30.391 13.258 20.25 1 93.5 118 GLY B O 1
ATOM 6458 N N . LEU B 1 119 ? 28.422 12.641 21.047 1 94.88 119 LEU B N 1
ATOM 6459 C CA . LEU B 1 119 ? 27.766 13.891 20.656 1 94.88 119 LEU B CA 1
ATOM 6460 C C . LEU B 1 119 ? 28.219 15.039 21.547 1 94.88 119 LEU B C 1
ATOM 6462 O O . LEU B 1 119 ? 28.172 14.938 22.781 1 94.88 119 LEU B O 1
ATOM 6466 N N . THR B 1 120 ? 28.75 16.062 20.953 1 96.12 120 THR B N 1
ATOM 6467 C CA . THR B 1 120 ? 29.203 17.234 21.688 1 96.12 120 THR B CA 1
ATOM 6468 C C . THR B 1 120 ? 28.234 18.406 21.469 1 96.12 120 THR B C 1
ATOM 6470 O O . THR B 1 120 ? 27.328 18.312 20.625 1 96.12 120 THR B O 1
ATOM 6473 N N . ALA B 1 121 ? 28.406 19.391 22.281 1 96.5 121 ALA B N 1
ATOM 6474 C CA . ALA B 1 121 ? 27.562 20.578 22.172 1 96.5 121 ALA B CA 1
ATOM 6475 C C . ALA B 1 121 ? 27.719 21.25 20.812 1 96.5 121 ALA B C 1
ATOM 6477 O O . ALA B 1 121 ? 26.766 21.797 20.266 1 96.5 121 ALA B O 1
ATOM 6478 N N . LEU B 1 122 ? 28.938 21.125 20.25 1 96.75 122 LEU B N 1
ATOM 6479 C CA . LEU B 1 122 ? 29.188 21.703 18.938 1 96.75 122 LEU B CA 1
ATOM 6480 C C . LEU B 1 122 ? 28.391 20.984 17.859 1 96.75 122 LEU B C 1
ATOM 6482 O O . LEU B 1 122 ? 27.844 21.625 16.953 1 96.75 122 LEU B O 1
ATOM 6486 N N . HIS B 1 123 ? 28.312 19.672 17.938 1 96.31 123 HIS B N 1
ATOM 6487 C CA . HIS B 1 123 ? 27.484 18.906 17.016 1 96.31 123 HIS B CA 1
ATOM 6488 C C . HIS B 1 123 ? 26.047 19.422 17.016 1 96.31 123 HIS B C 1
ATOM 6490 O O . HIS B 1 123 ? 25.453 19.609 15.953 1 96.31 123 HIS B O 1
ATOM 6496 N N . ILE B 1 124 ? 25.531 19.625 18.188 1 95.75 124 ILE B N 1
ATOM 6497 C CA . ILE B 1 124 ? 24.141 20.031 18.359 1 95.75 124 ILE B CA 1
ATOM 6498 C C . ILE B 1 124 ? 23.938 21.453 17.797 1 95.75 124 ILE B C 1
ATOM 6500 O O . ILE B 1 124 ? 22.969 21.719 17.094 1 95.75 124 ILE B O 1
ATOM 6504 N N . ALA B 1 125 ? 24.891 22.328 18.094 1 96.62 125 ALA B N 1
ATOM 6505 C CA . ALA B 1 125 ? 24.797 23.703 17.609 1 96.62 125 ALA B CA 1
ATOM 6506 C C . ALA B 1 125 ? 24.828 23.75 16.094 1 96.62 125 ALA B C 1
ATOM 6508 O O . ALA B 1 125 ? 24.125 24.547 15.477 1 96.62 125 ALA B O 1
ATOM 6509 N N . VAL B 1 126 ? 25.641 22.922 15.523 1 95.62 126 VAL B N 1
ATOM 6510 C CA . VAL B 1 126 ? 25.766 22.844 14.07 1 95.62 126 VAL B CA 1
ATOM 6511 C C . VAL B 1 126 ? 24.453 22.328 13.477 1 95.62 126 VAL B C 1
ATOM 6513 O O . VAL B 1 126 ? 23.938 22.875 12.5 1 95.62 126 VAL B O 1
ATOM 6516 N N . MET B 1 127 ? 23.906 21.328 14.078 1 93.25 127 MET B N 1
ATOM 6517 C CA . MET B 1 127 ? 22.672 20.719 13.602 1 93.25 127 MET B CA 1
ATOM 6518 C C . MET B 1 127 ? 21.516 21.703 13.68 1 93.25 127 MET B C 1
ATOM 6520 O O . MET B 1 127 ? 20.641 21.719 12.805 1 93.25 127 MET B O 1
ATOM 6524 N N . ASN B 1 128 ? 21.516 22.5 14.719 1 94 128 ASN B N 1
ATOM 6525 C CA . ASN B 1 128 ? 20.453 23.484 14.914 1 94 128 ASN B CA 1
ATOM 6526 C C . ASN B 1 128 ? 20.703 24.766 14.125 1 94 128 ASN B C 1
ATOM 6528 O O . ASN B 1 128 ? 19.875 25.672 14.141 1 94 128 ASN B O 1
ATOM 6532 N N . GLN B 1 129 ? 21.828 24.859 13.438 1 93.12 129 GLN B N 1
ATOM 6533 C CA . GLN B 1 129 ? 22.219 25.969 12.578 1 93.12 129 GLN B CA 1
ATOM 6534 C C . GLN B 1 129 ? 22.266 27.281 13.367 1 93.12 129 GLN B C 1
ATOM 6536 O O . GLN B 1 129 ? 21.797 28.312 12.883 1 93.12 129 GLN B O 1
ATOM 6541 N N . ASN B 1 130 ? 22.641 27.141 14.617 1 94.94 130 ASN B N 1
ATOM 6542 C CA . ASN B 1 130 ? 22.875 28.344 15.422 1 94.94 130 ASN B CA 1
ATOM 6543 C C . ASN B 1 130 ? 24.266 28.922 15.203 1 94.94 130 ASN B C 1
ATOM 6545 O O . ASN B 1 130 ? 25.219 28.547 15.891 1 94.94 130 ASN B O 1
ATOM 6549 N N . VAL B 1 131 ? 24.406 29.844 14.289 1 95.81 131 VAL B N 1
ATOM 6550 C CA . VAL B 1 131 ? 25.672 30.391 13.82 1 95.81 131 VAL B CA 1
ATOM 6551 C C . VAL B 1 131 ? 26.406 31.047 14.984 1 95.81 131 VAL B C 1
ATOM 6553 O O . VAL B 1 131 ? 27.625 30.859 15.156 1 95.81 131 VAL B O 1
ATOM 6556 N N . ASN B 1 132 ? 25.641 31.703 15.844 1 96.38 132 ASN B N 1
ATOM 6557 C CA . ASN B 1 132 ? 26.25 32.438 16.969 1 96.38 132 ASN B CA 1
ATOM 6558 C C . ASN B 1 132 ? 26.828 31.469 18 1 96.38 132 ASN B C 1
ATOM 6560 O O . ASN B 1 132 ? 27.938 31.688 18.5 1 96.38 132 ASN B O 1
ATOM 6564 N N . LEU B 1 133 ? 26.094 30.484 18.297 1 97.12 133 LEU B N 1
ATOM 6565 C CA . LEU B 1 133 ? 26.578 29.516 19.281 1 97.12 133 LEU B CA 1
ATOM 6566 C C . LEU B 1 133 ? 27.797 28.766 18.75 1 97.12 133 LEU B C 1
ATOM 6568 O O . LEU B 1 133 ? 28.734 28.484 19.5 1 97.12 133 LEU B O 1
ATOM 6572 N N . VAL B 1 134 ? 27.828 28.422 17.438 1 97.5 134 VAL B N 1
ATOM 6573 C CA . VAL B 1 134 ? 28.953 27.75 16.812 1 97.5 134 VAL B CA 1
ATOM 6574 C C . VAL B 1 134 ? 30.203 28.625 16.906 1 97.5 134 VAL B C 1
ATOM 6576 O O . VAL B 1 134 ? 31.281 28.141 17.281 1 97.5 134 VAL B O 1
ATOM 6579 N N . ARG B 1 135 ? 30.016 29.875 16.641 1 96.81 135 ARG B N 1
ATOM 6580 C CA . ARG B 1 135 ? 31.125 30.828 16.688 1 96.81 135 ARG B CA 1
ATOM 6581 C C . ARG B 1 135 ? 31.703 30.938 18.094 1 96.81 135 ARG B C 1
ATOM 6583 O O . ARG B 1 135 ? 32.906 30.891 18.266 1 96.81 135 ARG B O 1
ATOM 6590 N N . GLU B 1 136 ? 30.859 31.031 19.109 1 97.19 136 GLU B N 1
ATOM 6591 C CA . GLU B 1 136 ? 31.297 31.172 20.5 1 97.19 136 GLU B CA 1
ATOM 6592 C C . GLU B 1 136 ? 32 29.906 20.984 1 97.19 136 GLU B C 1
ATOM 6594 O O . GLU B 1 136 ? 32.969 29.969 21.734 1 97.19 136 GLU B O 1
ATOM 6599 N N . LEU B 1 137 ? 31.516 28.781 20.578 1 97.75 137 LEU B N 1
ATOM 6600 C CA . LEU B 1 137 ? 32.125 27.516 20.984 1 97.75 137 LEU B CA 1
ATOM 6601 C C . LEU B 1 137 ? 33.531 27.375 20.391 1 97.75 137 LEU B C 1
ATOM 6603 O O . LEU B 1 137 ? 34.469 27.016 21.109 1 97.75 137 LEU B O 1
ATOM 6607 N N . ILE B 1 138 ? 33.688 27.656 19.109 1 96.5 138 ILE B N 1
ATOM 6608 C CA . ILE B 1 138 ? 34.969 27.547 18.438 1 96.5 138 ILE B CA 1
ATOM 6609 C C . ILE B 1 138 ? 35.938 28.547 19.047 1 96.5 138 ILE B C 1
ATOM 6611 O O . ILE B 1 138 ? 37.094 28.203 19.297 1 96.5 138 ILE B O 1
ATOM 6615 N N . LYS B 1 139 ? 35.438 29.766 19.328 1 95.56 139 LYS B N 1
ATOM 6616 C CA . LYS B 1 139 ? 36.281 30.812 19.906 1 95.56 139 LYS B CA 1
ATOM 6617 C C . LYS B 1 139 ? 36.812 30.406 21.281 1 95.56 139 LYS B C 1
ATOM 6619 O O . LYS B 1 139 ? 37.906 30.781 21.672 1 95.56 139 LYS B O 1
ATOM 6624 N N . ARG B 1 140 ? 36.062 29.672 22.031 1 96.19 140 ARG B N 1
ATOM 6625 C CA . ARG B 1 140 ? 36.375 29.328 23.422 1 96.19 140 ARG B CA 1
ATOM 6626 C C . ARG B 1 140 ? 37.094 27.969 23.484 1 96.19 140 ARG B C 1
ATOM 6628 O O . ARG B 1 140 ? 37.25 27.406 24.562 1 96.19 140 ARG B O 1
ATOM 6635 N N . GLY B 1 141 ? 37.406 27.344 22.297 1 93.44 141 GLY B N 1
ATOM 6636 C CA . GLY B 1 141 ? 38.281 26.203 22.281 1 93.44 141 GLY B CA 1
ATOM 6637 C C . GLY B 1 141 ? 37.562 24.891 21.984 1 93.44 141 GLY B C 1
ATOM 6638 O O . GLY B 1 141 ? 38.031 23.828 22.359 1 93.44 141 GLY B O 1
ATOM 6639 N N . ALA B 1 142 ? 36.469 24.906 21.406 1 96.06 142 ALA B N 1
ATOM 6640 C CA . ALA B 1 142 ? 35.781 23.656 21.016 1 96.06 142 ALA B CA 1
ATOM 6641 C C . ALA B 1 142 ? 36.594 22.906 19.969 1 96.06 142 ALA B C 1
ATOM 6643 O O . ALA B 1 142 ? 37.156 23.516 19.047 1 96.06 142 ALA B O 1
ATOM 6644 N N . ASP B 1 143 ? 36.781 21.609 20.141 1 94.69 143 ASP B N 1
ATOM 6645 C CA . ASP B 1 143 ? 37.5 20.766 19.188 1 94.69 143 ASP B CA 1
ATOM 6646 C C . ASP B 1 143 ? 36.625 20.453 17.969 1 94.69 143 ASP B C 1
ATOM 6648 O O . ASP B 1 143 ? 35.625 19.766 18.078 1 94.69 143 ASP B O 1
ATOM 6652 N N . VAL B 1 144 ? 37 20.875 16.891 1 94.62 144 VAL B N 1
ATOM 6653 C CA . VAL B 1 144 ? 36.219 20.719 15.672 1 94.62 144 VAL B CA 1
ATOM 6654 C C . VAL B 1 144 ? 36.656 19.484 14.914 1 94.62 144 VAL B C 1
ATOM 6656 O O . VAL B 1 144 ? 35.906 18.922 14.117 1 94.62 144 VAL B O 1
ATOM 6659 N N . ALA B 1 145 ? 37.812 18.891 15.133 1 91.62 145 ALA B N 1
ATOM 6660 C CA . ALA B 1 145 ? 38.406 17.875 14.266 1 91.62 145 ALA B CA 1
ATOM 6661 C C . ALA B 1 145 ? 38.25 16.484 14.867 1 91.62 145 ALA B C 1
ATOM 6663 O O . ALA B 1 145 ? 37.969 15.516 14.148 1 91.62 145 ALA B O 1
ATOM 6664 N N . THR B 1 146 ? 38.188 16.281 16.125 1 89.5 146 THR B N 1
ATOM 6665 C CA . THR B 1 146 ? 38.438 14.977 16.719 1 89.5 146 THR B CA 1
ATOM 6666 C C . THR B 1 146 ? 37.094 14.336 17.141 1 89.5 146 THR B C 1
ATOM 6668 O O . THR B 1 146 ? 36.938 13.117 17.078 1 89.5 146 THR B O 1
ATOM 6671 N N . PRO B 1 147 ? 36.125 15.141 17.562 1 92.94 147 PRO B N 1
ATOM 6672 C CA . PRO B 1 147 ? 34.906 14.5 18.062 1 92.94 147 PRO B CA 1
ATOM 6673 C C . PRO B 1 147 ? 34.188 13.703 16.984 1 92.94 147 PRO B C 1
ATOM 6675 O O . PRO B 1 147 ? 34.031 14.18 15.852 1 92.94 147 PRO B O 1
ATOM 6678 N N . ARG B 1 148 ? 33.75 12.422 17.375 1 93.44 148 ARG B N 1
ATOM 6679 C CA . ARG B 1 148 ? 33.031 11.508 16.484 1 93.44 148 ARG B CA 1
ATOM 6680 C C . ARG B 1 148 ? 31.781 10.977 17.172 1 93.44 148 ARG B C 1
ATOM 6682 O O . ARG B 1 148 ? 31.828 10.547 18.328 1 93.44 148 ARG B O 1
ATOM 6689 N N . VAL B 1 149 ? 30.703 11.109 16.5 1 93.38 149 VAL B N 1
ATOM 6690 C CA . VAL B 1 149 ? 29.453 10.57 17.031 1 93.38 149 VAL B CA 1
ATOM 6691 C C . VAL B 1 149 ? 29.297 9.109 16.609 1 93.38 149 VAL B C 1
ATOM 6693 O O . VAL B 1 149 ? 29.188 8.805 15.422 1 93.38 149 VAL B O 1
ATOM 6696 N N . THR B 1 150 ? 29.344 8.148 17.5 1 90.06 150 THR B N 1
ATOM 6697 C CA . THR B 1 150 ? 29.266 6.727 17.188 1 90.06 150 THR B CA 1
ATOM 6698 C C . THR B 1 150 ? 28.047 6.09 17.828 1 90.06 150 THR B C 1
ATOM 6700 O O . THR B 1 150 ? 27.891 4.867 17.828 1 90.06 150 THR B O 1
ATOM 6703 N N . GLY B 1 151 ? 27.172 6.934 18.359 1 87.62 151 GLY B N 1
ATOM 6704 C CA . GLY B 1 151 ? 25.953 6.414 18.969 1 87.62 151 GLY B CA 1
ATOM 6705 C C . GLY B 1 151 ? 25.078 5.652 18 1 87.62 151 GLY B C 1
ATOM 6706 O O . GLY B 1 151 ? 25.109 5.91 16.797 1 87.62 151 GLY B O 1
ATOM 6707 N N . SER B 1 152 ? 24.281 4.773 18.406 1 83.56 152 SER B N 1
ATOM 6708 C CA . SER B 1 152 ? 23.453 3.9 17.594 1 83.56 152 SER B CA 1
ATOM 6709 C C . SER B 1 152 ? 22.375 4.688 16.859 1 83.56 152 SER B C 1
ATOM 6711 O O . SER B 1 152 ? 21.891 4.273 15.805 1 83.56 152 SER B O 1
ATOM 6713 N N . HIS B 1 153 ? 22.047 5.828 17.375 1 81.12 153 HIS B N 1
ATOM 6714 C CA . HIS B 1 153 ? 20.984 6.633 16.781 1 81.12 153 HIS B CA 1
ATOM 6715 C C . HIS B 1 153 ? 21.438 7.289 15.484 1 81.12 153 HIS B C 1
ATOM 6717 O O . HIS B 1 153 ? 20.609 7.676 14.656 1 81.12 153 HIS B O 1
ATOM 6723 N N . PHE B 1 154 ? 22.672 7.352 15.312 1 84 154 PHE B N 1
ATOM 6724 C CA . PHE B 1 154 ? 23.219 8.055 14.156 1 84 154 PHE B CA 1
ATOM 6725 C C . PHE B 1 154 ? 23.828 7.074 13.156 1 84 154 PHE B C 1
ATOM 6727 O O . PHE B 1 154 ? 24.438 7.484 12.172 1 84 154 PHE B O 1
ATOM 6734 N N . GLN B 1 155 ? 23.594 5.867 13.453 1 81.31 155 GLN B N 1
ATOM 6735 C CA . GLN B 1 155 ? 24.125 4.844 12.555 1 81.31 155 GLN B CA 1
ATOM 6736 C C . GLN B 1 155 ? 23.094 4.473 11.492 1 81.31 155 GLN B C 1
ATOM 6738 O O . GLN B 1 155 ? 21.906 4.797 11.625 1 81.31 155 GLN B O 1
ATOM 6743 N N . LYS B 1 156 ? 23.672 3.977 10.453 1 73.38 156 LYS B N 1
ATOM 6744 C CA . LYS B 1 156 ? 22.812 3.619 9.32 1 73.38 156 LYS B CA 1
ATOM 6745 C C . LYS B 1 156 ? 22.047 2.332 9.594 1 73.38 156 LYS B C 1
ATOM 6747 O O . LYS B 1 156 ? 22.641 1.259 9.719 1 73.38 156 LYS B O 1
ATOM 6752 N N . TRP B 1 157 ? 20.859 2.395 10.172 1 67.81 157 TRP B N 1
ATOM 6753 C CA . TRP B 1 157 ? 20.016 1.219 10.32 1 67.81 157 TRP B CA 1
ATOM 6754 C C . TRP B 1 157 ? 18.688 1.413 9.594 1 67.81 157 TRP B C 1
ATOM 6756 O O . TRP B 1 157 ? 18.328 2.537 9.234 1 67.81 157 TRP B O 1
ATOM 6766 N N . LYS B 1 158 ? 18.156 0.126 9.359 1 66.19 158 LYS B N 1
ATOM 6767 C CA . LYS B 1 158 ? 16.859 0.127 8.672 1 66.19 158 LYS B CA 1
ATOM 6768 C C . LYS B 1 158 ? 15.812 0.892 9.469 1 66.19 158 LYS B C 1
ATOM 6770 O O . LYS B 1 158 ? 15.562 0.578 10.633 1 66.19 158 LYS B O 1
ATOM 6775 N N . GLY B 1 159 ? 15.648 2.27 9.25 1 66.31 159 GLY B N 1
ATOM 6776 C CA . GLY B 1 159 ? 14.641 3.102 9.891 1 66.31 159 GLY B CA 1
ATOM 6777 C C . GLY B 1 159 ? 15.203 4.395 10.453 1 66.31 159 GLY B C 1
ATOM 6778 O O . GLY B 1 159 ? 14.477 5.16 11.094 1 66.31 159 GLY B O 1
ATOM 6779 N N . ALA B 1 160 ? 16.547 4.324 10.258 1 75.5 160 ALA B N 1
ATOM 6780 C CA . ALA B 1 160 ? 17.156 5.562 10.734 1 75.5 160 ALA B CA 1
ATOM 6781 C C . ALA B 1 160 ? 16.672 6.762 9.938 1 75.5 160 ALA B C 1
ATOM 6783 O O . ALA B 1 160 ? 16.5 6.68 8.719 1 75.5 160 ALA B O 1
ATOM 6784 N N . LEU B 1 161 ? 16.297 7.695 10.609 1 77.25 161 LEU B N 1
ATOM 6785 C CA . LEU B 1 161 ? 15.734 8.867 9.961 1 77.25 161 LEU B CA 1
ATOM 6786 C C . LEU B 1 161 ? 16.828 9.781 9.43 1 77.25 161 LEU B C 1
ATOM 6788 O O . LEU B 1 161 ? 16.609 10.562 8.5 1 77.25 161 LEU B O 1
ATOM 6792 N N . LEU B 1 162 ? 18.078 9.648 10.078 1 82.56 162 LEU B N 1
ATOM 6793 C CA . LEU B 1 162 ? 19.156 10.547 9.68 1 82.56 162 LEU B CA 1
ATOM 6794 C C . LEU B 1 162 ? 20.484 9.82 9.656 1 82.56 162 LEU B C 1
ATOM 6796 O O . LEU B 1 162 ? 20.766 9.016 10.547 1 82.56 162 LEU B O 1
ATOM 6800 N N . TYR B 1 163 ? 21.172 9.984 8.602 1 87.75 163 TYR B N 1
ATOM 6801 C CA . TYR B 1 163 ? 22.547 9.516 8.516 1 87.75 163 TYR B CA 1
ATOM 6802 C C . TYR B 1 163 ? 23.484 10.617 8.023 1 87.75 163 TYR B C 1
ATOM 6804 O O . TYR B 1 163 ? 23.594 10.852 6.812 1 87.75 163 TYR B O 1
ATOM 6812 N N . TYR B 1 164 ? 24.125 11.297 9 1 90.19 164 TYR B N 1
ATOM 6813 C CA . TYR B 1 164 ? 24.969 12.438 8.664 1 90.19 164 TYR B CA 1
ATOM 6814 C C . TYR B 1 164 ? 26.438 12.109 8.898 1 90.19 164 TYR B C 1
ATOM 6816 O O . TYR B 1 164 ? 27.281 13.008 8.953 1 90.19 164 TYR B O 1
ATOM 6824 N N . GLY B 1 165 ? 26.734 10.836 9.117 1 91.06 165 GLY B N 1
ATOM 6825 C CA . GLY B 1 165 ? 28.109 10.477 9.414 1 91.06 165 GLY B CA 1
ATOM 6826 C C . GLY B 1 165 ? 28.469 10.648 10.875 1 91.06 165 GLY B C 1
ATOM 6827 O O . GLY B 1 165 ? 27.609 10.516 11.75 1 91.06 165 GLY B O 1
ATOM 6828 N N . GLU B 1 166 ? 29.859 10.945 11.172 1 93.62 166 GLU B N 1
ATOM 6829 C CA . GLU B 1 166 ? 30.297 10.969 12.57 1 93.62 166 GLU B CA 1
ATOM 6830 C C . GLU B 1 166 ? 30.969 12.289 12.922 1 93.62 166 GLU B C 1
ATOM 6832 O O . GLU B 1 166 ? 30.953 12.719 14.078 1 93.62 166 GLU B O 1
ATOM 6837 N N . HIS B 1 167 ? 31.484 13 11.977 1 95.5 167 HIS B N 1
ATOM 6838 C CA . HIS B 1 167 ? 32.281 14.188 12.234 1 95.5 167 HIS B CA 1
ATOM 6839 C C . HIS B 1 167 ? 31.453 15.453 12.164 1 95.5 167 HIS B C 1
ATOM 6841 O O . HIS B 1 167 ? 30.406 15.469 11.523 1 95.5 167 HIS B O 1
ATOM 6847 N N . ILE B 1 168 ? 31.938 16.5 12.82 1 96.38 168 ILE B N 1
ATOM 6848 C CA . ILE B 1 168 ? 31.219 17.75 12.922 1 96.38 168 ILE B CA 1
ATOM 6849 C C . ILE B 1 168 ? 31.062 18.375 11.539 1 96.38 168 ILE B C 1
ATOM 6851 O O . ILE B 1 168 ? 29.984 18.891 11.195 1 96.38 168 ILE B O 1
ATOM 6855 N N . LEU B 1 169 ? 32.094 18.297 10.734 1 96.31 169 LEU B N 1
ATOM 6856 C CA . LEU B 1 169 ? 32.062 18.859 9.391 1 96.31 169 LEU B CA 1
ATOM 6857 C C . LEU B 1 169 ? 30.969 18.188 8.555 1 96.31 169 LEU B C 1
ATOM 6859 O O . LEU B 1 169 ? 30.281 18.844 7.781 1 96.31 169 LEU B O 1
ATOM 6863 N N . ALA B 1 170 ? 30.859 16.891 8.688 1 95.69 170 ALA B N 1
ATOM 6864 C CA . ALA B 1 170 ? 29.844 16.141 7.949 1 95.69 170 ALA B CA 1
ATOM 6865 C C . ALA B 1 170 ? 28.438 16.625 8.328 1 95.69 170 ALA B C 1
ATOM 6867 O O . ALA B 1 170 ? 27.594 16.812 7.453 1 95.69 170 ALA B O 1
ATOM 6868 N N . PHE B 1 171 ? 28.234 16.844 9.602 1 94.75 171 PHE B N 1
ATOM 6869 C CA . PHE B 1 171 ? 26.953 17.359 10.062 1 94.75 171 PHE B CA 1
ATOM 6870 C C . PHE B 1 171 ? 26.656 18.719 9.461 1 94.75 171 PHE B C 1
ATOM 6872 O O . PHE B 1 171 ? 25.547 18.984 9 1 94.75 171 PHE B O 1
ATOM 6879 N N . ALA B 1 172 ? 27.656 19.531 9.477 1 95.56 172 ALA B N 1
ATOM 6880 C CA . ALA B 1 172 ? 27.516 20.891 8.961 1 95.56 172 ALA B CA 1
ATOM 6881 C C . ALA B 1 172 ? 27.188 20.875 7.477 1 95.56 172 ALA B C 1
ATOM 6883 O O . ALA B 1 172 ? 26.297 21.609 7.027 1 95.56 172 ALA B O 1
ATOM 6884 N N . CYS B 1 173 ? 27.828 20.047 6.754 1 95.5 173 CYS B N 1
ATOM 6885 C CA . CYS B 1 173 ? 27.625 19.984 5.309 1 95.5 173 CYS B CA 1
ATOM 6886 C C . CYS B 1 173 ? 26.25 19.406 4.977 1 95.5 173 CYS B C 1
ATOM 6888 O O . CYS B 1 173 ? 25.609 19.844 4.02 1 95.5 173 CYS B O 1
ATOM 6890 N N . CYS B 1 174 ? 25.812 18.453 5.676 1 93.19 174 CYS B N 1
ATOM 6891 C CA . CYS B 1 174 ? 24.531 17.812 5.398 1 93.19 174 CYS B CA 1
ATOM 6892 C C . CYS B 1 174 ? 23.375 18.766 5.703 1 93.19 174 CYS B C 1
ATOM 6894 O O . CYS B 1 174 ? 22.359 18.734 5.023 1 93.19 174 CYS B O 1
ATOM 6896 N N . VAL B 1 175 ? 23.547 19.547 6.695 1 90.88 175 VAL B N 1
ATOM 6897 C CA . VAL B 1 175 ? 22.516 20.547 7.008 1 90.88 175 VAL B CA 1
ATOM 6898 C C . VAL B 1 175 ? 22.531 21.641 5.957 1 90.88 175 VAL B C 1
ATOM 6900 O O . VAL B 1 175 ? 21.469 22.172 5.59 1 90.88 175 VAL B O 1
ATOM 6903 N N . GLY B 1 176 ? 23.734 22.062 5.418 1 90.31 176 GLY B N 1
ATOM 6904 C CA . GLY B 1 176 ? 23.828 22.891 4.234 1 90.31 176 GLY B CA 1
ATOM 6905 C C . GLY B 1 176 ? 24.031 24.375 4.551 1 90.31 176 GLY B C 1
ATOM 6906 O O . GLY B 1 176 ? 23.703 25.234 3.738 1 90.31 176 GLY B O 1
ATOM 6907 N N . ASN B 1 177 ? 24.453 24.734 5.801 1 91.12 177 ASN B N 1
ATOM 6908 C CA . ASN B 1 177 ? 24.75 26.109 6.133 1 91.12 177 ASN B CA 1
ATOM 6909 C C . ASN B 1 177 ? 26.188 26.469 5.773 1 91.12 177 ASN B C 1
ATOM 6911 O O . ASN B 1 177 ? 27.125 26.047 6.445 1 91.12 177 ASN B O 1
ATOM 6915 N N . GLU B 1 178 ? 26.406 27.281 4.742 1 93.62 178 GLU B N 1
ATOM 6916 C CA . GLU B 1 178 ? 27.734 27.609 4.191 1 93.62 178 GLU B CA 1
ATOM 6917 C C . GLU B 1 178 ? 28.578 28.359 5.203 1 93.62 178 GLU B C 1
ATOM 6919 O O . GLU B 1 178 ? 29.797 28.156 5.277 1 93.62 178 GLU B O 1
ATOM 6924 N N . GLU B 1 179 ? 27.922 29.234 5.969 1 94.69 179 GLU B N 1
ATOM 6925 C CA . GLU B 1 179 ? 28.656 30 6.965 1 94.69 179 GLU B CA 1
ATOM 6926 C C . GLU B 1 179 ? 29.25 29.094 8.039 1 94.69 179 GLU B C 1
ATOM 6928 O O . GLU B 1 179 ? 30.422 29.25 8.406 1 94.69 179 GLU B O 1
ATOM 6933 N N . ILE B 1 180 ? 28.516 28.172 8.492 1 96.44 180 ILE B N 1
ATOM 6934 C CA . ILE B 1 180 ? 28.969 27.25 9.523 1 96.44 180 ILE B CA 1
ATOM 6935 C C . ILE B 1 180 ? 30.047 26.328 8.961 1 96.44 180 ILE B C 1
ATOM 6937 O O . ILE B 1 180 ? 31.047 26.062 9.633 1 96.44 180 ILE B O 1
ATOM 6941 N N . VAL B 1 181 ? 29.922 25.922 7.684 1 96.56 181 VAL B N 1
ATOM 6942 C CA . VAL B 1 181 ? 30.906 25.031 7.047 1 96.56 181 VAL B CA 1
ATOM 6943 C C . VAL B 1 181 ? 32.25 25.75 6.938 1 96.56 181 VAL B C 1
ATOM 6945 O O . VAL B 1 181 ? 33.281 25.188 7.27 1 96.56 181 VAL B O 1
ATOM 6948 N N . SER B 1 182 ? 32.188 26.984 6.547 1 94.94 182 SER B N 1
ATOM 6949 C CA . SER B 1 182 ? 33.406 27.766 6.414 1 94.94 182 SER B CA 1
ATOM 6950 C C . SER B 1 182 ? 34.094 27.969 7.766 1 94.94 182 SER B C 1
ATOM 6952 O O . SER B 1 182 ? 35.312 27.859 7.875 1 94.94 182 SER B O 1
ATOM 6954 N N . MET B 1 183 ? 33.312 28.156 8.836 1 96 183 MET B N 1
ATOM 6955 C CA . MET B 1 183 ? 33.844 28.344 10.188 1 96 183 MET B CA 1
ATOM 6956 C C . MET B 1 183 ? 34.5 27.062 10.688 1 96 183 MET B C 1
ATOM 6958 O O . MET B 1 183 ? 35.562 27.125 11.305 1 96 183 MET B O 1
ATOM 6962 N N . VAL B 1 184 ? 33.875 25.969 10.406 1 96.69 184 VAL B N 1
ATOM 6963 C CA . VAL B 1 184 ? 34.375 24.688 10.875 1 96.69 184 VAL B CA 1
ATOM 6964 C C . VAL B 1 184 ? 35.656 24.328 10.133 1 96.69 184 VAL B C 1
ATOM 6966 O O . VAL B 1 184 ? 36.594 23.812 10.734 1 96.69 184 VAL B O 1
ATOM 6969 N N . ILE B 1 185 ? 35.75 24.656 8.836 1 95.38 185 ILE B N 1
ATOM 6970 C CA . ILE B 1 185 ? 36.969 24.406 8.047 1 95.38 185 ILE B CA 1
ATOM 6971 C C . ILE B 1 185 ? 38.094 25.297 8.531 1 95.38 185 ILE B C 1
ATOM 6973 O O . ILE B 1 185 ? 39.219 24.828 8.703 1 95.38 185 ILE B O 1
ATOM 6977 N N . LYS B 1 186 ? 37.719 26.562 8.797 1 93.88 186 LYS B N 1
ATOM 6978 C CA . LYS B 1 186 ? 38.719 27.5 9.289 1 93.88 186 LYS B CA 1
ATOM 6979 C C . LYS B 1 186 ? 39.219 27.094 10.688 1 93.88 186 LYS B C 1
ATOM 6981 O O . LYS B 1 186 ? 40.344 27.375 11.062 1 93.88 186 LYS B O 1
ATOM 6986 N N . GLY B 1 187 ? 38.312 26.422 11.406 1 94.19 187 GLY B N 1
ATOM 6987 C CA . GLY B 1 187 ? 38.656 25.969 12.742 1 94.19 187 GLY B CA 1
ATOM 6988 C C . GLY B 1 187 ? 39.562 24.766 12.734 1 94.19 187 GLY B C 1
ATOM 6989 O O . GLY B 1 187 ? 40.062 24.344 13.789 1 94.19 187 GLY B O 1
ATOM 6990 N N . GLY B 1 188 ? 39.812 24.141 11.578 1 92.75 188 GLY B N 1
ATOM 6991 C CA . GLY B 1 188 ? 40.781 23.047 11.469 1 92.75 188 GLY B CA 1
ATOM 6992 C C . GLY B 1 188 ? 40.156 21.703 11.219 1 92.75 188 GLY B C 1
ATOM 6993 O O . GLY B 1 188 ? 40.75 20.656 11.523 1 92.75 188 GLY B O 1
ATOM 6994 N N . ALA B 1 189 ? 38.969 21.688 10.805 1 95.06 189 ALA B N 1
ATOM 6995 C CA . ALA B 1 189 ? 38.312 20.438 10.523 1 95.06 189 ALA B CA 1
ATOM 6996 C C . ALA B 1 189 ? 38.969 19.703 9.359 1 95.06 189 ALA B C 1
ATOM 6998 O O . ALA B 1 189 ? 39.438 20.328 8.414 1 95.06 189 ALA B O 1
ATOM 6999 N N . ASN B 1 190 ? 39.062 18.359 9.445 1 93.12 190 ASN B N 1
ATOM 7000 C CA . ASN B 1 190 ? 39.625 17.531 8.383 1 93.12 190 ASN B CA 1
ATOM 7001 C C . ASN B 1 190 ? 38.594 17.25 7.293 1 93.12 190 ASN B C 1
ATOM 7003 O O . ASN B 1 190 ? 37.656 16.484 7.508 1 93.12 190 ASN B O 1
ATOM 7007 N N . ILE B 1 191 ? 38.812 17.75 6.199 1 93.75 191 ILE B N 1
ATOM 7008 C CA . ILE B 1 191 ? 37.875 17.641 5.09 1 93.75 191 ILE B CA 1
ATOM 7009 C C . ILE B 1 191 ? 37.875 16.219 4.551 1 93.75 191 ILE B C 1
ATOM 7011 O O . ILE B 1 191 ? 36.906 15.766 3.939 1 93.75 191 ILE B O 1
ATOM 7015 N N . ARG B 1 192 ? 38.906 15.43 4.785 1 93.94 192 ARG B N 1
ATOM 7016 C CA . ARG B 1 192 ? 39.062 14.094 4.23 1 93.94 192 ARG B CA 1
ATOM 7017 C C . ARG B 1 192 ? 38.75 13.023 5.27 1 93.94 192 ARG B C 1
ATOM 7019 O O . ARG B 1 192 ? 39.031 11.836 5.055 1 93.94 192 ARG B O 1
ATOM 7026 N N . ALA B 1 193 ? 38.188 13.438 6.352 1 93.75 193 ALA B N 1
ATOM 7027 C CA . ALA B 1 193 ? 37.844 12.484 7.414 1 93.75 193 ALA B CA 1
ATOM 7028 C C . ALA B 1 193 ? 36.812 11.477 6.949 1 93.75 193 ALA B C 1
ATOM 7030 O O . ALA B 1 193 ? 35.875 11.836 6.234 1 93.75 193 ALA B O 1
ATOM 7031 N N . GLN B 1 194 ? 37 10.188 7.27 1 94.56 194 GLN B N 1
ATOM 7032 C CA . GLN B 1 194 ? 36.062 9.125 6.934 1 94.56 194 GLN B CA 1
ATOM 7033 C C . GLN B 1 194 ? 35.375 8.57 8.18 1 94.56 194 GLN B C 1
ATOM 7035 O O . GLN B 1 194 ? 35.969 8.531 9.258 1 94.56 194 GLN B O 1
ATOM 7040 N N . ASP B 1 195 ? 34.156 8.203 8.055 1 92 195 ASP B N 1
ATOM 7041 C CA . ASP B 1 195 ? 33.438 7.652 9.195 1 92 195 ASP B CA 1
ATOM 7042 C C . ASP B 1 195 ? 33.719 6.164 9.367 1 92 195 ASP B C 1
ATOM 7044 O O . ASP B 1 195 ? 34.656 5.633 8.75 1 92 195 ASP B O 1
ATOM 7048 N N . THR B 1 196 ? 33 5.438 10.273 1 90.38 196 THR B N 1
ATOM 7049 C CA . THR B 1 196 ? 33.219 4.043 10.641 1 90.38 196 THR B CA 1
ATOM 7050 C C . THR B 1 196 ? 33 3.127 9.445 1 90.38 196 THR B C 1
ATOM 7052 O O . THR B 1 196 ? 33.594 2.062 9.344 1 90.38 196 THR B O 1
ATOM 7055 N N . PHE B 1 197 ? 32.25 3.617 8.461 1 91.5 197 PHE B N 1
ATOM 7056 C CA . PHE B 1 197 ? 31.969 2.811 7.273 1 91.5 197 PHE B CA 1
ATOM 7057 C C . PHE B 1 197 ? 32.844 3.264 6.102 1 91.5 197 PHE B C 1
ATOM 7059 O O . PHE B 1 197 ? 32.688 2.744 4.988 1 91.5 197 PHE B O 1
ATOM 7066 N N . GLY B 1 198 ? 33.656 4.23 6.359 1 93.75 198 GLY B N 1
ATOM 7067 C CA . GLY B 1 198 ? 34.594 4.723 5.34 1 93.75 198 GLY B CA 1
ATOM 7068 C C . GLY B 1 198 ? 33.969 5.809 4.469 1 93.75 198 GLY B C 1
ATOM 7069 O O . GLY B 1 198 ? 34.531 6.164 3.432 1 93.75 198 GLY B O 1
ATOM 7070 N N . ASN B 1 199 ? 32.875 6.336 4.828 1 95.06 199 ASN B N 1
ATOM 7071 C CA . ASN B 1 199 ? 32.219 7.383 4.039 1 95.06 199 ASN B CA 1
ATOM 7072 C C . ASN B 1 199 ? 32.844 8.75 4.297 1 95.06 199 ASN B C 1
ATOM 7074 O O . ASN B 1 199 ? 33.094 9.117 5.445 1 95.06 199 ASN B O 1
ATOM 7078 N N . THR B 1 200 ? 33.188 9.375 3.246 1 96.62 200 THR B N 1
ATOM 7079 C CA . THR B 1 200 ? 33.625 10.766 3.334 1 96.62 200 THR B CA 1
ATOM 7080 C C . THR B 1 200 ? 32.406 11.695 3.346 1 96.62 200 THR B C 1
ATOM 7082 O O . THR B 1 200 ? 31.266 11.242 3.225 1 96.62 200 THR B O 1
ATOM 7085 N N . VAL B 1 201 ? 32.625 12.945 3.506 1 96 201 VAL B N 1
ATOM 7086 C CA . VAL B 1 201 ? 31.562 13.93 3.529 1 96 201 VAL B CA 1
ATOM 7087 C C . VAL B 1 201 ? 30.844 13.938 2.184 1 96 201 VAL B C 1
ATOM 7089 O O . VAL B 1 201 ? 29.625 14.141 2.125 1 96 201 VAL B O 1
ATOM 7092 N N . LEU B 1 202 ? 31.594 13.586 1.126 1 97 202 LEU B N 1
ATOM 7093 C CA . LEU B 1 202 ? 30.984 13.57 -0.199 1 97 202 LEU B CA 1
ATOM 7094 C C . LEU B 1 202 ? 29.969 12.438 -0.319 1 97 202 LEU B C 1
ATOM 7096 O O . LEU B 1 202 ? 28.891 12.617 -0.891 1 97 202 LEU B O 1
ATOM 7100 N N . HIS B 1 203 ? 30.312 11.328 0.196 1 96.94 203 HIS B N 1
ATOM 7101 C CA . HIS B 1 203 ? 29.375 10.211 0.201 1 96.94 203 HIS B CA 1
ATOM 7102 C C . HIS B 1 203 ? 28.094 10.57 0.932 1 96.94 203 HIS B C 1
ATOM 7104 O O . HIS B 1 203 ? 27 10.242 0.466 1 96.94 203 HIS B O 1
ATOM 7110 N N . LEU B 1 204 ? 28.234 11.227 1.993 1 95.38 204 LEU B N 1
ATOM 7111 C CA . LEU B 1 204 ? 27.094 11.562 2.836 1 95.38 204 LEU B CA 1
ATOM 7112 C C . LEU B 1 204 ? 26.203 12.586 2.152 1 95.38 204 LEU B C 1
ATOM 7114 O O . LEU B 1 204 ? 24.969 12.539 2.297 1 95.38 204 LEU B O 1
ATOM 7118 N N . LEU B 1 205 ? 26.797 13.484 1.468 1 95.62 205 LEU B N 1
ATOM 7119 C CA . LEU B 1 205 ? 26.031 14.5 0.752 1 95.62 205 LEU B CA 1
ATOM 7120 C C . LEU B 1 205 ? 25.172 13.867 -0.337 1 95.62 205 LEU B C 1
ATOM 7122 O O . LEU B 1 205 ? 24.094 14.367 -0.64 1 95.62 205 LEU B O 1
ATOM 7126 N N . ILE B 1 206 ? 25.641 12.789 -0.869 1 95.06 206 ILE B N 1
ATOM 7127 C CA . ILE B 1 206 ? 24.922 12.086 -1.923 1 95.06 206 ILE B CA 1
ATOM 7128 C C . ILE B 1 206 ? 23.641 11.461 -1.353 1 95.06 206 ILE B C 1
ATOM 7130 O O . ILE B 1 206 ? 22.641 11.352 -2.051 1 95.06 206 ILE B O 1
ATOM 7134 N N . LEU B 1 207 ? 23.672 11.172 -0.117 1 91.94 207 LEU B N 1
ATOM 7135 C CA . LEU B 1 207 ? 22.547 10.492 0.526 1 91.94 207 LEU B CA 1
ATOM 7136 C C . LEU B 1 207 ? 21.516 11.492 1.026 1 91.94 207 LEU B C 1
ATOM 7138 O O . LEU B 1 207 ? 20.453 11.102 1.509 1 91.94 207 LEU B O 1
ATOM 7142 N N . GLN B 1 208 ? 21.812 12.734 0.838 1 90.69 208 GLN B N 1
ATOM 7143 C CA . GLN B 1 208 ? 20.891 13.742 1.347 1 90.69 208 GLN B CA 1
ATOM 7144 C C . GLN B 1 208 ? 19.781 14.016 0.349 1 90.69 208 GLN B C 1
ATOM 7146 O O . GLN B 1 208 ? 19.969 13.906 -0.863 1 90.69 208 GLN B O 1
ATOM 7151 N N . PRO B 1 209 ? 18.609 14.414 0.777 1 86.56 209 PRO B N 1
ATOM 7152 C CA . PRO B 1 209 ? 17.453 14.633 -0.102 1 86.56 209 PRO B CA 1
ATOM 7153 C C . PRO B 1 209 ? 17.547 15.945 -0.879 1 86.56 209 PRO B C 1
ATOM 7155 O O . PRO B 1 209 ? 17.016 16.047 -1.992 1 86.56 209 PRO B O 1
ATOM 7158 N N . MET B 1 210 ? 18.188 16.906 -0.294 1 87.25 210 MET B N 1
ATOM 7159 C CA . MET B 1 210 ? 18.312 18.188 -0.974 1 87.25 210 MET B CA 1
ATOM 7160 C C . MET B 1 210 ? 19.5 18.203 -1.917 1 87.25 210 MET B C 1
ATOM 7162 O O . MET B 1 210 ? 20.609 18.562 -1.517 1 87.25 210 MET B O 1
ATOM 7166 N N . LYS B 1 211 ? 19.281 18.047 -3.115 1 91 211 LYS B N 1
ATOM 7167 C CA . LYS B 1 211 ? 20.328 17.797 -4.098 1 91 211 LYS B CA 1
ATOM 7168 C C . LYS B 1 211 ? 21.047 19.078 -4.469 1 91 211 LYS B C 1
ATOM 7170 O O . LYS B 1 211 ? 22.266 19.094 -4.652 1 91 211 LYS B O 1
ATOM 7175 N N . ASN B 1 212 ? 20.391 20.156 -4.551 1 89.5 212 ASN B N 1
ATOM 7176 C CA . ASN B 1 212 ? 21 21.438 -4.941 1 89.5 212 ASN B CA 1
ATOM 7177 C C . ASN B 1 212 ? 21.984 21.922 -3.893 1 89.5 212 ASN B C 1
ATOM 7179 O O . ASN B 1 212 ? 23.078 22.375 -4.23 1 89.5 212 ASN B O 1
ATOM 7183 N N . ILE B 1 213 ? 21.547 21.781 -2.676 1 90.5 213 ILE B N 1
ATOM 7184 C CA . ILE B 1 213 ? 22.422 22.188 -1.588 1 90.5 213 ILE B CA 1
ATOM 7185 C C . ILE B 1 213 ? 23.625 21.25 -1.51 1 90.5 213 ILE B C 1
ATOM 7187 O O . ILE B 1 213 ? 24.75 21.672 -1.239 1 90.5 213 ILE B O 1
ATOM 7191 N N . ALA B 1 214 ? 23.359 20.047 -1.795 1 94.12 214 ALA B N 1
ATOM 7192 C CA . ALA B 1 214 ? 24.438 19.047 -1.77 1 94.12 214 ALA B CA 1
ATOM 7193 C C . ALA B 1 214 ? 25.484 19.344 -2.844 1 94.12 214 ALA B C 1
ATOM 7195 O O . ALA B 1 214 ? 26.688 19.219 -2.602 1 94.12 214 ALA B O 1
ATOM 7196 N N . CYS B 1 215 ? 25.031 19.781 -3.988 1 94.69 215 CYS B N 1
ATOM 7197 C CA . CYS B 1 215 ? 25.953 20.109 -5.07 1 94.69 215 CYS B CA 1
ATOM 7198 C C . CYS B 1 215 ? 26.812 21.328 -4.719 1 94.69 215 CYS B C 1
ATOM 7200 O O . CYS B 1 215 ? 28.016 21.344 -4.996 1 94.69 215 CYS B O 1
ATOM 7202 N N . GLN B 1 216 ? 26.219 22.297 -4.082 1 93.56 216 GLN B N 1
ATOM 7203 C CA . GLN B 1 216 ? 26.953 23.484 -3.666 1 93.56 216 GLN B CA 1
ATOM 7204 C C . GLN B 1 216 ? 28.016 23.141 -2.629 1 93.56 216 GLN B C 1
ATOM 7206 O O . GLN B 1 216 ? 29.156 23.609 -2.721 1 93.56 216 GLN B O 1
ATOM 7211 N N . MET B 1 217 ? 27.641 22.344 -1.696 1 95.44 217 MET B N 1
ATOM 7212 C CA . MET B 1 217 ? 28.594 21.922 -0.659 1 95.44 217 MET B CA 1
ATOM 7213 C C . MET B 1 217 ? 29.719 21.094 -1.249 1 95.44 217 MET B C 1
ATOM 7215 O O . MET B 1 217 ? 30.859 21.188 -0.814 1 95.44 217 MET B O 1
ATOM 7219 N N . LEU B 1 218 ? 29.328 20.266 -2.203 1 95.94 218 LEU B N 1
ATOM 7220 C CA . LEU B 1 218 ? 30.312 19.438 -2.879 1 95.94 218 LEU B CA 1
ATOM 7221 C C . LEU B 1 218 ? 31.359 20.312 -3.58 1 95.94 218 LEU B C 1
ATOM 7223 O O . LEU B 1 218 ? 32.562 20.062 -3.457 1 95.94 218 LEU B O 1
ATOM 7227 N N . ASP B 1 219 ? 30.953 21.312 -4.254 1 94.75 219 ASP B N 1
ATOM 7228 C CA . ASP B 1 219 ? 31.859 22.219 -4.961 1 94.75 219 ASP B CA 1
ATOM 7229 C C . ASP B 1 219 ? 32.781 22.953 -3.982 1 94.75 219 ASP B C 1
ATOM 7231 O O . ASP B 1 219 ? 33.969 23.125 -4.242 1 94.75 219 ASP B O 1
ATOM 7235 N N . LEU B 1 220 ? 32.188 23.359 -2.867 1 94.5 220 LEU B N 1
ATOM 7236 C CA . LEU B 1 220 ? 32.969 24.062 -1.847 1 94.5 220 LEU B CA 1
ATOM 7237 C C . LEU B 1 220 ? 34.062 23.172 -1.292 1 94.5 220 LEU B C 1
ATOM 7239 O O . LEU B 1 220 ? 35.219 23.594 -1.177 1 94.5 220 LEU B O 1
ATOM 7243 N N . LEU B 1 221 ? 33.781 21.969 -1 1 95.81 221 LEU B N 1
ATOM 7244 C CA . LEU B 1 221 ? 34.719 21.031 -0.415 1 95.81 221 LEU B CA 1
ATOM 7245 C C . LEU B 1 221 ? 35.812 20.656 -1.424 1 95.81 221 LEU B C 1
ATOM 7247 O O . LEU B 1 221 ? 37 20.562 -1.074 1 95.81 221 LEU B O 1
ATOM 7251 N N . LEU B 1 222 ? 35.375 20.438 -2.645 1 94.81 222 LEU B N 1
ATOM 7252 C CA . LEU B 1 222 ? 36.344 20.062 -3.676 1 94.81 222 LEU B CA 1
ATOM 7253 C C . LEU B 1 222 ? 37.281 21.203 -3.988 1 94.81 222 LEU B C 1
ATOM 7255 O O . LEU B 1 222 ? 38.469 20.984 -4.277 1 94.81 222 LEU B O 1
ATOM 7259 N N . SER B 1 223 ? 36.75 22.422 -3.945 1 93 223 SER B N 1
ATOM 7260 C CA . SER B 1 223 ? 37.625 23.578 -4.145 1 93 223 SER B CA 1
ATOM 7261 C C . SER B 1 223 ? 38.656 23.672 -3.043 1 93 223 SER B C 1
ATOM 7263 O O . SER B 1 223 ? 39.844 23.953 -3.316 1 93 223 SER B O 1
ATOM 7265 N N . HIS B 1 224 ? 38.281 23.438 -1.805 1 93.25 224 HIS B N 1
ATOM 7266 C CA . HIS B 1 224 ? 39.219 23.453 -0.689 1 93.25 224 HIS B CA 1
ATOM 7267 C C . HIS B 1 224 ? 40.219 22.312 -0.791 1 93.25 224 HIS B C 1
ATOM 7269 O O . HIS B 1 224 ? 41.406 22.469 -0.436 1 93.25 224 HIS B O 1
ATOM 7275 N N . ASP B 1 225 ? 39.781 21.172 -1.218 1 94.19 225 ASP B N 1
ATOM 7276 C CA . ASP B 1 225 ? 40.656 20.016 -1.376 1 94.19 225 ASP B CA 1
ATOM 7277 C C . ASP B 1 225 ? 41.719 20.25 -2.447 1 94.19 225 ASP B C 1
ATOM 7279 O O . ASP B 1 225 ? 42.844 19.844 -2.291 1 94.19 225 ASP B O 1
ATOM 7283 N N . GLU B 1 226 ? 41.312 20.859 -3.561 1 91.38 226 GLU B N 1
ATOM 7284 C CA . GLU B 1 226 ? 42.219 21.172 -4.652 1 91.38 226 GLU B CA 1
ATOM 7285 C C . GLU B 1 226 ? 43.344 22.094 -4.191 1 91.38 226 GLU B C 1
ATOM 7287 O O . GLU B 1 226 ? 44.5 21.953 -4.621 1 91.38 226 GLU B O 1
ATOM 7292 N N . GLU B 1 227 ? 42.938 22.969 -3.33 1 90.81 227 GLU B N 1
ATOM 7293 C CA . GLU B 1 227 ? 43.906 23.922 -2.809 1 90.81 227 GLU B CA 1
ATOM 7294 C C . GLU B 1 227 ? 45 23.203 -1.998 1 90.81 227 GLU B C 1
ATOM 7296 O O . GLU B 1 227 ? 46.156 23.641 -1.965 1 90.81 227 GLU B O 1
ATOM 7301 N N . MET B 1 228 ? 44.688 22.109 -1.474 1 90.5 228 MET B N 1
ATOM 7302 C CA . MET B 1 228 ? 45.625 21.359 -0.644 1 90.5 228 MET B CA 1
ATOM 7303 C C . MET B 1 228 ? 46.469 20.422 -1.493 1 90.5 228 MET B C 1
ATOM 7305 O O . MET B 1 228 ? 47.469 19.859 -1.012 1 90.5 228 MET B O 1
ATOM 7309 N N . GLU B 1 229 ? 46.25 20.266 -2.824 1 86 229 GLU B N 1
ATOM 7310 C CA . GLU B 1 229 ? 46.969 19.453 -3.809 1 86 229 GLU B CA 1
ATOM 7311 C C . GLU B 1 229 ? 47.281 18.062 -3.256 1 86 229 GLU B C 1
ATOM 7313 O O . GLU B 1 229 ? 48.438 17.688 -3.154 1 86 229 GLU B O 1
ATOM 7318 N N . PRO B 1 230 ? 46.281 17.391 -2.91 1 87.19 230 PRO B N 1
ATOM 7319 C CA . PRO B 1 230 ? 46.5 16.031 -2.389 1 87.19 230 PRO B CA 1
ATOM 7320 C C . PRO B 1 230 ? 46.906 15.047 -3.475 1 87.19 230 PRO B C 1
ATOM 7322 O O . PRO B 1 230 ? 46.75 15.328 -4.664 1 87.19 230 PRO B O 1
ATOM 7325 N N . SER B 1 231 ? 47.406 13.836 -3.137 1 88.12 231 SER B N 1
ATOM 7326 C CA . SER B 1 231 ? 47.812 12.781 -4.066 1 88.12 231 SER B CA 1
ATOM 7327 C C . SER B 1 231 ? 46.594 12.141 -4.711 1 88.12 231 SER B C 1
ATOM 7329 O O . SER B 1 231 ? 46.562 11.867 -5.914 1 88.12 231 SER B O 1
ATOM 7331 N N . LEU B 1 232 ? 45.562 11.938 -3.879 1 91.44 232 LEU B N 1
ATOM 7332 C CA . LEU B 1 232 ? 44.312 11.391 -4.352 1 91.44 232 LEU B CA 1
ATOM 7333 C C . LEU B 1 232 ? 43.156 12.367 -4.117 1 91.44 232 LEU B C 1
ATOM 7335 O O . LEU B 1 232 ? 42.875 12.734 -2.975 1 91.44 232 LEU B O 1
ATOM 7339 N N . PRO B 1 233 ? 42.625 12.773 -5.215 1 91.5 233 PRO B N 1
ATOM 7340 C CA . PRO B 1 233 ? 41.5 13.711 -5.039 1 91.5 233 PRO B CA 1
ATOM 7341 C C . PRO B 1 233 ? 40.375 13.133 -4.184 1 91.5 233 PRO B C 1
ATOM 7343 O O . PRO B 1 233 ? 40.156 11.914 -4.195 1 91.5 233 PRO B O 1
ATOM 7346 N N . LEU B 1 234 ? 39.656 13.977 -3.475 1 94.5 234 LEU B N 1
ATOM 7347 C CA . LEU B 1 234 ? 38.625 13.594 -2.512 1 94.5 234 LEU B CA 1
ATOM 7348 C C . LEU B 1 234 ? 37.469 12.867 -3.203 1 94.5 234 LEU B C 1
ATOM 7350 O O . LEU B 1 234 ? 36.844 11.992 -2.609 1 94.5 234 LEU B O 1
ATOM 7354 N N . ASP B 1 235 ? 37.219 13.172 -4.477 1 93.38 235 ASP B N 1
ATOM 7355 C CA . ASP B 1 235 ? 36.094 12.586 -5.203 1 93.38 235 ASP B CA 1
ATOM 7356 C C . ASP B 1 235 ? 36.406 11.164 -5.656 1 93.38 235 ASP B C 1
ATOM 7358 O O . ASP B 1 235 ? 35.531 10.438 -6.133 1 93.38 235 ASP B O 1
ATOM 7362 N N . LYS B 1 236 ? 37.719 10.656 -5.445 1 93.12 236 LYS B N 1
ATOM 7363 C CA . LYS B 1 236 ? 38.125 9.32 -5.871 1 93.12 236 LYS B CA 1
ATOM 7364 C C . LYS B 1 236 ? 38.406 8.43 -4.668 1 93.12 236 LYS B C 1
ATOM 7366 O O . LYS B 1 236 ? 38.844 7.281 -4.828 1 93.12 236 LYS B O 1
ATOM 7371 N N . VAL B 1 237 ? 38.156 8.977 -3.5 1 94.88 237 VAL B N 1
ATOM 7372 C CA . VAL B 1 237 ? 38.375 8.195 -2.289 1 94.88 237 VAL B CA 1
ATOM 7373 C C . VAL B 1 237 ? 37.219 7.219 -2.086 1 94.88 237 VAL B C 1
ATOM 7375 O O . VAL B 1 237 ? 36.062 7.633 -1.988 1 94.88 237 VAL B O 1
ATOM 7378 N N . PRO B 1 238 ? 37.438 5.914 -2.08 1 95.25 238 PRO B N 1
ATOM 7379 C CA . PRO B 1 238 ? 36.344 4.934 -1.888 1 95.25 238 PRO B CA 1
ATOM 7380 C C . PRO B 1 238 ? 36.031 4.703 -0.415 1 95.25 238 PRO B C 1
ATOM 7382 O O . PRO B 1 238 ? 36.844 5 0.46 1 95.25 238 PRO B O 1
ATOM 7385 N N . ASN B 1 239 ? 34.906 4.359 -0.16 1 95.44 239 ASN B N 1
ATOM 7386 C CA . ASN B 1 239 ? 34.531 3.924 1.185 1 95.44 239 ASN B CA 1
ATOM 7387 C C . ASN B 1 239 ? 34.938 2.479 1.437 1 95.44 239 ASN B C 1
ATOM 7389 O O . ASN B 1 239 ? 35.656 1.876 0.618 1 95.44 239 ASN B O 1
ATOM 7393 N N . TYR B 1 240 ? 34.625 1.945 2.516 1 93.62 240 TYR B N 1
ATOM 7394 C CA . TYR B 1 240 ? 35.094 0.612 2.881 1 93.62 240 TYR B CA 1
ATOM 7395 C C . TYR B 1 240 ? 34.406 -0.456 2.043 1 93.62 240 TYR B C 1
ATOM 7397 O O . TYR B 1 240 ? 34.875 -1.598 1.977 1 93.62 240 TYR B O 1
ATOM 7405 N N . ARG B 1 241 ? 33.344 -0.109 1.387 1 92.06 241 ARG B N 1
ATOM 7406 C CA . ARG B 1 241 ? 32.688 -1.037 0.473 1 92.06 241 ARG B CA 1
ATOM 7407 C C . ARG B 1 241 ? 33.25 -0.903 -0.94 1 92.06 241 ARG B C 1
ATOM 7409 O O . ARG B 1 241 ? 32.781 -1.558 -1.867 1 92.06 241 ARG B O 1
ATOM 7416 N N . GLY B 1 242 ? 34.156 0.044 -1.099 1 92.75 242 GLY B N 1
ATOM 7417 C CA . GLY B 1 242 ? 34.812 0.212 -2.385 1 92.75 242 GLY B CA 1
ATOM 7418 C C . GLY B 1 242 ? 34.062 1.158 -3.312 1 92.75 242 GLY B C 1
ATOM 7419 O O . GLY B 1 242 ? 34.344 1.194 -4.516 1 92.75 242 GLY B O 1
ATOM 7420 N N . LEU B 1 243 ? 33.188 1.954 -2.805 1 95.75 243 LEU B N 1
ATOM 7421 C CA . LEU B 1 243 ? 32.375 2.854 -3.639 1 95.75 243 LEU B CA 1
ATOM 7422 C C . LEU B 1 243 ? 32.906 4.281 -3.551 1 95.75 243 LEU B C 1
ATOM 7424 O O . LEU B 1 243 ? 33.031 4.836 -2.455 1 95.75 243 LEU B O 1
ATOM 7428 N N . THR B 1 244 ? 33.25 4.812 -4.633 1 96.5 244 THR B N 1
ATOM 7429 C CA . THR B 1 244 ? 33.562 6.234 -4.703 1 96.5 244 THR B CA 1
ATOM 7430 C C . THR B 1 244 ? 32.281 7.078 -4.707 1 96.5 244 THR B C 1
ATOM 7432 O O . THR B 1 244 ? 31.188 6.547 -4.863 1 96.5 244 THR B O 1
ATOM 7435 N N . PRO B 1 245 ? 32.344 8.359 -4.5 1 96.38 245 PRO B N 1
ATOM 7436 C CA . PRO B 1 245 ? 31.141 9.203 -4.527 1 96.38 245 PRO B CA 1
ATOM 7437 C C . PRO B 1 245 ? 30.391 9.102 -5.848 1 96.38 245 PRO B C 1
ATOM 7439 O O . PRO B 1 245 ? 29.156 9.055 -5.848 1 96.38 245 PRO B O 1
ATOM 7442 N N . LEU B 1 246 ? 31.094 8.953 -6.914 1 96.19 246 LEU B N 1
ATOM 7443 C CA . LEU B 1 246 ? 30.453 8.797 -8.211 1 96.19 246 LEU B CA 1
ATOM 7444 C C . LEU B 1 246 ? 29.672 7.48 -8.281 1 96.19 246 LEU B C 1
ATOM 7446 O O . LEU B 1 246 ? 28.531 7.449 -8.734 1 96.19 246 LEU B O 1
ATOM 7450 N N . LYS B 1 247 ? 30.312 6.461 -7.867 1 96.31 247 LYS B N 1
ATOM 7451 C CA . LYS B 1 247 ? 29.688 5.141 -7.867 1 96.31 247 LYS B CA 1
ATOM 7452 C C . LYS B 1 247 ? 28.484 5.094 -6.918 1 96.31 247 LYS B C 1
ATOM 7454 O O . LYS B 1 247 ? 27.469 4.469 -7.223 1 96.31 247 LYS B O 1
ATOM 7459 N N . LEU B 1 248 ? 28.609 5.73 -5.801 1 96.19 248 LEU B N 1
ATOM 7460 C CA . LEU B 1 248 ? 27.516 5.758 -4.844 1 96.19 248 LEU B CA 1
ATOM 7461 C C . LEU B 1 248 ? 26.328 6.531 -5.398 1 96.19 248 LEU B C 1
ATOM 7463 O O . LEU B 1 248 ? 25.172 6.148 -5.184 1 96.19 248 LEU B O 1
ATOM 7467 N N . ALA B 1 249 ? 26.594 7.645 -6.023 1 96.12 249 ALA B N 1
ATOM 7468 C CA . ALA B 1 249 ? 25.516 8.422 -6.652 1 96.12 249 ALA B CA 1
ATOM 7469 C C . ALA B 1 249 ? 24.75 7.578 -7.664 1 96.12 249 ALA B C 1
ATOM 7471 O O . ALA B 1 249 ? 23.531 7.676 -7.766 1 96.12 249 ALA B O 1
ATOM 7472 N N . ALA B 1 250 ? 25.484 6.789 -8.367 1 95.25 250 ALA B N 1
ATOM 7473 C CA . ALA B 1 250 ? 24.859 5.902 -9.344 1 95.25 250 ALA B CA 1
ATOM 7474 C C . ALA B 1 250 ? 24.031 4.816 -8.656 1 95.25 250 ALA B C 1
ATOM 7476 O O . ALA B 1 250 ? 22.922 4.508 -9.078 1 95.25 250 ALA B O 1
ATOM 7477 N N . LYS B 1 251 ? 24.625 4.258 -7.68 1 94 251 LYS B N 1
ATOM 7478 C CA . LYS B 1 251 ? 23.953 3.191 -6.949 1 94 251 LYS B CA 1
ATOM 7479 C C . LYS B 1 251 ? 22.641 3.689 -6.332 1 94 251 LYS B C 1
ATOM 7481 O O . LYS B 1 251 ? 21.625 2.994 -6.375 1 94 251 LYS B O 1
ATOM 7486 N N . GLU B 1 252 ? 22.656 4.953 -5.785 1 93.12 252 GLU B N 1
ATOM 7487 C CA . GLU B 1 252 ? 21.484 5.52 -5.125 1 93.12 252 GLU B CA 1
ATOM 7488 C C . GLU B 1 252 ? 20.531 6.141 -6.141 1 93.12 252 GLU B C 1
ATOM 7490 O O . GLU B 1 252 ? 19.391 6.492 -5.801 1 93.12 252 GLU B O 1
ATOM 7495 N N . GLY B 1 253 ? 20.969 6.223 -7.348 1 93.38 253 GLY B N 1
ATOM 7496 C CA . GLY B 1 253 ? 20.125 6.758 -8.406 1 93.38 253 GLY B CA 1
ATOM 7497 C C . GLY B 1 253 ? 19.984 8.266 -8.352 1 93.38 253 GLY B C 1
ATOM 7498 O O . GLY B 1 253 ? 18.922 8.805 -8.68 1 93.38 253 GLY B O 1
ATOM 7499 N N . ASN B 1 254 ? 20.906 8.938 -7.773 1 94.25 254 ASN B N 1
ATOM 7500 C CA . ASN B 1 254 ? 20.906 10.398 -7.754 1 94.25 254 ASN B CA 1
ATOM 7501 C C . ASN B 1 254 ? 21.5 10.977 -9.039 1 94.25 254 ASN B C 1
ATOM 7503 O O . ASN B 1 254 ? 22.703 11.242 -9.102 1 94.25 254 ASN B O 1
ATOM 7507 N N . ILE B 1 255 ? 20.703 11.281 -9.984 1 94 255 ILE B N 1
ATOM 7508 C CA . ILE B 1 255 ? 21.109 11.688 -11.32 1 94 255 ILE B CA 1
ATOM 7509 C C . ILE B 1 255 ? 21.734 13.078 -11.273 1 94 255 ILE B C 1
ATOM 7511 O O . ILE B 1 255 ? 22.719 13.352 -11.977 1 94 255 ILE B O 1
ATOM 7515 N N . VAL B 1 256 ? 21.234 13.891 -10.391 1 94.38 256 VAL B N 1
ATOM 7516 C CA . VAL B 1 256 ? 21.672 15.281 -10.328 1 94.38 256 VAL B CA 1
ATOM 7517 C C . VAL B 1 256 ? 23.125 15.344 -9.859 1 94.38 256 VAL B C 1
ATOM 7519 O O . VAL B 1 256 ? 23.969 15.961 -10.516 1 94.38 256 VAL B O 1
ATOM 7522 N N . ILE B 1 257 ? 23.391 14.656 -8.766 1 95.44 257 ILE B N 1
ATOM 7523 C CA . ILE B 1 257 ? 24.75 14.695 -8.234 1 95.44 257 ILE B CA 1
ATOM 7524 C C . ILE B 1 257 ? 25.688 13.922 -9.164 1 95.44 257 ILE B C 1
ATOM 7526 O O . ILE B 1 257 ? 26.844 14.305 -9.344 1 95.44 257 ILE B O 1
ATOM 7530 N N . PHE B 1 258 ? 25.172 12.859 -9.812 1 96.12 258 PHE B N 1
ATOM 7531 C CA . PHE B 1 258 ? 25.969 12.078 -10.758 1 96.12 258 PHE B CA 1
ATOM 7532 C C . PHE B 1 258 ? 26.406 12.945 -11.93 1 96.12 258 PHE B C 1
ATOM 7534 O O . PHE B 1 258 ? 27.594 12.977 -12.273 1 96.12 258 PHE B O 1
ATOM 7541 N N . GLN B 1 259 ? 25.5 13.625 -12.453 1 94.19 259 GLN B N 1
ATOM 7542 C CA . GLN B 1 259 ? 25.812 14.484 -13.594 1 94.19 259 GLN B CA 1
ATOM 7543 C C . GLN B 1 259 ? 26.734 15.625 -13.188 1 94.19 259 GLN B C 1
ATOM 7545 O O . GLN B 1 259 ? 27.625 16.016 -13.953 1 94.19 259 GLN B O 1
ATOM 7550 N N . HIS B 1 260 ? 26.5 16.094 -12.008 1 94.5 260 HIS B N 1
ATOM 7551 C CA . HIS B 1 260 ? 27.344 17.172 -11.508 1 94.5 260 HIS B CA 1
ATOM 7552 C C . HIS B 1 260 ? 28.797 16.734 -11.391 1 94.5 260 HIS B C 1
ATOM 7554 O O . HIS B 1 260 ? 29.703 17.453 -11.789 1 94.5 260 HIS B O 1
ATOM 7560 N N . LEU B 1 261 ? 29.031 15.555 -10.938 1 95.12 261 LEU B N 1
ATOM 7561 C CA . LEU B 1 261 ? 30.375 15.023 -10.758 1 95.12 261 LEU B CA 1
ATOM 7562 C C . LEU B 1 261 ? 31.016 14.719 -12.109 1 95.12 261 LEU B C 1
ATOM 7564 O O . LEU B 1 261 ? 32.188 14.992 -12.312 1 95.12 261 LEU B O 1
ATOM 7568 N N . VAL B 1 262 ? 30.203 14.195 -13.016 1 94.75 262 VAL B N 1
ATOM 7569 C CA . VAL B 1 262 ? 30.703 13.859 -14.344 1 94.75 262 VAL B CA 1
ATOM 7570 C C . VAL B 1 262 ? 31.062 15.141 -15.102 1 94.75 262 VAL B C 1
ATOM 7572 O O . VAL B 1 262 ? 32.094 15.203 -15.773 1 94.75 262 VAL B O 1
ATOM 7575 N N . ASN B 1 263 ? 30.234 16.125 -14.961 1 91.31 263 ASN B N 1
ATOM 7576 C CA . ASN B 1 263 ? 30.469 17.391 -15.656 1 91.31 263 ASN B CA 1
ATOM 7577 C C . ASN B 1 263 ? 31.672 18.141 -15.102 1 91.31 263 ASN B C 1
ATOM 7579 O O . ASN B 1 263 ? 32.344 18.891 -15.82 1 91.31 263 ASN B O 1
ATOM 7583 N N . ARG B 1 264 ? 31.938 17.922 -13.859 1 91.12 264 ARG B N 1
ATOM 7584 C CA . ARG B 1 264 ? 33.094 18.562 -13.258 1 91.12 264 ARG B CA 1
ATOM 7585 C C . ARG B 1 264 ? 34.406 17.969 -13.797 1 91.12 264 ARG B C 1
ATOM 7587 O O . ARG B 1 264 ? 35.406 18.656 -13.883 1 91.12 264 ARG B O 1
ATOM 7594 N N . ARG B 1 265 ? 34.375 16.719 -14.227 1 89.75 265 ARG B N 1
ATOM 7595 C CA . ARG B 1 265 ? 35.562 16.016 -14.695 1 89.75 265 ARG B CA 1
ATOM 7596 C C . ARG B 1 265 ? 35.719 16.156 -16.203 1 89.75 265 ARG B C 1
ATOM 7598 O O . ARG B 1 265 ? 36.719 15.758 -16.766 1 89.75 265 ARG B O 1
ATOM 7605 N N . ARG B 1 266 ? 34.75 16.734 -16.797 1 90.38 266 ARG B N 1
ATOM 7606 C CA . ARG B 1 266 ? 34.781 16.797 -18.25 1 90.38 266 ARG B CA 1
ATOM 7607 C C . ARG B 1 266 ? 35.719 17.906 -18.734 1 90.38 266 ARG B C 1
ATOM 7609 O O . ARG B 1 266 ? 35.969 18.875 -18.016 1 90.38 266 ARG B O 1
ATOM 7616 N N . VAL B 1 267 ? 36.219 17.688 -19.938 1 89.19 267 VAL B N 1
ATOM 7617 C CA . VAL B 1 267 ? 37.031 18.703 -20.609 1 89.19 267 VAL B CA 1
ATOM 7618 C C . VAL B 1 267 ? 36.312 19.203 -21.844 1 89.19 267 VAL B C 1
ATOM 7620 O O . VAL B 1 267 ? 35.906 18.422 -22.703 1 89.19 267 VAL B O 1
ATOM 7623 N N . VAL B 1 268 ? 36.125 20.516 -21.875 1 89.5 268 VAL B N 1
ATOM 7624 C CA . VAL B 1 268 ? 35.438 21.094 -23.031 1 89.5 268 VAL B CA 1
ATOM 7625 C C . VAL B 1 268 ? 36.469 21.438 -24.109 1 89.5 268 VAL B C 1
ATOM 7627 O O . VAL B 1 268 ? 37.438 22.172 -23.875 1 89.5 268 VAL B O 1
ATOM 7630 N N . GLN B 1 269 ? 36.25 20.875 -25.234 1 89.75 269 GLN B N 1
ATOM 7631 C CA . GLN B 1 269 ? 37.156 21.141 -26.344 1 89.75 269 GLN B CA 1
ATOM 7632 C C . GLN B 1 269 ? 36.844 22.438 -27.047 1 89.75 269 GLN B C 1
ATOM 7634 O O . GLN B 1 269 ? 37.656 23.344 -27.125 1 89.75 269 GLN B O 1
ATOM 7639 N N . TRP B 1 270 ? 35.656 22.469 -27.641 1 87.62 270 TRP B N 1
ATOM 7640 C CA . TRP B 1 270 ? 35.219 23.688 -28.328 1 87.62 270 TRP B CA 1
ATOM 7641 C C . TRP B 1 270 ? 33.688 23.844 -28.281 1 87.62 270 TRP B C 1
ATOM 7643 O O . TRP B 1 270 ? 33 22.875 -27.984 1 87.62 270 TRP B O 1
ATOM 7653 N N . ASN B 1 271 ? 33.25 25.125 -28.344 1 86.94 271 ASN B N 1
ATOM 7654 C CA . ASN B 1 271 ? 31.844 25.484 -28.5 1 86.94 271 ASN B CA 1
ATOM 7655 C C . ASN B 1 271 ? 31.578 26.188 -29.828 1 86.94 271 ASN B C 1
ATOM 7657 O O . ASN B 1 271 ? 32.281 27.125 -30.188 1 86.94 271 ASN B O 1
ATOM 7661 N N . PHE B 1 272 ? 30.75 25.438 -30.562 1 88.31 272 PHE B N 1
ATOM 7662 C CA . PHE B 1 272 ? 30.375 26 -31.859 1 88.31 272 PHE B CA 1
ATOM 7663 C C . PHE B 1 272 ? 28.875 26.266 -31.922 1 88.31 272 PHE B C 1
ATOM 7665 O O . PHE B 1 272 ? 28.125 25.438 -32.438 1 88.31 272 PHE B O 1
ATOM 7672 N N . GLY B 1 273 ? 28.375 27.422 -31.578 1 81.44 273 GLY B N 1
ATOM 7673 C CA . GLY B 1 273 ? 26.953 27.672 -31.484 1 81.44 273 GLY B CA 1
ATOM 7674 C C . GLY B 1 273 ? 26.234 26.703 -30.562 1 81.44 273 GLY B C 1
ATOM 7675 O O . GLY B 1 273 ? 26.594 26.562 -29.406 1 81.44 273 GLY B O 1
ATOM 7676 N N . PRO B 1 274 ? 25.266 26.141 -31.188 1 86.44 274 PRO B N 1
ATOM 7677 C CA . PRO B 1 274 ? 24.547 25.172 -30.375 1 86.44 274 PRO B CA 1
ATOM 7678 C C . PRO B 1 274 ? 25.281 23.859 -30.219 1 86.44 274 PRO B C 1
ATOM 7680 O O . PRO B 1 274 ? 24.891 23 -29.406 1 86.44 274 PRO B O 1
ATOM 7683 N N . LEU B 1 275 ? 26.453 23.797 -30.906 1 89.75 275 LEU B N 1
ATOM 7684 C CA . LEU B 1 275 ? 27.203 22.547 -30.859 1 89.75 275 LEU B CA 1
ATOM 7685 C C . LEU B 1 275 ? 28.391 22.672 -29.906 1 89.75 275 LEU B C 1
ATOM 7687 O O . LEU B 1 275 ? 29.078 23.688 -29.891 1 89.75 275 LEU B O 1
ATOM 7691 N N . SER B 1 276 ? 28.469 21.734 -29.016 1 90.38 276 SER B N 1
ATOM 7692 C CA . SER B 1 276 ? 29.641 21.672 -28.141 1 90.38 276 SER B CA 1
ATOM 7693 C C . SER B 1 276 ? 30.266 20.297 -28.156 1 90.38 276 SER B C 1
ATOM 7695 O O . SER B 1 276 ? 29.562 19.281 -28.281 1 90.38 276 SER B O 1
ATOM 7697 N N . SER B 1 277 ? 31.578 20.25 -28.266 1 92.12 277 SER B N 1
ATOM 7698 C CA . SER B 1 277 ? 32.344 19 -28.172 1 92.12 277 SER B CA 1
ATOM 7699 C C . SER B 1 277 ? 33 18.859 -26.812 1 92.12 277 SER B C 1
ATOM 7701 O O . SER B 1 277 ? 33.75 19.75 -26.406 1 92.12 277 SER B O 1
ATOM 7703 N N . LYS B 1 278 ? 32.656 17.781 -26.141 1 93 278 LYS B N 1
ATOM 7704 C CA . LYS B 1 278 ? 33.188 17.547 -24.797 1 93 278 LYS B CA 1
ATOM 7705 C C . LYS B 1 278 ? 33.844 16.188 -24.672 1 93 278 LYS B C 1
ATOM 7707 O O . LYS B 1 278 ? 33.406 15.227 -25.328 1 93 278 LYS B O 1
ATOM 7712 N N . ILE B 1 279 ? 34.938 16.109 -23.906 1 93.31 279 ILE B N 1
ATOM 7713 C CA . ILE B 1 279 ? 35.656 14.867 -23.625 1 93.31 279 ILE B CA 1
ATOM 7714 C C . ILE B 1 279 ? 35.375 14.398 -22.203 1 93.31 279 ILE B C 1
ATOM 7716 O O . ILE B 1 279 ? 35.594 15.141 -21.234 1 93.31 279 ILE B O 1
ATOM 7720 N N . TYR B 1 280 ? 34.812 13.188 -22.141 1 94.5 280 TYR B N 1
ATOM 7721 C CA . TYR B 1 280 ? 34.406 12.664 -20.844 1 94.5 280 TYR B CA 1
ATOM 7722 C C . TYR B 1 280 ? 35.344 11.57 -20.375 1 94.5 280 TYR B C 1
ATOM 7724 O O . TYR B 1 280 ? 35.781 10.742 -21.172 1 94.5 280 TYR B O 1
ATOM 7732 N N . ASP B 1 281 ? 35.656 11.602 -19.109 1 91.81 281 ASP B N 1
ATOM 7733 C CA . ASP B 1 281 ? 36.5 10.578 -18.453 1 91.81 281 ASP B CA 1
ATOM 7734 C C . ASP B 1 281 ? 35.688 9.32 -18.172 1 91.81 281 ASP B C 1
ATOM 7736 O O . ASP B 1 281 ? 34.656 9.375 -17.484 1 91.81 281 ASP B O 1
ATOM 7740 N N . LEU B 1 282 ? 36.156 8.164 -18.656 1 92.19 282 LEU B N 1
ATOM 7741 C CA . LEU B 1 282 ? 35.406 6.918 -18.516 1 92.19 282 LEU B CA 1
ATOM 7742 C C . LEU B 1 282 ? 35.906 6.125 -17.312 1 92.19 282 LEU B C 1
ATOM 7744 O O . LEU B 1 282 ? 35.375 5.035 -17.031 1 92.19 282 LEU B O 1
ATOM 7748 N N . THR B 1 283 ? 36.688 6.824 -16.531 1 89.81 283 THR B N 1
ATOM 7749 C CA . THR B 1 283 ? 37.219 6.129 -15.367 1 89.81 283 THR B CA 1
ATOM 7750 C C . THR B 1 283 ? 36.094 5.824 -14.375 1 89.81 283 THR B C 1
ATOM 7752 O O . THR B 1 283 ? 35.25 6.691 -14.078 1 89.81 283 THR B O 1
ATOM 7755 N N . GLU B 1 284 ? 35.844 4.66 -13.875 1 92.75 284 GLU B N 1
ATOM 7756 C CA . GLU B 1 284 ? 34.844 4.184 -12.898 1 92.75 284 GLU B CA 1
ATOM 7757 C C . GLU B 1 284 ? 33.531 3.844 -13.57 1 92.75 284 GLU B C 1
ATOM 7759 O O . GLU B 1 284 ? 32.656 3.199 -12.961 1 92.75 284 GLU B O 1
ATOM 7764 N N . ILE B 1 285 ? 33.312 4.457 -14.82 1 93.5 285 ILE B N 1
ATOM 7765 C CA . ILE B 1 285 ? 32.031 4.211 -15.508 1 93.5 285 ILE B CA 1
ATOM 7766 C C . ILE B 1 285 ? 32.125 2.906 -16.297 1 93.5 285 ILE B C 1
ATOM 7768 O O . ILE B 1 285 ? 31.234 2.066 -16.219 1 93.5 285 ILE B O 1
ATOM 7772 N N . ASP B 1 286 ? 33.188 2.746 -16.969 1 92.06 286 ASP B N 1
ATOM 7773 C CA . ASP B 1 286 ? 33.375 1.593 -17.844 1 92.06 286 ASP B CA 1
ATOM 7774 C C . ASP B 1 286 ? 33.656 0.328 -17.047 1 92.06 286 ASP B C 1
ATOM 7776 O O . ASP B 1 286 ? 34.344 0.382 -16.016 1 92.06 286 ASP B O 1
ATOM 7780 N N . SER B 1 287 ? 33.25 -0.797 -17.5 1 88.88 287 SER B N 1
ATOM 7781 C CA . SER B 1 287 ? 33.344 -2.074 -16.797 1 88.88 287 SER B CA 1
ATOM 7782 C C . SER B 1 287 ? 34.656 -2.795 -17.172 1 88.88 287 SER B C 1
ATOM 7784 O O . SER B 1 287 ? 35.062 -3.738 -16.484 1 88.88 287 SER B O 1
ATOM 7786 N N . TRP B 1 288 ? 35.375 -2.367 -18.109 1 83.94 288 TRP B N 1
ATOM 7787 C CA . TRP B 1 288 ? 36.531 -3.086 -18.594 1 83.94 288 TRP B CA 1
ATOM 7788 C C . TRP B 1 288 ? 37.656 -3.115 -17.562 1 83.94 288 TRP B C 1
ATOM 7790 O O . TRP B 1 288 ? 38.281 -4.148 -17.359 1 83.94 288 TRP B O 1
ATOM 7800 N N . SER B 1 289 ? 37.844 -2.035 -16.859 1 79.75 289 SER B N 1
ATOM 7801 C CA . SER B 1 289 ? 38.969 -1.96 -15.945 1 79.75 289 SER B CA 1
ATOM 7802 C C . SER B 1 289 ? 38.531 -2.141 -14.5 1 79.75 289 SER B C 1
ATOM 7804 O O . SER B 1 289 ? 39.312 -2.541 -13.648 1 79.75 289 SER B O 1
ATOM 7806 N N . ASP B 1 290 ? 37.25 -1.884 -14.234 1 85.62 290 ASP B N 1
ATOM 7807 C CA . ASP B 1 290 ? 36.75 -1.844 -12.867 1 85.62 290 ASP B CA 1
ATOM 7808 C C . ASP B 1 290 ? 35.594 -2.846 -12.664 1 85.62 290 ASP B C 1
ATOM 7810 O O . ASP B 1 290 ? 34.562 -2.768 -13.328 1 85.62 290 ASP B O 1
ATOM 7814 N N . ASP B 1 291 ? 35.812 -3.732 -11.727 1 83.06 291 ASP B N 1
ATOM 7815 C CA . ASP B 1 291 ? 34.812 -4.746 -11.438 1 83.06 291 ASP B CA 1
ATOM 7816 C C . ASP B 1 291 ? 33.594 -4.133 -10.742 1 83.06 291 ASP B C 1
ATOM 7818 O O . ASP B 1 291 ? 32.5 -4.707 -10.766 1 83.06 291 ASP B O 1
ATOM 7822 N N . LEU B 1 292 ? 33.812 -3.008 -10.125 1 89.56 292 LEU B N 1
ATOM 7823 C CA . LEU B 1 292 ? 32.719 -2.312 -9.469 1 89.56 292 LEU B CA 1
ATOM 7824 C C . LEU B 1 292 ? 32.406 -0.995 -10.18 1 89.56 292 LEU B C 1
ATOM 7826 O O . LEU B 1 292 ? 32.281 0.047 -9.531 1 89.56 292 LEU B O 1
ATOM 7830 N N . SER B 1 293 ? 32.25 -1.145 -11.453 1 93.5 293 SER B N 1
ATOM 7831 C CA . SER B 1 293 ? 31.984 0.044 -12.25 1 93.5 293 SER B CA 1
ATOM 7832 C C . SER B 1 293 ? 30.531 0.482 -12.125 1 93.5 293 SER B C 1
ATOM 7834 O O . SER B 1 293 ? 29.703 -0.247 -11.578 1 93.5 293 SER B O 1
ATOM 7836 N N . VAL B 1 294 ? 30.25 1.692 -12.602 1 94.81 294 VAL B N 1
ATOM 7837 C CA . VAL B 1 294 ? 28.906 2.271 -12.57 1 94.81 294 VAL B CA 1
ATOM 7838 C C . VAL B 1 294 ? 27.938 1.38 -13.352 1 94.81 294 VAL B C 1
ATOM 7840 O O . VAL B 1 294 ? 26.812 1.149 -12.914 1 94.81 294 VAL B O 1
ATOM 7843 N N . LEU B 1 295 ? 28.391 0.815 -14.438 1 93.31 295 LEU B N 1
ATOM 7844 C CA . LEU B 1 295 ? 27.531 -0.049 -15.25 1 93.31 295 LEU B CA 1
ATOM 7845 C C . LEU B 1 295 ? 27.172 -1.323 -14.492 1 93.31 295 LEU B C 1
ATOM 7847 O O . LEU B 1 295 ? 26.016 -1.759 -14.516 1 93.31 295 LEU B O 1
ATOM 7851 N N . GLU B 1 296 ? 28.141 -1.891 -13.812 1 90.81 296 GLU B N 1
ATOM 7852 C CA . GLU B 1 296 ? 27.875 -3.102 -13.039 1 90.81 296 GLU B CA 1
ATOM 7853 C C . GLU B 1 296 ? 26.938 -2.82 -11.875 1 90.81 296 GLU B C 1
ATOM 7855 O O . GLU B 1 296 ? 26.078 -3.643 -11.555 1 90.81 296 GLU B O 1
ATOM 7860 N N . ILE B 1 297 ? 27.094 -1.681 -11.297 1 91.56 297 ILE B N 1
ATOM 7861 C CA . ILE B 1 297 ? 26.281 -1.311 -10.148 1 91.56 297 ILE B CA 1
ATOM 7862 C C . ILE B 1 297 ? 24.828 -1.105 -10.586 1 91.56 297 ILE B C 1
ATOM 7864 O O . ILE B 1 297 ? 23.891 -1.562 -9.914 1 91.56 297 ILE B O 1
ATOM 7868 N N . ILE B 1 298 ? 24.641 -0.475 -11.695 1 91.12 298 ILE B N 1
ATOM 7869 C CA . ILE B 1 298 ? 23.297 -0.185 -12.172 1 91.12 298 ILE B CA 1
ATOM 7870 C C . ILE B 1 298 ? 22.609 -1.478 -12.617 1 91.12 298 ILE B C 1
ATOM 7872 O O . ILE B 1 298 ? 21.406 -1.661 -12.398 1 91.12 298 ILE B O 1
ATOM 7876 N N . ALA B 1 299 ? 23.344 -2.367 -13.188 1 88.31 299 ALA B N 1
ATOM 7877 C CA . ALA B 1 299 ? 22.781 -3.635 -13.656 1 88.31 299 ALA B CA 1
ATOM 7878 C C . ALA B 1 299 ? 22.297 -4.484 -12.484 1 88.31 299 ALA B C 1
ATOM 7880 O O . ALA B 1 299 ? 21.328 -5.234 -12.617 1 88.31 299 ALA B O 1
ATOM 7881 N N . SER B 1 300 ? 22.906 -4.336 -11.383 1 84.69 300 SER B N 1
ATOM 7882 C CA . SER B 1 300 ? 22.562 -5.156 -10.227 1 84.69 300 SER B CA 1
ATOM 7883 C C . SER B 1 300 ? 21.641 -4.406 -9.266 1 84.69 300 SER B C 1
ATOM 7885 O O . SER B 1 300 ? 21.156 -4.977 -8.281 1 84.69 300 SER B O 1
ATOM 7887 N N . SER B 1 301 ? 21.375 -3.158 -9.547 1 85.31 301 SER B N 1
ATOM 7888 C CA . SER B 1 301 ? 20.578 -2.357 -8.633 1 85.31 301 SER B CA 1
ATOM 7889 C C . SER B 1 301 ? 19.078 -2.617 -8.82 1 85.31 301 SER B C 1
ATOM 7891 O O . SER B 1 301 ? 18.625 -2.84 -9.945 1 85.31 301 SER B O 1
ATOM 7893 N N . GLN B 1 302 ? 18.375 -2.672 -7.762 1 81.81 302 GLN B N 1
ATOM 7894 C CA . GLN B 1 302 ? 16.922 -2.881 -7.812 1 81.81 302 GLN B CA 1
ATOM 7895 C C . GLN B 1 302 ? 16.188 -1.55 -7.809 1 81.81 302 GLN B C 1
ATOM 7897 O O . GLN B 1 302 ? 14.961 -1.516 -8 1 81.81 302 GLN B O 1
ATOM 7902 N N . LYS B 1 303 ? 16.891 -0.447 -7.73 1 86.19 303 LYS B N 1
ATOM 7903 C CA . LYS B 1 303 ? 16.25 0.858 -7.68 1 86.19 303 LYS B CA 1
ATOM 7904 C C . LYS B 1 303 ? 15.898 1.357 -9.078 1 86.19 303 LYS B C 1
ATOM 7906 O O . LYS B 1 303 ? 16.75 1.347 -9.977 1 86.19 303 LYS B O 1
ATOM 7911 N N . LYS B 1 304 ? 14.742 1.787 -9.273 1 86.25 304 LYS B N 1
ATOM 7912 C CA . LYS B 1 304 ? 14.281 2.293 -10.57 1 86.25 304 LYS B CA 1
ATOM 7913 C C . LYS B 1 304 ? 15.008 3.586 -10.938 1 86.25 304 LYS B C 1
ATOM 7915 O O . LYS B 1 304 ? 15.289 3.826 -12.117 1 86.25 304 LYS B O 1
ATOM 7920 N N . GLU B 1 305 ? 15.391 4.305 -9.938 1 88.69 305 GLU B N 1
ATOM 7921 C CA . GLU B 1 305 ? 16.031 5.594 -10.188 1 88.69 305 GLU B CA 1
ATOM 7922 C C . GLU B 1 305 ? 17.438 5.41 -10.758 1 88.69 305 GLU B C 1
ATOM 7924 O O . GLU B 1 305 ? 17.938 6.27 -11.492 1 88.69 305 GLU B O 1
ATOM 7929 N N . SER B 1 306 ? 18 4.309 -10.398 1 90.75 306 SER B N 1
ATOM 7930 C CA . SER B 1 306 ? 19.344 4.055 -10.891 1 90.75 306 SER B CA 1
ATOM 7931 C C . SER B 1 306 ? 19.344 3.752 -12.383 1 90.75 306 SER B C 1
ATOM 7933 O O . SER B 1 306 ? 20.328 4.016 -13.078 1 90.75 306 SER B O 1
ATOM 7935 N N . ARG B 1 307 ? 18.234 3.352 -12.891 1 90.38 307 ARG B N 1
ATOM 7936 C CA . ARG B 1 307 ? 18.125 3.004 -14.305 1 90.38 307 ARG B CA 1
ATOM 7937 C C . ARG B 1 307 ? 18.156 4.254 -15.18 1 90.38 307 ARG B C 1
ATOM 7939 O O . ARG B 1 307 ? 18.594 4.203 -16.328 1 90.38 307 ARG B O 1
ATOM 7946 N N . ARG B 1 308 ? 17.812 5.305 -14.625 1 91.62 308 ARG B N 1
ATOM 7947 C CA . ARG B 1 308 ? 17.75 6.551 -15.383 1 91.62 308 ARG B CA 1
ATOM 7948 C C . ARG B 1 308 ? 19.141 7.094 -15.672 1 91.62 308 ARG B C 1
ATOM 7950 O O . ARG B 1 308 ? 19.312 7.914 -16.578 1 91.62 308 ARG B O 1
ATOM 7957 N N . ILE B 1 309 ? 20.062 6.57 -14.914 1 94.62 309 ILE B N 1
ATOM 7958 C CA . ILE B 1 309 ? 21.438 7.004 -15.102 1 94.62 309 ILE B CA 1
ATOM 7959 C C . ILE B 1 309 ? 21.953 6.512 -16.453 1 94.62 309 ILE B C 1
ATOM 7961 O O . ILE B 1 309 ? 22.859 7.109 -17.047 1 94.62 309 ILE B O 1
ATOM 7965 N N . LEU B 1 310 ? 21.266 5.527 -16.984 1 93.69 310 LEU B N 1
ATOM 7966 C CA . LEU B 1 310 ? 21.688 4.945 -18.25 1 93.69 310 LEU B CA 1
ATOM 7967 C C . LEU B 1 310 ? 21.328 5.855 -19.422 1 93.69 310 LEU B C 1
ATOM 7969 O O . LEU B 1 310 ? 21.859 5.699 -20.516 1 93.69 310 LEU B O 1
ATOM 7973 N N . GLU B 1 311 ? 20.547 6.859 -19.156 1 92.12 311 GLU B N 1
ATOM 7974 C CA . GLU B 1 311 ? 20.125 7.777 -20.203 1 92.12 311 GLU B CA 1
ATOM 7975 C C . GLU B 1 311 ? 21 9.031 -20.219 1 92.12 311 GLU B C 1
ATOM 7977 O O . GLU B 1 311 ? 20.922 9.836 -21.156 1 92.12 311 GLU B O 1
ATOM 7982 N N . VAL B 1 312 ? 21.844 9.086 -19.312 1 92.31 312 VAL B N 1
ATOM 7983 C CA . VAL B 1 312 ? 22.656 10.297 -19.172 1 92.31 312 VAL B CA 1
ATOM 7984 C C . VAL B 1 312 ? 23.953 10.148 -19.969 1 92.31 312 VAL B C 1
ATOM 7986 O O . VAL B 1 312 ? 24.469 9.039 -20.125 1 92.31 312 VAL B O 1
ATOM 7989 N N . THR B 1 313 ? 24.406 11.289 -20.469 1 92.19 313 THR B N 1
ATOM 7990 C CA . THR B 1 313 ? 25.703 11.352 -21.141 1 92.19 313 THR B CA 1
ATOM 7991 C C . THR B 1 313 ? 26.844 11.352 -20.125 1 92.19 313 THR B C 1
ATOM 7993 O O . THR B 1 313 ? 26.766 12.031 -19.094 1 92.19 313 THR B O 1
ATOM 7996 N N . PRO B 1 314 ? 27.828 10.453 -20.312 1 94.06 314 PRO B N 1
ATOM 7997 C CA . PRO B 1 314 ? 28.297 9.695 -21.469 1 94.06 314 PRO B CA 1
ATOM 7998 C C . PRO B 1 314 ? 27.969 8.203 -21.375 1 94.06 314 PRO B C 1
ATOM 8000 O O . PRO B 1 314 ? 28.469 7.402 -22.156 1 94.06 314 PRO B O 1
ATOM 8003 N N . VAL B 1 315 ? 27.172 7.879 -20.406 1 94.38 315 VAL B N 1
ATOM 8004 C CA . VAL B 1 315 ? 26.891 6.469 -20.156 1 94.38 315 VAL B CA 1
ATOM 8005 C C . VAL B 1 315 ? 26.094 5.879 -21.312 1 94.38 315 VAL B C 1
ATOM 8007 O O . VAL B 1 315 ? 26.391 4.777 -21.781 1 94.38 315 VAL B O 1
ATOM 8010 N N . GLN B 1 316 ? 25.141 6.633 -21.797 1 93.81 316 GLN B N 1
ATOM 8011 C CA . GLN B 1 316 ? 24.297 6.168 -22.891 1 93.81 316 GLN B CA 1
ATOM 8012 C C . GLN B 1 316 ? 25.109 5.902 -24.156 1 93.81 316 GLN B C 1
ATOM 8014 O O . GLN B 1 316 ? 24.922 4.883 -24.812 1 93.81 316 GLN B O 1
ATOM 8019 N N . GLN B 1 317 ? 25.984 6.805 -24.453 1 93.12 317 GLN B N 1
ATOM 8020 C CA . GLN B 1 317 ? 26.828 6.664 -25.656 1 93.12 317 GLN B CA 1
ATOM 8021 C C . GLN B 1 317 ? 27.781 5.48 -25.516 1 93.12 317 GLN B C 1
ATOM 8023 O O . GLN B 1 317 ? 28.031 4.766 -26.484 1 93.12 317 GLN B O 1
ATOM 8028 N N . LEU B 1 318 ? 28.281 5.336 -24.359 1 93.56 318 LEU B N 1
ATOM 8029 C CA . LEU B 1 318 ? 29.203 4.223 -24.125 1 93.56 318 LEU B CA 1
ATOM 8030 C C . LEU B 1 318 ? 28.484 2.889 -24.328 1 93.56 318 LEU B C 1
ATOM 8032 O O . LEU B 1 318 ? 29.016 1.988 -24.984 1 93.56 318 LEU B O 1
ATOM 8036 N N . ILE B 1 319 ? 27.328 2.762 -23.844 1 93.31 319 ILE B N 1
ATOM 8037 C CA . ILE B 1 319 ? 26.578 1.517 -23.938 1 93.31 319 ILE B CA 1
ATOM 8038 C C . ILE B 1 319 ? 26.203 1.255 -25.391 1 93.31 319 ILE B C 1
ATOM 8040 O O . ILE B 1 319 ? 26.281 0.12 -25.859 1 93.31 319 ILE B O 1
ATOM 8044 N N . ASN B 1 320 ? 25.766 2.293 -26.062 1 91.62 320 ASN B N 1
ATOM 8045 C CA . ASN B 1 320 ? 25.406 2.145 -27.469 1 91.62 320 ASN B CA 1
ATOM 8046 C C . ASN B 1 320 ? 26.609 1.72 -28.297 1 91.62 320 ASN B C 1
ATOM 8048 O O . ASN B 1 320 ? 26.484 0.892 -29.203 1 91.62 320 ASN B O 1
ATOM 8052 N N . LEU B 1 321 ? 27.734 2.252 -27.953 1 93.06 321 LEU B N 1
ATOM 8053 C CA . LEU B 1 321 ? 28.953 1.896 -28.672 1 93.06 321 LEU B CA 1
ATOM 8054 C C . LEU B 1 321 ? 29.344 0.448 -28.391 1 93.06 321 LEU B C 1
ATOM 8056 O O . LEU B 1 321 ? 29.656 -0.306 -29.312 1 93.06 321 LEU B O 1
ATOM 8060 N N . LYS B 1 322 ? 29.344 0.015 -27.203 1 93.31 322 LYS B N 1
ATOM 8061 C CA . LYS B 1 322 ? 29.703 -1.352 -26.844 1 93.31 322 LYS B CA 1
ATOM 8062 C C . LYS B 1 322 ? 28.75 -2.359 -27.469 1 93.31 322 LYS B C 1
ATOM 8064 O O . LYS B 1 322 ? 29.172 -3.42 -27.938 1 93.31 322 LYS B O 1
ATOM 8069 N N . TRP B 1 323 ? 27.469 -2.023 -27.516 1 92.5 323 TRP B N 1
ATOM 8070 C CA . TRP B 1 323 ? 26.453 -2.938 -28.016 1 92.5 323 TRP B CA 1
ATOM 8071 C C . TRP B 1 323 ? 26.531 -3.043 -29.547 1 92.5 323 TRP B C 1
ATOM 8073 O O . TRP B 1 323 ? 26.484 -4.141 -30.094 1 92.5 323 TRP B O 1
ATOM 8083 N N . ASN B 1 324 ? 26.75 -1.955 -30.25 1 91.38 324 ASN B N 1
ATOM 8084 C CA . ASN B 1 324 ? 26.719 -1.935 -31.703 1 91.38 324 ASN B CA 1
ATOM 8085 C C . ASN B 1 324 ? 28.016 -2.471 -32.312 1 91.38 324 ASN B C 1
ATOM 8087 O O . ASN B 1 324 ? 28.016 -3.035 -33.406 1 91.38 324 ASN B O 1
ATOM 8091 N N . LEU B 1 325 ? 29.062 -2.342 -31.547 1 91.19 325 LEU B N 1
ATOM 8092 C CA . LEU B 1 325 ? 30.344 -2.795 -32.094 1 91.19 325 LEU B CA 1
ATOM 8093 C C . LEU B 1 325 ? 30.578 -4.262 -31.75 1 91.19 325 LEU B C 1
ATOM 8095 O O . LEU B 1 325 ? 31.109 -5.016 -32.594 1 91.19 325 LEU B O 1
ATOM 8099 N N . TYR B 1 326 ? 30.203 -4.723 -30.562 1 90.5 326 TYR B N 1
ATOM 8100 C CA . TYR B 1 326 ? 30.578 -6.062 -30.141 1 90.5 326 TYR B CA 1
ATOM 8101 C C . TYR B 1 326 ? 29.359 -6.844 -29.656 1 90.5 326 TYR B C 1
ATOM 8103 O O . TYR B 1 326 ? 29.062 -7.93 -30.172 1 90.5 326 TYR B O 1
ATOM 8111 N N . GLY B 1 327 ? 28.578 -6.301 -28.859 1 91.12 327 GLY B N 1
ATOM 8112 C CA . GLY B 1 327 ? 27.5 -7.004 -28.156 1 91.12 327 GLY B CA 1
ATOM 8113 C C . GLY B 1 327 ? 26.516 -7.664 -29.109 1 91.12 327 GLY B C 1
ATOM 8114 O O . GLY B 1 327 ? 26.219 -8.852 -28.969 1 91.12 327 GLY B O 1
ATOM 8115 N N . LYS B 1 328 ? 26.078 -6.922 -30.062 1 90.25 328 LYS B N 1
ATOM 8116 C CA . LYS B 1 328 ? 25.062 -7.41 -30.984 1 90.25 328 LYS B CA 1
ATOM 8117 C C . LYS B 1 328 ? 25.562 -8.609 -31.781 1 90.25 328 LYS B C 1
ATOM 8119 O O . LYS B 1 328 ? 24.844 -9.602 -31.938 1 90.25 328 LYS B O 1
ATOM 8124 N N . TYR B 1 329 ? 26.797 -8.672 -32.125 1 91.88 329 TYR B N 1
ATOM 8125 C CA . TYR B 1 329 ? 27.344 -9.719 -33 1 91.88 329 TYR B CA 1
ATOM 8126 C C . TYR B 1 329 ? 27.688 -10.961 -32.188 1 91.88 329 TYR B C 1
ATOM 8128 O O . TYR B 1 329 ? 27.328 -12.078 -32.562 1 91.88 329 TYR B O 1
ATOM 8136 N N . TYR B 1 330 ? 28.297 -10.766 -31.125 1 93.06 330 TYR B N 1
ATOM 8137 C CA . TYR B 1 330 ? 28.672 -11.922 -30.312 1 93.06 330 TYR B CA 1
ATOM 8138 C C . TYR B 1 330 ? 27.422 -12.602 -29.75 1 93.06 330 TYR B C 1
ATOM 8140 O O . TYR B 1 330 ? 27.391 -13.828 -29.625 1 93.06 330 TYR B O 1
ATOM 8148 N N . PHE B 1 331 ? 26.453 -11.852 -29.438 1 93.69 331 PHE B N 1
ATOM 8149 C CA . PHE B 1 331 ? 25.219 -12.43 -28.906 1 93.69 331 PHE B CA 1
ATOM 8150 C C . PHE B 1 331 ? 24.484 -13.219 -29.984 1 93.69 331 PHE B C 1
ATOM 8152 O O . PHE B 1 331 ? 23.906 -14.266 -29.703 1 93.69 331 PHE B O 1
ATOM 8159 N N . THR B 1 332 ? 24.5 -12.734 -31.203 1 92.5 332 THR B N 1
ATOM 8160 C CA . THR B 1 332 ? 23.875 -13.445 -32.312 1 92.5 332 THR B CA 1
ATOM 8161 C C . THR B 1 332 ? 24.609 -14.75 -32.594 1 92.5 332 THR B C 1
ATOM 8163 O O . THR B 1 332 ? 24 -15.766 -32.906 1 92.5 332 THR B O 1
ATOM 8166 N N . VAL B 1 333 ? 25.922 -14.688 -32.438 1 94 333 VAL B N 1
ATOM 8167 C CA . VAL B 1 333 ? 26.719 -15.898 -32.625 1 94 333 VAL B CA 1
ATOM 8168 C C . VAL B 1 333 ? 26.391 -16.906 -31.531 1 94 333 VAL B C 1
ATOM 8170 O O . VAL B 1 333 ? 26.25 -18.109 -31.797 1 94 333 VAL B O 1
ATOM 8173 N N . LEU B 1 334 ? 26.234 -16.406 -30.391 1 92.62 334 LEU B N 1
ATOM 8174 C CA . LEU B 1 334 ? 25.859 -17.266 -29.281 1 92.62 334 LEU B CA 1
ATOM 8175 C C . LEU B 1 334 ? 24.5 -17.906 -29.516 1 92.62 334 LEU B C 1
ATOM 8177 O O . LEU B 1 334 ? 24.297 -19.078 -29.203 1 92.62 334 LEU B O 1
ATOM 8181 N N . LEU B 1 335 ? 23.562 -17.156 -30.078 1 93 335 LEU B N 1
ATOM 8182 C CA . LEU B 1 335 ? 22.234 -17.672 -30.406 1 93 335 LEU B CA 1
ATOM 8183 C C . LEU B 1 335 ? 22.344 -18.797 -31.438 1 93 335 LEU B C 1
ATOM 8185 O O . LEU B 1 335 ? 21.703 -19.844 -31.281 1 93 335 LEU B O 1
ATOM 8189 N N . MET B 1 336 ? 23.172 -18.609 -32.375 1 94.06 336 MET B N 1
ATOM 8190 C CA . MET B 1 336 ? 23.328 -19.609 -33.438 1 94.06 336 MET B CA 1
ATOM 8191 C C . MET B 1 336 ? 23.953 -20.891 -32.875 1 94.06 336 MET B C 1
ATOM 8193 O O . MET B 1 336 ? 23.516 -21.984 -33.219 1 94.06 336 MET B O 1
ATOM 8197 N N . ILE B 1 337 ? 24.906 -20.703 -32.062 1 94.81 337 ILE B N 1
ATOM 8198 C CA . ILE B 1 337 ? 25.562 -21.859 -31.469 1 94.81 337 ILE B CA 1
ATOM 8199 C C . ILE B 1 337 ? 24.547 -22.625 -30.609 1 94.81 337 ILE B C 1
ATOM 8201 O O . ILE B 1 337 ? 24.5 -23.859 -30.641 1 94.81 337 ILE B O 1
ATOM 8205 N N . TYR B 1 338 ? 23.75 -21.938 -29.875 1 94.88 338 TYR B N 1
ATOM 8206 C CA . TYR B 1 338 ? 22.766 -22.594 -29.031 1 94.88 338 TYR B CA 1
ATOM 8207 C C . TYR B 1 338 ? 21.703 -23.297 -29.859 1 94.88 338 TYR B C 1
ATOM 8209 O O . TYR B 1 338 ? 21.281 -24.406 -29.531 1 94.88 338 TYR B O 1
ATOM 8217 N N . LEU B 1 339 ? 21.266 -22.641 -30.953 1 93.25 339 LEU B N 1
ATOM 8218 C CA . LEU B 1 339 ? 20.25 -23.25 -31.797 1 93.25 339 LEU B CA 1
ATOM 8219 C C . LEU B 1 339 ? 20.766 -24.531 -32.438 1 93.25 339 LEU B C 1
ATOM 8221 O O . LEU B 1 339 ? 20.031 -25.516 -32.562 1 93.25 339 LEU B O 1
ATOM 8225 N N . VAL B 1 340 ? 22.047 -24.547 -32.75 1 95.06 340 VAL B N 1
ATOM 8226 C CA . VAL B 1 340 ? 22.656 -25.766 -33.312 1 95.06 340 VAL B CA 1
ATOM 8227 C C . VAL B 1 340 ? 22.75 -26.828 -32.219 1 95.06 340 VAL B C 1
ATOM 8229 O O . VAL B 1 340 ? 22.422 -28 -32.438 1 95.06 340 VAL B O 1
ATOM 8232 N N . TYR B 1 341 ? 23.109 -26.438 -31.094 1 95.88 341 TYR B N 1
ATOM 8233 C CA . TYR B 1 341 ? 23.25 -27.359 -29.984 1 95.88 341 TYR B CA 1
ATOM 8234 C C . TYR B 1 341 ? 21.906 -28 -29.625 1 95.88 341 TYR B C 1
ATOM 8236 O O . TYR B 1 341 ? 21.797 -29.219 -29.516 1 95.88 341 TYR B O 1
ATOM 8244 N N . ILE B 1 342 ? 20.828 -27.203 -29.516 1 93.25 342 ILE B N 1
ATOM 8245 C CA . ILE B 1 342 ? 19.531 -27.734 -29.109 1 93.25 342 ILE B CA 1
ATOM 8246 C C . ILE B 1 342 ? 18.922 -28.531 -30.266 1 93.25 342 ILE B C 1
ATOM 8248 O O . ILE B 1 342 ? 18.203 -29.5 -30.031 1 93.25 342 ILE B O 1
ATOM 8252 N N . GLY B 1 343 ? 19.297 -28.094 -31.484 1 91.5 343 GLY B N 1
ATOM 8253 C CA . GLY B 1 343 ? 18.875 -28.891 -32.625 1 91.5 343 GLY B CA 1
ATOM 8254 C C . GLY B 1 343 ? 19.453 -30.297 -32.625 1 91.5 343 GLY B C 1
ATOM 8255 O O . GLY B 1 343 ? 18.75 -31.266 -32.906 1 91.5 343 GLY B O 1
ATOM 8256 N N . ILE B 1 344 ? 20.703 -30.406 -32.312 1 94.38 344 ILE B N 1
ATOM 8257 C CA . ILE B 1 344 ? 21.375 -31.703 -32.25 1 94.38 344 ILE B CA 1
ATOM 8258 C C . ILE B 1 344 ? 20.766 -32.531 -31.109 1 94.38 344 ILE B C 1
ATOM 8260 O O . ILE B 1 344 ? 20.5 -33.75 -31.297 1 94.38 344 ILE B O 1
ATOM 8264 N N . PHE B 1 345 ? 20.547 -31.938 -30 1 93.88 345 PHE B N 1
ATOM 8265 C CA . PHE B 1 345 ? 19.953 -32.625 -28.859 1 93.88 345 PHE B CA 1
ATOM 8266 C C . PHE B 1 345 ? 18.562 -33.156 -29.219 1 93.88 345 PHE B C 1
ATOM 8268 O O . PHE B 1 345 ? 18.219 -34.281 -28.891 1 93.88 345 PHE B O 1
ATOM 8275 N N . THR B 1 346 ? 17.719 -32.312 -29.875 1 88.62 346 THR B N 1
ATOM 8276 C CA . THR B 1 346 ? 16.375 -32.688 -30.25 1 88.62 346 THR B CA 1
ATOM 8277 C C . THR B 1 346 ? 16.406 -33.844 -31.234 1 88.62 346 THR B C 1
ATOM 8279 O O . THR B 1 346 ? 15.609 -34.781 -31.125 1 88.62 346 THR B O 1
ATOM 8282 N N . LEU B 1 347 ? 17.375 -33.906 -32.125 1 87.5 347 LEU B N 1
ATOM 8283 C CA . LEU B 1 347 ? 17.484 -34.969 -33.094 1 87.5 347 LEU B CA 1
ATOM 8284 C C . LEU B 1 347 ? 17.906 -36.281 -32.438 1 87.5 347 LEU B C 1
ATOM 8286 O O . LEU B 1 347 ? 17.422 -37.375 -32.812 1 87.5 347 LEU B O 1
ATOM 8290 N N . CYS B 1 348 ? 18.75 -36.188 -31.438 1 90.19 348 CYS B N 1
ATOM 8291 C CA . CYS B 1 348 ? 19.172 -37.406 -30.703 1 90.19 348 CYS B CA 1
ATOM 8292 C C . CYS B 1 348 ? 18 -38 -29.953 1 90.19 348 CYS B C 1
ATOM 8294 O O . CYS B 1 348 ? 17.891 -39.219 -29.844 1 90.19 348 CYS B O 1
ATOM 8296 N N . CYS B 1 349 ? 17.109 -37.188 -29.422 1 86.25 349 CYS B N 1
ATOM 8297 C CA . CYS B 1 349 ? 15.953 -37.688 -28.672 1 86.25 349 CYS B CA 1
ATOM 8298 C C . CYS B 1 349 ? 14.898 -38.25 -29.609 1 86.25 349 CYS B C 1
ATOM 8300 O O . CYS B 1 349 ? 14.242 -39.25 -29.297 1 86.25 349 CYS B O 1
ATOM 8302 N N . LEU B 1 350 ? 14.703 -37.688 -30.797 1 85 350 LEU B N 1
ATOM 8303 C CA . LEU B 1 350 ? 13.703 -38.156 -31.75 1 85 350 LEU B CA 1
ATOM 8304 C C . LEU B 1 350 ? 14.086 -39.531 -32.312 1 85 350 LEU B C 1
ATOM 8306 O O . LEU B 1 350 ? 13.219 -40.344 -32.562 1 85 350 LEU B O 1
ATOM 8310 N N . PHE B 1 351 ? 15.445 -39.75 -32.375 1 84.44 351 PHE B N 1
ATOM 8311 C CA . PHE B 1 351 ? 15.914 -41.031 -32.938 1 84.44 351 PHE B CA 1
ATOM 8312 C C . PHE B 1 351 ? 16.469 -41.906 -31.828 1 84.44 351 PHE B C 1
ATOM 8314 O O . PHE B 1 351 ? 17.422 -42.656 -32.062 1 84.44 351 PHE B O 1
ATOM 8321 N N . ARG B 1 352 ? 15.766 -41.875 -30.766 1 86.81 352 ARG B N 1
ATOM 8322 C CA . ARG B 1 352 ? 16.203 -42.719 -29.656 1 86.81 352 ARG B CA 1
ATOM 8323 C C . ARG B 1 352 ? 16.094 -44.188 -30 1 86.81 352 ARG B C 1
ATOM 8325 O O . ARG B 1 352 ? 15.203 -44.594 -30.75 1 86.81 352 ARG B O 1
ATOM 8332 N N . PRO B 1 353 ? 17.016 -45 -29.453 1 87 353 PRO B N 1
ATOM 8333 C CA . PRO B 1 353 ? 17 -46.438 -29.75 1 87 353 PRO B CA 1
ATOM 8334 C C . PRO B 1 353 ? 15.891 -47.188 -29.016 1 87 353 PRO B C 1
ATOM 8336 O O . PRO B 1 353 ? 15.867 -47.219 -27.781 1 87 353 PRO B O 1
ATOM 8339 N N . LEU B 1 354 ? 14.906 -47.781 -29.828 1 86.62 354 LEU B N 1
ATOM 8340 C CA . LEU B 1 354 ? 13.773 -48.531 -29.281 1 86.62 354 LEU B CA 1
ATOM 8341 C C . LEU B 1 354 ? 13.695 -49.906 -29.875 1 86.62 354 LEU B C 1
ATOM 8343 O O . LEU B 1 354 ? 14.172 -50.156 -31 1 86.62 354 LEU B O 1
ATOM 8347 N N . LYS B 1 355 ? 13.32 -50.875 -29.016 1 84.75 355 LYS B N 1
ATOM 8348 C CA . LYS B 1 355 ? 13.102 -52.25 -29.469 1 84.75 355 LYS B CA 1
ATOM 8349 C C . LYS B 1 355 ? 11.672 -52.719 -29.172 1 84.75 355 LYS B C 1
ATOM 8351 O O . LYS B 1 355 ? 10.961 -52.094 -28.391 1 84.75 355 LYS B O 1
ATOM 8356 N N . ASP B 1 356 ? 11.18 -53.688 -29.891 1 82.06 356 ASP B N 1
ATOM 8357 C CA . ASP B 1 356 ? 9.828 -54.219 -29.703 1 82.06 356 ASP B CA 1
ATOM 8358 C C . ASP B 1 356 ? 9.719 -54.969 -28.375 1 82.06 356 ASP B C 1
ATOM 8360 O O . ASP B 1 356 ? 10.703 -55.531 -27.891 1 82.06 356 ASP B O 1
ATOM 8364 N N . VAL B 1 357 ? 8.539 -54.844 -27.766 1 82.81 357 VAL B N 1
ATOM 8365 C CA . VAL B 1 357 ? 8.297 -55.5 -26.484 1 82.81 357 VAL B CA 1
ATOM 8366 C C . VAL B 1 357 ? 8.5 -57 -26.641 1 82.81 357 VAL B C 1
ATOM 8368 O O . VAL B 1 357 ? 8.102 -57.594 -27.656 1 82.81 357 VAL B O 1
ATOM 8371 N N . PRO B 1 358 ? 9.172 -57.469 -25.578 1 80.75 358 PRO B N 1
ATOM 8372 C CA . PRO B 1 358 ? 9.359 -58.906 -25.625 1 80.75 358 PRO B CA 1
ATOM 8373 C C . PRO B 1 358 ? 8.039 -59.688 -25.5 1 80.75 358 PRO B C 1
ATOM 8375 O O . PRO B 1 358 ? 7.023 -59.125 -25.094 1 80.75 358 PRO B O 1
ATOM 8378 N N . VAL B 1 359 ? 7.918 -60.875 -25.844 1 78.81 359 VAL B N 1
ATOM 8379 C CA . VAL B 1 359 ? 6.746 -61.75 -25.875 1 78.81 359 VAL B CA 1
ATOM 8380 C C . VAL B 1 359 ? 6.184 -61.875 -24.469 1 78.81 359 VAL B C 1
ATOM 8382 O O . VAL B 1 359 ? 4.965 -62 -24.281 1 78.81 359 VAL B O 1
ATOM 8385 N N . ASN B 1 360 ? 6.957 -61.719 -23.375 1 75 360 ASN B N 1
ATOM 8386 C CA . ASN B 1 360 ? 6.512 -61.938 -22 1 75 360 ASN B CA 1
ATOM 8387 C C . ASN B 1 360 ? 5.977 -60.656 -21.391 1 75 360 ASN B C 1
ATOM 8389 O O . ASN B 1 360 ? 5.773 -60.562 -20.172 1 75 360 ASN B O 1
ATOM 8393 N N . TYR B 1 361 ? 5.676 -59.75 -22.234 1 71.38 361 TYR B N 1
ATOM 8394 C CA . TYR B 1 361 ? 5.191 -58.5 -21.719 1 71.38 361 TYR B CA 1
ATOM 8395 C C . TYR B 1 361 ? 3.744 -58.594 -21.25 1 71.38 361 TYR B C 1
ATOM 8397 O O . TYR B 1 361 ? 2.918 -59.219 -21.922 1 71.38 361 TYR B O 1
ATOM 8405 N N . THR B 1 362 ? 3.441 -58.344 -19.891 1 67.94 362 THR B N 1
ATOM 8406 C CA . THR B 1 362 ? 2.105 -58.406 -19.312 1 67.94 362 THR B CA 1
ATOM 8407 C C . THR B 1 362 ? 1.116 -57.562 -20.109 1 67.94 362 THR B C 1
ATOM 8409 O O . THR B 1 362 ? 1.282 -56.344 -20.219 1 67.94 362 THR B O 1
ATOM 8412 N N . ASP B 1 363 ? 0.353 -58.188 -20.938 1 64.94 363 ASP B N 1
ATOM 8413 C CA . ASP B 1 363 ? -0.63 -57.562 -21.828 1 64.94 363 ASP B CA 1
ATOM 8414 C C . ASP B 1 363 ? -1.858 -57.094 -21.031 1 64.94 363 ASP B C 1
ATOM 8416 O O . ASP B 1 363 ? -2.631 -57.938 -20.547 1 64.94 363 ASP B O 1
ATOM 8420 N N . SER B 1 364 ? -1.656 -56.031 -20.328 1 67.12 364 SER B N 1
ATOM 8421 C CA . SER B 1 364 ? -2.891 -55.5 -19.781 1 67.12 364 SER B CA 1
ATOM 8422 C C . SER B 1 364 ? -3.65 -54.688 -20.828 1 67.12 364 SER B C 1
ATOM 8424 O O . SER B 1 364 ? -3.041 -54.031 -21.672 1 67.12 364 SER B O 1
ATOM 8426 N N . PRO B 1 365 ? -4.93 -54.906 -20.969 1 68.5 365 PRO B N 1
ATOM 8427 C CA . PRO B 1 365 ? -5.719 -54.188 -21.953 1 68.5 365 PRO B CA 1
ATOM 8428 C C . PRO B 1 365 ? -5.559 -52.688 -21.844 1 68.5 365 PRO B C 1
ATOM 8430 O O . PRO B 1 365 ? -5.711 -51.969 -22.844 1 68.5 365 PRO B O 1
ATOM 8433 N N . ALA B 1 366 ? -5.113 -52.344 -20.719 1 67.81 366 ALA B N 1
ATOM 8434 C CA . ALA B 1 366 ? -4.977 -50.906 -20.531 1 67.81 366 ALA B CA 1
ATOM 8435 C C . ALA B 1 366 ? -3.594 -50.438 -20.969 1 67.81 366 ALA B C 1
ATOM 8437 O O . ALA B 1 366 ? -3.41 -49.25 -21.281 1 67.81 366 ALA B O 1
ATOM 8438 N N . ASP B 1 367 ? -2.646 -51.406 -20.984 1 70 367 ASP B N 1
ATOM 8439 C CA . ASP B 1 367 ? -1.278 -51.031 -21.359 1 70 367 ASP B CA 1
ATOM 8440 C C . ASP B 1 367 ? -1.022 -51.281 -22.844 1 70 367 ASP B C 1
ATOM 8442 O O . ASP B 1 367 ? -0.958 -52.406 -23.281 1 70 367 ASP B O 1
ATOM 8446 N N . LYS B 1 368 ? -0.882 -50.281 -23.594 1 73.12 368 LYS B N 1
ATOM 8447 C CA . LYS B 1 368 ? -0.713 -50.375 -25.047 1 73.12 368 LYS B CA 1
ATOM 8448 C C . LYS B 1 368 ? 0.732 -50.094 -25.453 1 73.12 368 LYS B C 1
ATOM 8450 O O . LYS B 1 368 ? 0.991 -49.594 -26.547 1 73.12 368 LYS B O 1
ATOM 8455 N N . THR B 1 369 ? 1.641 -50.531 -24.516 1 76.88 369 THR B N 1
ATOM 8456 C CA . THR B 1 369 ? 3.049 -50.312 -24.844 1 76.88 369 THR B CA 1
ATOM 8457 C C . THR B 1 369 ? 3.529 -51.344 -25.844 1 76.88 369 THR B C 1
ATOM 8459 O O . THR B 1 369 ? 3.35 -52.562 -25.641 1 76.88 369 THR B O 1
ATOM 8462 N N . ILE B 1 370 ? 4.102 -50.844 -27.016 1 78.88 370 ILE B N 1
ATOM 8463 C CA . ILE B 1 370 ? 4.551 -51.75 -28.062 1 78.88 370 ILE B CA 1
ATOM 8464 C C . ILE B 1 370 ? 6.074 -51.719 -28.156 1 78.88 370 ILE B C 1
ATOM 8466 O O . ILE B 1 370 ? 6.691 -52.688 -28.625 1 78.88 370 ILE B O 1
ATOM 8470 N N . LYS B 1 371 ? 6.754 -50.594 -27.734 1 82.25 371 LYS B N 1
ATOM 8471 C CA . LYS B 1 371 ? 8.203 -50.5 -27.828 1 82.25 371 LYS B CA 1
ATOM 8472 C C . LYS B 1 371 ? 8.812 -50.125 -26.469 1 82.25 371 LYS B C 1
ATOM 8474 O O . LYS B 1 371 ? 8.211 -49.375 -25.703 1 82.25 371 LYS B O 1
ATOM 8479 N N . ILE B 1 372 ? 9.906 -50.75 -26.25 1 80.62 372 ILE B N 1
ATOM 8480 C CA . ILE B 1 372 ? 10.633 -50.469 -25.016 1 80.62 372 ILE B CA 1
ATOM 8481 C C . ILE B 1 372 ? 12.055 -50.031 -25.344 1 80.62 372 ILE B C 1
ATOM 8483 O O . ILE B 1 372 ? 12.5 -50.156 -26.484 1 80.62 372 ILE B O 1
ATOM 8487 N N . GLU B 1 373 ? 12.781 -49.344 -24.453 1 84.31 373 GLU B N 1
ATOM 8488 C CA . GLU B 1 373 ? 14.125 -48.812 -24.625 1 84.31 373 GLU B CA 1
ATOM 8489 C C . GLU B 1 373 ? 15.156 -49.906 -24.75 1 84.31 373 GLU B C 1
ATOM 8491 O O . GLU B 1 373 ? 15.062 -50.938 -24.062 1 84.31 373 GLU B O 1
ATOM 8496 N N . LYS B 1 374 ? 16.062 -49.75 -25.734 1 85.5 374 LYS B N 1
ATOM 8497 C CA . LYS B 1 374 ? 17.156 -50.688 -25.891 1 85.5 374 LYS B CA 1
ATOM 8498 C C . LYS B 1 374 ? 18.219 -50.5 -24.797 1 85.5 374 LYS B C 1
ATOM 8500 O O . LYS B 1 374 ? 18.359 -49.406 -24.25 1 85.5 374 LYS B O 1
ATOM 8505 N N . THR B 1 375 ? 18.875 -51.594 -24.5 1 83 375 THR B N 1
ATOM 8506 C CA . THR B 1 375 ? 19.984 -51.5 -23.562 1 83 375 THR B CA 1
ATOM 8507 C C . THR B 1 375 ? 21.203 -50.875 -24.234 1 83 375 THR B C 1
ATOM 8509 O O . THR B 1 375 ? 21.234 -50.688 -25.453 1 83 375 THR B O 1
ATOM 8512 N N . LEU B 1 376 ? 22.219 -50.375 -23.5 1 84.31 376 LEU B N 1
ATOM 8513 C CA . LEU B 1 376 ? 23.406 -49.688 -23.953 1 84.31 376 LEU B CA 1
ATOM 8514 C C . LEU B 1 376 ? 24.172 -50.5 -24.969 1 84.31 376 LEU B C 1
ATOM 8516 O O . LEU B 1 376 ? 24.688 -50 -25.953 1 84.31 376 LEU B O 1
ATOM 8520 N N . GLU B 1 377 ? 24.219 -51.844 -24.797 1 83.44 377 GLU B N 1
ATOM 8521 C CA . GLU B 1 377 ? 25.016 -52.719 -25.625 1 83.44 377 GLU B CA 1
ATOM 8522 C C . GLU B 1 377 ? 24.375 -52.938 -27 1 83.44 377 GLU B C 1
ATOM 8524 O O . GLU B 1 377 ? 25.062 -53.031 -28.016 1 83.44 377 GLU B O 1
ATOM 8529 N N . GLU B 1 378 ? 23.125 -52.812 -26.969 1 85.06 378 GLU B N 1
ATOM 8530 C CA . GLU B 1 378 ? 22.391 -53.094 -28.203 1 85.06 378 GLU B CA 1
ATOM 8531 C C . GLU B 1 378 ? 22.172 -51.812 -29.016 1 85.06 378 GLU B C 1
ATOM 8533 O O . GLU B 1 378 ? 21.75 -51.875 -30.172 1 85.06 378 GLU B O 1
ATOM 8538 N N . SER B 1 379 ? 22.5 -50.656 -28.469 1 85.81 379 SER B N 1
ATOM 8539 C CA . SER B 1 379 ? 22.062 -49.406 -29.047 1 85.81 379 SER B CA 1
ATOM 8540 C C . SER B 1 379 ? 23.047 -48.906 -30.109 1 85.81 379 SER B C 1
ATOM 8542 O O . SER B 1 379 ? 22.672 -48.125 -30.984 1 85.81 379 SER B O 1
ATOM 8544 N N . TYR B 1 380 ? 24.25 -49.281 -30.125 1 87.88 380 TYR B N 1
ATOM 8545 C CA . TYR B 1 380 ? 25.219 -48.688 -31.016 1 87.88 380 TYR B CA 1
ATOM 8546 C C . TYR B 1 380 ? 25.828 -49.719 -31.969 1 87.88 380 TYR B C 1
ATOM 8548 O O . TYR B 1 380 ? 27.016 -50.031 -31.891 1 87.88 380 TYR B O 1
ATOM 8556 N N . VAL B 1 381 ? 25.062 -50.25 -32.938 1 87.38 381 VAL B N 1
ATOM 8557 C CA . VAL B 1 381 ? 25.5 -51.312 -33.844 1 87.38 381 VAL B CA 1
ATOM 8558 C C . VAL B 1 381 ? 25.531 -50.781 -35.281 1 87.38 381 VAL B C 1
ATOM 8560 O O . VAL B 1 381 ? 26.516 -50.969 -36 1 87.38 381 VAL B O 1
ATOM 8563 N N . THR B 1 382 ? 24.625 -50.031 -35.781 1 88 382 THR B N 1
ATOM 8564 C CA . THR B 1 382 ? 24.5 -49.594 -37.156 1 88 382 THR B CA 1
ATOM 8565 C C . THR B 1 382 ? 25.188 -48.219 -37.344 1 88 382 THR B C 1
ATOM 8567 O O . THR B 1 382 ? 25.625 -47.625 -36.375 1 88 382 THR B O 1
ATOM 8570 N N . TYR B 1 383 ? 25.328 -47.781 -38.562 1 88.69 383 TYR B N 1
ATOM 8571 C CA . TYR B 1 383 ? 25.922 -46.469 -38.906 1 88.69 383 TYR B CA 1
ATOM 8572 C C . TYR B 1 383 ? 25.109 -45.344 -38.344 1 88.69 383 TYR B C 1
ATOM 8574 O O . TYR B 1 383 ? 25.672 -44.375 -37.812 1 88.69 383 TYR B O 1
ATOM 8582 N N . ASP B 1 384 ? 23.891 -45.469 -38.469 1 87.19 384 ASP B N 1
ATOM 8583 C CA . ASP B 1 384 ? 23.016 -44.438 -37.906 1 87.19 384 ASP B CA 1
ATOM 8584 C C . ASP B 1 384 ? 23.188 -44.312 -36.406 1 87.19 384 ASP B C 1
ATOM 8586 O O . ASP B 1 384 ? 23.094 -43.219 -35.875 1 87.19 384 ASP B O 1
ATOM 8590 N N . ASP B 1 385 ? 23.578 -45.344 -35.812 1 90.38 385 ASP B N 1
ATOM 8591 C CA . ASP B 1 385 ? 23.797 -45.344 -34.375 1 90.38 385 ASP B CA 1
ATOM 8592 C C . ASP B 1 385 ? 25.078 -44.594 -34 1 90.38 385 ASP B C 1
ATOM 8594 O O . ASP B 1 385 ? 25.141 -43.906 -33 1 90.38 385 ASP B O 1
ATOM 8598 N N . HIS B 1 386 ? 26 -44.719 -34.906 1 91.56 386 HIS B N 1
ATOM 8599 C CA . HIS B 1 386 ? 27.25 -44.031 -34.625 1 91.56 386 HIS B CA 1
ATOM 8600 C C . HIS B 1 386 ? 27.094 -42.5 -34.812 1 91.56 386 HIS B C 1
ATOM 8602 O O . HIS B 1 386 ? 27.703 -41.719 -34.094 1 91.56 386 HIS B O 1
ATOM 8608 N N . LEU B 1 387 ? 26.297 -42.156 -35.812 1 90.5 387 LEU B N 1
ATOM 8609 C CA . LEU B 1 387 ? 26.016 -40.75 -35.969 1 90.5 387 LEU B CA 1
ATOM 8610 C C . LEU B 1 387 ? 25.266 -40.188 -34.75 1 90.5 387 LEU B C 1
ATOM 8612 O O . LEU B 1 387 ? 25.547 -39.094 -34.312 1 90.5 387 LEU B O 1
ATOM 8616 N N . ARG B 1 388 ? 24.375 -40.906 -34.281 1 91.62 388 ARG B N 1
ATOM 8617 C CA . ARG B 1 388 ? 23.656 -40.531 -33.062 1 91.62 388 ARG B CA 1
ATOM 8618 C C . ARG B 1 388 ? 24.578 -40.438 -31.875 1 91.62 388 ARG B C 1
ATOM 8620 O O . ARG B 1 388 ? 24.438 -39.562 -31.016 1 91.62 388 ARG B O 1
ATOM 8627 N N . LEU B 1 389 ? 25.516 -41.344 -31.875 1 92.69 389 LEU B N 1
ATOM 8628 C CA . LEU B 1 389 ? 26.484 -41.344 -30.781 1 92.69 389 LEU B CA 1
ATOM 8629 C C . LEU B 1 389 ? 27.297 -40.062 -30.781 1 92.69 389 LEU B C 1
ATOM 8631 O O . LEU B 1 389 ? 27.578 -39.5 -29.719 1 92.69 389 LEU B O 1
ATOM 8635 N N . VAL B 1 390 ? 27.656 -39.562 -31.969 1 94.19 390 VAL B N 1
ATOM 8636 C CA . VAL B 1 390 ? 28.375 -38.312 -32.062 1 94.19 390 VAL B CA 1
ATOM 8637 C C . VAL B 1 390 ? 27.516 -37.188 -31.531 1 94.19 390 VAL B C 1
ATOM 8639 O O . VAL B 1 390 ? 28 -36.312 -30.797 1 94.19 390 VAL B O 1
ATOM 8642 N N . GLY B 1 391 ? 26.312 -37.188 -31.875 1 94.44 391 GLY B N 1
ATOM 8643 C CA . GLY B 1 391 ? 25.406 -36.188 -31.359 1 94.44 391 GLY B CA 1
ATOM 8644 C C . GLY B 1 391 ? 25.234 -36.281 -29.844 1 94.44 391 GLY B C 1
ATOM 8645 O O . GLY B 1 391 ? 25.141 -35.25 -29.188 1 94.44 391 GLY B O 1
ATOM 8646 N N . GLU B 1 392 ? 25.172 -37.438 -29.344 1 94.44 392 GLU B N 1
ATOM 8647 C CA . GLU B 1 392 ? 25.031 -37.625 -27.906 1 94.44 392 GLU B CA 1
ATOM 8648 C C . GLU B 1 392 ? 26.266 -37.125 -27.172 1 94.44 392 GLU B C 1
ATOM 8650 O O . GLU B 1 392 ? 26.172 -36.531 -26.094 1 94.44 392 GLU B O 1
ATOM 8655 N N . ILE B 1 393 ? 27.359 -37.344 -27.766 1 94.81 393 ILE B N 1
ATOM 8656 C CA . ILE B 1 393 ? 28.594 -36.875 -27.156 1 94.81 393 ILE B CA 1
ATOM 8657 C C . ILE B 1 393 ? 28.641 -35.344 -27.172 1 94.81 393 ILE B C 1
ATOM 8659 O O . ILE B 1 393 ? 29.016 -34.719 -26.172 1 94.81 393 ILE B O 1
ATOM 8663 N N . ILE B 1 394 ? 28.234 -34.781 -28.219 1 95.06 394 ILE B N 1
ATOM 8664 C CA . ILE B 1 394 ? 28.188 -33.312 -28.328 1 95.06 394 ILE B CA 1
ATOM 8665 C C . ILE B 1 394 ? 27.234 -32.75 -27.281 1 95.06 394 ILE B C 1
ATOM 8667 O O . ILE B 1 394 ? 27.5 -31.719 -26.672 1 95.06 394 ILE B O 1
ATOM 8671 N N . SER B 1 395 ? 26.109 -33.438 -27.078 1 95.88 395 SER B N 1
ATOM 8672 C CA . SER B 1 395 ? 25.109 -32.969 -26.125 1 95.88 395 SER B CA 1
ATOM 8673 C C . SER B 1 395 ? 25.641 -33.031 -24.688 1 95.88 395 SER B C 1
ATOM 8675 O O . SER B 1 395 ? 25.406 -32.125 -23.906 1 95.88 395 SER B O 1
ATOM 8677 N N . VAL B 1 396 ? 26.344 -34.062 -24.406 1 96 396 VAL B N 1
ATOM 8678 C CA . VAL B 1 396 ? 26.859 -34.219 -23.047 1 96 396 VAL B CA 1
ATOM 8679 C C . VAL B 1 396 ? 28.016 -33.25 -22.828 1 96 396 VAL B C 1
ATOM 8681 O O . VAL B 1 396 ? 28.109 -32.594 -21.766 1 96 396 VAL B O 1
ATOM 8684 N N . VAL B 1 397 ? 28.891 -33.031 -23.812 1 96.25 397 VAL B N 1
ATOM 8685 C CA . VAL B 1 397 ? 29.984 -32.094 -23.703 1 96.25 397 VAL B CA 1
ATOM 8686 C C . VAL B 1 397 ? 29.438 -30.672 -23.625 1 96.25 397 VAL B C 1
ATOM 8688 O O . VAL B 1 397 ? 29.938 -29.859 -22.844 1 96.25 397 VAL B O 1
ATOM 8691 N N . GLY B 1 398 ? 28.516 -30.469 -24.406 1 95.38 398 GLY B N 1
ATOM 8692 C CA . GLY B 1 398 ? 27.859 -29.172 -24.344 1 95.38 398 GLY B CA 1
ATOM 8693 C C . GLY B 1 398 ? 27.25 -28.891 -22.984 1 95.38 398 GLY B C 1
ATOM 8694 O O . GLY B 1 398 ? 27.344 -27.766 -22.469 1 95.38 398 GLY B O 1
ATOM 8695 N N . ALA B 1 399 ? 26.594 -29.797 -22.438 1 96.88 399 ALA B N 1
ATOM 8696 C CA . ALA B 1 399 ? 26 -29.641 -21.109 1 96.88 399 ALA B CA 1
ATOM 8697 C C . ALA B 1 399 ? 27.078 -29.344 -20.062 1 96.88 399 ALA B C 1
ATOM 8699 O O . ALA B 1 399 ? 26.875 -28.5 -19.188 1 96.88 399 ALA B O 1
ATOM 8700 N N . ILE B 1 400 ? 28.188 -29.984 -20.156 1 95.75 400 ILE B N 1
ATOM 8701 C CA . ILE B 1 400 ? 29.281 -29.75 -19.219 1 95.75 400 ILE B CA 1
ATOM 8702 C C . ILE B 1 400 ? 29.828 -28.344 -19.406 1 95.75 400 ILE B C 1
ATOM 8704 O O . ILE B 1 400 ? 30.109 -27.641 -18.422 1 95.75 400 ILE B O 1
ATOM 8708 N N . LEU B 1 401 ? 29.953 -27.922 -20.625 1 93.44 401 LEU B N 1
ATOM 8709 C CA . LEU B 1 401 ? 30.438 -26.578 -20.906 1 93.44 401 LEU B CA 1
ATOM 8710 C C . LEU B 1 401 ? 29.484 -25.516 -20.375 1 93.44 401 LEU B C 1
ATOM 8712 O O . LEU B 1 401 ? 29.906 -24.484 -19.859 1 93.44 401 LEU B O 1
ATOM 8716 N N . ILE B 1 402 ? 28.25 -25.812 -20.516 1 93.75 402 ILE B N 1
ATOM 8717 C CA . ILE B 1 402 ? 27.234 -24.891 -20.016 1 93.75 402 ILE B CA 1
ATOM 8718 C C . ILE B 1 402 ? 27.359 -24.766 -18.5 1 93.75 402 ILE B C 1
ATOM 8720 O O . ILE B 1 402 ? 27.297 -23.672 -17.953 1 93.75 402 ILE B O 1
ATOM 8724 N N . LEU B 1 403 ? 27.516 -25.844 -17.797 1 93.94 403 LEU B N 1
ATOM 8725 C CA . LEU B 1 403 ? 27.625 -25.828 -16.344 1 93.94 403 LEU B CA 1
ATOM 8726 C C . LEU B 1 403 ? 28.906 -25.125 -15.891 1 93.94 403 LEU B C 1
ATOM 8728 O O . LEU B 1 403 ? 28.891 -24.375 -14.906 1 93.94 403 LEU B O 1
ATOM 8732 N N . LEU B 1 404 ? 29.938 -25.219 -16.656 1 91.94 404 LEU B N 1
ATOM 8733 C CA . LEU B 1 404 ? 31.219 -24.594 -16.312 1 91.94 404 LEU B CA 1
ATOM 8734 C C . LEU B 1 404 ? 31.156 -23.094 -16.516 1 91.94 404 LEU B C 1
ATOM 8736 O O . LEU B 1 404 ? 31.828 -22.344 -15.805 1 91.94 404 LEU B O 1
ATOM 8740 N N . LEU B 1 405 ? 30.328 -22.688 -17.375 1 88.12 405 LEU B N 1
ATOM 8741 C CA . LEU B 1 405 ? 30.234 -21.266 -17.656 1 88.12 405 LEU B CA 1
ATOM 8742 C C . LEU B 1 405 ? 29.172 -20.609 -16.766 1 88.12 405 LEU B C 1
ATOM 8744 O O . LEU B 1 405 ? 29.359 -19.484 -16.297 1 88.12 405 LEU B O 1
ATOM 8748 N N . GLU B 1 406 ? 28.109 -21.297 -16.5 1 88.44 406 GLU B N 1
ATOM 8749 C CA . GLU B 1 406 ? 26.969 -20.703 -15.828 1 88.44 406 GLU B CA 1
ATOM 8750 C C . GLU B 1 406 ? 27.156 -20.688 -14.312 1 88.44 406 GLU B C 1
ATOM 8752 O O . GLU B 1 406 ? 26.781 -19.719 -13.641 1 88.44 406 GLU B O 1
ATOM 8757 N N . ILE B 1 407 ? 27.734 -21.641 -13.727 1 86.38 407 ILE B N 1
ATOM 8758 C CA . ILE B 1 407 ? 27.797 -21.781 -12.273 1 86.38 407 ILE B CA 1
ATOM 8759 C C . ILE B 1 407 ? 28.703 -20.688 -11.703 1 86.38 407 ILE B C 1
ATOM 8761 O O . ILE B 1 407 ? 28.328 -19.984 -10.766 1 86.38 407 ILE B O 1
ATOM 8765 N N . PRO B 1 408 ? 29.844 -20.391 -12.344 1 83.44 408 PRO B N 1
ATOM 8766 C CA . PRO B 1 408 ? 30.656 -19.312 -11.789 1 83.44 408 PRO B CA 1
ATOM 8767 C C . PRO B 1 408 ? 30.016 -17.938 -11.961 1 83.44 408 PRO B C 1
ATOM 8769 O O . PRO B 1 408 ? 30.188 -17.062 -11.109 1 83.44 408 PRO B O 1
ATOM 8772 N N . ASP B 1 409 ? 29.312 -17.781 -12.938 1 81.38 409 ASP B N 1
ATOM 8773 C CA . ASP B 1 409 ? 28.641 -16.5 -13.164 1 81.38 409 ASP B CA 1
ATOM 8774 C C . ASP B 1 409 ? 27.594 -16.234 -12.086 1 81.38 409 ASP B C 1
ATOM 8776 O O . ASP B 1 409 ? 27.469 -15.102 -11.609 1 81.38 409 ASP B O 1
ATOM 8780 N N . ILE B 1 410 ? 26.844 -17.203 -11.703 1 80.44 410 ILE B N 1
ATOM 8781 C CA . ILE B 1 410 ? 25.812 -17.047 -10.68 1 80.44 410 ILE B CA 1
ATOM 8782 C C . ILE B 1 410 ? 26.469 -16.781 -9.328 1 80.44 410 ILE B C 1
ATOM 8784 O O . ILE B 1 410 ? 25.953 -16 -8.516 1 80.44 410 ILE B O 1
ATOM 8788 N N . LEU B 1 411 ? 27.578 -17.406 -9.172 1 79.94 411 LEU B N 1
ATOM 8789 C CA . LEU B 1 411 ? 28.281 -17.234 -7.906 1 79.94 411 LEU B CA 1
ATOM 8790 C C . LEU B 1 411 ? 28.953 -15.859 -7.828 1 79.94 411 LEU B C 1
ATOM 8792 O O . LEU B 1 411 ? 29.062 -15.289 -6.742 1 79.94 411 LEU B O 1
ATOM 8796 N N . TRP B 1 412 ? 29.297 -15.352 -8.945 1 75.5 412 TRP B N 1
ATOM 8797 C CA . TRP B 1 412 ? 29.922 -14.031 -8.984 1 75.5 412 TRP B CA 1
ATOM 8798 C C . TRP B 1 412 ? 28.906 -12.938 -8.688 1 75.5 412 TRP B C 1
ATOM 8800 O O . TRP B 1 412 ? 29.172 -12.039 -7.887 1 75.5 412 TRP B O 1
ATOM 8810 N N . VAL B 1 413 ? 27.797 -12.969 -9.273 1 75.31 413 VAL B N 1
ATOM 8811 C CA . VAL B 1 413 ? 26.781 -11.93 -9.102 1 75.31 413 VAL B CA 1
ATOM 8812 C C . VAL B 1 413 ? 26.031 -12.164 -7.793 1 75.31 413 VAL B C 1
ATOM 8814 O O . VAL B 1 413 ? 25.641 -11.211 -7.121 1 75.31 413 VAL B O 1
ATOM 8817 N N . GLY B 1 414 ? 25.891 -13.281 -7.246 1 75.12 414 GLY B N 1
ATOM 8818 C CA . GLY B 1 414 ? 25.125 -13.594 -6.059 1 75.12 414 GLY B CA 1
ATOM 8819 C C . GLY B 1 414 ? 23.688 -14 -6.375 1 75.12 414 GLY B C 1
ATOM 8820 O O . GLY B 1 414 ? 23.031 -13.383 -7.215 1 75.12 414 GLY B O 1
ATOM 8821 N N . PRO B 1 415 ? 23.219 -15 -5.805 1 74.88 415 PRO B N 1
ATOM 8822 C CA . PRO B 1 415 ? 21.875 -15.516 -6.109 1 74.88 415 PRO B CA 1
ATOM 8823 C C . PRO B 1 415 ? 20.781 -14.523 -5.766 1 74.88 415 PRO B C 1
ATOM 8825 O O . PRO B 1 415 ? 19.766 -14.453 -6.469 1 74.88 415 PRO B O 1
ATOM 8828 N N . LYS B 1 416 ? 20.953 -13.633 -4.773 1 74.69 416 LYS B N 1
ATOM 8829 C CA . LYS B 1 416 ? 19.906 -12.68 -4.387 1 74.69 416 LYS B CA 1
ATOM 8830 C C . LYS B 1 416 ? 19.75 -11.586 -5.434 1 74.69 416 LYS B C 1
ATOM 8832 O O . LYS B 1 416 ? 18.625 -11.172 -5.742 1 74.69 416 LYS B O 1
ATOM 8837 N N . ARG B 1 417 ? 20.844 -11.297 -5.977 1 74.94 417 ARG B N 1
ATOM 8838 C CA . ARG B 1 417 ? 20.797 -10.25 -6.992 1 74.94 417 ARG B CA 1
ATOM 8839 C C . ARG B 1 417 ? 20.297 -10.797 -8.32 1 74.94 417 ARG B C 1
ATOM 8841 O O . ARG B 1 417 ? 19.547 -10.125 -9.039 1 74.94 417 ARG B O 1
ATOM 8848 N N . TYR B 1 418 ? 20.609 -12.023 -8.406 1 73.75 418 TYR B N 1
ATOM 8849 C CA . TYR B 1 418 ? 20.266 -12.672 -9.664 1 73.75 418 TYR B CA 1
ATOM 8850 C C . TYR B 1 418 ? 18.766 -12.891 -9.781 1 73.75 418 TYR B C 1
ATOM 8852 O O . TYR B 1 418 ? 18.188 -12.711 -10.852 1 73.75 418 TYR B O 1
ATOM 8860 N N . PHE B 1 419 ? 18.125 -13.156 -8.703 1 72.44 419 PHE B N 1
ATOM 8861 C CA . PHE B 1 419 ? 16.703 -13.445 -8.734 1 72.44 419 PHE B CA 1
ATOM 8862 C C . PHE B 1 419 ? 15.891 -12.203 -8.367 1 72.44 419 PHE B C 1
ATOM 8864 O O . PHE B 1 419 ? 14.688 -12.156 -8.602 1 72.44 419 PHE B O 1
ATOM 8871 N N . GLY B 1 420 ? 16.578 -11.266 -7.941 1 69.31 420 GLY B N 1
ATOM 8872 C CA . GLY B 1 420 ? 15.859 -10.07 -7.523 1 69.31 420 GLY B CA 1
ATOM 8873 C C . GLY B 1 420 ? 15.609 -9.094 -8.656 1 69.31 420 GLY B C 1
ATOM 8874 O O . GLY B 1 420 ? 14.656 -8.312 -8.617 1 69.31 420 GLY B O 1
ATOM 8875 N N . GLN B 1 421 ? 16.453 -9.172 -9.688 1 76.5 421 GLN B N 1
ATOM 8876 C CA . GLN B 1 421 ? 16.297 -8.258 -10.812 1 76.5 421 GLN B CA 1
ATOM 8877 C C . GLN B 1 421 ? 15.891 -9.008 -12.078 1 76.5 421 GLN B C 1
ATOM 8879 O O . GLN B 1 421 ? 16.625 -9.867 -12.57 1 76.5 421 GLN B O 1
ATOM 8884 N N . SER B 1 422 ? 14.75 -8.711 -12.555 1 76.12 422 SER B N 1
ATOM 8885 C CA . SER B 1 422 ? 14.203 -9.391 -13.719 1 76.12 422 SER B CA 1
ATOM 8886 C C . SER B 1 422 ? 15.047 -9.133 -14.961 1 76.12 422 SER B C 1
ATOM 8888 O O . SER B 1 422 ? 15.062 -9.945 -15.891 1 76.12 422 SER B O 1
ATOM 8890 N N . ALA B 1 423 ? 15.766 -8.047 -14.875 1 79.44 423 ALA B N 1
ATOM 8891 C CA . ALA B 1 423 ? 16.547 -7.691 -16.047 1 79.44 423 ALA B CA 1
ATOM 8892 C C . ALA B 1 423 ? 17.781 -8.586 -16.188 1 79.44 423 ALA B C 1
ATOM 8894 O O . ALA B 1 423 ? 18.375 -8.68 -17.266 1 79.44 423 AL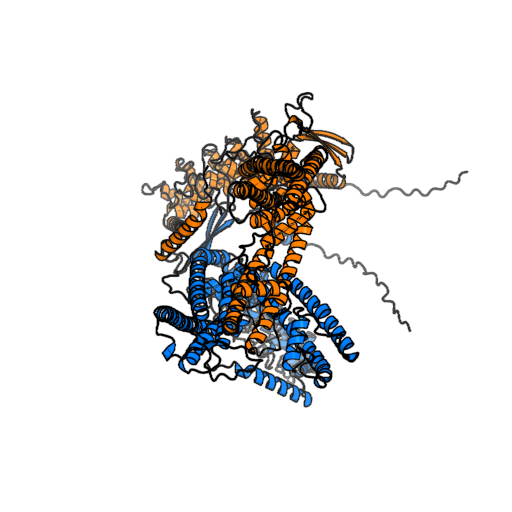A B O 1
ATOM 8895 N N . LEU B 1 424 ? 18.219 -9.234 -15.148 1 77.25 424 LEU B N 1
ATOM 8896 C CA . LEU B 1 424 ? 19.375 -10.109 -15.188 1 77.25 424 LEU B CA 1
ATOM 8897 C C . LEU B 1 424 ? 19 -11.5 -15.664 1 77.25 424 LEU B C 1
ATOM 8899 O O . LEU B 1 424 ? 19.875 -12.328 -15.945 1 77.25 424 LEU B O 1
ATOM 8903 N N . ALA B 1 425 ? 17.734 -11.766 -15.961 1 79.19 425 ALA B N 1
ATOM 8904 C CA . ALA B 1 425 ? 17.25 -13.031 -16.516 1 79.19 425 ALA B CA 1
ATOM 8905 C C . ALA B 1 425 ? 17.641 -14.203 -15.617 1 79.19 425 ALA B C 1
ATOM 8907 O O . ALA B 1 425 ? 18.109 -15.234 -16.109 1 79.19 425 ALA B O 1
ATOM 8908 N N . GLY B 1 426 ? 17.469 -14.102 -14.359 1 79.19 426 GLY B N 1
ATOM 8909 C CA . GLY B 1 426 ? 17.828 -15.141 -13.406 1 79.19 426 GLY B CA 1
ATOM 8910 C C . GLY B 1 426 ? 17.141 -16.453 -13.688 1 79.19 426 GLY B C 1
ATOM 8911 O O . GLY B 1 426 ? 17.781 -17.516 -13.719 1 79.19 426 GLY B O 1
ATOM 8912 N N . PRO B 1 427 ? 15.883 -16.406 -14 1 84.38 427 PRO B N 1
ATOM 8913 C CA . PRO B 1 427 ? 15.148 -17.656 -14.219 1 84.38 427 PRO B CA 1
ATOM 8914 C C . PRO B 1 427 ? 15.656 -18.422 -15.43 1 84.38 427 PRO B C 1
ATOM 8916 O O . PRO B 1 427 ? 15.664 -19.656 -15.422 1 84.38 427 PRO B O 1
ATOM 8919 N N . PHE B 1 428 ? 16.141 -17.812 -16.438 1 86.81 428 PHE B N 1
ATOM 8920 C CA . PHE B 1 428 ? 16.625 -18.5 -17.625 1 86.81 428 PHE B CA 1
ATOM 8921 C C . PHE B 1 428 ? 17.953 -19.203 -17.344 1 86.81 428 PHE B C 1
ATOM 8923 O O . PHE B 1 428 ? 18.203 -20.297 -17.859 1 86.81 428 PHE B O 1
ATOM 8930 N N . HIS B 1 429 ? 18.719 -18.547 -16.531 1 88.5 429 HIS B N 1
ATOM 8931 C CA . HIS B 1 429 ? 19.969 -19.203 -16.156 1 88.5 429 HIS B CA 1
ATOM 8932 C C . HIS B 1 429 ? 19.703 -20.438 -15.305 1 88.5 429 HIS B C 1
ATOM 8934 O O . HIS B 1 429 ? 20.422 -21.438 -15.422 1 88.5 429 HIS B O 1
ATOM 8940 N N . VAL B 1 430 ? 18.719 -20.391 -14.547 1 87.69 430 VAL B N 1
ATOM 8941 C CA . VAL B 1 430 ? 18.375 -21.547 -13.742 1 87.69 430 VAL B CA 1
ATOM 8942 C C . VAL B 1 430 ? 17.828 -22.656 -14.641 1 87.69 430 VAL B C 1
ATOM 8944 O O . VAL B 1 430 ? 18.156 -23.828 -14.461 1 87.69 430 VAL B O 1
ATOM 8947 N N . ILE B 1 431 ? 17.016 -22.281 -15.617 1 89.44 431 ILE B N 1
ATOM 8948 C CA . ILE B 1 431 ? 16.469 -23.25 -16.562 1 89.44 431 ILE B CA 1
ATOM 8949 C C . ILE B 1 431 ? 17.594 -23.922 -17.312 1 89.44 431 ILE B C 1
ATOM 8951 O O . ILE B 1 431 ? 17.578 -25.141 -17.547 1 89.44 431 ILE B O 1
ATOM 8955 N N . LEU B 1 432 ? 18.594 -23.141 -17.641 1 91.5 432 LEU B N 1
ATOM 8956 C CA . LEU B 1 432 ? 19.719 -23.672 -18.391 1 91.5 432 LEU B CA 1
ATOM 8957 C C . LEU B 1 432 ? 20.547 -24.625 -17.531 1 91.5 432 LEU B C 1
ATOM 8959 O O . LEU B 1 432 ? 20.984 -25.672 -18 1 91.5 432 LEU B O 1
ATOM 8963 N N . ILE B 1 433 ? 20.688 -24.328 -16.297 1 91.62 433 ILE B N 1
ATOM 8964 C CA . ILE B 1 433 ? 21.438 -25.172 -15.375 1 91.62 433 ILE B CA 1
ATOM 8965 C C . ILE B 1 433 ? 20.672 -26.469 -15.133 1 91.62 433 ILE B C 1
ATOM 8967 O O . ILE B 1 433 ? 21.266 -27.562 -15.117 1 91.62 433 ILE B O 1
ATOM 8971 N N . VAL B 1 434 ? 19.406 -26.328 -14.969 1 92.75 434 VAL B N 1
ATOM 8972 C CA . VAL B 1 434 ? 18.594 -27.516 -14.75 1 92.75 434 VAL B CA 1
ATOM 8973 C C . VAL B 1 434 ? 18.625 -28.406 -16 1 92.75 434 VAL B C 1
ATOM 8975 O O . VAL B 1 434 ? 18.75 -29.625 -15.906 1 92.75 434 VAL B O 1
ATOM 8978 N N . PHE B 1 435 ? 18.531 -27.75 -17.172 1 93.94 435 PHE B N 1
ATOM 8979 C CA . PHE B 1 435 ? 18.609 -28.484 -18.438 1 93.94 435 PHE B CA 1
ATOM 8980 C C . PHE B 1 435 ? 19.922 -29.25 -18.531 1 93.94 435 PHE B C 1
ATOM 8982 O O . PHE B 1 435 ? 19.922 -30.453 -18.812 1 93.94 435 PHE B O 1
ATOM 8989 N N . ALA B 1 436 ? 21.016 -28.578 -18.219 1 96 436 ALA B N 1
ATOM 8990 C CA . ALA B 1 436 ? 22.344 -29.188 -18.344 1 96 436 ALA B CA 1
ATOM 8991 C C . ALA B 1 436 ? 22.516 -30.312 -17.328 1 96 436 ALA B C 1
ATOM 8993 O O . ALA B 1 436 ? 23.078 -31.359 -17.641 1 96 436 ALA B O 1
ATOM 8994 N N . THR B 1 437 ? 21.984 -30.172 -16.188 1 95.56 437 THR B N 1
ATOM 8995 C CA . THR B 1 437 ? 22.078 -31.203 -15.156 1 95.56 437 THR B CA 1
ATOM 8996 C C . THR B 1 437 ? 21.234 -32.406 -15.539 1 95.56 437 THR B C 1
ATOM 8998 O O . THR B 1 437 ? 21.641 -33.562 -15.32 1 95.56 437 THR B O 1
ATOM 9001 N N . LEU B 1 438 ? 20.094 -32.125 -16.094 1 94.31 438 LEU B N 1
ATOM 9002 C CA . LEU B 1 438 ? 19.203 -33.219 -16.5 1 94.31 438 LEU B CA 1
ATOM 9003 C C . LEU B 1 438 ? 19.828 -34 -17.641 1 94.31 438 LEU B C 1
ATOM 9005 O O . LEU B 1 438 ? 19.641 -35.219 -17.719 1 94.31 438 LEU B O 1
ATOM 9009 N N . VAL B 1 439 ? 20.547 -33.344 -18.516 1 94.88 439 VAL B N 1
ATOM 9010 C CA . VAL B 1 439 ? 21.219 -34.062 -19.594 1 94.88 439 VAL B CA 1
ATOM 9011 C C . VAL B 1 439 ? 22.297 -35 -19.031 1 94.88 439 VAL B C 1
ATOM 9013 O O . VAL B 1 439 ? 22.438 -36.125 -19.516 1 94.88 439 VAL B O 1
ATOM 9016 N N . ILE B 1 440 ? 22.969 -34.531 -18 1 95.25 440 ILE B N 1
ATOM 9017 C CA . ILE B 1 440 ? 23.984 -35.375 -17.359 1 95.25 440 ILE B CA 1
ATOM 9018 C C . ILE B 1 440 ? 23.328 -36.562 -16.641 1 95.25 440 ILE B C 1
ATOM 9020 O O . ILE B 1 440 ? 23.797 -37.688 -16.703 1 95.25 440 ILE B O 1
ATOM 9024 N N . ILE B 1 441 ? 22.219 -36.281 -16.016 1 94.5 441 ILE B N 1
ATOM 9025 C CA . ILE B 1 441 ? 21.469 -37.344 -15.352 1 94.5 441 ILE B CA 1
ATOM 9026 C C . ILE B 1 441 ? 20.953 -38.344 -16.375 1 94.5 441 ILE B C 1
ATOM 9028 O O . ILE B 1 441 ? 20.938 -39.531 -16.141 1 94.5 441 ILE B O 1
ATOM 9032 N N . LEU B 1 442 ? 20.5 -37.781 -17.484 1 92.81 442 LEU B N 1
ATOM 9033 C CA . LEU B 1 442 ? 20.031 -38.625 -18.578 1 92.81 442 LEU B CA 1
ATOM 9034 C C . LEU B 1 442 ? 21.141 -39.562 -19.031 1 92.81 442 LEU B C 1
ATOM 9036 O O . LEU B 1 442 ? 20.906 -40.75 -19.266 1 92.81 442 LEU B O 1
ATOM 9040 N N . CYS B 1 443 ? 22.406 -39.094 -19.125 1 92.25 443 CYS B N 1
ATOM 9041 C CA . CYS B 1 443 ? 23.562 -39.906 -19.5 1 92.25 443 CYS B CA 1
ATOM 9042 C C . CYS B 1 443 ? 23.828 -40.969 -18.438 1 92.25 443 CYS B C 1
ATOM 9044 O O . CYS B 1 443 ? 24.078 -42.125 -18.766 1 92.25 443 CYS B O 1
ATOM 9046 N N . ALA B 1 444 ? 23.625 -40.625 -17.203 1 93.06 444 ALA B N 1
ATOM 9047 C CA . ALA B 1 444 ? 23.859 -41.594 -16.109 1 93.06 444 ALA B CA 1
ATOM 9048 C C . ALA B 1 444 ? 22.781 -42.656 -16.094 1 93.06 444 ALA B C 1
ATOM 9050 O O . ALA B 1 444 ? 23.078 -43.844 -15.82 1 93.06 444 ALA B O 1
ATOM 9051 N N . LEU B 1 445 ? 21.594 -42.25 -16.391 1 90.19 445 LEU B N 1
ATOM 9052 C CA . LEU B 1 445 ? 20.5 -43.219 -16.422 1 90.19 445 LEU B CA 1
ATOM 9053 C C . LEU B 1 445 ? 20.672 -44.188 -17.578 1 90.19 445 LEU B C 1
ATOM 9055 O O . LEU B 1 445 ? 20.391 -45.375 -17.438 1 90.19 445 LEU B O 1
ATOM 9059 N N . ARG B 1 446 ? 21.141 -43.75 -18.656 1 87.88 446 ARG B N 1
ATOM 9060 C CA . ARG B 1 446 ? 21.359 -44.594 -19.828 1 87.88 446 ARG B CA 1
ATOM 9061 C C . ARG B 1 446 ? 22.484 -45.594 -19.562 1 87.88 446 ARG B C 1
ATOM 9063 O O . ARG B 1 446 ? 22.375 -46.781 -19.922 1 87.88 446 ARG B O 1
ATOM 9070 N N . VAL B 1 447 ? 23.547 -45.156 -18.859 1 89.38 447 VAL B N 1
ATOM 9071 C CA . VAL B 1 447 ? 24.688 -46.031 -18.594 1 89.38 447 VAL B CA 1
ATOM 9072 C C . VAL B 1 447 ? 24.312 -47.062 -17.516 1 89.38 447 VAL B C 1
ATOM 9074 O O . VAL B 1 447 ? 24.719 -48.219 -17.578 1 89.38 447 VAL B O 1
ATOM 9077 N N . SER B 1 448 ? 23.453 -46.719 -16.578 1 89.5 448 SER B N 1
ATOM 9078 C CA . SER B 1 448 ? 23.078 -47.625 -15.484 1 89.5 448 SER B CA 1
ATOM 9079 C C . SER B 1 448 ? 21.938 -48.562 -15.898 1 89.5 448 SER B C 1
ATOM 9081 O O . SER B 1 448 ? 21.719 -49.594 -15.266 1 89.5 448 SER B O 1
ATOM 9083 N N . GLY B 1 449 ? 21.156 -48.281 -16.891 1 82.38 449 GLY B N 1
ATOM 9084 C CA . GLY B 1 449 ? 20.062 -49.094 -17.359 1 82.38 449 GLY B CA 1
ATOM 9085 C C . GLY B 1 449 ? 18.812 -48.969 -16.516 1 82.38 449 GLY B C 1
ATOM 9086 O O . GLY B 1 449 ? 17.984 -49.875 -16.484 1 82.38 449 GLY B O 1
ATOM 9087 N N . CYS B 1 450 ? 18.734 -47.969 -15.727 1 80.38 450 CYS B N 1
ATOM 9088 C CA . CYS B 1 450 ? 17.594 -47.75 -14.859 1 80.38 450 CYS B CA 1
ATOM 9089 C C . CYS B 1 450 ? 16.391 -47.219 -15.664 1 80.38 450 CYS B C 1
ATOM 9091 O O . CYS B 1 450 ? 16.562 -46.656 -16.734 1 80.38 450 CYS B O 1
ATOM 9093 N N . ARG B 1 451 ? 15.148 -47.469 -15.148 1 80.25 451 ARG B N 1
ATOM 9094 C CA . ARG B 1 451 ? 13.914 -47.031 -15.789 1 80.25 451 ARG B CA 1
ATOM 9095 C C . ARG B 1 451 ? 13.688 -45.531 -15.578 1 80.25 451 ARG B C 1
ATOM 9097 O O . ARG B 1 451 ? 14.211 -44.969 -14.625 1 80.25 451 ARG B O 1
ATOM 9104 N N . GLY B 1 452 ? 13.125 -44.781 -16.547 1 83.06 452 GLY B N 1
ATOM 9105 C CA . GLY B 1 452 ? 12.766 -43.406 -16.391 1 83.06 452 GLY B CA 1
ATOM 9106 C C . GLY B 1 452 ? 13.508 -42.469 -17.344 1 83.06 452 GLY B C 1
ATOM 9107 O O . GLY B 1 452 ? 13.523 -41.25 -17.172 1 83.06 452 GLY B O 1
ATOM 9108 N N . GLU B 1 453 ? 14.188 -43.031 -18.281 1 85.12 453 GLU B N 1
ATOM 9109 C CA . GLU B 1 453 ? 14.922 -42.25 -19.266 1 85.12 453 GLU B CA 1
ATOM 9110 C C . GLU B 1 453 ? 13.984 -41.375 -20.094 1 85.12 453 GLU B C 1
ATOM 9112 O O . GLU B 1 453 ? 14.297 -40.219 -20.391 1 85.12 453 GLU B O 1
ATOM 9117 N N . SER B 1 454 ? 12.875 -41.906 -20.328 1 85 454 SER B N 1
ATOM 9118 C CA . SER B 1 454 ? 11.938 -41.188 -21.172 1 85 454 SER B CA 1
ATOM 9119 C C . SER B 1 454 ? 11.367 -39.969 -20.453 1 85 454 SER B C 1
ATOM 9121 O O . SER B 1 454 ? 11.156 -38.938 -21.062 1 85 454 SER B O 1
ATOM 9123 N N . ASP B 1 455 ? 11.141 -40.094 -19.141 1 88 455 ASP B N 1
ATOM 9124 C CA . ASP B 1 455 ? 10.586 -38.969 -18.391 1 88 455 ASP B CA 1
ATOM 9125 C C . ASP B 1 455 ? 11.578 -37.812 -18.312 1 88 455 ASP B C 1
ATOM 9127 O O . ASP B 1 455 ? 11.195 -36.656 -18.516 1 88 455 ASP B O 1
ATOM 9131 N N . VAL B 1 456 ? 12.789 -38.125 -18.109 1 89.12 456 VAL B N 1
ATOM 9132 C CA . VAL B 1 456 ? 13.812 -37.094 -17.984 1 89.12 456 VAL B CA 1
ATOM 9133 C C . VAL B 1 456 ? 14.062 -36.469 -19.344 1 89.12 456 VAL B C 1
ATOM 9135 O O . VAL B 1 456 ? 14.266 -35.25 -19.438 1 89.12 456 VAL B O 1
ATOM 9138 N N . MET B 1 457 ? 14.055 -37.25 -20.438 1 87.62 457 MET B N 1
ATOM 9139 C CA . MET B 1 457 ? 14.234 -36.75 -21.797 1 87.62 457 MET B CA 1
ATOM 9140 C C . MET B 1 457 ? 13.148 -35.719 -22.141 1 87.62 457 MET B C 1
ATOM 9142 O O . MET B 1 457 ? 13.43 -34.688 -22.734 1 87.62 457 MET B O 1
ATOM 9146 N N . ALA B 1 458 ? 11.922 -36 -21.703 1 86.38 458 ALA B N 1
ATOM 9147 C CA . ALA B 1 458 ? 10.805 -35.125 -21.984 1 86.38 458 ALA B CA 1
ATOM 9148 C C . ALA B 1 458 ? 10.977 -33.781 -21.281 1 86.38 458 ALA B C 1
ATOM 9150 O O . ALA B 1 458 ? 10.781 -32.719 -21.875 1 86.38 458 ALA B O 1
ATOM 9151 N N . ILE B 1 459 ? 11.398 -33.781 -20.094 1 89.31 459 ILE B N 1
ATOM 9152 C CA . ILE B 1 459 ? 11.578 -32.531 -19.328 1 89.31 459 ILE B CA 1
ATOM 9153 C C . ILE B 1 459 ? 12.758 -31.766 -19.906 1 89.31 459 ILE B C 1
ATOM 9155 O O . ILE B 1 459 ? 12.719 -30.531 -19.984 1 89.31 459 ILE B O 1
ATOM 9159 N N . CYS B 1 460 ? 13.781 -32.406 -20.375 1 89.56 460 CYS B N 1
ATOM 9160 C CA . CYS B 1 460 ? 14.945 -31.766 -20.969 1 89.56 460 CYS B CA 1
ATOM 9161 C C . CYS B 1 460 ? 14.555 -31.016 -22.25 1 89.56 460 CYS B C 1
ATOM 9163 O O . CYS B 1 460 ? 15.008 -29.891 -22.469 1 89.56 460 CYS B O 1
ATOM 9165 N N . LEU B 1 461 ? 13.75 -31.688 -23.016 1 86.62 461 LEU B N 1
ATOM 9166 C CA . LEU B 1 461 ? 13.359 -31.062 -24.281 1 86.62 461 LEU B CA 1
ATOM 9167 C C . LEU B 1 461 ? 12.539 -29.797 -24.031 1 86.62 461 LEU B C 1
ATOM 9169 O O . LEU B 1 461 ? 12.758 -28.766 -24.688 1 86.62 461 LEU B O 1
ATOM 9173 N N . VAL B 1 462 ? 11.688 -29.891 -23.047 1 86.62 462 VAL B N 1
ATOM 9174 C CA . VAL B 1 462 ? 10.867 -28.719 -22.734 1 86.62 462 VAL B CA 1
ATOM 9175 C C . VAL B 1 462 ? 11.75 -27.594 -22.188 1 86.62 462 VAL B C 1
ATOM 9177 O O . VAL B 1 462 ? 11.656 -26.453 -22.641 1 86.62 462 VAL B O 1
ATOM 9180 N N . MET B 1 463 ? 12.617 -27.906 -21.312 1 89.56 463 MET B N 1
ATOM 9181 C CA . MET B 1 463 ? 13.484 -26.906 -20.703 1 89.56 463 MET B CA 1
ATOM 9182 C C . MET B 1 463 ? 14.477 -26.344 -21.719 1 89.56 463 MET B C 1
ATOM 9184 O O . MET B 1 463 ? 14.773 -25.156 -21.719 1 89.56 463 MET B O 1
ATOM 9188 N N . GLY B 1 464 ? 15.016 -27.219 -22.594 1 89.88 464 GLY B N 1
ATOM 9189 C CA . GLY B 1 464 ? 15.969 -26.781 -23.609 1 89.88 464 GLY B CA 1
ATOM 9190 C C . GLY B 1 464 ? 15.375 -25.781 -24.578 1 89.88 464 GLY B C 1
ATOM 9191 O O . GLY B 1 464 ? 15.992 -24.75 -24.875 1 89.88 464 GLY B O 1
ATOM 9192 N N . TRP B 1 465 ? 14.234 -26.047 -25.047 1 87.56 465 TRP B N 1
ATOM 9193 C CA . TRP B 1 465 ? 13.609 -25.141 -26.016 1 87.56 465 TRP B CA 1
ATOM 9194 C C . TRP B 1 465 ? 13.094 -23.891 -25.328 1 87.56 465 TRP B C 1
ATOM 9196 O O . TRP B 1 465 ? 13.078 -22.812 -25.938 1 87.56 465 TRP B O 1
ATOM 9206 N N . CYS B 1 466 ? 12.711 -23.938 -24.062 1 88.06 466 CYS B N 1
ATOM 9207 C CA . CYS B 1 466 ? 12.281 -22.75 -23.328 1 88.06 466 CYS B CA 1
ATOM 9208 C C . CYS B 1 466 ? 13.438 -21.766 -23.141 1 88.06 466 CYS B C 1
ATOM 9210 O O . CYS B 1 466 ? 13.227 -20.562 -23.094 1 88.06 466 CYS B O 1
ATOM 9212 N N . ASN B 1 467 ? 14.625 -22.266 -23.141 1 90.94 467 ASN B N 1
ATOM 9213 C CA . ASN B 1 467 ? 15.781 -21.406 -22.938 1 90.94 467 ASN B CA 1
ATOM 9214 C C . ASN B 1 467 ? 16.078 -20.578 -24.188 1 90.94 467 ASN B C 1
ATOM 9216 O O . ASN B 1 467 ? 16.859 -19.625 -24.141 1 90.94 467 ASN B O 1
ATOM 9220 N N . CYS B 1 468 ? 15.438 -20.875 -25.312 1 87.81 468 CYS B N 1
ATOM 9221 C CA . CYS B 1 468 ? 15.594 -20.047 -26.5 1 87.81 468 CYS B CA 1
ATOM 9222 C C . CYS B 1 468 ? 15.016 -18.656 -26.281 1 87.81 468 CYS B C 1
ATOM 9224 O O . CYS B 1 468 ? 15.43 -17.703 -26.938 1 87.81 468 CYS B O 1
ATOM 9226 N N . LEU B 1 469 ? 14.172 -18.625 -25.312 1 88.62 469 LEU B N 1
ATOM 9227 C CA . LEU B 1 469 ? 13.547 -17.344 -25.016 1 88.62 469 LEU B CA 1
ATOM 9228 C C . LEU B 1 469 ? 14.562 -16.375 -24.406 1 88.62 469 LEU B C 1
ATOM 9230 O O . LEU B 1 469 ? 14.359 -15.156 -24.438 1 88.62 469 LEU B O 1
ATOM 9234 N N . TYR B 1 470 ? 15.633 -16.859 -23.828 1 90.62 470 TYR B N 1
ATOM 9235 C CA . TYR B 1 470 ? 16.688 -16.016 -23.281 1 90.62 470 TYR B CA 1
ATOM 9236 C C . TYR B 1 470 ? 17.281 -15.109 -24.344 1 90.62 470 TYR B C 1
ATOM 9238 O O . TYR B 1 470 ? 17.625 -13.953 -24.062 1 90.62 470 TYR B O 1
ATOM 9246 N N . PHE B 1 471 ? 17.312 -15.586 -25.547 1 91 471 PHE B N 1
ATOM 9247 C CA . PHE B 1 471 ? 18.016 -14.883 -26.594 1 91 471 PHE B CA 1
ATOM 9248 C C . PHE B 1 471 ? 17.141 -13.805 -27.219 1 91 471 PHE B C 1
ATOM 9250 O O . PHE B 1 471 ? 17.594 -13.039 -28.078 1 91 471 PHE B O 1
ATOM 9257 N N . THR B 1 472 ? 15.93 -13.711 -26.797 1 88.19 472 THR B N 1
ATOM 9258 C CA . THR B 1 472 ? 15.094 -12.609 -27.25 1 88.19 472 THR B CA 1
ATOM 9259 C C . THR B 1 472 ? 15.594 -11.281 -26.688 1 88.19 472 THR B C 1
ATOM 9261 O O . THR B 1 472 ? 15.242 -10.219 -27.188 1 88.19 472 THR B O 1
ATOM 9264 N N . ARG B 1 473 ? 16.469 -11.32 -25.766 1 89 473 ARG B N 1
ATOM 9265 C CA . ARG B 1 473 ? 17.031 -10.148 -25.109 1 89 473 ARG B CA 1
ATOM 9266 C C . ARG B 1 473 ? 17.891 -9.344 -26.078 1 89 473 ARG B C 1
ATOM 9268 O O . ARG B 1 473 ? 18.219 -8.18 -25.812 1 89 473 ARG B O 1
ATOM 9275 N N . GLY B 1 474 ? 18.297 -9.969 -27.172 1 87.31 474 GLY B N 1
ATOM 9276 C CA . GLY B 1 474 ? 19.141 -9.289 -28.141 1 87.31 474 GLY B CA 1
ATOM 9277 C C . GLY B 1 474 ? 18.344 -8.406 -29.078 1 87.31 474 GLY B C 1
ATOM 9278 O O . GLY B 1 474 ? 18.938 -7.598 -29.812 1 87.31 474 GLY B O 1
ATOM 9279 N N . PHE B 1 475 ? 17.047 -8.555 -28.953 1 87.75 475 PHE B N 1
ATOM 9280 C CA . PHE B 1 475 ? 16.203 -7.805 -29.875 1 87.75 475 PHE B CA 1
ATOM 9281 C C . PHE B 1 475 ? 15.398 -6.738 -29.141 1 87.75 475 PHE B C 1
ATOM 9283 O O . PHE B 1 475 ? 14.789 -7.016 -28.109 1 87.75 475 PHE B O 1
ATOM 9290 N N . GLN B 1 476 ? 15.367 -5.562 -29.656 1 86.31 476 GLN B N 1
ATOM 9291 C CA . GLN B 1 476 ? 14.758 -4.414 -29.016 1 86.31 476 GLN B CA 1
ATOM 9292 C C . GLN B 1 476 ? 13.242 -4.594 -28.891 1 86.31 476 GLN B C 1
ATOM 9294 O O . GLN B 1 476 ? 12.641 -4.141 -27.906 1 86.31 476 GLN B O 1
ATOM 9299 N N . SER B 1 477 ? 12.625 -5.293 -29.828 1 84.75 477 SER B N 1
ATOM 9300 C CA . SER B 1 477 ? 11.18 -5.449 -29.797 1 84.75 477 SER B CA 1
ATOM 9301 C C . SER B 1 477 ? 10.766 -6.598 -28.875 1 84.75 477 SER B C 1
ATOM 9303 O O . SER B 1 477 ? 9.703 -6.547 -28.25 1 84.75 477 SER B O 1
ATOM 9305 N N . LEU B 1 478 ? 11.633 -7.582 -28.656 1 87.06 478 LEU B N 1
ATOM 9306 C CA . LEU B 1 478 ? 11.25 -8.781 -27.922 1 87.06 478 LEU B CA 1
ATOM 9307 C C . LEU B 1 478 ? 11.82 -8.758 -26.516 1 87.06 478 LEU B C 1
ATOM 9309 O O . LEU B 1 478 ? 11.266 -9.375 -25.594 1 87.06 478 LEU B O 1
ATOM 9313 N N . GLY B 1 479 ? 12.828 -8.055 -26.328 1 86.81 479 GLY B N 1
ATOM 9314 C CA . GLY B 1 479 ? 13.492 -8.039 -25.031 1 86.81 479 GLY B CA 1
ATOM 9315 C C . GLY B 1 479 ? 12.578 -7.617 -23.906 1 86.81 479 GLY B C 1
ATOM 9316 O O . GLY B 1 479 ? 12.328 -8.398 -22.984 1 86.81 479 GLY B O 1
ATOM 9317 N N . PRO B 1 480 ? 12.062 -6.43 -23.984 1 87 480 PRO B N 1
ATOM 9318 C CA . PRO B 1 480 ? 11.172 -5.973 -22.922 1 87 480 PRO B CA 1
ATOM 9319 C C . PRO B 1 480 ? 9.922 -6.844 -22.781 1 87 480 PRO B C 1
ATOM 9321 O O . PRO B 1 480 ? 9.359 -6.957 -21.688 1 87 480 PRO B O 1
ATOM 9324 N N . TYR B 1 481 ? 9.555 -7.52 -23.844 1 87.06 481 TYR B N 1
ATOM 9325 C CA . TYR B 1 481 ? 8.406 -8.414 -23.781 1 87.06 481 TYR B CA 1
ATOM 9326 C C . TYR B 1 481 ? 8.695 -9.617 -22.891 1 87.06 481 TYR B C 1
ATOM 9328 O O . TYR B 1 481 ? 7.812 -10.094 -22.172 1 87.06 481 TYR B O 1
ATOM 9336 N N . MET B 1 482 ? 9.836 -10.086 -22.969 1 88 482 MET B N 1
ATOM 9337 C CA . MET B 1 482 ? 10.211 -11.219 -22.125 1 88 482 MET B CA 1
ATOM 9338 C C . MET B 1 482 ? 10.234 -10.812 -20.656 1 88 482 MET B C 1
ATOM 9340 O O . MET B 1 482 ? 9.875 -11.602 -19.781 1 88 482 MET B O 1
ATOM 9344 N N . ILE B 1 483 ? 10.641 -9.594 -20.375 1 88.44 483 ILE B N 1
ATOM 9345 C CA . ILE B 1 483 ? 10.602 -9.094 -19 1 88.44 483 ILE B CA 1
ATOM 9346 C C . ILE B 1 483 ? 9.148 -8.984 -18.547 1 88.44 483 ILE B C 1
ATOM 9348 O O . ILE B 1 483 ? 8.836 -9.281 -17.391 1 88.44 483 ILE B O 1
ATOM 9352 N N . MET B 1 484 ? 8.359 -8.523 -19.531 1 89.19 484 MET B N 1
ATOM 9353 C CA . MET B 1 484 ? 6.93 -8.438 -19.234 1 89.19 484 MET B CA 1
ATOM 9354 C C . MET B 1 484 ? 6.367 -9.797 -18.844 1 89.19 484 MET B C 1
ATOM 9356 O O . MET B 1 484 ? 5.641 -9.922 -17.859 1 89.19 484 MET B O 1
ATOM 9360 N N . ILE B 1 485 ? 6.691 -10.844 -19.531 1 87.94 485 ILE B N 1
ATOM 9361 C CA . ILE B 1 485 ? 6.203 -12.188 -19.281 1 87.94 485 ILE B CA 1
ATOM 9362 C C . ILE B 1 485 ? 6.719 -12.672 -17.922 1 87.94 485 ILE B C 1
ATOM 9364 O O . ILE B 1 485 ? 5.973 -13.273 -17.141 1 87.94 485 ILE B O 1
ATOM 9368 N N . GLN B 1 486 ? 7.93 -12.414 -17.656 1 87.94 486 GLN B N 1
ATOM 9369 C CA . GLN B 1 486 ? 8.5 -12.805 -16.359 1 87.94 486 GLN B CA 1
ATOM 9370 C C . GLN B 1 486 ? 7.785 -12.117 -15.211 1 87.94 486 GLN B C 1
ATOM 9372 O O . GLN B 1 486 ? 7.469 -12.742 -14.195 1 87.94 486 GLN B O 1
ATOM 9377 N N . LYS B 1 487 ? 7.555 -10.867 -15.328 1 88.31 487 LYS B N 1
ATOM 9378 C CA . LYS B 1 487 ? 6.855 -10.133 -14.281 1 88.31 487 LYS B CA 1
ATOM 9379 C C . LYS B 1 487 ? 5.434 -10.648 -14.102 1 88.31 487 LYS B C 1
ATOM 9381 O O . LYS B 1 487 ? 4.938 -10.75 -12.977 1 88.31 487 LYS B O 1
ATOM 9386 N N . ILE B 1 488 ? 4.785 -10.945 -15.188 1 89.88 488 ILE B N 1
ATOM 9387 C CA . ILE B 1 488 ? 3.426 -11.469 -15.133 1 89.88 488 ILE B CA 1
ATOM 9388 C C . ILE B 1 488 ? 3.42 -12.82 -14.422 1 89.88 488 ILE B C 1
ATOM 9390 O O . ILE B 1 488 ? 2.521 -13.102 -13.633 1 89.88 488 ILE B O 1
ATOM 9394 N N . ILE B 1 489 ? 4.426 -13.641 -14.617 1 87.75 489 ILE B N 1
ATOM 9395 C CA . ILE B 1 489 ? 4.5 -14.961 -14.008 1 87.75 489 ILE B CA 1
ATOM 9396 C C . ILE B 1 489 ? 4.711 -14.82 -12.5 1 87.75 489 ILE B C 1
ATOM 9398 O O . ILE B 1 489 ? 4.039 -15.484 -11.703 1 87.75 489 ILE B O 1
ATOM 9402 N N . PHE B 1 490 ? 5.484 -13.922 -12.039 1 85.94 490 PHE B N 1
ATOM 9403 C CA . PHE B 1 490 ? 5.867 -13.844 -10.633 1 85.94 490 PHE B CA 1
ATOM 9404 C C . PHE B 1 490 ? 4.895 -12.961 -9.859 1 85.94 490 PHE B C 1
ATOM 9406 O O . PHE B 1 490 ? 4.734 -13.125 -8.648 1 85.94 490 PHE B O 1
ATOM 9413 N N . GLU B 1 491 ? 4.242 -12.078 -10.547 1 86.56 491 GLU B N 1
ATOM 9414 C CA . GLU B 1 491 ? 3.383 -11.164 -9.805 1 86.56 491 GLU B CA 1
ATOM 9415 C C . GLU B 1 491 ? 1.913 -11.547 -9.945 1 86.56 491 GLU B C 1
ATOM 9417 O O . GLU B 1 491 ? 1.141 -11.43 -8.992 1 86.56 491 GLU B O 1
ATOM 9422 N N . ASP B 1 492 ? 1.516 -11.984 -11.102 1 89.44 492 ASP B N 1
ATOM 9423 C CA . ASP B 1 492 ? 0.093 -12.195 -11.352 1 89.44 492 ASP B CA 1
ATOM 9424 C C . ASP B 1 492 ? -0.249 -13.68 -11.398 1 89.44 492 ASP B C 1
ATOM 9426 O O . ASP B 1 492 ? -1.139 -14.141 -10.68 1 89.44 492 ASP B O 1
ATOM 9430 N N . LEU B 1 493 ? 0.509 -14.438 -12.188 1 90 493 LEU B N 1
ATOM 9431 C CA . LEU B 1 493 ? 0.174 -15.836 -12.414 1 90 493 LEU B CA 1
ATOM 9432 C C . LEU B 1 493 ? 0.296 -16.641 -11.117 1 90 493 LEU B C 1
ATOM 9434 O O . LEU B 1 493 ? -0.499 -17.547 -10.875 1 90 493 LEU B O 1
ATOM 9438 N N . TYR B 1 494 ? 1.235 -16.328 -10.344 1 89.5 494 TYR B N 1
ATOM 9439 C CA . TYR B 1 494 ? 1.411 -17.078 -9.102 1 89.5 494 TYR B CA 1
ATOM 9440 C C . TYR B 1 494 ? 0.201 -16.906 -8.188 1 89.5 494 TYR B C 1
ATOM 9442 O O . TYR B 1 494 ? -0.243 -17.875 -7.559 1 89.5 494 TYR B O 1
ATOM 9450 N N . LYS B 1 495 ? -0.395 -15.781 -8.07 1 88.94 495 LYS B N 1
ATOM 9451 C CA . LYS B 1 495 ? -1.6 -15.555 -7.273 1 88.94 495 LYS B CA 1
ATOM 9452 C C . LYS B 1 495 ? -2.775 -16.359 -7.816 1 88.94 495 LYS B C 1
ATOM 9454 O O . LYS B 1 495 ? -3.529 -16.969 -7.051 1 88.94 495 LYS B O 1
ATOM 9459 N N . PHE B 1 496 ? -2.889 -16.297 -9.141 1 90.12 496 PHE B N 1
ATOM 9460 C CA . PHE B 1 496 ? -3.951 -17.031 -9.812 1 90.12 496 PHE B CA 1
ATOM 9461 C C . PHE B 1 496 ? -3.811 -18.531 -9.562 1 90.12 496 PHE B C 1
ATOM 9463 O O . PHE B 1 496 ? -4.797 -19.219 -9.273 1 90.12 496 PHE B O 1
ATOM 9470 N N . LEU B 1 497 ? -2.555 -19.047 -9.648 1 89.75 497 LEU B N 1
ATOM 9471 C CA . LEU B 1 497 ? -2.324 -20.469 -9.453 1 89.75 497 LEU B CA 1
ATOM 9472 C C . LEU B 1 497 ? -2.645 -20.891 -8.023 1 89.75 497 LEU B C 1
ATOM 9474 O O . LEU B 1 497 ? -3.205 -21.969 -7.793 1 89.75 497 LEU B O 1
ATOM 9478 N N . TRP B 1 498 ? -2.316 -20.109 -7.117 1 89.06 498 TRP B N 1
ATOM 9479 C CA . TRP B 1 498 ? -2.602 -20.422 -5.719 1 89.06 498 TRP B CA 1
ATOM 9480 C C . TRP B 1 498 ? -4.105 -20.422 -5.461 1 89.06 498 TRP B C 1
ATOM 9482 O O . TRP B 1 498 ? -4.625 -21.344 -4.828 1 89.06 498 TRP B O 1
ATOM 9492 N N . LEU B 1 499 ? -4.785 -19.438 -5.93 1 89.44 499 LEU B N 1
ATOM 9493 C CA . LEU B 1 499 ? -6.234 -19.375 -5.762 1 89.44 499 LEU B CA 1
ATOM 9494 C C . LEU B 1 499 ? -6.918 -20.531 -6.48 1 89.44 499 LEU B C 1
ATOM 9496 O O . LEU B 1 499 ? -7.852 -21.141 -5.945 1 89.44 499 LEU B O 1
ATOM 9500 N N . SER B 1 500 ? -6.434 -20.812 -7.734 1 90.62 500 SER B N 1
ATOM 9501 C CA . SER B 1 500 ? -7 -21.922 -8.5 1 90.62 500 SER B CA 1
ATOM 9502 C C . SER B 1 500 ? -6.75 -23.25 -7.801 1 90.62 500 SER B C 1
ATOM 9504 O O . SER B 1 500 ? -7.605 -24.141 -7.82 1 90.62 500 SER B O 1
ATOM 9506 N N . PHE B 1 501 ? -5.562 -23.375 -7.203 1 91.69 501 PHE B N 1
ATOM 9507 C CA . PHE B 1 501 ? -5.242 -24.609 -6.496 1 91.69 501 PHE B CA 1
ATOM 9508 C C . PHE B 1 501 ? -6.211 -24.844 -5.34 1 91.69 501 PHE B C 1
ATOM 9510 O O . PHE B 1 501 ? -6.707 -25.953 -5.152 1 91.69 501 PHE B O 1
ATOM 9517 N N . ILE B 1 502 ? -6.531 -23.812 -4.582 1 89.56 502 ILE B N 1
ATOM 9518 C CA . ILE B 1 502 ? -7.449 -23.922 -3.453 1 89.56 502 ILE B CA 1
ATOM 9519 C C . ILE B 1 502 ? -8.844 -24.297 -3.953 1 89.56 502 ILE B C 1
ATOM 9521 O O . ILE B 1 502 ? -9.5 -25.172 -3.387 1 89.56 502 ILE B O 1
ATOM 9525 N N . MET B 1 503 ? -9.273 -23.672 -5.039 1 92.25 503 MET B N 1
ATOM 9526 C CA . MET B 1 503 ? -10.609 -23.938 -5.574 1 92.25 503 MET B CA 1
ATOM 9527 C C . MET B 1 503 ? -10.695 -25.344 -6.16 1 92.25 503 MET B C 1
ATOM 9529 O O . MET B 1 503 ? -11.703 -26.016 -6.004 1 92.25 503 MET B O 1
ATOM 9533 N N . ILE B 1 504 ? -9.617 -25.75 -6.801 1 92.19 504 ILE B N 1
ATOM 9534 C CA . ILE B 1 504 ? -9.617 -27.078 -7.414 1 92.19 504 ILE B CA 1
ATOM 9535 C C . ILE B 1 504 ? -9.648 -28.156 -6.332 1 92.19 504 ILE B C 1
ATOM 9537 O O . ILE B 1 504 ? -10.352 -29.156 -6.465 1 92.19 504 ILE B O 1
ATOM 9541 N N . ILE B 1 505 ? -8.938 -27.938 -5.262 1 91.25 505 ILE B N 1
ATOM 9542 C CA . ILE B 1 505 ? -8.961 -28.891 -4.164 1 91.25 505 ILE B CA 1
ATOM 9543 C C . ILE B 1 505 ? -10.352 -28.906 -3.527 1 91.25 505 ILE B C 1
ATOM 9545 O O . ILE B 1 505 ? -10.898 -29.984 -3.246 1 91.25 505 ILE B O 1
ATOM 9549 N N . ALA B 1 506 ? -10.93 -27.703 -3.318 1 92.19 506 ALA B N 1
ATOM 9550 C CA . ALA B 1 506 ? -12.242 -27.594 -2.701 1 92.19 506 ALA B CA 1
ATOM 9551 C C . ALA B 1 506 ? -13.297 -28.344 -3.512 1 92.19 506 ALA B C 1
ATOM 9553 O O . ALA B 1 506 ? -14.008 -29.203 -2.977 1 92.19 506 ALA B O 1
ATOM 9554 N N . PHE B 1 507 ? -13.367 -28.156 -4.832 1 93.12 507 PHE B N 1
ATOM 9555 C CA . PHE B 1 507 ? -14.422 -28.734 -5.656 1 93.12 507 PHE B CA 1
ATOM 9556 C C . PHE B 1 507 ? -14.117 -30.188 -6.008 1 93.12 507 PHE B C 1
ATOM 9558 O O . PHE B 1 507 ? -15.031 -31 -6.152 1 93.12 507 PHE B O 1
ATOM 9565 N N . SER B 1 508 ? -12.805 -30.547 -6.145 1 92.44 508 SER B N 1
ATOM 9566 C CA . SER B 1 508 ? -12.461 -31.953 -6.418 1 92.44 508 SER B CA 1
ATOM 9567 C C . SER B 1 508 ? -12.812 -32.844 -5.238 1 92.44 508 SER B C 1
ATOM 9569 O O . SER B 1 508 ? -13.32 -33.938 -5.422 1 92.44 508 SER B O 1
ATOM 9571 N N . THR B 1 509 ? -12.547 -32.344 -4.047 1 91.56 509 THR B N 1
ATOM 9572 C CA . THR B 1 509 ? -12.906 -33.125 -2.875 1 91.56 509 THR B CA 1
ATOM 9573 C C . THR B 1 509 ? -14.422 -33.219 -2.736 1 91.56 509 THR B C 1
ATOM 9575 O O . THR B 1 509 ? -14.945 -34.281 -2.371 1 91.56 509 THR B O 1
ATOM 9578 N N . GLY B 1 510 ? -15.141 -32.125 -3.033 1 91.62 510 GLY B N 1
ATOM 9579 C CA . GLY B 1 510 ? -16.594 -32.188 -2.998 1 91.62 510 GLY B CA 1
ATOM 9580 C C . GLY B 1 510 ? -17.188 -33.156 -3.994 1 91.62 510 GLY B C 1
ATOM 9581 O O . GLY B 1 510 ? -18.094 -33.906 -3.656 1 91.62 510 GLY B O 1
ATOM 9582 N N . LEU B 1 511 ? -16.734 -33.156 -5.23 1 90.81 511 LEU B N 1
ATOM 9583 C CA . LEU B 1 511 ? -17.219 -34.031 -6.27 1 90.81 511 LEU B CA 1
ATOM 9584 C C . LEU B 1 511 ? -16.812 -35.469 -5.988 1 90.81 511 LEU B C 1
ATOM 9586 O O . LEU B 1 511 ? -17.578 -36.406 -6.254 1 90.81 511 LEU B O 1
ATOM 9590 N N . TRP B 1 512 ? -15.656 -35.656 -5.441 1 88.88 512 TRP B N 1
ATOM 9591 C CA . TRP B 1 512 ? -15.156 -37 -5.191 1 88.88 512 TRP B CA 1
ATOM 9592 C C . TRP B 1 512 ? -16 -37.719 -4.141 1 88.88 512 TRP B C 1
ATOM 9594 O O . TRP B 1 512 ? -16.203 -38.938 -4.207 1 88.88 512 TRP B O 1
ATOM 9604 N N . VAL B 1 513 ? -16.547 -36.969 -3.182 1 87.75 513 VAL B N 1
ATOM 9605 C CA . VAL B 1 513 ? -17.391 -37.531 -2.146 1 87.75 513 VAL B CA 1
ATOM 9606 C C . VAL B 1 513 ? -18.594 -38.219 -2.789 1 87.75 513 VAL B C 1
ATOM 9608 O O . VAL B 1 513 ? -19.062 -39.25 -2.295 1 87.75 513 VAL B O 1
ATOM 9611 N N . VAL B 1 514 ? -19.016 -37.75 -3.957 1 84 514 VAL B N 1
ATOM 9612 C CA . VAL B 1 514 ? -20.188 -38.312 -4.637 1 84 514 VAL B CA 1
ATOM 9613 C C . VAL B 1 514 ? -19.734 -39.469 -5.547 1 84 514 VAL B C 1
ATOM 9615 O O . VAL B 1 514 ? -20.328 -40.562 -5.52 1 84 514 VAL B O 1
ATOM 9618 N N . TYR B 1 515 ? -18.703 -39.344 -6.273 1 86.38 515 TYR B N 1
ATOM 9619 C CA . TYR B 1 515 ? -18.312 -40.281 -7.316 1 86.38 515 TYR B CA 1
ATOM 9620 C C . TYR B 1 515 ? -17.594 -41.5 -6.73 1 86.38 515 TYR B C 1
ATOM 9622 O O . TYR B 1 515 ? -17.453 -42.531 -7.391 1 86.38 515 TYR B O 1
ATOM 9630 N N . MET B 1 516 ? -17.141 -41.312 -5.547 1 85.5 516 MET B N 1
ATOM 9631 C CA . MET B 1 516 ? -16.484 -42.469 -4.93 1 85.5 516 MET B CA 1
ATOM 9632 C C . MET B 1 516 ? -17.453 -43.625 -4.758 1 85.5 516 MET B C 1
ATOM 9634 O O . MET B 1 516 ? -17.047 -44.75 -4.605 1 85.5 516 MET B O 1
ATOM 9638 N N . THR B 1 517 ? -18.797 -43.281 -4.793 1 84.94 517 THR B N 1
ATOM 9639 C CA . THR B 1 517 ? -19.812 -44.281 -4.598 1 84.94 517 THR B CA 1
ATOM 9640 C C . THR B 1 517 ? -20.25 -44.875 -5.934 1 84.94 517 THR B C 1
ATOM 9642 O O . THR B 1 517 ? -21.016 -45.844 -5.969 1 84.94 517 THR B O 1
ATOM 9645 N N . GLN B 1 518 ? -19.75 -44.406 -7.047 1 82.94 518 GLN B N 1
ATOM 9646 C CA . GLN B 1 518 ? -20.172 -44.875 -8.367 1 82.94 518 GLN B CA 1
ATOM 9647 C C . GLN B 1 518 ? -19.188 -45.875 -8.953 1 82.94 518 GLN B C 1
ATOM 9649 O O . GLN B 1 518 ? -18.062 -46.031 -8.453 1 82.94 518 GLN B O 1
ATOM 9654 N N . GLU B 1 519 ? -19.703 -46.531 -9.938 1 83.62 519 GLU B N 1
ATOM 9655 C CA . GLU B 1 519 ? -18.859 -47.531 -10.609 1 83.62 519 GLU B CA 1
ATOM 9656 C C . GLU B 1 519 ? -17.641 -46.844 -11.258 1 83.62 519 GLU B C 1
ATOM 9658 O O . GLU B 1 519 ? -17.75 -45.781 -11.867 1 83.62 519 GLU B O 1
ATOM 9663 N N . VAL B 1 520 ? -16.531 -47.5 -11.125 1 79.38 520 VAL B N 1
ATOM 9664 C CA . VAL B 1 520 ? -15.227 -46.938 -11.516 1 79.38 520 VAL B CA 1
ATOM 9665 C C . VAL B 1 520 ? -15.211 -46.688 -13.023 1 79.38 520 VAL B C 1
ATOM 9667 O O . VAL B 1 520 ? -14.656 -45.688 -13.477 1 79.38 520 VAL B O 1
ATOM 9670 N N . ASP B 1 521 ? -15.859 -47.469 -13.891 1 77.75 521 ASP B N 1
ATOM 9671 C CA . ASP B 1 521 ? -15.727 -47.375 -15.344 1 77.75 521 ASP B CA 1
ATOM 9672 C C . ASP B 1 521 ? -16.891 -46.594 -15.945 1 77.75 521 ASP B C 1
ATOM 9674 O O . ASP B 1 521 ? -16.969 -46.406 -17.172 1 77.75 521 ASP B O 1
ATOM 9678 N N . SER B 1 522 ? -17.75 -46.031 -15.039 1 79.19 522 SER B N 1
ATOM 9679 C CA . SER B 1 522 ? -18.906 -45.312 -15.57 1 79.19 522 SER B CA 1
ATOM 9680 C C . SER B 1 522 ? -18.469 -43.969 -16.156 1 79.19 522 SER B C 1
ATOM 9682 O O . SER B 1 522 ? -18.922 -43.594 -17.234 1 79.19 522 SER B O 1
ATOM 9684 N N . LEU B 1 523 ? -17.609 -43.375 -15.414 1 82.75 523 LEU B N 1
ATOM 9685 C CA . LEU B 1 523 ? -17.062 -42.094 -15.898 1 82.75 523 LEU B CA 1
ATOM 9686 C C . LEU B 1 523 ? -15.547 -42.094 -15.734 1 82.75 523 LEU B C 1
ATOM 9688 O O . LEU B 1 523 ? -15.047 -41.844 -14.633 1 82.75 523 LEU B O 1
ATOM 9692 N N . PRO B 1 524 ? -14.867 -42.25 -16.844 1 81.38 524 PRO B N 1
ATOM 9693 C CA . PRO B 1 524 ? -13.406 -42.344 -16.797 1 81.38 524 PRO B CA 1
ATOM 9694 C C . PRO B 1 524 ? -12.75 -41.094 -16.203 1 81.38 524 PRO B C 1
ATOM 9696 O O . PRO B 1 524 ? -11.656 -41.188 -15.641 1 81.38 524 PRO B O 1
ATOM 9699 N N . SER B 1 525 ? -13.438 -39.969 -16.219 1 86.38 525 SER B N 1
ATOM 9700 C CA . SER B 1 525 ? -12.844 -38.719 -15.742 1 86.38 525 SER B CA 1
ATOM 9701 C C . SER B 1 525 ? -12.867 -38.656 -14.219 1 86.38 525 SER B C 1
ATOM 9703 O O . SER B 1 525 ? -12.195 -37.812 -13.625 1 86.38 525 SER B O 1
ATOM 9705 N N . PHE B 1 526 ? -13.609 -39.594 -13.57 1 87 526 PHE B N 1
ATOM 9706 C CA . PHE B 1 526 ? -13.703 -39.594 -12.117 1 87 526 PHE B CA 1
ATOM 9707 C C . PHE B 1 526 ? -13.375 -40.969 -11.547 1 87 526 PHE B C 1
ATOM 9709 O O . PHE B 1 526 ? -13.977 -41.406 -10.555 1 87 526 PHE B O 1
ATOM 9716 N N . ARG B 1 527 ? -12.445 -41.688 -12.172 1 84.75 527 ARG B N 1
ATOM 9717 C CA . ARG B 1 527 ? -12.094 -43.062 -11.781 1 84.75 527 ARG B CA 1
ATOM 9718 C C . ARG B 1 527 ? -11.336 -43.062 -10.453 1 84.75 527 ARG B C 1
ATOM 9720 O O . ARG B 1 527 ? -11.57 -43.938 -9.609 1 84.75 527 ARG B O 1
ATOM 9727 N N . SER B 1 528 ? -10.453 -42.156 -10.258 1 87.81 528 SER B N 1
ATOM 9728 C CA . SER B 1 528 ? -9.688 -42 -9.031 1 87.81 528 SER B CA 1
ATOM 9729 C C . SER B 1 528 ? -9.586 -40.531 -8.633 1 87.81 528 SER B C 1
ATOM 9731 O O . SER B 1 528 ? -9.961 -39.656 -9.406 1 87.81 528 SER B O 1
ATOM 9733 N N . PHE B 1 529 ? -9.219 -40.406 -7.391 1 88.69 529 PHE B N 1
ATOM 9734 C CA . PHE B 1 529 ? -9.117 -39 -6.926 1 88.69 529 PHE B CA 1
ATOM 9735 C C . PHE B 1 529 ? -8.07 -38.25 -7.727 1 88.69 529 PHE B C 1
ATOM 9737 O O . PHE B 1 529 ? -8.25 -37.062 -8.023 1 88.69 529 PHE B O 1
ATOM 9744 N N . ARG B 1 530 ? -6.895 -38.938 -8.023 1 87.88 530 ARG B N 1
ATOM 9745 C CA . ARG B 1 530 ? -5.844 -38.312 -8.812 1 87.88 530 ARG B CA 1
ATOM 9746 C C . ARG B 1 530 ? -6.359 -37.906 -10.188 1 87.88 530 ARG B C 1
ATOM 9748 O O . ARG B 1 530 ? -6.074 -36.781 -10.656 1 87.88 530 ARG B O 1
ATOM 9755 N N . VAL B 1 531 ? -7.156 -38.688 -10.797 1 88.5 531 VAL B N 1
ATOM 9756 C CA . VAL B 1 531 ? -7.707 -38.406 -12.117 1 88.5 531 VAL B CA 1
ATOM 9757 C C . VAL B 1 531 ? -8.773 -37.312 -12.016 1 88.5 531 VAL B C 1
ATOM 9759 O O . VAL B 1 531 ? -8.914 -36.5 -12.922 1 88.5 531 VAL B O 1
ATOM 9762 N N . THR B 1 532 ? -9.484 -37.344 -10.82 1 88.81 532 THR B N 1
ATOM 9763 C CA . THR B 1 532 ? -10.477 -36.281 -10.602 1 88.81 532 THR B CA 1
ATOM 9764 C C . THR B 1 532 ? -9.805 -34.906 -10.508 1 88.81 532 THR B C 1
ATOM 9766 O O . THR B 1 532 ? -10.297 -33.938 -11.07 1 88.81 532 THR B O 1
ATOM 9769 N N . LEU B 1 533 ? -8.711 -34.938 -9.812 1 89.56 533 LEU B N 1
ATOM 9770 C CA . LEU B 1 533 ? -7.957 -33.688 -9.68 1 89.56 533 LEU B CA 1
ATOM 9771 C C . LEU B 1 533 ? -7.465 -33.188 -11.039 1 89.56 533 LEU B C 1
ATOM 9773 O O . LEU B 1 533 ? -7.582 -32.031 -11.359 1 89.56 533 LEU B O 1
ATOM 9777 N N . PHE B 1 534 ? -6.949 -34.094 -11.844 1 87.81 534 PHE B N 1
ATOM 9778 C CA . PHE B 1 534 ? -6.434 -33.75 -13.164 1 87.81 534 PHE B CA 1
ATOM 9779 C C . PHE B 1 534 ? -7.555 -33.281 -14.086 1 87.81 534 PHE B C 1
ATOM 9781 O O . PHE B 1 534 ? -7.402 -32.312 -14.82 1 87.81 534 PHE B O 1
ATOM 9788 N N . SER B 1 535 ? -8.672 -33.938 -14.07 1 88.31 535 SER B N 1
ATOM 9789 C CA . SER B 1 535 ? -9.805 -33.562 -14.914 1 88.31 535 SER B CA 1
ATOM 9790 C C . SER B 1 535 ? -10.367 -32.219 -14.539 1 88.31 535 SER B C 1
ATOM 9792 O O . SER B 1 535 ? -10.758 -31.422 -15.406 1 88.31 535 SER B O 1
ATOM 9794 N N . GLU B 1 536 ? -10.406 -31.969 -13.25 1 90.69 536 GLU B N 1
ATOM 9795 C CA . GLU B 1 536 ? -10.906 -30.656 -12.812 1 90.69 536 GLU B CA 1
ATOM 9796 C C . GLU B 1 536 ? -9.945 -29.547 -13.211 1 90.69 536 GLU B C 1
ATOM 9798 O O . GLU B 1 536 ? -10.375 -28.422 -13.516 1 90.69 536 GLU B O 1
ATOM 9803 N N . LEU B 1 537 ? -8.68 -29.812 -13.125 1 88.19 537 LEU B N 1
ATOM 9804 C CA . LEU B 1 537 ? -7.703 -28.828 -13.562 1 88.19 537 LEU B CA 1
ATOM 9805 C C . LEU B 1 537 ? -7.859 -28.531 -15.047 1 88.19 537 LEU B C 1
ATOM 9807 O O . LEU B 1 537 ? -7.875 -27.359 -15.453 1 88.19 537 LEU B O 1
ATOM 9811 N N . GLU B 1 538 ? -7.992 -29.547 -15.883 1 86.31 538 GLU B N 1
ATOM 9812 C CA . GLU B 1 538 ? -8.148 -29.375 -17.328 1 86.31 538 GLU B CA 1
ATOM 9813 C C . GLU B 1 538 ? -9.484 -28.688 -17.656 1 86.31 538 GLU B C 1
ATOM 9815 O O . GLU B 1 538 ? -9.57 -27.922 -18.609 1 86.31 538 GLU B O 1
ATOM 9820 N N . LEU B 1 539 ? -10.422 -29 -16.828 1 87.94 539 LEU B N 1
ATOM 9821 C CA . LEU B 1 539 ? -11.711 -28.359 -17.031 1 87.94 539 LEU B CA 1
ATOM 9822 C C . LEU B 1 539 ? -11.633 -26.875 -16.719 1 87.94 539 LEU B C 1
ATOM 9824 O O . LEU B 1 539 ? -12.258 -26.062 -17.406 1 87.94 539 LEU B O 1
ATOM 9828 N N . SER B 1 540 ? -10.898 -26.562 -15.75 1 86.75 540 SER B N 1
ATOM 9829 C CA . SER B 1 540 ? -10.766 -25.156 -15.352 1 86.75 540 SER B CA 1
ATOM 9830 C C . SER B 1 540 ? -10.102 -24.344 -16.453 1 86.75 540 SER B C 1
ATOM 9832 O O . SER B 1 540 ? -10.461 -23.172 -16.656 1 86.75 540 SER B O 1
ATOM 9834 N N . ILE B 1 541 ? -9.133 -24.969 -17.125 1 82.69 541 ILE B N 1
ATOM 9835 C CA . ILE B 1 541 ? -8.422 -24.266 -18.188 1 82.69 541 ILE B CA 1
ATOM 9836 C C . ILE B 1 541 ? -9.242 -24.297 -19.484 1 82.69 541 ILE B C 1
ATOM 9838 O O . ILE B 1 541 ? -9.047 -23.469 -20.375 1 82.69 541 ILE B O 1
ATOM 9842 N N . GLY B 1 542 ? -10.227 -25.141 -19.625 1 77.94 542 GLY B N 1
ATOM 9843 C CA . GLY B 1 542 ? -11.109 -25.203 -20.766 1 77.94 542 GLY B CA 1
ATOM 9844 C C . GLY B 1 542 ? -10.625 -26.141 -21.844 1 77.94 542 GLY B C 1
ATOM 9845 O O . GLY B 1 542 ? -10.938 -25.969 -23.031 1 77.94 542 GLY B O 1
ATOM 9846 N N . LYS B 1 543 ? -9.859 -27.125 -21.438 1 72.38 543 LYS B N 1
ATOM 9847 C CA . LYS B 1 543 ? -9.281 -28.016 -22.453 1 72.38 543 LYS B CA 1
ATOM 9848 C C . LYS B 1 543 ? -10.141 -29.266 -22.641 1 72.38 543 LYS B C 1
ATOM 9850 O O . LYS B 1 543 ? -10.039 -29.938 -23.672 1 72.38 543 LYS B O 1
ATOM 9855 N N . ILE B 1 544 ? -10.867 -29.562 -21.625 1 72.19 544 ILE B N 1
ATOM 9856 C CA . ILE B 1 544 ? -11.797 -30.688 -21.766 1 72.19 544 ILE B CA 1
ATOM 9857 C C . ILE B 1 544 ? -13.234 -30.188 -21.609 1 72.19 544 ILE B C 1
ATOM 9859 O O . ILE B 1 544 ? -13.469 -29.141 -21.016 1 72.19 544 ILE B O 1
ATOM 9863 N N . ASP B 1 545 ? -14.109 -30.969 -22.234 1 81.06 545 ASP B N 1
ATOM 9864 C CA . ASP B 1 545 ? -15.531 -30.688 -22.047 1 81.06 545 ASP B CA 1
ATOM 9865 C C . ASP B 1 545 ? -16.031 -31.234 -20.719 1 81.06 545 ASP B C 1
ATOM 9867 O O . ASP B 1 545 ? -15.414 -32.125 -20.141 1 81.06 545 ASP B O 1
ATOM 9871 N N . LEU B 1 546 ? -17 -30.594 -20.188 1 84.19 546 LEU B N 1
ATOM 9872 C CA . LEU B 1 546 ? -17.594 -31.031 -18.922 1 84.19 546 LEU B CA 1
ATOM 9873 C C . LEU B 1 546 ? -17.953 -32.5 -18.969 1 84.19 546 LEU B C 1
ATOM 9875 O O . LEU B 1 546 ? -18.734 -32.938 -19.844 1 84.19 546 LEU B O 1
ATOM 9879 N N . PRO B 1 547 ? -17.234 -33.312 -18.062 1 79.88 547 PRO B N 1
ATOM 9880 C CA . PRO B 1 547 ? -17.469 -34.75 -18.094 1 79.88 547 PRO B CA 1
ATOM 9881 C C . PRO B 1 547 ? -18.75 -35.156 -17.391 1 79.88 547 PRO B C 1
ATOM 9883 O O . PRO B 1 547 ? -18.703 -35.719 -16.297 1 79.88 547 PRO B O 1
ATOM 9886 N N . VAL B 1 548 ? -19.891 -34.75 -17.781 1 77.94 548 VAL B N 1
ATOM 9887 C CA . VAL B 1 548 ? -21.172 -35.188 -17.219 1 77.94 548 VAL B CA 1
ATOM 9888 C C . VAL B 1 548 ? -21.953 -35.969 -18.281 1 77.94 548 VAL B C 1
ATOM 9890 O O . VAL B 1 548 ? -22.062 -35.531 -19.422 1 77.94 548 VAL B O 1
ATOM 9893 N N . ASP B 1 549 ? -22.094 -37.25 -17.953 1 73.75 549 ASP B N 1
ATOM 9894 C CA . ASP B 1 549 ? -22.938 -38.062 -18.812 1 73.75 549 ASP B CA 1
ATOM 9895 C C . ASP B 1 549 ? -24.406 -38 -18.391 1 73.75 549 ASP B C 1
ATOM 9897 O O . ASP B 1 549 ? -24.766 -38.5 -17.328 1 73.75 549 ASP B O 1
ATOM 9901 N N . GLN B 1 550 ? -25.234 -37.375 -19.125 1 72.5 550 GLN B N 1
ATOM 9902 C CA . GLN B 1 550 ? -26.625 -37.125 -18.797 1 72.5 550 GLN B CA 1
ATOM 9903 C C . GLN B 1 550 ? -27.438 -38.438 -18.875 1 72.5 550 GLN B C 1
ATOM 9905 O O . GLN B 1 550 ? -28.578 -38.5 -18.406 1 72.5 550 GLN B O 1
ATOM 9910 N N . SER B 1 551 ? -26.781 -39.5 -19.375 1 74.06 551 SER B N 1
ATOM 9911 C CA . SER B 1 551 ? -27.469 -40.781 -19.438 1 74.06 551 SER B CA 1
ATOM 9912 C C . SER B 1 551 ? -27.422 -41.5 -18.094 1 74.06 551 SER B C 1
ATOM 9914 O O . SER B 1 551 ? -28.203 -42.438 -17.844 1 74.06 551 SER B O 1
ATOM 9916 N N . LEU B 1 552 ? -26.625 -40.969 -17.312 1 77.88 552 LEU B N 1
ATOM 9917 C CA . LEU B 1 552 ? -26.484 -41.562 -15.984 1 77.88 552 LEU B CA 1
ATOM 9918 C C . LEU B 1 552 ? -27.234 -40.719 -14.953 1 77.88 552 LEU B C 1
ATOM 9920 O O . LEU B 1 552 ? -27.406 -39.5 -15.125 1 77.88 552 LEU B O 1
ATOM 9924 N N . LYS B 1 553 ? -27.812 -41.406 -13.961 1 78.31 553 LYS B N 1
ATOM 9925 C CA . LYS B 1 553 ? -28.484 -40.719 -12.883 1 78.31 553 LYS B CA 1
ATOM 9926 C C . LYS B 1 553 ? -27.469 -40.062 -11.93 1 78.31 553 LYS B C 1
ATOM 9928 O O . LYS B 1 553 ? -26.688 -40.781 -11.289 1 78.31 553 LYS B O 1
ATOM 9933 N N . THR B 1 554 ? -27.281 -38.812 -12.094 1 78.56 554 THR B N 1
ATOM 9934 C CA . THR B 1 554 ? -26.391 -38.062 -11.211 1 78.56 554 THR B CA 1
ATOM 9935 C C . THR B 1 554 ? -27.188 -37.188 -10.242 1 78.56 554 THR B C 1
ATOM 9937 O O . THR B 1 554 ? -28.188 -36.594 -10.625 1 78.56 554 THR B O 1
ATOM 9940 N N . PRO B 1 555 ? -26.766 -37.312 -8.977 1 83.25 555 PRO B N 1
ATOM 9941 C CA . PRO B 1 555 ? -27.438 -36.406 -8.008 1 83.25 555 PRO B CA 1
ATOM 9942 C C . PRO B 1 555 ? -27.344 -34.938 -8.398 1 83.25 555 PRO B C 1
ATOM 9944 O O . PRO B 1 555 ? -26.359 -34.531 -9 1 83.25 555 PRO B O 1
ATOM 9947 N N . PRO B 1 556 ? -28.422 -34.156 -8.133 1 83.38 556 PRO B N 1
ATOM 9948 C CA . PRO B 1 556 ? -28.469 -32.75 -8.508 1 83.38 556 PRO B CA 1
ATOM 9949 C C . PRO B 1 556 ? -27.328 -31.922 -7.906 1 83.38 556 PRO B C 1
ATOM 9951 O O . PRO B 1 556 ? -26.969 -30.891 -8.445 1 83.38 556 PRO B O 1
ATOM 9954 N N . ILE B 1 557 ? -26.719 -32.406 -6.836 1 87.12 557 ILE B N 1
ATOM 9955 C CA . ILE B 1 557 ? -25.656 -31.656 -6.191 1 87.12 557 ILE B CA 1
ATOM 9956 C C . ILE B 1 557 ? -24.438 -31.578 -7.117 1 87.12 557 ILE B C 1
ATOM 9958 O O . ILE B 1 557 ? -23.703 -30.594 -7.098 1 87.12 557 ILE B O 1
ATOM 9962 N N . VAL B 1 558 ? -24.266 -32.625 -7.902 1 87.44 558 VAL B N 1
ATOM 9963 C CA . VAL B 1 558 ? -23.141 -32.656 -8.828 1 87.44 558 VAL B CA 1
ATOM 9964 C C . VAL B 1 558 ? -23.312 -31.547 -9.875 1 87.44 558 VAL B C 1
ATOM 9966 O O . VAL B 1 558 ? -22.344 -30.859 -10.227 1 87.44 558 VAL B O 1
ATOM 9969 N N . CYS B 1 559 ? -24.578 -31.266 -10.297 1 84.88 559 CYS B N 1
ATOM 9970 C CA . CYS B 1 559 ? -24.844 -30.188 -11.25 1 84.88 559 CYS B CA 1
ATOM 9971 C C . CYS B 1 559 ? -24.562 -28.828 -10.633 1 84.88 559 CYS B C 1
ATOM 9973 O O . CYS B 1 559 ? -23.984 -27.953 -11.273 1 84.88 559 CYS B O 1
ATOM 9975 N N . VAL B 1 560 ? -24.922 -28.719 -9.406 1 87.5 560 VAL B N 1
ATOM 9976 C CA . VAL B 1 560 ? -24.719 -27.438 -8.719 1 87.5 560 VAL B CA 1
ATOM 9977 C C . VAL B 1 560 ? -23.219 -27.188 -8.531 1 87.5 560 VAL B C 1
ATOM 9979 O O . VAL B 1 560 ? -22.75 -26.062 -8.734 1 87.5 560 VAL B O 1
ATOM 9982 N N . LEU B 1 561 ? -22.469 -28.219 -8.172 1 90.06 561 LEU B N 1
ATOM 9983 C CA . LEU B 1 561 ? -21.031 -28.078 -7.949 1 90.06 561 LEU B CA 1
ATOM 9984 C C . LEU B 1 561 ? -20.312 -27.734 -9.25 1 90.06 561 LEU B C 1
ATOM 9986 O O . LEU B 1 561 ? -19.406 -26.906 -9.258 1 90.06 561 LEU B O 1
ATOM 9990 N N . HIS B 1 562 ? -20.719 -28.328 -10.328 1 88.75 562 HIS B N 1
ATOM 9991 C CA . HIS B 1 562 ? -20.094 -28.016 -11.609 1 88.75 562 HIS B CA 1
ATOM 9992 C C . HIS B 1 562 ? -20.391 -26.594 -12.047 1 88.75 562 HIS B C 1
ATOM 9994 O O . HIS B 1 562 ? -19.516 -25.906 -12.586 1 88.75 562 HIS B O 1
ATOM 10000 N N . ILE B 1 563 ? -21.625 -26.125 -11.789 1 86.69 563 ILE B N 1
ATOM 10001 C CA . ILE B 1 563 ? -21.984 -24.766 -12.148 1 86.69 563 ILE B CA 1
ATOM 10002 C C . ILE B 1 563 ? -21.188 -23.766 -11.312 1 86.69 563 ILE B C 1
ATOM 10004 O O . ILE B 1 563 ? -20.641 -22.797 -11.844 1 86.69 563 ILE B O 1
ATOM 10008 N N . CYS B 1 564 ? -21.109 -24 -10.047 1 89.5 564 CYS B N 1
ATOM 10009 C CA . CYS B 1 564 ? -20.359 -23.125 -9.164 1 89.5 564 CYS B CA 1
ATOM 10010 C C . CYS B 1 564 ? -18.875 -23.125 -9.531 1 89.5 564 CYS B C 1
ATOM 10012 O O . CYS B 1 564 ? -18.234 -22.062 -9.523 1 89.5 564 CYS B O 1
ATOM 10014 N N . PHE B 1 565 ? -18.344 -24.312 -9.836 1 90.38 565 PHE B N 1
ATOM 10015 C CA . PHE B 1 565 ? -16.938 -24.438 -10.234 1 90.38 565 PHE B CA 1
ATOM 10016 C C . PHE B 1 565 ? -16.672 -23.625 -11.5 1 90.38 565 PHE B C 1
ATOM 10018 O O . PHE B 1 565 ? -15.688 -22.891 -11.57 1 90.38 565 PHE B O 1
ATOM 10025 N N . SER B 1 566 ? -17.547 -23.703 -12.508 1 88.44 566 SER B N 1
ATOM 10026 C CA . SER B 1 566 ? -17.359 -23 -13.773 1 88.44 566 SER B CA 1
ATOM 10027 C C . SER B 1 566 ? -17.453 -21.5 -13.578 1 88.44 566 SER B C 1
ATOM 10029 O O . SER B 1 566 ? -16.703 -20.734 -14.188 1 88.44 566 SER B O 1
ATOM 10031 N N . VAL B 1 567 ? -18.312 -21.078 -12.734 1 85.62 567 VAL B N 1
ATOM 10032 C CA . VAL B 1 567 ? -18.484 -19.641 -12.508 1 85.62 567 VAL B CA 1
ATOM 10033 C C . VAL B 1 567 ? -17.266 -19.078 -11.773 1 85.62 567 VAL B C 1
ATOM 10035 O O . VAL B 1 567 ? -16.734 -18.031 -12.133 1 85.62 567 VAL B O 1
ATOM 10038 N N . VAL B 1 568 ? -16.812 -19.781 -10.773 1 88.38 568 VAL B N 1
ATOM 10039 C CA . VAL B 1 568 ? -15.719 -19.281 -9.945 1 88.38 568 VAL B CA 1
ATOM 10040 C C . VAL B 1 568 ? -14.398 -19.344 -10.711 1 88.38 568 VAL B C 1
ATOM 10042 O O . VAL B 1 568 ? -13.656 -18.375 -10.766 1 88.38 568 VAL B O 1
ATOM 10045 N N . THR B 1 569 ? -14.094 -20.469 -11.32 1 87.38 569 THR B N 1
ATOM 10046 C CA . THR B 1 569 ? -12.781 -20.656 -11.922 1 87.38 569 THR B CA 1
ATOM 10047 C C . THR B 1 569 ? -12.742 -20.062 -13.336 1 87.38 569 THR B C 1
ATOM 10049 O O . THR B 1 569 ? -11.805 -19.344 -13.688 1 87.38 569 THR B O 1
ATOM 10052 N N . CYS B 1 570 ? -13.742 -20.266 -14.156 1 82.44 570 CYS B N 1
ATOM 10053 C CA . CYS B 1 570 ? -13.672 -19.875 -15.562 1 82.44 570 CYS B CA 1
ATOM 10054 C C . CYS B 1 570 ? -14.086 -18.406 -15.734 1 82.44 570 CYS B C 1
ATOM 10056 O O . CYS B 1 570 ? -13.453 -17.656 -16.469 1 82.44 570 CYS B O 1
ATOM 10058 N N . VAL B 1 571 ? -15.133 -18.062 -15.031 1 84.06 571 VAL B N 1
ATOM 10059 C CA . VAL B 1 571 ? -15.648 -16.719 -15.242 1 84.06 571 VAL B CA 1
ATOM 10060 C C . VAL B 1 571 ? -14.922 -15.734 -14.328 1 84.06 571 VAL B C 1
ATOM 10062 O O . VAL B 1 571 ? -14.414 -14.703 -14.789 1 84.06 571 VAL B O 1
ATOM 10065 N N . LEU B 1 572 ? -14.797 -16.078 -13.102 1 86.88 572 LEU B N 1
ATOM 10066 C CA . LEU B 1 572 ? -14.266 -15.109 -12.148 1 86.88 572 LEU B CA 1
ATOM 10067 C C . LEU B 1 572 ? -12.734 -15.102 -12.18 1 86.88 572 LEU B C 1
ATOM 10069 O O . LEU B 1 572 ? -12.125 -14.07 -12.461 1 86.88 572 LEU B O 1
ATOM 10073 N N . LEU B 1 573 ? -12.07 -16.203 -11.922 1 88.62 573 LEU B N 1
ATOM 10074 C CA . LEU B 1 573 ? -10.625 -16.25 -11.719 1 88.62 573 LEU B CA 1
ATOM 10075 C C . LEU B 1 573 ? -9.891 -15.984 -13.031 1 88.62 573 LEU B C 1
ATOM 10077 O O . LEU B 1 573 ? -8.906 -15.25 -13.062 1 88.62 573 LEU B O 1
ATOM 10081 N N . PHE B 1 574 ? -10.352 -16.5 -14.156 1 88.12 574 PHE B N 1
ATOM 10082 C CA . PHE B 1 574 ? -9.648 -16.312 -15.422 1 88.12 574 PHE B CA 1
ATOM 10083 C C . PHE B 1 574 ? -9.797 -14.883 -15.922 1 88.12 574 PHE B C 1
ATOM 10085 O O . PHE B 1 574 ? -8.852 -14.305 -16.469 1 88.12 574 PHE B O 1
ATOM 10092 N N . ASN B 1 575 ? -10.961 -14.383 -15.695 1 85.19 575 ASN B N 1
ATOM 10093 C CA . ASN B 1 575 ? -11.148 -12.992 -16.094 1 85.19 575 ASN B CA 1
ATOM 10094 C C . ASN B 1 575 ? -10.359 -12.039 -15.195 1 85.19 575 ASN B C 1
ATOM 10096 O O . ASN B 1 575 ? -9.883 -11 -15.656 1 85.19 575 ASN B O 1
ATOM 10100 N N . LEU B 1 576 ? -10.305 -12.391 -14.016 1 86.69 576 LEU B N 1
ATOM 10101 C CA . LEU B 1 576 ? -9.492 -11.578 -13.109 1 86.69 576 LEU B CA 1
ATOM 10102 C C . LEU B 1 576 ? -8.023 -11.633 -13.508 1 86.69 576 LEU B C 1
ATOM 10104 O O . LEU B 1 576 ? -7.324 -10.617 -13.461 1 86.69 576 LEU B O 1
ATOM 10108 N N . LEU B 1 577 ? -7.527 -12.758 -13.859 1 88.56 577 LEU B N 1
ATOM 10109 C CA . LEU B 1 577 ? -6.152 -12.898 -14.32 1 88.56 577 LEU B CA 1
ATOM 10110 C C . LEU B 1 577 ? -5.91 -12.047 -15.562 1 88.56 577 LEU B C 1
ATOM 10112 O O . LEU B 1 577 ? -4.891 -11.359 -15.664 1 88.56 577 LEU B O 1
ATOM 10116 N N . THR B 1 578 ? -6.812 -12.062 -16.484 1 88.06 578 THR B N 1
ATOM 10117 C CA . THR B 1 578 ? -6.676 -11.297 -17.703 1 88.06 578 THR B CA 1
ATOM 10118 C C . THR B 1 578 ? -6.633 -9.797 -17.406 1 88.06 578 THR B C 1
ATOM 10120 O O . THR B 1 578 ? -5.84 -9.062 -18 1 88.06 578 THR B O 1
ATOM 10123 N N . ALA B 1 579 ? -7.457 -9.43 -16.453 1 86.31 579 ALA B N 1
ATOM 10124 C CA . ALA B 1 579 ? -7.492 -8.016 -16.094 1 86.31 579 ALA B CA 1
ATOM 10125 C C . ALA B 1 579 ? -6.191 -7.59 -15.422 1 86.31 579 ALA B C 1
ATOM 10127 O O . ALA B 1 579 ? -5.66 -6.516 -15.719 1 86.31 579 ALA B O 1
ATOM 10128 N N . THR B 1 580 ? -5.738 -8.336 -14.484 1 88.69 580 THR B N 1
ATOM 10129 C CA . THR B 1 580 ? -4.504 -7.984 -13.789 1 88.69 580 THR B CA 1
ATOM 10130 C C . THR B 1 580 ? -3.316 -8.008 -14.742 1 88.69 580 THR B C 1
ATOM 10132 O O . THR B 1 580 ? -2.41 -7.18 -14.633 1 88.69 580 THR B O 1
ATOM 10135 N N . MET B 1 581 ? -3.312 -8.977 -15.664 1 89.88 581 MET B N 1
ATOM 10136 C CA . MET B 1 581 ? -2.242 -9.047 -16.656 1 89.88 581 MET B CA 1
ATOM 10137 C C . MET B 1 581 ? -2.246 -7.809 -17.547 1 89.88 581 MET B C 1
ATOM 10139 O O . MET B 1 581 ? -1.187 -7.312 -17.938 1 89.88 581 MET B O 1
ATOM 10143 N N . ALA B 1 582 ? -3.416 -7.363 -17.875 1 87.31 582 ALA B N 1
ATOM 10144 C CA . ALA B 1 582 ? -3.514 -6.172 -18.719 1 87.31 582 ALA B CA 1
ATOM 10145 C C . ALA B 1 582 ? -2.955 -4.949 -17.984 1 87.31 582 ALA B C 1
ATOM 10147 O O . ALA B 1 582 ? -2.297 -4.105 -18.609 1 87.31 582 ALA B O 1
ATOM 10148 N N . ASP B 1 583 ? -3.203 -4.867 -16.781 1 87.88 583 ASP B N 1
ATOM 10149 C CA . ASP B 1 583 ? -2.674 -3.766 -15.984 1 87.88 583 ASP B CA 1
ATOM 10150 C C . ASP B 1 583 ? -1.149 -3.816 -15.914 1 87.88 583 ASP B C 1
ATOM 10152 O O . ASP B 1 583 ? -0.481 -2.795 -16.094 1 87.88 583 ASP B O 1
ATOM 10156 N N . THR B 1 584 ? -0.628 -4.961 -15.625 1 89.06 584 THR B N 1
ATOM 10157 C CA . THR B 1 584 ? 0.82 -5.117 -15.57 1 89.06 584 THR B CA 1
ATOM 10158 C C . THR B 1 584 ? 1.45 -4.832 -16.938 1 89.06 584 THR B C 1
ATOM 10160 O O . THR B 1 584 ? 2.508 -4.203 -17.016 1 89.06 584 THR B O 1
ATOM 10163 N N . GLN B 1 585 ? 0.806 -5.301 -18 1 87.62 585 GLN B N 1
ATOM 10164 C CA . GLN B 1 585 ? 1.308 -5.043 -19.344 1 87.62 585 GLN B CA 1
ATOM 10165 C C . GLN B 1 585 ? 1.348 -3.547 -19.641 1 87.62 585 GLN B C 1
ATOM 10167 O O . GLN B 1 585 ? 2.295 -3.055 -20.266 1 87.62 585 GLN B O 1
ATOM 10172 N N . PHE B 1 586 ? 0.391 -2.871 -19.156 1 87.75 586 PHE B N 1
ATOM 10173 C CA . PHE B 1 586 ? 0.343 -1.431 -19.375 1 87.75 586 PHE B CA 1
ATOM 10174 C C . PHE B 1 586 ? 1.459 -0.726 -18.625 1 87.75 586 PHE B C 1
ATOM 10176 O O . PHE B 1 586 ? 2.135 0.147 -19.172 1 87.75 586 PHE B O 1
ATOM 10183 N N . ARG B 1 587 ? 1.692 -1.09 -17.422 1 87.12 587 ARG B N 1
ATOM 10184 C CA . ARG B 1 587 ? 2.729 -0.491 -16.578 1 87.12 587 ARG B CA 1
ATOM 10185 C C . ARG B 1 587 ? 4.113 -0.742 -17.172 1 87.12 587 ARG B C 1
ATOM 10187 O O . ARG B 1 587 ? 4.938 0.173 -17.25 1 87.12 587 ARG B O 1
ATOM 10194 N N . VAL B 1 588 ? 4.395 -1.918 -17.578 1 86.69 588 VAL B N 1
ATOM 10195 C CA . VAL B 1 588 ? 5.707 -2.283 -18.094 1 86.69 588 VAL B CA 1
ATOM 10196 C C . VAL B 1 588 ? 5.914 -1.64 -19.469 1 86.69 588 VAL B C 1
ATOM 10198 O O . VAL B 1 588 ? 7.035 -1.258 -19.812 1 86.69 588 VAL B O 1
ATOM 10201 N N . SER B 1 589 ? 4.832 -1.458 -20.266 1 87.94 589 SER B N 1
ATOM 10202 C CA . SER B 1 589 ? 4.941 -0.86 -21.594 1 87.94 589 SER B CA 1
ATOM 10203 C C . SER B 1 589 ? 5.359 0.604 -21.5 1 87.94 589 SER B C 1
ATOM 10205 O O . SER B 1 589 ? 6 1.126 -22.406 1 87.94 589 SER B O 1
ATOM 10207 N N . GLN B 1 590 ? 5.141 1.158 -20.344 1 87.62 590 GLN B N 1
ATOM 10208 C CA . GLN B 1 590 ? 5.543 2.549 -20.141 1 87.62 590 GLN B CA 1
ATOM 10209 C C . GLN B 1 590 ? 7.043 2.658 -19.891 1 87.62 590 GLN B C 1
ATOM 10211 O O . GLN B 1 590 ? 7.664 3.67 -20.219 1 87.62 590 GLN B O 1
ATOM 10216 N N . GLU B 1 591 ? 7.582 1.627 -19.359 1 88.69 591 GLU B N 1
ATOM 10217 C CA . GLU B 1 591 ? 9.008 1.62 -19.031 1 88.69 591 GLU B CA 1
ATOM 10218 C C . GLU B 1 591 ? 9.781 0.722 -19.984 1 88.69 591 GLU B C 1
ATOM 10220 O O . GLU B 1 591 ? 10.844 0.196 -19.641 1 88.69 591 GLU B O 1
ATOM 10225 N N . LYS B 1 592 ? 9.336 0.55 -21.156 1 87.31 592 LYS B N 1
ATOM 10226 C CA . LYS B 1 592 ? 9.898 -0.421 -22.078 1 87.31 592 LYS B CA 1
ATOM 10227 C C . LYS B 1 592 ? 11.312 -0.025 -22.5 1 87.31 592 LYS B C 1
ATOM 10229 O O . LYS B 1 592 ? 12.211 -0.866 -22.547 1 87.31 592 LYS B O 1
ATOM 10234 N N . ASP B 1 593 ? 11.516 1.234 -22.719 1 88.62 593 ASP B N 1
ATOM 10235 C CA . ASP B 1 593 ? 12.82 1.69 -23.203 1 88.62 593 ASP B CA 1
ATOM 10236 C C . ASP B 1 593 ? 13.875 1.604 -22.094 1 88.62 593 ASP B C 1
ATOM 10238 O O . ASP B 1 593 ? 15.016 1.208 -22.359 1 88.62 593 ASP B O 1
ATOM 10242 N N . GLU B 1 594 ? 13.492 1.965 -20.938 1 89.38 594 GLU B N 1
ATOM 10243 C CA . GLU B 1 594 ? 14.422 1.881 -19.812 1 89.38 594 GLU B CA 1
ATOM 10244 C C . GLU B 1 594 ? 14.805 0.432 -19.531 1 89.38 594 GLU B C 1
ATOM 10246 O O . GLU B 1 594 ? 15.977 0.135 -19.266 1 89.38 594 GLU B O 1
ATOM 10251 N N . LEU B 1 595 ? 13.891 -0.401 -19.672 1 89.19 595 LEU B N 1
ATOM 10252 C CA . LEU B 1 595 ? 14.141 -1.81 -19.391 1 89.19 595 LEU B CA 1
ATOM 10253 C C . LEU B 1 595 ? 15.023 -2.432 -20.469 1 89.19 595 LEU B C 1
ATOM 10255 O O . LEU B 1 595 ? 15.867 -3.281 -20.172 1 89.19 595 LEU B O 1
ATOM 10259 N N . TRP B 1 596 ? 14.82 -2.025 -21.625 1 90.12 596 TRP B N 1
ATOM 10260 C CA . TRP B 1 596 ? 15.656 -2.508 -22.719 1 90.12 596 TRP B CA 1
ATOM 10261 C C . TRP B 1 596 ? 17.109 -2.119 -22.5 1 90.12 596 TRP B C 1
ATOM 10263 O O . TRP B 1 596 ? 18.016 -2.939 -22.688 1 90.12 596 TRP B O 1
ATOM 10273 N N . ARG B 1 597 ? 17.312 -0.935 -22.062 1 91.5 597 ARG B N 1
ATOM 10274 C CA . ARG B 1 597 ? 18.688 -0.466 -21.844 1 91.5 597 ARG B CA 1
ATOM 10275 C C . ARG B 1 597 ? 19.359 -1.25 -20.734 1 91.5 597 ARG B C 1
ATOM 10277 O O . ARG B 1 597 ? 20.547 -1.6 -20.844 1 91.5 597 ARG B O 1
ATOM 10284 N N . VAL B 1 598 ? 18.672 -1.462 -19.672 1 91.31 598 VAL B N 1
ATOM 10285 C CA . VAL B 1 598 ? 19.25 -2.227 -18.578 1 91.31 598 VAL B CA 1
ATOM 10286 C C . VAL B 1 598 ? 19.578 -3.643 -19.047 1 91.31 598 VAL B C 1
ATOM 10288 O O . VAL B 1 598 ? 20.594 -4.207 -18.672 1 91.31 598 VAL B O 1
ATOM 10291 N N . GLN B 1 599 ? 18.719 -4.184 -19.844 1 90.75 599 GLN B N 1
ATOM 10292 C CA . GLN B 1 599 ? 18.938 -5.527 -20.359 1 90.75 599 GLN B CA 1
ATOM 10293 C C . GLN B 1 599 ? 20.172 -5.574 -21.266 1 90.75 599 GLN B C 1
ATOM 10295 O O . GLN B 1 599 ? 20.953 -6.531 -21.203 1 90.75 599 GLN B O 1
ATOM 10300 N N . VAL B 1 600 ? 20.266 -4.574 -22.047 1 92.38 600 VAL B N 1
ATOM 10301 C CA . VAL B 1 600 ? 21.406 -4.496 -22.938 1 92.38 600 VAL B CA 1
ATOM 10302 C C . VAL B 1 600 ? 22.703 -4.398 -22.125 1 92.38 600 VAL B C 1
ATOM 10304 O O . VAL B 1 600 ? 23.688 -5.051 -22.438 1 92.38 600 VAL B O 1
ATOM 10307 N N . VAL B 1 601 ? 22.625 -3.615 -21.062 1 93.25 601 VAL B N 1
ATOM 10308 C CA . VAL B 1 601 ? 23.812 -3.457 -20.219 1 93.25 601 VAL B CA 1
ATOM 10309 C C . VAL B 1 601 ? 24.141 -4.785 -19.531 1 93.25 601 VAL B C 1
ATOM 10311 O O . VAL B 1 601 ? 25.297 -5.211 -19.516 1 93.25 601 VAL B O 1
ATOM 10314 N N . ALA B 1 602 ? 23.156 -5.441 -19.031 1 90.75 602 ALA B N 1
ATOM 10315 C CA . ALA B 1 602 ? 23.359 -6.715 -18.344 1 90.75 602 ALA B CA 1
ATOM 10316 C C . ALA B 1 602 ? 23.938 -7.762 -19.297 1 90.75 602 ALA B C 1
ATOM 10318 O O . ALA B 1 602 ? 24.844 -8.516 -18.922 1 90.75 602 ALA B O 1
ATOM 10319 N N . THR B 1 603 ? 23.422 -7.836 -20.516 1 91.62 603 THR B N 1
ATOM 10320 C CA . THR B 1 603 ? 23.906 -8.797 -21.5 1 91.62 603 THR B CA 1
ATOM 10321 C C . THR B 1 603 ? 25.328 -8.461 -21.938 1 91.62 603 THR B C 1
ATOM 10323 O O . THR B 1 603 ? 26.156 -9.359 -22.109 1 91.62 603 THR B O 1
ATOM 10326 N N . THR B 1 604 ? 25.578 -7.148 -22.109 1 92.44 604 THR B N 1
ATOM 10327 C CA . THR B 1 604 ? 26.906 -6.719 -22.5 1 92.44 604 THR B CA 1
ATOM 10328 C C . THR B 1 604 ? 27.938 -7.078 -21.438 1 92.44 604 THR B C 1
ATOM 10330 O O . THR B 1 604 ? 29.031 -7.559 -21.75 1 92.44 604 THR B O 1
ATOM 10333 N N . LEU B 1 605 ? 27.609 -6.898 -20.203 1 90.44 605 LEU B N 1
ATOM 10334 C CA . LEU B 1 605 ? 28.516 -7.207 -19.109 1 90.44 605 LEU B CA 1
ATOM 10335 C C . LEU B 1 605 ? 28.766 -8.711 -19.016 1 90.44 605 LEU B C 1
ATOM 10337 O O . LEU B 1 605 ? 29.891 -9.141 -18.75 1 90.44 605 LEU B O 1
ATOM 10341 N N . MET B 1 606 ? 27.781 -9.477 -19.25 1 88.56 606 MET B N 1
ATOM 10342 C CA . MET B 1 606 ? 27.938 -10.93 -19.234 1 88.56 606 MET B CA 1
ATOM 10343 C C . MET B 1 606 ? 28.859 -11.398 -20.344 1 88.56 606 MET B C 1
ATOM 10345 O O . MET B 1 606 ? 29.734 -12.234 -20.125 1 88.56 606 MET B O 1
ATOM 10349 N N . LEU B 1 607 ? 28.719 -10.836 -21.531 1 90.25 607 LEU B N 1
ATOM 10350 C CA . LEU B 1 607 ? 29.547 -11.203 -22.672 1 90.25 607 LEU B CA 1
ATOM 10351 C C . LEU B 1 607 ? 31 -10.773 -22.453 1 90.25 607 LEU B C 1
ATOM 10353 O O . LEU B 1 607 ? 31.938 -11.508 -22.797 1 90.25 607 LEU B O 1
ATOM 10357 N N . GLU B 1 608 ? 31.094 -9.594 -21.859 1 89.69 608 GLU B N 1
ATOM 10358 C CA . GLU B 1 608 ? 32.438 -9.086 -21.578 1 89.69 608 GLU B CA 1
ATOM 10359 C C . GLU B 1 608 ? 33.156 -9.992 -20.594 1 89.69 608 GLU B C 1
ATOM 10361 O O . GLU B 1 608 ? 34.375 -10.164 -20.703 1 89.69 608 GLU B O 1
ATOM 10366 N N . ARG B 1 609 ? 32.5 -10.609 -19.703 1 85.31 609 ARG B N 1
ATOM 10367 C CA . ARG B 1 609 ? 33.125 -11.492 -18.719 1 85.31 609 ARG B CA 1
ATOM 10368 C C . ARG B 1 609 ? 33.438 -12.852 -19.312 1 85.31 609 ARG B C 1
ATOM 10370 O O . ARG B 1 609 ? 34.438 -13.477 -18.953 1 85.31 609 ARG B O 1
ATOM 10377 N N . ARG B 1 610 ? 32.656 -13.266 -20.234 1 87.12 610 ARG B N 1
ATOM 10378 C CA . ARG B 1 610 ? 32.781 -14.617 -20.766 1 87.12 610 ARG B CA 1
ATOM 10379 C C . ARG B 1 610 ? 33.812 -14.664 -21.891 1 87.12 610 ARG B C 1
ATOM 10381 O O . ARG B 1 610 ? 34.438 -15.695 -22.109 1 87.12 610 ARG B O 1
ATOM 10388 N N . LEU B 1 611 ? 34.062 -13.562 -22.578 1 88.69 611 LEU B N 1
ATOM 10389 C CA . LEU B 1 611 ? 34.969 -13.547 -23.719 1 88.69 611 LEU B CA 1
ATOM 10390 C C . LEU B 1 611 ? 36.375 -13.102 -23.297 1 88.69 611 LEU B C 1
ATOM 10392 O O . LEU B 1 611 ? 36.5 -12.281 -22.391 1 88.69 611 LEU B O 1
ATOM 10396 N N . PRO B 1 612 ? 37.344 -13.641 -23.969 1 89.31 612 PRO B N 1
ATOM 10397 C CA . PRO B 1 612 ? 38.719 -13.18 -23.688 1 89.31 612 PRO B CA 1
ATOM 10398 C C . PRO B 1 612 ? 38.938 -11.719 -24.078 1 89.31 612 PRO B C 1
ATOM 10400 O O . PRO B 1 612 ? 38.25 -11.211 -24.969 1 89.31 612 PRO B O 1
ATOM 10403 N N . ARG B 1 613 ? 39.844 -11.07 -23.5 1 88.25 613 ARG B N 1
ATOM 10404 C CA . ARG B 1 613 ? 40.125 -9.641 -23.641 1 88.25 613 ARG B CA 1
ATOM 10405 C C . ARG B 1 613 ? 40.562 -9.312 -25.062 1 88.25 613 ARG B C 1
ATOM 10407 O O . ARG B 1 613 ? 40.344 -8.203 -25.547 1 88.25 613 ARG B O 1
ATOM 10414 N N . ARG B 1 614 ? 41.062 -10.32 -25.703 1 89.31 614 ARG B N 1
ATOM 10415 C CA . ARG B 1 614 ? 41.5 -10.094 -27.062 1 89.31 614 ARG B CA 1
ATOM 10416 C C . ARG B 1 614 ? 40.344 -9.844 -28 1 89.31 614 ARG B C 1
ATOM 10418 O O . ARG B 1 614 ? 40.438 -9.047 -28.938 1 89.31 614 ARG B O 1
ATOM 10425 N N . LEU B 1 615 ? 39.25 -10.445 -27.734 1 89.5 615 LEU B N 1
ATOM 10426 C CA . LEU B 1 615 ? 38.062 -10.312 -28.578 1 89.5 615 LEU B CA 1
ATOM 10427 C C . LEU B 1 615 ? 37.219 -9.125 -28.156 1 89.5 615 LEU B C 1
ATOM 10429 O O . LEU B 1 615 ? 36.312 -8.703 -28.875 1 89.5 615 LEU B O 1
ATOM 10433 N N . TRP B 1 616 ? 37.5 -8.586 -26.984 1 89.75 616 TRP B N 1
ATOM 10434 C CA . TRP B 1 616 ? 36.781 -7.438 -26.469 1 89.75 616 TRP B CA 1
ATOM 10435 C C . TRP B 1 616 ? 37.719 -6.355 -25.984 1 89.75 616 TRP B C 1
ATOM 10437 O O . TRP B 1 616 ? 37.906 -6.18 -24.766 1 89.75 616 TRP B O 1
ATOM 10447 N N . PRO B 1 617 ? 38.156 -5.566 -26.906 1 87.19 617 PRO B N 1
ATOM 10448 C CA . PRO B 1 617 ? 39.125 -4.535 -26.516 1 87.19 617 PRO B CA 1
ATOM 10449 C C . PRO B 1 617 ? 38.469 -3.352 -25.812 1 87.19 617 PRO B C 1
ATOM 10451 O O . PRO B 1 617 ? 37.281 -3.121 -25.969 1 87.19 617 PRO B O 1
ATOM 10454 N N . ARG B 1 618 ? 39.312 -2.652 -25.031 1 87.88 618 ARG B N 1
ATOM 10455 C CA . ARG B 1 618 ? 38.844 -1.489 -24.297 1 87.88 618 ARG B CA 1
ATOM 10456 C C . ARG B 1 618 ? 38.5 -0.341 -25.234 1 87.88 618 ARG B C 1
ATOM 10458 O O . ARG B 1 618 ? 39.219 -0.071 -26.188 1 87.88 618 ARG B O 1
ATOM 10465 N N . LEU B 1 619 ? 37.312 0.211 -25.016 1 87.06 619 LEU B N 1
ATOM 10466 C CA . LEU B 1 619 ? 36.844 1.313 -25.859 1 87.06 619 LEU B CA 1
ATOM 10467 C C . LEU B 1 619 ? 37.312 2.652 -25.297 1 87.06 619 LEU B C 1
ATOM 10469 O O . LEU B 1 619 ? 37.594 2.773 -24.109 1 87.06 619 LEU B O 1
ATOM 10473 N N . GLY B 1 620 ? 37.469 3.57 -26.141 1 87.06 620 GLY B N 1
ATOM 10474 C CA . GLY B 1 620 ? 37.906 4.898 -25.766 1 87.06 620 GLY B CA 1
ATOM 10475 C C . GLY B 1 620 ? 39.344 5.188 -26.172 1 87.06 620 GLY B C 1
ATOM 10476 O O . GLY B 1 620 ? 40 4.336 -26.766 1 87.06 620 GLY B O 1
ATOM 10477 N N . ILE B 1 621 ? 39.719 6.43 -25.906 1 89 621 ILE B N 1
ATOM 10478 C CA . ILE B 1 621 ? 41.062 6.875 -26.266 1 89 621 ILE B CA 1
ATOM 10479 C C . ILE B 1 621 ? 41.875 7.094 -25 1 89 621 ILE B C 1
ATOM 10481 O O . ILE B 1 621 ? 41.406 7.719 -24.047 1 89 621 ILE B O 1
ATOM 10485 N N . CYS B 1 622 ? 43.062 6.516 -25.047 1 88.25 622 CYS B N 1
ATOM 10486 C CA . CYS B 1 622 ? 43.938 6.695 -23.906 1 88.25 622 CYS B CA 1
ATOM 10487 C C . CYS B 1 622 ? 44.5 8.117 -23.875 1 88.25 622 CYS B C 1
ATOM 10489 O O . CYS B 1 622 ? 45.031 8.602 -24.875 1 88.25 622 CYS B O 1
ATOM 10491 N N . GLY B 1 623 ? 44.375 8.703 -22.828 1 86.38 623 GLY B N 1
ATOM 10492 C CA . GLY B 1 623 ? 44.781 10.102 -22.688 1 86.38 623 GLY B CA 1
ATOM 10493 C C . GLY B 1 623 ? 46.281 10.281 -22.516 1 86.38 623 GLY B C 1
ATOM 10494 O O . GLY B 1 623 ? 46.781 11.398 -22.641 1 86.38 623 GLY B O 1
ATOM 10495 N N . PHE B 1 624 ? 47.062 9.227 -22.328 1 87.62 624 PHE B N 1
ATOM 10496 C CA . PHE B 1 624 ? 48.469 9.336 -22.031 1 87.62 624 PHE B CA 1
ATOM 10497 C C . PHE B 1 624 ? 49.219 10.031 -23.156 1 87.62 624 PHE B C 1
ATOM 10499 O O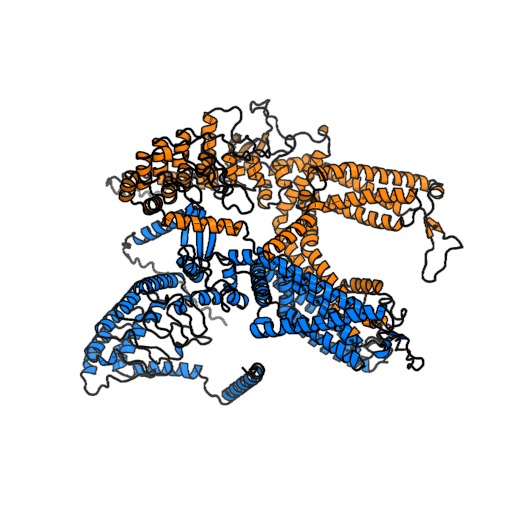 . PHE B 1 624 ? 50.094 10.875 -22.922 1 87.62 624 PHE B O 1
ATOM 10506 N N . LEU B 1 625 ? 48.938 9.797 -24.359 1 86.62 625 LEU B N 1
ATOM 10507 C CA . LEU B 1 625 ? 49.625 10.344 -25.516 1 86.62 625 LEU B CA 1
ATOM 10508 C C . LEU B 1 625 ? 49.219 11.789 -25.766 1 86.62 625 LEU B C 1
ATOM 10510 O O . LEU B 1 625 ? 49.938 12.523 -26.469 1 86.62 625 LEU B O 1
ATOM 10514 N N . TYR B 1 626 ? 48.188 12.273 -25.078 1 87.06 626 TYR B N 1
ATOM 10515 C CA . TYR B 1 626 ? 47.688 13.602 -25.375 1 87.06 626 TYR B CA 1
ATOM 10516 C C . TYR B 1 626 ? 47.781 14.508 -24.156 1 87.06 626 TYR B C 1
ATOM 10518 O O . TYR B 1 626 ? 47.125 15.555 -24.094 1 87.06 626 TYR B O 1
ATOM 10526 N N . GLY B 1 627 ? 48.406 14.031 -23.141 1 82.75 627 GLY B N 1
ATOM 10527 C CA . GLY B 1 627 ? 48.688 14.852 -21.969 1 82.75 627 GLY B CA 1
ATOM 10528 C C . GLY B 1 627 ? 47.531 14.859 -20.984 1 82.75 627 GLY B C 1
ATOM 10529 O O . GLY B 1 627 ? 47.406 15.773 -20.172 1 82.75 627 GLY B O 1
ATOM 10530 N N . LEU B 1 628 ? 46.656 13.984 -21.125 1 85.75 628 LEU B N 1
ATOM 10531 C CA . LEU B 1 628 ? 45.5 13.961 -20.25 1 85.75 628 LEU B CA 1
ATOM 10532 C C . LEU B 1 628 ? 45.625 12.883 -19.172 1 85.75 628 LEU B C 1
ATOM 10534 O O . LEU B 1 628 ? 44.656 12.477 -18.562 1 85.75 628 LEU B O 1
ATOM 10538 N N . GLY B 1 629 ? 46.812 12.359 -19.016 1 83.06 629 GLY B N 1
ATOM 10539 C CA . GLY B 1 629 ? 47.062 11.375 -17.969 1 83.06 629 GLY B CA 1
ATOM 10540 C C . GLY B 1 629 ? 46.75 9.953 -18.406 1 83.06 629 GLY B C 1
ATOM 10541 O O . GLY B 1 629 ? 46.406 9.719 -19.578 1 83.06 629 GLY B O 1
ATOM 10542 N N . GLU B 1 630 ? 46.844 8.961 -17.531 1 83.31 630 GLU B N 1
ATOM 10543 C CA . GLU B 1 630 ? 46.625 7.543 -17.828 1 83.31 630 GLU B CA 1
ATOM 10544 C C . GLU B 1 630 ? 45.188 7.148 -17.641 1 83.31 630 GLU B C 1
ATOM 10546 O O . GLU B 1 630 ? 44.844 6.328 -16.781 1 83.31 630 GLU B O 1
ATOM 10551 N N . ARG B 1 631 ? 44.344 7.902 -18.344 1 87.5 631 ARG B N 1
ATOM 10552 C CA . ARG B 1 631 ? 42.906 7.641 -18.266 1 87.5 631 ARG B CA 1
ATOM 10553 C C . ARG B 1 631 ? 42.312 7.492 -19.672 1 87.5 631 ARG B C 1
ATOM 10555 O O . ARG B 1 631 ? 42.969 7.828 -20.656 1 87.5 631 ARG B O 1
ATOM 10562 N N . TRP B 1 632 ? 41.156 6.836 -19.766 1 90.5 632 TRP B N 1
ATOM 10563 C CA . TRP B 1 632 ? 40.469 6.637 -21.031 1 90.5 632 TRP B CA 1
ATOM 10564 C C . TRP B 1 632 ? 39.312 7.629 -21.188 1 90.5 632 TRP B C 1
ATOM 10566 O O . TRP B 1 632 ? 38.625 7.922 -20.219 1 90.5 632 TRP B O 1
ATOM 10576 N N . TYR B 1 633 ? 39.156 8.164 -22.391 1 92.75 633 TYR B N 1
ATOM 10577 C CA . TYR B 1 633 ? 38.219 9.242 -22.625 1 92.75 633 TYR B CA 1
ATOM 10578 C C . TYR B 1 633 ? 37.312 8.914 -23.797 1 92.75 633 TYR B C 1
ATOM 10580 O O . TYR B 1 633 ? 37.656 8.109 -24.672 1 92.75 633 TYR B O 1
ATOM 10588 N N . LEU B 1 634 ? 36.094 9.445 -23.766 1 93.5 634 LEU B N 1
ATOM 10589 C CA . LEU B 1 634 ? 35.125 9.375 -24.844 1 93.5 634 LEU B CA 1
ATOM 10590 C C . LEU B 1 634 ? 34.688 10.773 -25.266 1 93.5 634 LEU B C 1
ATOM 10592 O O . LEU B 1 634 ? 34.344 11.602 -24.422 1 93.5 634 LEU B O 1
ATOM 10596 N N . ARG B 1 635 ? 34.812 10.984 -26.516 1 93 635 ARG B N 1
ATOM 10597 C CA . ARG B 1 635 ? 34.375 12.281 -27.047 1 93 635 ARG B CA 1
ATOM 10598 C C . ARG B 1 635 ? 32.906 12.258 -27.438 1 93 635 ARG B C 1
ATOM 10600 O O . ARG B 1 635 ? 32.469 11.328 -28.109 1 93 635 ARG B O 1
ATOM 10607 N N . VAL B 1 636 ? 32.094 13.227 -26.938 1 92.19 636 VAL B N 1
ATOM 10608 C CA . VAL B 1 636 ? 30.688 13.312 -27.266 1 92.19 636 VAL B CA 1
ATOM 10609 C C . VAL B 1 636 ? 30.344 14.719 -27.766 1 92.19 636 VAL B C 1
ATOM 10611 O O . VAL B 1 636 ? 30.781 15.711 -27.172 1 92.19 636 VAL B O 1
ATOM 10614 N N . GLU B 1 637 ? 29.625 14.727 -28.859 1 90.88 637 GLU B N 1
ATOM 10615 C CA . GLU B 1 637 ? 29.125 15.992 -29.391 1 90.88 637 GLU B CA 1
ATOM 10616 C C . GLU B 1 637 ? 27.656 16.203 -29.016 1 90.88 637 GLU B C 1
ATOM 10618 O O . GLU B 1 637 ? 26.828 15.297 -29.156 1 90.88 637 GLU B O 1
ATOM 10623 N N . GLU B 1 638 ? 27.406 17.328 -28.359 1 86.38 638 GLU B N 1
ATOM 10624 C CA . GLU B 1 638 ? 26.047 17.609 -27.906 1 86.38 638 GLU B CA 1
ATOM 10625 C C . GLU B 1 638 ? 25.531 18.922 -28.484 1 86.38 638 GLU B C 1
ATOM 10627 O O . GLU B 1 638 ? 26.297 19.844 -28.734 1 86.38 638 GLU B O 1
ATOM 10632 N N . ARG B 1 639 ? 24.203 18.859 -28.828 1 85.06 639 ARG B N 1
ATOM 10633 C CA . ARG B 1 639 ? 23.531 20.078 -29.281 1 85.06 639 ARG B CA 1
ATOM 10634 C C . ARG B 1 639 ? 22.734 20.719 -28.156 1 85.06 639 ARG B C 1
ATOM 10636 O O . ARG B 1 639 ? 21.891 20.062 -27.531 1 85.06 639 ARG B O 1
ATOM 10643 N N . ASN B 1 640 ? 23.188 21.734 -27.609 1 75.56 640 ASN B N 1
ATOM 10644 C CA . ASN B 1 640 ? 22.453 22.484 -26.609 1 75.56 640 ASN B CA 1
ATOM 10645 C C . ASN B 1 640 ? 21.719 23.688 -27.219 1 75.56 640 ASN B C 1
ATOM 10647 O O . ASN B 1 640 ? 22.344 24.578 -27.766 1 75.56 640 ASN B O 1
ATOM 10651 N N . ASP B 1 641 ? 20.406 23.641 -27.516 1 62.41 641 ASP B N 1
ATOM 10652 C CA . ASP B 1 641 ? 19.672 24.766 -28.078 1 62.41 641 ASP B CA 1
ATOM 10653 C C . ASP B 1 641 ? 19.656 25.953 -27.109 1 62.41 641 ASP B C 1
ATOM 10655 O O . ASP B 1 641 ? 19.594 25.766 -25.891 1 62.41 641 ASP B O 1
ATOM 10659 N N . ALA B 1 642 ? 20.172 26.969 -27.438 1 54.44 642 ALA B N 1
ATOM 10660 C CA . ALA B 1 642 ? 20.375 28.297 -26.859 1 54.44 642 ALA B CA 1
ATOM 10661 C C . ALA B 1 642 ? 19.203 28.703 -25.969 1 54.44 642 ALA B C 1
ATOM 10663 O O . ALA B 1 642 ? 19.359 29.531 -25.078 1 54.44 642 ALA B O 1
ATOM 10664 N N . SER B 1 643 ? 18.031 28.328 -26.188 1 51.62 643 SER B N 1
ATOM 10665 C CA . SER B 1 643 ? 16.938 28.875 -25.391 1 51.62 643 SER B CA 1
ATOM 10666 C C . SER B 1 643 ? 17.109 28.531 -23.906 1 51.62 643 SER B C 1
ATOM 10668 O O . SER B 1 643 ? 16.781 29.344 -23.031 1 51.62 643 SER B O 1
ATOM 10670 N N . VAL B 1 644 ? 17.766 27.484 -23.531 1 50.12 644 VAL B N 1
ATOM 10671 C CA . VAL B 1 644 ? 18 27.109 -22.141 1 50.12 644 VAL B CA 1
ATOM 10672 C C . VAL B 1 644 ? 19.188 27.891 -21.578 1 50.12 644 VAL B C 1
ATOM 10674 O O . VAL B 1 644 ? 19.188 28.297 -20.422 1 50.12 644 VAL B O 1
ATOM 10677 N N . HIS B 1 645 ? 20.219 28.188 -22.391 1 48.62 645 HIS B N 1
ATOM 10678 C CA . HIS B 1 645 ? 21.328 29 -21.922 1 48.62 645 HIS B CA 1
ATOM 10679 C C . HIS B 1 645 ? 20.906 30.453 -21.734 1 48.62 645 HIS B C 1
ATOM 10681 O O . HIS B 1 645 ? 21.312 31.109 -20.766 1 48.62 645 HIS B O 1
ATOM 10687 N N . LYS B 1 646 ? 20.172 31.031 -22.625 1 50.34 646 LYS B N 1
ATOM 10688 C CA . LYS B 1 646 ? 19.641 32.375 -22.438 1 50.34 646 LYS B CA 1
ATOM 10689 C C . LYS B 1 646 ? 18.75 32.469 -21.188 1 50.34 646 LYS B C 1
ATOM 10691 O O . LYS B 1 646 ? 18.797 33.438 -20.438 1 50.34 646 LYS B O 1
ATOM 10696 N N . LEU B 1 647 ? 18.031 31.422 -20.859 1 49.03 647 LEU B N 1
ATOM 10697 C CA . LEU B 1 647 ? 17.234 31.422 -19.641 1 49.03 647 LEU B CA 1
ATOM 10698 C C . LEU B 1 647 ? 18.125 31.328 -18.406 1 49.03 647 LEU B C 1
ATOM 10700 O O . LEU B 1 647 ? 17.859 31.969 -17.391 1 49.03 647 LEU B O 1
ATOM 10704 N N . ARG B 1 648 ? 19.25 30.719 -18.5 1 49.31 648 ARG B N 1
ATOM 10705 C CA . ARG B 1 648 ? 20.203 30.672 -17.391 1 49.31 648 ARG B CA 1
ATOM 10706 C C . ARG B 1 648 ? 20.953 31.984 -17.25 1 49.31 648 ARG B C 1
ATOM 10708 O O . ARG B 1 648 ? 21.172 32.469 -16.125 1 49.31 648 ARG B O 1
ATOM 10715 N N . ARG B 1 649 ? 21.375 32.562 -18.297 1 51.47 649 ARG B N 1
ATOM 10716 C CA . ARG B 1 649 ? 22.016 33.875 -18.234 1 51.47 649 ARG B CA 1
ATOM 10717 C C . ARG B 1 649 ? 21.031 34.938 -17.719 1 51.47 649 ARG B C 1
ATOM 10719 O O . ARG B 1 649 ? 21.391 35.812 -16.922 1 51.47 649 ARG B O 1
ATOM 10726 N N . TYR B 1 650 ? 19.766 34.844 -18.156 1 51.94 650 TYR B N 1
ATOM 10727 C CA . TYR B 1 650 ? 18.75 35.719 -17.609 1 51.94 650 TYR B CA 1
ATOM 10728 C C . TYR B 1 650 ? 18.5 35.438 -16.141 1 51.94 650 TYR B C 1
ATOM 10730 O O . TYR B 1 650 ? 18.328 36.375 -15.336 1 51.94 650 TYR B O 1
ATOM 10738 N N . ALA B 1 651 ? 18.594 34.188 -15.711 1 50 651 ALA B N 1
ATOM 10739 C CA . ALA B 1 651 ? 18.453 33.844 -14.297 1 50 651 ALA B CA 1
ATOM 10740 C C . ALA B 1 651 ? 19.688 34.312 -13.508 1 50 651 ALA B C 1
ATOM 10742 O O . ALA B 1 651 ? 19.562 34.781 -12.383 1 50 651 ALA B O 1
ATOM 10743 N N . GLU B 1 652 ? 20.828 34.188 -14.031 1 52.62 652 GLU B N 1
ATOM 10744 C CA . GLU B 1 652 ? 22.031 34.688 -13.375 1 52.62 652 GLU B CA 1
ATOM 10745 C C . GLU B 1 652 ? 22.047 36.219 -13.352 1 52.62 652 GLU B C 1
ATOM 10747 O O . GLU B 1 652 ? 22.406 36.812 -12.352 1 52.62 652 GLU B O 1
ATOM 10752 N N . VAL B 1 653 ? 21.734 36.906 -14.461 1 53.06 653 VAL B N 1
ATOM 10753 C CA . VAL B 1 653 ? 21.656 38.344 -14.492 1 53.06 653 VAL B CA 1
ATOM 10754 C C . VAL B 1 653 ? 20.531 38.812 -13.57 1 53.06 653 VAL B C 1
ATOM 10756 O O . VAL B 1 653 ? 20.688 39.812 -12.852 1 53.06 653 VAL B O 1
ATOM 10759 N N . PHE B 1 654 ? 19.484 38.031 -13.523 1 47.91 654 PHE B N 1
ATOM 10760 C CA . PHE B 1 654 ? 18.406 38.375 -12.602 1 47.91 654 PHE B CA 1
ATOM 10761 C C . PHE B 1 654 ? 18.828 38.125 -11.156 1 47.91 654 PHE B C 1
ATOM 10763 O O . PHE B 1 654 ? 18.484 38.875 -10.258 1 47.91 654 PHE B O 1
ATOM 10770 N N . THR B 1 655 ? 19.531 37 -10.969 1 47.75 655 THR B N 1
ATOM 10771 C CA . THR B 1 655 ? 20.031 36.75 -9.617 1 47.75 655 THR B CA 1
ATOM 10772 C C . THR B 1 655 ? 21.141 37.75 -9.266 1 47.75 655 THR B C 1
ATOM 10774 O O . THR B 1 655 ? 21.234 38.188 -8.125 1 47.75 655 THR B O 1
ATOM 10777 N N . LYS B 1 656 ? 22.047 38.125 -10.164 1 47.88 656 LYS B N 1
ATOM 10778 C CA . LYS B 1 656 ? 23.047 39.125 -9.891 1 47.88 656 LYS B CA 1
ATOM 10779 C C . LYS B 1 656 ? 22.391 40.5 -9.711 1 47.88 656 LYS B C 1
ATOM 10781 O O . LYS B 1 656 ? 22.812 41.281 -8.859 1 47.88 656 LYS B O 1
ATOM 10786 N N . LYS B 1 657 ? 21.438 40.844 -10.57 1 46.03 657 LYS B N 1
ATOM 10787 C CA . LYS B 1 657 ? 20.766 42.125 -10.391 1 46.03 657 LYS B CA 1
ATOM 10788 C C . LYS B 1 657 ? 20.031 42.188 -9.055 1 46.03 657 LYS B C 1
ATOM 10790 O O . LYS B 1 657 ? 19.938 43.219 -8.414 1 46.03 657 LYS B O 1
ATOM 10795 N N . LEU B 1 658 ? 19.531 41 -8.633 1 39.53 658 LEU B N 1
ATOM 10796 C CA . LEU B 1 658 ? 18.922 41.031 -7.305 1 39.53 658 LEU B CA 1
ATOM 10797 C C . LEU B 1 658 ? 19.984 41.219 -6.227 1 39.53 658 LEU B C 1
ATOM 10799 O O . LEU B 1 658 ? 19.703 41.781 -5.16 1 39.53 658 LEU B O 1
ATOM 10803 N N . GLU B 1 659 ? 21.156 40.656 -6.441 1 39.59 659 GLU B N 1
ATOM 10804 C CA . GLU B 1 659 ? 22.188 40.844 -5.422 1 39.59 659 GLU B CA 1
ATOM 10805 C C . GLU B 1 659 ? 22.797 42.25 -5.512 1 39.59 659 GLU B C 1
ATOM 10807 O O . GLU B 1 659 ? 23.297 42.781 -4.516 1 39.59 659 GLU B O 1
ATOM 10812 N N . GLU B 1 660 ? 23.031 42.844 -6.75 1 36.31 660 GLU B N 1
ATOM 10813 C CA . GLU B 1 660 ? 23.719 44.125 -6.836 1 36.31 660 GLU B CA 1
ATOM 10814 C C . GLU B 1 660 ? 22.781 45.281 -6.566 1 36.31 660 GLU B C 1
ATOM 10816 O O . GLU B 1 660 ? 23.141 46.438 -6.75 1 36.31 660 GLU B O 1
ATOM 10821 N N . GLU B 1 661 ? 21.406 45.031 -6.531 1 32.09 661 GLU B N 1
ATOM 10822 C CA . GLU B 1 661 ? 20.719 46.312 -6.34 1 32.09 661 GLU B CA 1
ATOM 10823 C C . GLU B 1 661 ? 21.172 47 -5.062 1 32.09 661 GLU B C 1
ATOM 10825 O O . GLU B 1 661 ? 20.875 46.562 -3.957 1 32.09 661 GLU B O 1
ATOM 10830 N N . PRO B 1 662 ? 22.406 47.5 -5.156 1 30.73 662 PRO B N 1
ATOM 10831 C CA . PRO B 1 662 ? 22.75 48.438 -4.074 1 30.73 662 PRO B CA 1
ATOM 10832 C C . PRO B 1 662 ? 21.656 49.438 -3.803 1 30.73 662 PRO B C 1
ATOM 10834 O O . PRO B 1 662 ? 20.812 49.688 -4.664 1 30.73 662 PRO B O 1
ATOM 10837 N N . GLU B 1 663 ? 21.516 50 -2.604 1 28.47 663 GLU B N 1
ATOM 10838 C CA . GLU B 1 663 ? 20.688 51 -1.921 1 28.47 663 GLU B CA 1
ATOM 10839 C C . GLU B 1 663 ? 20.594 52.281 -2.723 1 28.47 663 GLU B C 1
ATOM 10841 O O . GLU B 1 663 ? 19.828 53.188 -2.365 1 28.47 663 GLU B O 1
ATOM 10846 N N . LYS B 1 664 ? 21.531 52.688 -3.666 1 30.03 664 LYS B N 1
ATOM 10847 C CA . LYS B 1 664 ? 21.641 54.125 -3.764 1 30.03 664 LYS B CA 1
ATOM 10848 C C . LYS B 1 664 ? 20.594 54.719 -4.711 1 30.03 664 LYS B C 1
ATOM 10850 O O . LYS B 1 664 ? 20.781 54.719 -5.93 1 30.03 664 LYS B O 1
ATOM 10855 N N . THR B 1 665 ? 19.312 54.5 -4.648 1 24.97 665 THR B N 1
ATOM 10856 C CA . THR B 1 665 ? 18.391 55.188 -5.52 1 24.97 665 THR B CA 1
ATOM 10857 C C . THR B 1 665 ? 18.578 56.719 -5.391 1 24.97 665 THR B C 1
ATOM 10859 O O . THR B 1 665 ? 18.156 57.312 -4.402 1 24.97 665 THR B O 1
ATOM 10862 N N . ASP B 1 666 ? 19.672 57.219 -5.902 1 20.75 666 ASP B N 1
ATOM 10863 C CA . ASP B 1 666 ? 19.844 58.688 -5.953 1 20.75 666 ASP B CA 1
ATOM 10864 C C . ASP B 1 666 ? 18.75 59.312 -6.816 1 20.75 666 ASP B C 1
ATOM 10866 O O . ASP B 1 666 ? 18.203 58.688 -7.711 1 20.75 666 ASP B O 1
ATOM 10870 N N . ALA B 1 667 ? 18.422 60.719 -6.711 1 23.31 667 ALA B N 1
ATOM 10871 C CA . ALA B 1 667 ? 17.453 61.812 -6.895 1 23.31 667 ALA B CA 1
ATOM 10872 C C . ALA B 1 667 ? 17.406 62.25 -8.352 1 23.31 667 ALA B C 1
ATOM 10874 O O . ALA B 1 667 ? 16.547 63.062 -8.734 1 23.31 667 ALA B O 1
ATOM 10875 N N . SER B 1 668 ? 18.312 61.938 -9.406 1 19.89 668 SER B N 1
ATOM 10876 C CA . SER B 1 668 ? 18.438 63.062 -10.336 1 19.89 668 SER B CA 1
ATOM 10877 C C . SER B 1 668 ? 17.266 63.094 -11.312 1 19.89 668 SER B C 1
ATOM 10879 O O . SER B 1 668 ? 16.766 62.031 -11.734 1 19.89 668 SER B O 1
ATOM 10881 N N . ASP B 1 669 ? 16.719 64.312 -11.82 1 19.58 669 ASP B N 1
ATOM 10882 C CA . ASP B 1 669 ? 15.602 65.062 -12.391 1 19.58 669 ASP B CA 1
ATOM 10883 C C . ASP B 1 669 ? 15.562 64.938 -13.906 1 19.58 669 ASP B C 1
ATOM 10885 O O . ASP B 1 669 ? 14.719 65.562 -14.57 1 19.58 669 ASP B O 1
ATOM 10889 N N . SER B 1 670 ? 16.484 64.375 -14.711 1 19.83 670 SER B N 1
ATOM 10890 C CA . SER B 1 670 ? 16.641 65.125 -15.961 1 19.83 670 SER B CA 1
ATOM 10891 C C . SER B 1 670 ? 15.461 64.875 -16.891 1 19.83 670 SER B C 1
ATOM 10893 O O . SER B 1 670 ? 14.789 63.875 -16.797 1 19.83 670 SER B O 1
ATOM 10895 N N . HIS B 1 671 ? 15.305 65.75 -18.125 1 20.06 671 HIS B N 1
ATOM 10896 C CA . HIS B 1 671 ? 14.445 66.438 -19.062 1 20.06 671 HIS B CA 1
ATOM 10897 C C . HIS B 1 671 ? 13.969 65.562 -20.203 1 20.06 671 HIS B C 1
ATOM 10899 O O . HIS B 1 671 ? 14.617 64.562 -20.5 1 20.06 671 HIS B O 1
ATOM 10905 N N . PHE B 1 672 ? 12.773 65.875 -21.125 1 19.22 672 PHE B N 1
ATOM 10906 C CA . PHE B 1 672 ? 11.562 65.5 -21.859 1 19.22 672 PHE B CA 1
ATOM 10907 C C . PHE B 1 672 ? 11.891 65.188 -23.312 1 19.22 672 PHE B C 1
ATOM 10909 O O . PHE B 1 672 ? 11.156 64.5 -23.984 1 19.22 672 PHE B O 1
ATOM 10916 N N . SER B 1 673 ? 12.945 65.375 -24.25 1 19.08 673 SER B N 1
ATOM 10917 C CA . SER B 1 673 ? 12.617 66 -25.516 1 19.08 673 SER B CA 1
ATOM 10918 C C . SER B 1 673 ? 12.141 65 -26.547 1 19.08 673 SER B C 1
ATOM 10920 O O . SER B 1 673 ? 12.664 63.875 -26.609 1 19.08 673 SER B O 1
ATOM 10922 N N . ALA B 1 674 ? 10.898 65.188 -27.438 1 21.53 674 ALA B N 1
ATOM 10923 C CA . ALA B 1 674 ? 9.867 64.625 -28.281 1 21.53 674 ALA B CA 1
ATOM 10924 C C . ALA B 1 674 ? 10.359 64.5 -29.719 1 21.53 674 ALA B C 1
ATOM 10926 O O . ALA B 1 674 ? 9.617 64 -30.594 1 21.53 674 ALA B O 1
ATOM 10927 N N . PRO B 1 675 ? 11.539 64.125 -30.25 1 17.5 675 PRO B N 1
ATOM 10928 C CA . PRO B 1 675 ? 11.812 64.75 -31.547 1 17.5 675 PRO B CA 1
ATOM 10929 C C . PRO B 1 675 ? 11.023 64.125 -32.688 1 17.5 675 PRO B C 1
ATOM 10931 O O . PRO B 1 675 ? 10.414 63.062 -32.5 1 17.5 675 PRO B O 1
ATOM 10934 N N . GLU B 1 676 ? 11.633 63.312 -33.844 1 17.95 676 GLU B N 1
ATOM 10935 C CA . GLU B 1 676 ? 11.844 63.719 -35.25 1 17.95 676 GLU B CA 1
ATOM 10936 C C . GLU B 1 676 ? 10.789 63.094 -36.156 1 17.95 676 GLU B C 1
ATOM 10938 O O . GLU B 1 676 ? 10.453 61.906 -36 1 17.95 676 GLU B O 1
ATOM 10943 N N . LYS B 1 677 ? 10.117 63.781 -37.375 1 18.86 677 LYS B N 1
ATOM 10944 C CA . LYS B 1 677 ? 9.047 64 -38.344 1 18.86 677 LYS B CA 1
ATOM 10945 C C . LYS B 1 677 ? 9.297 63.25 -39.656 1 18.86 677 LYS B C 1
ATOM 10947 O O . LYS B 1 677 ? 8.359 63 -40.406 1 18.86 677 LYS B O 1
ATOM 10952 N N . ASP B 1 678 ? 10.461 62.938 -40.312 1 17.42 678 ASP B N 1
ATOM 10953 C CA . ASP B 1 678 ? 10.617 63.281 -41.719 1 17.42 678 ASP B CA 1
ATOM 10954 C C . ASP B 1 678 ? 9.914 62.25 -42.625 1 17.42 678 ASP B C 1
ATOM 10956 O O . ASP B 1 678 ? 10.031 61.062 -42.406 1 17.42 678 ASP B O 1
ATOM 10960 N N . ARG B 1 679 ? 8.969 62.625 -43.844 1 19.33 679 ARG B N 1
ATOM 10961 C CA . ARG B 1 679 ? 7.938 62.469 -44.875 1 19.33 679 ARG B CA 1
ATOM 10962 C C . ARG B 1 679 ? 8.508 61.812 -46.125 1 19.33 679 ARG B C 1
ATOM 10964 O O . ARG B 1 679 ? 7.754 61.344 -46.969 1 19.33 679 ARG B O 1
ATOM 10971 N N . ARG B 1 680 ? 9.672 62.031 -46.812 1 18.41 680 ARG B N 1
ATOM 10972 C CA . ARG B 1 680 ? 9.844 62.469 -48.188 1 18.41 680 ARG B CA 1
ATOM 10973 C C . ARG B 1 680 ? 9.562 61.312 -49.188 1 18.41 680 ARG B C 1
ATOM 10975 O O . ARG B 1 680 ? 9.617 60.156 -48.781 1 18.41 680 ARG B O 1
ATOM 10982 N N . HIS B 1 681 ? 9.812 61.656 -50.625 1 19.56 681 HIS B N 1
ATOM 10983 C CA . HIS B 1 681 ? 9.375 61.75 -52.031 1 19.56 681 HIS B CA 1
ATOM 10984 C C . HIS B 1 681 ? 9.68 60.469 -52.812 1 19.56 681 HIS B C 1
ATOM 10986 O O . HIS B 1 681 ? 8.828 59.969 -53.531 1 19.56 681 HIS B O 1
ATOM 10992 N N . TRP B 1 682 ? 11.047 60.156 -53.219 1 19.34 682 TRP B N 1
ATOM 10993 C CA . TRP B 1 682 ? 11.68 60.188 -54.531 1 19.34 682 TRP B CA 1
ATOM 10994 C C . TRP B 1 682 ? 11.305 58.938 -55.344 1 19.34 682 TRP B C 1
ATOM 10996 O O . TRP B 1 682 ? 11.18 57.844 -54.781 1 19.34 682 TRP B O 1
ATOM 11006 N N . THR B 1 683 ? 11.102 59.031 -56.875 1 21.8 683 THR B N 1
ATOM 11007 C CA . THR B 1 683 ? 10.703 58.906 -58.281 1 21.8 683 THR B CA 1
ATOM 11008 C C . THR B 1 683 ? 11.492 57.812 -58.969 1 21.8 683 THR B C 1
ATOM 11010 O O . THR B 1 683 ? 11.148 57.375 -60.062 1 21.8 683 THR B O 1
ATOM 11013 N N . GLY B 1 684 ? 12.859 57.625 -58.969 1 19.77 684 GLY B N 1
ATOM 11014 C CA . GLY B 1 684 ? 13.5 57.406 -60.25 1 19.77 684 GLY B CA 1
ATOM 11015 C C . GLY B 1 684 ? 12.914 56.25 -61.031 1 19.77 684 GLY B C 1
ATOM 11016 O O . GLY B 1 684 ? 12.148 55.438 -60.469 1 19.77 684 GLY B O 1
ATOM 11017 N N . HIS B 1 685 ? 13.781 55.812 -62.281 1 21.14 685 HIS B N 1
ATOM 11018 C CA . HIS B 1 685 ? 14.18 54.969 -63.375 1 21.14 685 HIS B CA 1
ATOM 11019 C C . HIS B 1 685 ? 14.188 53.5 -62.969 1 21.14 685 HIS B C 1
ATOM 11021 O O . HIS B 1 685 ? 14.586 53.156 -61.844 1 21.14 685 HIS B O 1
#

Nearest PDB structures (foldseek):
  8fhi-assembly1_A  TM=9.698E-01  e=6.867E-55  Oryctolagus cuniculus
  8ffo-assembly1_A  TM=9.714E-01  e=2.496E-53  Oryctolagus cuniculus
  8ffn-assembly1_D  TM=9.621E-01  e=1.568E-53  Oryctolagus cuniculus
  6o20-assembly1_A  TM=9.588E-01  e=4.627E-50  Oryctolagus cuniculus
  6pbf-assembly1_A  TM=9.584E-01  e=1.915E-46  Oryctolagus cuniculus